Protein 2HYX (pdb70)

Foldseek 3Di:
DDDDDPQFAPFAADDDPQQNQVRQAGALDLDWTFGHFHHWQPDFPWKDLDVVRDDDTVVVLQLAKEKEKEAFLQDPLLLLALLLVLLLCVFCVVLGYAYEYEYEHPAPLSLDPVLVVVSCVVSVHNGMYTDCDVCPRVNSNRHDAPTKMWIAANRRTTTHIHHGHDDSVSVQVVNVVRSCVSPPPGDGDPRSCVPRPRPDDDPPWQPWAFAAQVPHDAAFQDDDNHAAKDAGDRHPDGDASHKYWGGIWGHHRQHIFAADQTIKMKGWIWAFWKKWFKADFFKKWKAFPRDIDIGTHYDRTHIDTPGHGPTTGTGMMMMGTGGGMGTGTMDHD/DDDDDPQFAPFAADDDPQQNQVSQAGALDLDWTFGDFHGWQPPQPFKDLDVVRDDDTVVVLQLAKEKEKEAFLQDPLLLLALLLVLLCCVFPVVLRYAYEYEYEYPAPLSQDPVLVVVSCVVSVNNHMYTYNDVCPRVNSNRHDAPIKMWIAANRRTTTHIHHGHDDSVSVQVVNVVRSCVSPPPGDGDPRSCVPRPRPDDDPPWQPWAFAAQVPHDAAQAPDDRDAAKDAFDRHPDGDASHKYKGGIWGHHRQHIFDADQTIKMKGKIWAFWKWWFKDFFFWKDKCDIDTDDDRTHIDTPGHGPTTGIDMMMMRTGGGMTTGTMDHD/DDDDDPQFDPFAADDDPQQNFVRQAGALDLDWAFGHFHHWQPPFPWKDLDVVRDDDTVVVLQLAKEKEKEAFLQDVLQLLALLLVLLCCVFPVVLRYAYEYEYEHPFPLSQDPVLVVVSCVVSVHNGMYTDNDVCPRVNSNRHDAPTKMWIAANRRTTTHIHHGHDDSVSVQVVNVVRSCVSPPPGDTDPRSCVVRPNPDDDPPWQPWAFAAQVPHDAAFADDHNDAAKDAFDHHPDGDASHKYKGGIWGHHRQHIFHAAQTIKMKHWIWAFWKKWFKADFFKKWKAAPRDIDIDTHYDRGHIDTRGHGPTTGTGMMMMGTHGGMGTGTMDHD/DDDDDPQFDPFAADDDPQQNQVRQAGALDLDWAFGDFHGWQPPQPFKDLDVVRDDDTVVVLQLAKEKEKEAQLQDPLQLLCLVLVVLCCVFCVVLRYAYEYEYEHPAPLSQDPVLVVVSCVVSVNNGMYTDNDVCPRVNRNRHDAPIKMWIAANRRTTTHIHHGHDDSVSVQVVNVVRSCVSPPPGDGDPRSCVVDDRPDDDPPWQPWAFAAQVPHDAAFQDDDRDAAKDAFDRHPDGDASHKYKGGIWGHHRQHIFAAAQTIKMKGWIWAFWKWWFKADFDWKAKVHDIDGHYDRTHIDTRGHGDGGGTDMIMMGTGGGMGTGTMDHD

Organism: Mycobacterium tuberculosis (strain ATCC 25618 / H37Rv) (NCBI:txid83332)

Sequence (1323 aa):
GAMEIREQLNLGGIVNAQNAQLSNCSDGAAQLESCGTAPDLKGITGWLNTPGNKPIDLKSLRGKVVLIDFWAYSCINCQRAIPHVVGWYQAYKDSGLAVIGVHTPEYAFEKVPGNVAKGAANLGISYPIALDNNYATWTNYRNRYWPAEYLIDATGTVRHIKFGEGDYNVTETLVRQLLNDAKPGVKLPQPSSTTTPDLTPRAALTPETYFGVGKVVNYGGGGAYDEGSAVFDYPPSLAANSFALRGRWALDYQGATSDGNDAAIKLNYHAKDVYIVVGGTGTLTVVRDGKPATLPISGPPTTHQVVAGYRLASETLEVRPSKGLQVFSFTYGGAMEIREQLNLGGIVNAQNAQLSNCSDGAAQLESCGTAPDLKGITGWLNTPGNKPIDLKSLRGKVVLIDFWAYSCINCQRAIPHVVGWYQAYKDSGLAVIGVHTPEYAFEKVPGNVAKGAANLGISYPIALDNNYATWTNYRNRYWPAEYLIDATGTVRHIKFGEGDYNVTETLVRQLLNDAKPGVKLPQPSSTTTPDLTPRAALTPETYFGVGKVVNYGGGGAYDEGSAVFDYPPSLAANSFALRGRWALDYQGATSDGNDAAIKLNYHAKDVYIVVGGTGTLTVVATLPISGPPTTHQVVAGYRLASETLEVRPSKGLQVFSFTYGGAMEIREQLNLGGIVNAQNAQLSNCSDGAAQLESCGTAPDLKGITGWLNTPGNKPIDLKSLRGKVVLIDFWAYSCINCQRAIPHVVGWYQAYKDSGLAVIGVHTPEYAFEKVPGNVAKGAANLGISYPIALDNNYATWTNYRNRYWPAEYLIDATGTVRHIKFGEGDYNVTETLVRQLLNDAKPGVKLPQPSSTTTPDLTPRAALTPETYFGVGKVVNYGGGGAYDEGSAVFDYPPSLAANSFALRGRWALDYQGATSDGNDAAIKLNYHAKDVYIVVGGTGTLTVVRDGKPATLPISGPPTTHQVVAGYRLASETLEVRPSKGLQVFSFTYGGAMEIREQLNLGGIVNAQNAQLSNCSDGAAQLESCGTAPDLKGITGWLNTPGNKPIDLKSLRGKVVLIDFWAYSCINCQRAIPHVVGWYQAYKDSGLAVIGVHTPEYAFEKVPGNVAKGAANLGISYPIALDNNYATWTNYRNRYWPAEYLIDATGTVRHIKFGEGDYNVTETLVRQLLNDAKPGVKLPQPSSTTTPDLTPRAALTPETYFGVGKVVNYGGGGAYDEGSAVFDYPPSLAANSFALRGRWALDYQGATSDGNDAAIKLNYHAKDVYIVVGGTGTLTVVPATLPISGPPTTHQVVAGYRLASETLEVRPSKGLQVFSFTYG

Secondary structure (DSSP, 8-state):
-EE-BTT-----S---TTTTTGGGS-BS-SS-----BPPP--S--EEESSGGG----GGGGTTSEEEEEEE-TT-HHHHHHHHHHHHHHHHHGGGTEEEEEEE--SSGGGG-HHHHHHHHHHHT--S-EEE-TTSHHHHHTT--EESEEEEE-TTSBEEEEEESB--HHHHHHHHHHHHHHHSTT---PSPGGGTS---PPPS-SPPPEE-STTT---B-S-S---SEEEEE---SSPPTTEEEEEEEEEE-SS-EEE-SSS-EEEEEEEEEEEEEEEESSEEEEEEETTEEEEEEE-SS-EEEEEEEEEEEEEEEEEEEEPTT-EEEEEEE-/-EE-BTT-----S---TTTTTGGGS-BS-SS-----BPPP--S--EEESSGGG----GGGGTTSEEEEEEE-TT-HHHHHHHHHHHHHHHHHGGGTEEEEEEE--SSGGGG-HHHHHHHHHHHT--S-EEE-TTSHHHHHTT--EESEEEEE-TTSBEEEEEESB--HHHHHHHHHHHHHHHSTT---PSPGGGTS---PPPS-SPPPEE-STTT---B-SSS---SEEEEE---SSPPTTEEEEEEEEEE-SS-EEE-STT-EEEEEEEEEEEEEEEESSEEEEE--EEEE-SS-EEEEEEEEEEEEEEEEEEEEPTT-EEEEEEE-/-EE-BTT-----S---TTTTTGGGS-BS-SS-----BPPP--S--EEESSGGG----GGGGTTSEEEEEEE-TT-HHHHHHHHHHHHHHHHHGGGTEEEEEEE--SSGGGG-HHHHHHHHHHHT--S-EEE-TTSHHHHHTT--EESEEEEE-TTSBEEEEEESB--HHHHHHHHHHHHHHHSTT---PSPGGGTS---PPPS-SPPPEE-STTT---B-SSS---SEEEEE---SS--TTEEEEEEEEEE-SS-EEE-SSS-EEEEEEEEEEEEEEEESSEEEEEEETTEEEEEEE-SS-EEEEEEEEEEEEEEEEEEEEPTT-EEEEEEE-/-EE-BTT-----S---TTTTTGGGS-BT-SS-----BPPP--S--EEESSGGG----GGGGTTSEEEEEEE-TT-HHHHHHHHHHHHHHHHHGGGTEEEEEEE--SSGGGG-HHHHHHHHHHTT--S-EEE-TTSHHHHHTT--EESEEEEE-TTSBEEEEEESB--HHHHHHHHHHHHHHHSTT----S-GGGTS---PPPS-SPPPEE-STTT---B-S-S---SEEEEE---SSPPTTEEEEEEEEEE-SS-EEE-SSS-EEEEEEEEEEEEEEEESSEEEEE--EEEEE-SS-EEEEEEEEEEEEEEEEEEEEPTT-EEEEEEE-

B-factor: mean 24.69, std 7.7, range [9.38, 50.51]

CATH classification: 3.40.30.10 (+1 more: 2.60.120.260)

Solvent-accessible surface area: 49275 Å² total; per-residue (Å²): 76,36,24,15,5,39,128,37,14,31,19,8,46,111,18,54,94,69,2,6,69,2,8,14,1,14,26,11,20,54,130,45,39,73,1,15,80,10,1,53,28,84,45,32,73,21,16,7,65,14,120,50,26,141,100,35,83,12,123,85,23,92,47,92,0,4,0,0,3,0,0,0,8,2,2,8,6,0,42,39,6,1,58,9,0,18,11,3,34,117,30,0,81,132,13,15,3,14,1,1,0,0,0,1,2,26,12,56,22,0,76,64,45,8,18,0,26,106,9,5,75,135,33,41,12,66,0,20,1,0,5,0,21,100,92,30,0,24,68,6,0,9,5,92,13,15,7,0,10,0,0,4,12,21,97,3,28,0,53,0,0,6,1,3,2,4,66,12,91,42,0,4,66,0,0,51,78,1,0,64,86,32,99,113,64,33,192,46,63,141,39,12,41,99,118,25,84,91,124,42,19,77,6,5,11,5,26,18,0,23,0,1,21,60,88,32,39,3,36,24,13,51,74,75,21,101,104,38,54,43,107,26,99,31,22,151,93,27,26,38,3,1,0,0,0,107,4,90,0,31,6,46,137,68,0,0,30,2,36,12,131,88,3,2,0,53,0,23,4,25,3,74,20,0,31,0,2,1,4,34,101,10,42,0,26,4,43,67,100,67,84,98,43,90,46,109,4,76,49,40,23,36,22,41,80,14,5,78,15,114,76,63,37,80,47,62,4,39,0,106,4,20,81,44,0,42,0,9,0,0,2,7,11,60,36,23,14,6,38,130,34,9,32,20,6,46,105,18,60,95,68,2,5,77,2,9,20,1,11,28,13,20,69,93,46,36,72,2,11,78,11,1,72,27,83,42,34,72,21,16,29,67,14,122,75,83,96,104,37,93,21,76,83,28,114,50,88,0,4,0,0,3,0,1,0,8,2,3,8,5,0,37,38,6,2,60,7,1,39,16,4,43,127,27,0,73,131,24,18,2,13,2,1,0,0,0,2,3,41,18,55,20,0,80,71,70,46,18,1,42,70,11,5,78,128,30,39,11,79,1,21,0,0,8,0,19,100,94,29,0,22,67,7,0,10,4,92,14,13,7,1,10,0,0,5,14,21,97,5,30,0,52,0,0,6,1,2,1,5,62,13,89,44,0,4,67,0,0,54,78,1,0,61,92,36,62,110,66,30,188,46,66,115,48,13,37,79,110,28,85,90,124,41,19,64,10,9,10,5,34,20,0,41,0,3,39,68,72,35,30,2,37,26,8,56,64,86,24,65,128,37,75,53,126,26,105,45,25,151,95,29,25,35,3,1,0,0,1,70,2,20,0,33,3,44,93,62,0,0,33,2,72,20,108,71,3,0,0,76,0,23,14,26,3,80,18,0,31,0,2,1,3,36,110,22,62,0,47,23,116,98,86,54,110,3,78,47,51,22,38,20,41,82,17,29,84,30,126,176,56,27,68,104,64,14,34,0,94,4,39,58,47,0,42,0,8,1,0,3,8,10,75,34,25,14,5,38,124,30,14,31,17,7,48,107,16,54,93,72,2,6,67,2,8,10,1,12,27,12,19,58,128,44,19,73,1,16,80,11,0,58,26,92,44,33,72,20,18,27,65,12,121,66,88,135,97,34,82,22,131,84,22,113,48,80,0,5,0,0,3,0,1,0,8,2,2,8,6,0,39,36,7,1,58,10,0,26,14,3,33,86,28,0,85,130,15,20,2,12,1,1,0,0,0,1,2,36,17,55,23,0,76,70,72,31,20,0,42,116,8,5,75,130,34,42,12,62,0,20,0,0,5,0,21,103,92,28,0,25,70,4,0,10,5,96,12,13,6,0,12,0,0,5,13,21,85,6,28,0,54,0,0,6,1,3,1,4,61,13,92,45,0,4,66,0,0,52,71,1,0,64,46,28,71,10,60,22,191,46,64,140,38,12,37,93,119,25,88,90,123,43,19,63,11,8,16,5,33,20,0,37,0,4,20,60,45,32,42,3,38,26,14,50,83,68,26,98,113,35,59,44,100,27,106,27,22,150,92,26,29,33,2,2,0,0,0,98,3,96,0,31,4,45,148,67,0,0,31,1,43,14,114,81,3,0,0,59,0,24,9,24,3,85,23,0,32,0,2,0,4,36,110,24,57,0,24,8,23,88,110,63,138,90,61,91,58,115,4,77,49,44,24,37,22,40,81,14,4,73,23,119,101,68,40,70,83,59,4,29,0,93,3,42,139,42,0,44,0,9,0,0,2,7,8,73,38,20,14,9,38,125,42,10,27,18,8,45,105,16,59,96,68,2,6,71,2,10,17,1,14,29,11,22,64,138,44,41,75,2,14,84,12,0,62,26,87,43,32,72,22,16,30,66,14,122,74,85,147,101,37,91,20,138,84,26,110,49,91,0,4,0,0,3,0,0,0,8,2,2,10,7,0,40,40,8,1,60,10,1,30,17,4,36,77,34,0,86,130,17,17,2,12,1,1,0,0,0,0,0,24,4,53,21,0,80,72,72,33,20,0,43,114,8,5,77,129,36,46,11,72,0,21,0,0,4,0,22,106,79,28,0,21,67,5,0,10,4,94,12,11,6,0,10,0,0,5,14,21,96,5,30,0,54,1,0,6,1,2,1,4,58,15,90,41,0,3,66,0,0,50,79,1,0,66,88,36,96,109,64,26,191,46,66,142,38,16,37,106,88,29,85,90,125,41,19,111,9,0,7,4,28,19,0,27,0,0,25,54,73,30,41,2,36,25,14,50,77,68,22,94,109,37,56,40,102,26,105,47,23,154,95,24,26,30,2,2,0,0,0,83,4,94,0,31,4,45,129,62,0,0,32,1,46,10,146,64,3,0,1,63,0,25,14,18,3,71,15,0,32,0,2,0,3,35,109,21,62,0,37,18,84,150,57,86,56,107,4,78,51,41,23,37,22,42,78,17,32,82,32,103,90,51,37,70,58,81,8,30,0,95,4,37,116,41,0,44,0,8,0,1,2,7,8

Structure (mmCIF, N/CA/C/O backbone):
data_2HYX
#
_entry.id   2HYX
#
_cell.length_a   110.070
_cell.length_b   117.915
_cell.length_c   123.030
_cell.angle_alpha   90.00
_cell.angle_beta   90.00
_cell.angle_gamma   90.00
#
_symmetry.space_group_name_H-M   'P 21 21 21'
#
loop_
_entity.id
_entity.type
_entity.pdbx_description
1 polymer 'Protein dipZ'
2 water water
#
loop_
_atom_site.group_PDB
_atom_site.id
_atom_site.type_symbol
_atom_site.label_atom_id
_atom_site.label_alt_id
_atom_site.label_comp_id
_atom_site.label_asym_id
_atom_site.label_entity_id
_atom_site.label_seq_id
_atom_site.pdbx_PDB_ins_code
_atom_site.Cartn_x
_atom_site.Cartn_y
_atom_site.Cartn_z
_atom_site.occupancy
_atom_site.B_iso_or_equiv
_atom_site.auth_seq_id
_atom_site.auth_comp_id
_atom_site.auth_asym_id
_atom_site.auth_atom_id
_atom_site.pdbx_PDB_model_num
ATOM 1 N N . GLY A 1 20 ? 20.030 62.634 33.386 1.00 31.61 -3 GLY A N 1
ATOM 2 C CA . GLY A 1 20 ? 18.800 63.488 33.429 1.00 29.50 -3 GLY A CA 1
ATOM 3 C C . GLY A 1 20 ? 18.369 64.014 32.073 1.00 28.57 -3 GLY A C 1
ATOM 4 O O . GLY A 1 20 ? 19.201 64.321 31.221 1.00 29.73 -3 GLY A O 1
ATOM 5 N N . ALA A 1 21 ? 17.060 64.124 31.872 1.00 26.74 -2 ALA A N 1
ATOM 6 C CA . ALA A 1 21 ? 16.513 64.622 30.615 1.00 25.61 -2 ALA A CA 1
ATOM 7 C C . ALA A 1 21 ? 15.134 65.222 30.844 1.00 25.34 -2 ALA A C 1
ATOM 8 O O . ALA A 1 21 ? 14.493 64.937 31.857 1.00 23.07 -2 ALA A O 1
ATOM 10 N N . MET A 1 22 ? 14.684 66.053 29.907 1.00 25.27 -1 MET A N 1
ATOM 11 C CA . MET A 1 22 ? 13.362 66.664 30.006 1.00 26.46 -1 MET A CA 1
ATOM 12 C C . MET A 1 22 ? 12.354 65.621 29.559 1.00 25.62 -1 MET A C 1
ATOM 13 O O . MET A 1 22 ? 12.668 64.752 28.740 1.00 24.74 -1 MET A O 1
ATOM 18 N N . GLU A 1 23 ? 11.133 65.720 30.066 1.00 24.38 366 GLU A N 1
ATOM 19 C CA . GLU A 1 23 ? 10.112 64.762 29.682 1.00 23.51 366 GLU A CA 1
ATOM 20 C C . GLU A 1 23 ? 8.696 65.276 29.887 1.00 20.97 366 GLU A C 1
ATOM 21 O O . GLU A 1 23 ? 8.409 65.945 30.873 1.00 20.23 366 GLU A O 1
ATOM 27 N N . ILE A 1 24 ? 7.829 64.966 28.928 1.00 20.43 367 ILE A N 1
ATOM 28 C CA . ILE A 1 24 ? 6.418 65.302 29.008 1.00 18.84 367 ILE A CA 1
ATOM 29 C C . ILE A 1 24 ? 5.818 63.934 29.315 1.00 19.40 367 ILE A C 1
ATOM 30 O O . ILE A 1 24 ? 6.156 62.949 28.652 1.00 19.62 367 ILE A O 1
ATOM 35 N N . ARG A 1 25 ? 4.954 63.847 30.316 1.00 17.07 368 ARG A N 1
ATOM 36 C CA . ARG A 1 25 ? 4.385 62.550 30.655 1.00 18.00 368 ARG A CA 1
ATOM 37 C C . ARG A 1 25 ? 3.704 61.914 29.441 1.00 18.29 368 ARG A C 1
ATOM 38 O O . ARG A 1 25 ? 2.992 62.590 28.695 1.00 18.62 368 ARG A O 1
ATOM 46 N N . GLU A 1 26 ? 3.964 60.621 29.250 1.00 19.66 369 GLU A N 1
ATOM 47 C CA . GLU A 1 26 ? 3.431 59.817 28.140 1.00 21.94 369 GLU A CA 1
ATOM 48 C C . GLU A 1 26 ? 4.296 59.940 26.888 1.00 21.61 369 GLU A C 1
ATOM 49 O O . GLU A 1 26 ? 3.955 59.446 25.816 1.00 21.58 369 GLU A O 1
ATOM 55 N N . GLN A 1 27 ? 5.434 60.596 27.053 1.00 21.64 370 GLN A N 1
ATOM 56 C CA . GLN A 1 27 ? 6.397 60.798 25.983 1.00 22.70 370 GLN A CA 1
ATOM 57 C C . GLN A 1 27 ? 7.229 59.524 25.843 1.00 22.83 370 GLN A C 1
ATOM 58 O O . GLN A 1 27 ? 7.590 58.908 26.842 1.00 22.65 370 GLN A O 1
ATOM 64 N N . LEU A 1 28 ? 7.517 59.113 24.612 1.00 21.16 371 LEU A N 1
ATOM 65 C CA . LEU A 1 28 ? 8.339 57.924 24.407 1.00 22.03 371 LEU A CA 1
ATOM 66 C C . LEU A 1 28 ? 9.774 58.294 24.749 1.00 22.57 371 LEU A C 1
ATOM 67 O O . LEU A 1 28 ? 10.308 59.266 24.220 1.00 23.70 371 LEU A O 1
ATOM 72 N N . ASN A 1 29 ? 10.400 57.535 25.636 1.00 22.53 372 ASN A N 1
ATOM 73 C CA . ASN A 1 29 ? 11.782 57.814 25.986 1.00 25.70 372 ASN A CA 1
ATOM 74 C C . ASN A 1 29 ? 12.656 56.892 25.145 1.00 25.32 372 ASN A C 1
ATOM 75 O O . ASN A 1 29 ? 13.194 55.897 25.628 1.00 23.25 372 ASN A O 1
ATOM 80 N N . LEU A 1 30 ? 12.766 57.244 23.866 1.00 26.60 373 LEU A N 1
ATOM 81 C CA . LEU A 1 30 ? 13.539 56.480 22.893 1.00 27.91 373 LEU A CA 1
ATOM 82 C C . LEU A 1 30 ? 15.024 56.442 23.224 1.00 29.02 373 LEU A C 1
ATOM 83 O O . LEU A 1 30 ? 15.534 57.312 23.925 1.00 30.58 373 LEU A O 1
ATOM 88 N N . GLY A 1 31 ? 15.708 55.426 22.709 1.00 29.30 374 GLY A N 1
ATOM 89 C CA . GLY A 1 31 ? 17.135 55.288 22.944 1.00 30.88 374 GLY A CA 1
ATOM 90 C C . GLY A 1 31 ? 17.901 55.352 21.636 1.00 29.89 374 GLY A C 1
ATOM 91 O O . GLY A 1 31 ? 17.308 55.496 20.573 1.00 30.50 374 GLY A O 1
ATOM 92 N N . GLY A 1 32 ? 19.223 55.251 21.709 1.00 33.65 375 GLY A N 1
ATOM 93 C CA . GLY A 1 32 ? 20.030 55.297 20.502 1.00 32.34 375 GLY A CA 1
ATOM 94 C C . GLY A 1 32 ? 19.916 56.613 19.755 1.00 32.63 375 GLY A C 1
ATOM 95 O O . GLY A 1 32 ? 19.272 57.554 20.221 1.00 34.23 375 GLY A O 1
ATOM 96 N N . ILE A 1 33 ? 20.538 56.682 18.585 1.00 31.99 376 ILE A N 1
ATOM 97 C CA . ILE A 1 33 ? 20.501 57.904 17.793 1.00 32.78 376 ILE A CA 1
ATOM 98 C C . ILE A 1 33 ? 19.469 57.880 16.677 1.00 31.78 376 ILE A C 1
ATOM 99 O O . ILE A 1 33 ? 18.922 56.834 16.328 1.00 31.29 376 ILE A O 1
ATOM 104 N N . VAL A 1 34 ? 19.212 59.058 16.123 1.00 31.01 377 VAL A N 1
ATOM 105 C CA . VAL A 1 34 ? 18.259 59.214 15.043 1.00 31.29 377 VAL A CA 1
ATOM 106 C C . VAL A 1 34 ? 18.954 58.989 13.709 1.00 32.25 377 VAL A C 1
ATOM 107 O O . VAL A 1 34 ? 20.032 59.533 13.466 1.00 35.00 377 VAL A O 1
ATOM 111 N N . ASN A 1 35 ? 18.352 58.165 12.859 1.00 31.79 378 ASN A N 1
ATOM 112 C CA . ASN A 1 35 ? 18.894 57.921 11.529 1.00 31.46 378 ASN A CA 1
ATOM 113 C C . ASN A 1 35 ? 17.732 58.081 10.557 1.00 31.29 378 ASN A C 1
ATOM 114 O O . ASN A 1 35 ? 16.587 58.254 10.980 1.00 31.11 378 ASN A O 1
ATOM 119 N N . ALA A 1 36 ? 18.020 58.021 9.262 1.00 30.79 379 ALA A N 1
ATOM 120 C CA . ALA A 1 36 ? 16.993 58.191 8.242 1.00 30.34 379 ALA A CA 1
ATOM 121 C C . ALA A 1 36 ? 15.817 57.218 8.334 1.00 29.07 379 ALA A C 1
ATOM 122 O O . ALA A 1 36 ? 14.713 57.541 7.901 1.00 29.35 379 ALA A O 1
ATOM 124 N N . GLN A 1 37 ? 16.040 56.033 8.888 1.00 28.72 380 GLN A N 1
ATOM 125 C CA . GLN A 1 37 ? 14.960 55.053 8.988 1.00 28.53 380 GLN A CA 1
ATOM 126 C C . GLN A 1 37 ? 14.050 55.205 10.202 1.00 27.46 380 GLN A C 1
ATOM 127 O O . GLN A 1 37 ? 12.905 54.756 10.173 1.00 27.08 380 GLN A O 1
ATOM 133 N N . ASN A 1 38 ? 14.541 55.830 11.266 1.00 26.06 381 ASN A N 1
ATOM 134 C CA . ASN A 1 38 ? 13.733 55.959 12.479 1.00 25.93 381 ASN A CA 1
ATOM 135 C C . ASN A 1 38 ? 13.473 57.382 12.953 1.00 26.62 381 ASN A C 1
ATOM 136 O O . ASN A 1 38 ? 13.022 57.584 14.079 1.00 23.65 381 ASN A O 1
ATOM 141 N N . ALA A 1 39 ? 13.740 58.362 12.097 1.00 24.48 382 ALA A N 1
ATOM 142 C CA . ALA A 1 39 ? 13.576 59.759 12.470 1.00 25.41 382 ALA A CA 1
ATOM 143 C C . ALA A 1 39 ? 12.195 60.174 12.966 1.00 23.85 382 ALA A C 1
ATOM 144 O O . ALA A 1 39 ? 12.092 61.050 13.824 1.00 25.74 382 ALA A O 1
ATOM 146 N N . GLN A 1 40 ? 11.138 59.556 12.450 1.00 23.03 383 GLN A N 1
ATOM 147 C CA . GLN A 1 40 ? 9.789 59.938 12.860 1.00 23.65 383 GLN A CA 1
ATOM 148 C C . GLN A 1 40 ? 9.153 59.149 14.005 1.00 22.86 383 GLN A C 1
ATOM 149 O O . GLN A 1 40 ? 8.013 59.419 14.378 1.00 22.72 383 GLN A O 1
ATOM 155 N N . LEU A 1 41 ? 9.878 58.190 14.571 1.00 20.82 384 LEU A N 1
ATOM 156 C CA . LEU A 1 41 ? 9.326 57.394 15.666 1.00 20.42 384 LEU A CA 1
ATOM 157 C C . LEU A 1 41 ? 8.856 58.255 16.834 1.00 19.65 384 LEU A C 1
ATOM 158 O O . LEU A 1 41 ? 7.879 57.920 17.500 1.00 19.60 384 LEU A O 1
ATOM 163 N N . SER A 1 42 ? 9.561 59.354 17.086 1.00 19.00 385 SER A N 1
ATOM 164 C CA . SER A 1 42 ? 9.211 60.250 18.186 1.00 19.87 385 SER A CA 1
ATOM 165 C C . SER A 1 42 ? 7.899 61.000 17.941 1.00 20.53 385 SER A C 1
ATOM 166 O O . SER A 1 42 ? 7.430 61.737 18.811 1.00 20.34 385 SER A O 1
ATOM 169 N N . ASN A 1 43 ? 7.318 60.822 16.758 1.00 19.65 386 ASN A N 1
ATOM 170 C CA . ASN A 1 43 ? 6.047 61.465 16.440 1.00 20.32 386 ASN A CA 1
ATOM 171 C C . ASN A 1 43 ? 4.903 60.687 17.099 1.00 22.83 386 ASN A C 1
ATOM 172 O O . ASN A 1 43 ? 3.766 61.153 17.139 1.00 23.24 386 ASN A O 1
ATOM 177 N N . CYS A 1 44 ? 5.210 59.497 17.610 1.00 23.07 387 CYS A N 1
ATOM 178 C CA . CYS A 1 44 ? 4.212 58.691 18.310 1.00 23.07 387 CYS A CA 1
ATOM 179 C C . CYS A 1 44 ? 4.450 58.904 19.802 1.00 22.97 387 CYS A C 1
ATOM 180 O O . CYS A 1 44 ? 5.570 59.203 20.218 1.00 21.88 387 CYS A O 1
ATOM 183 N N . SER A 1 45 ? 3.400 58.780 20.606 1.00 22.18 388 SER A N 1
ATOM 184 C CA . SER A 1 45 ? 3.561 58.918 22.045 1.00 22.08 388 SER A CA 1
ATOM 185 C C . SER A 1 45 ? 3.639 57.500 22.612 1.00 20.59 388 SER A C 1
ATOM 186 O O . SER A 1 45 ? 3.565 56.524 21.863 1.00 20.47 388 SER A O 1
ATOM 189 N N . ASP A 1 46 ? 3.789 57.380 23.925 1.00 18.98 389 ASP A N 1
ATOM 190 C CA . ASP A 1 46 ? 3.915 56.069 24.551 1.00 18.29 389 ASP A CA 1
ATOM 191 C C . ASP A 1 46 ? 2.590 55.378 24.887 1.00 19.05 389 ASP A C 1
ATOM 192 O O . ASP A 1 46 ? 1.965 55.676 25.905 1.00 17.84 389 ASP A O 1
ATOM 197 N N . GLY A 1 47 ? 2.180 54.446 24.028 1.00 16.42 390 GLY A N 1
ATOM 198 C CA . GLY A 1 47 ? 0.948 53.702 24.242 1.00 15.70 390 GLY A CA 1
ATOM 199 C C . GLY A 1 47 ? -0.345 54.489 24.091 1.00 16.58 390 GLY A C 1
ATOM 200 O O . GLY A 1 47 ? -1.273 54.303 24.871 1.00 15.27 390 GLY A O 1
ATOM 201 N N . ALA A 1 48 ? -0.411 55.356 23.085 1.00 16.39 391 ALA A N 1
ATOM 202 C CA . ALA A 1 48 ? -1.601 56.173 22.835 1.00 17.84 391 ALA A CA 1
ATOM 203 C C . ALA A 1 48 ? -2.835 55.318 22.545 1.00 17.12 391 ALA A C 1
ATOM 204 O O . ALA A 1 48 ? -2.734 54.268 21.916 1.00 16.32 391 ALA A O 1
ATOM 206 N N . ALA A 1 49 ? -4.002 55.777 22.995 1.00 17.08 392 ALA A N 1
ATOM 207 C CA . ALA A 1 49 ? -5.248 55.040 22.790 1.00 16.66 392 ALA A CA 1
ATOM 208 C C . ALA A 1 49 ? -5.815 55.214 21.386 1.00 17.19 392 ALA A C 1
ATOM 209 O O . ALA A 1 49 ? -6.683 54.452 20.960 1.00 17.14 392 ALA A O 1
ATOM 211 N N . GLN A 1 50 ? -5.342 56.230 20.674 1.00 19.23 393 GLN A N 1
ATOM 212 C CA . GLN A 1 50 ? -5.795 56.471 19.303 1.00 21.48 393 GLN A CA 1
ATOM 213 C C . GLN A 1 50 ? -4.623 56.244 18.359 1.00 19.77 393 GLN A C 1
ATOM 214 O O . GLN A 1 50 ? -3.470 56.359 18.758 1.00 17.91 393 GLN A O 1
ATOM 220 N N . LEU A 1 51 ? -4.921 55.911 17.110 1.00 20.96 394 LEU A N 1
ATOM 221 C CA . LEU A 1 51 ? -3.867 55.692 16.133 1.00 20.52 394 LEU A CA 1
ATOM 222 C C . LEU A 1 51 ? -3.068 56.971 15.919 1.00 21.04 394 LEU A C 1
ATOM 223 O O . LEU A 1 51 ? -3.619 58.074 15.926 1.00 20.08 394 LEU A O 1
ATOM 228 N N . GLU A 1 52 ? -1.764 56.810 15.741 1.00 19.02 395 GLU A N 1
ATOM 229 C CA . GLU A 1 52 ? -0.874 57.928 15.483 1.00 21.82 395 GLU A CA 1
ATOM 230 C C . GLU A 1 52 ? -0.124 57.543 14.214 1.00 21.27 395 GLU A C 1
ATOM 231 O O . GLU A 1 52 ? -0.353 56.476 13.656 1.00 20.24 395 GLU A O 1
ATOM 237 N N . SER A 1 53 ? 0.761 58.408 13.745 1.00 23.95 396 SER A N 1
ATOM 238 C CA . SER A 1 53 ? 1.503 58.097 12.540 1.00 26.40 396 SER A CA 1
ATOM 239 C C . SER A 1 53 ? 2.933 58.545 12.731 1.00 26.81 396 SER A C 1
ATOM 240 O O . SER A 1 53 ? 3.206 59.741 12.859 1.00 27.23 396 SER A O 1
ATOM 243 N N . CYS A 1 54 ? 3.853 57.589 12.772 1.00 25.02 397 CYS A N 1
ATOM 244 C CA . CYS A 1 54 ? 5.241 57.958 12.963 1.00 26.70 397 CYS A CA 1
ATOM 245 C C . CYS A 1 54 ? 6.258 57.265 12.074 1.00 25.86 397 CYS A C 1
ATOM 246 O O . CYS A 1 54 ? 7.166 56.579 12.551 1.00 26.65 397 CYS A O 1
ATOM 249 N N . GLY A 1 55 ? 6.087 57.456 10.771 1.00 24.44 398 GLY A N 1
ATOM 250 C CA . GLY A 1 55 ? 7.016 56.917 9.797 1.00 23.78 398 GLY A CA 1
ATOM 251 C C . GLY A 1 55 ? 6.971 55.451 9.448 1.00 23.54 398 GLY A C 1
ATOM 252 O O . GLY A 1 55 ? 6.378 54.623 10.145 1.00 21.29 398 GLY A O 1
ATOM 253 N N . THR A 1 56 ? 7.614 55.139 8.331 1.00 22.82 399 THR A N 1
ATOM 254 C CA . THR A 1 56 ? 7.707 53.775 7.844 1.00 21.29 399 THR A CA 1
ATOM 255 C C . THR A 1 56 ? 8.490 52.985 8.887 1.00 21.19 399 THR A C 1
ATOM 256 O O . THR A 1 56 ? 9.430 53.501 9.489 1.00 19.56 399 THR A O 1
ATOM 260 N N . ALA A 1 57 ? 8.095 51.739 9.112 1.00 20.52 400 ALA A N 1
ATOM 261 C CA . ALA A 1 57 ? 8.774 50.909 10.094 1.00 20.27 400 ALA A CA 1
ATOM 262 C C . ALA A 1 57 ? 10.250 50.731 9.748 1.00 20.53 400 ALA A C 1
ATOM 263 O O . ALA A 1 57 ? 10.601 50.468 8.597 1.00 17.71 400 ALA A O 1
ATOM 265 N N . PRO A 1 58 ? 11.138 50.896 10.740 1.00 20.93 401 PRO A N 1
ATOM 266 C CA . PRO A 1 58 ? 12.561 50.721 10.442 1.00 21.37 401 PRO A CA 1
ATOM 267 C C . PRO A 1 58 ? 12.828 49.266 10.062 1.00 22.54 401 PRO A C 1
ATOM 268 O O . PRO A 1 58 ? 12.060 48.369 10.414 1.00 20.99 401 PRO A O 1
ATOM 272 N N . ASP A 1 59 ? 13.917 49.041 9.336 1.00 22.42 402 ASP A N 1
ATOM 273 C CA . ASP A 1 59 ? 14.303 47.702 8.913 1.00 23.74 402 ASP A CA 1
ATOM 274 C C . ASP A 1 59 ? 14.666 46.841 10.111 1.00 22.31 402 ASP A C 1
ATOM 275 O O . ASP A 1 59 ? 15.135 47.347 11.126 1.00 23.11 402 ASP A O 1
ATOM 280 N N . LEU A 1 60 ? 14.454 45.539 9.981 1.00 22.55 403 LEU A N 1
ATOM 281 C CA . LEU A 1 60 ? 14.844 44.599 11.022 1.00 24.45 403 LEU A CA 1
ATOM 282 C C . LEU A 1 60 ? 16.304 44.317 10.653 1.00 26.23 403 LEU A C 1
ATOM 283 O O . LEU A 1 60 ? 16.579 43.496 9.784 1.00 28.39 403 LEU A O 1
ATOM 288 N N . LYS A 1 61 ? 17.233 45.009 11.303 1.00 27.99 404 LYS A N 1
ATOM 289 C CA . LYS A 1 61 ? 18.653 44.856 10.994 1.00 28.34 404 LYS A CA 1
ATOM 290 C C . LYS A 1 61 ? 19.452 43.875 11.834 1.00 27.40 404 LYS A C 1
ATOM 291 O O . LYS A 1 61 ? 19.119 43.587 12.984 1.00 26.30 404 LYS A O 1
ATOM 297 N N . GLY A 1 62 ? 20.523 43.376 11.227 1.00 26.09 405 GLY A N 1
ATOM 298 C CA . GLY A 1 62 ? 21.430 42.464 11.895 1.00 25.30 405 GLY A CA 1
ATOM 299 C C . GLY A 1 62 ? 20.875 41.305 12.692 1.00 24.69 405 GLY A C 1
ATOM 300 O O . GLY A 1 62 ? 21.467 40.917 13.703 1.00 23.73 405 GLY A O 1
ATOM 301 N N . ILE A 1 63 ? 19.754 40.740 12.254 1.00 24.67 406 ILE A N 1
ATOM 302 C CA . ILE A 1 63 ? 19.183 39.598 12.949 1.00 23.48 406 ILE A CA 1
ATOM 303 C C . ILE A 1 63 ? 20.112 38.420 12.682 1.00 24.37 406 ILE A C 1
ATOM 304 O O . ILE A 1 63 ? 20.396 38.092 11.524 1.00 24.49 406 ILE A O 1
ATOM 309 N N . THR A 1 64 ? 20.581 37.786 13.753 1.00 23.48 407 THR A N 1
ATOM 310 C CA . THR A 1 64 ? 21.513 36.667 13.642 1.00 24.98 407 THR A CA 1
ATOM 311 C C . THR A 1 64 ? 20.873 35.309 13.373 1.00 26.05 407 THR A C 1
ATOM 312 O O . THR A 1 64 ? 21.549 34.359 12.968 1.00 24.78 407 THR A O 1
ATOM 316 N N . GLY A 1 65 ? 19.570 35.211 13.601 1.00 24.02 408 GLY A N 1
ATOM 317 C CA . GLY A 1 65 ? 18.889 33.955 13.371 1.00 22.49 408 GLY A CA 1
ATOM 318 C C . GLY A 1 65 ? 17.390 34.120 13.466 1.00 22.66 408 GLY A C 1
ATOM 319 O O . GLY A 1 65 ? 16.903 35.071 14.076 1.00 22.52 408 GLY A O 1
ATOM 320 N N . TRP A 1 66 ? 16.655 33.197 12.857 1.00 20.67 409 TRP A N 1
ATOM 321 C CA . TRP A 1 66 ? 15.204 33.247 12.892 1.00 20.43 409 TRP A CA 1
ATOM 322 C C . TRP A 1 66 ? 14.637 31.915 13.342 1.00 21.26 409 TRP A C 1
ATOM 323 O O . TRP A 1 66 ? 15.215 30.862 13.081 1.00 23.50 409 TRP A O 1
ATOM 334 N N . LEU A 1 67 ? 13.505 31.969 14.031 1.00 19.32 410 LEU A N 1
ATOM 335 C CA . LEU A 1 67 ? 12.824 30.767 14.483 1.00 19.99 410 LEU A CA 1
ATOM 336 C C . LEU A 1 67 ? 11.373 30.899 14.037 1.00 20.19 410 LEU A C 1
ATOM 337 O O . LEU A 1 67 ? 10.880 32.009 13.823 1.00 18.72 410 LEU A O 1
ATOM 342 N N . ASN A 1 68 ? 10.700 29.765 13.888 1.00 19.64 411 ASN A N 1
ATOM 343 C CA . ASN A 1 68 ? 9.298 29.741 13.485 1.00 20.69 411 ASN A CA 1
ATOM 344 C C . ASN A 1 68 ? 8.967 30.349 12.124 1.00 19.66 411 ASN A C 1
ATOM 345 O O . ASN A 1 68 ? 7.919 30.970 11.955 1.00 19.93 411 ASN A O 1
ATOM 350 N N . THR A 1 69 ? 9.872 30.184 11.164 1.00 19.53 412 THR A N 1
ATOM 351 C CA . THR A 1 69 ? 9.651 30.654 9.796 1.00 19.93 412 THR A CA 1
ATOM 352 C C . THR A 1 69 ? 10.066 29.465 8.936 1.00 22.05 412 THR A C 1
ATOM 353 O O . THR A 1 69 ? 10.862 28.636 9.372 1.00 20.92 412 THR A O 1
ATOM 357 N N . PRO A 1 70 ? 9.525 29.354 7.715 1.00 24.19 413 PRO A N 1
ATOM 358 C CA . PRO A 1 70 ? 9.897 28.225 6.853 1.00 25.63 413 PRO A CA 1
ATOM 359 C C . PRO A 1 70 ? 11.403 28.185 6.623 1.00 25.33 413 PRO A C 1
ATOM 360 O O . PRO A 1 70 ? 11.996 29.176 6.198 1.00 26.48 413 PRO A O 1
ATOM 364 N N . GLY A 1 71 ? 12.015 27.040 6.917 1.00 26.92 414 GLY A N 1
ATOM 365 C CA . GLY A 1 71 ? 13.448 26.887 6.742 1.00 24.58 414 GLY A CA 1
ATOM 366 C C . GLY A 1 71 ? 14.260 27.852 7.584 1.00 25.82 414 GLY A C 1
ATOM 367 O O . GLY A 1 71 ? 15.444 28.066 7.326 1.00 23.65 414 GLY A O 1
ATOM 368 N N . ASN A 1 72 ? 13.634 28.427 8.606 1.00 24.66 415 ASN A N 1
ATOM 369 C CA . ASN A 1 72 ? 14.308 29.393 9.465 1.00 24.97 415 ASN A CA 1
ATOM 370 C C . ASN A 1 72 ? 14.873 30.556 8.637 1.00 24.39 415 ASN A C 1
ATOM 371 O O . ASN A 1 72 ? 15.881 31.157 9.005 1.00 23.10 415 ASN A O 1
ATOM 376 N N . LYS A 1 73 ? 14.222 30.865 7.517 1.00 24.20 416 LYS A N 1
ATOM 377 C CA . LYS A 1 73 ? 14.654 31.967 6.652 1.00 25.19 416 LYS A CA 1
ATOM 378 C C . LYS A 1 73 ? 14.147 33.295 7.221 1.00 24.44 416 LYS A C 1
ATOM 379 O O . LYS A 1 73 ? 13.151 33.328 7.939 1.00 23.42 416 LYS A O 1
ATOM 385 N N . PRO A 1 74 ? 14.826 34.406 6.904 1.00 24.06 417 PRO A N 1
ATOM 386 C CA . PRO A 1 74 ? 14.415 35.721 7.406 1.00 24.58 417 PRO A CA 1
ATOM 387 C C . PRO A 1 74 ? 13.116 36.230 6.787 1.00 24.37 417 PRO A C 1
ATOM 388 O O . PRO A 1 74 ? 12.668 35.735 5.755 1.00 22.93 417 PRO A O 1
ATOM 392 N N . ILE A 1 75 ? 12.524 37.222 7.443 1.00 23.30 418 ILE A N 1
ATOM 393 C CA . ILE A 1 75 ? 11.311 37.863 6.963 1.00 24.31 418 ILE A CA 1
ATOM 394 C C . ILE A 1 75 ? 11.664 39.330 6.769 1.00 23.74 418 ILE A C 1
ATOM 395 O O . ILE A 1 75 ? 12.270 39.945 7.647 1.00 24.87 418 ILE A O 1
ATOM 400 N N . ASP A 1 76 ? 11.312 39.878 5.612 1.00 24.88 419 ASP A N 1
ATOM 401 C CA . ASP A 1 76 ? 11.561 41.287 5.320 1.00 25.88 419 ASP A CA 1
ATOM 402 C C . ASP A 1 76 ? 10.212 41.965 5.523 1.00 22.98 419 ASP A C 1
ATOM 403 O O . ASP A 1 76 ? 9.215 41.527 4.958 1.00 23.26 419 ASP A O 1
ATOM 408 N N . LEU A 1 77 ? 10.178 43.017 6.336 1.00 21.66 420 LEU A N 1
ATOM 409 C CA . LEU A 1 77 ? 8.930 43.718 6.611 1.00 20.40 420 LEU A CA 1
ATOM 410 C C . LEU A 1 77 ? 8.202 44.124 5.341 1.00 22.63 420 LEU A C 1
ATOM 411 O O . LEU A 1 77 ? 6.973 44.149 5.308 1.00 22.21 420 LEU A O 1
ATOM 416 N N . LYS A 1 78 ? 8.955 44.428 4.285 1.00 23.22 421 LYS A N 1
ATOM 417 C CA . LYS A 1 78 ? 8.335 44.824 3.025 1.00 25.23 421 LYS A CA 1
ATOM 418 C C . LYS A 1 78 ? 7.458 43.707 2.459 1.00 24.74 421 LYS A C 1
ATOM 419 O O . LYS A 1 78 ? 6.452 43.969 1.790 1.00 24.44 421 LYS A O 1
ATOM 425 N N . SER A 1 79 ? 7.825 42.458 2.733 1.00 23.67 422 SER A N 1
ATOM 426 C CA . SER A 1 79 ? 7.036 41.335 2.243 1.00 23.33 422 SER A CA 1
ATOM 427 C C . SER A 1 79 ? 5.709 41.235 3.000 1.00 23.91 422 SER A C 1
ATOM 428 O O . SER A 1 79 ? 4.808 40.506 2.588 1.00 24.89 422 SER A O 1
ATOM 431 N N . LEU A 1 80 ? 5.588 41.977 4.099 1.00 23.39 423 LEU A N 1
ATOM 432 C CA . LEU A 1 80 ? 4.370 41.951 4.905 1.00 22.59 423 LEU A CA 1
ATOM 433 C C . LEU A 1 80 ? 3.396 43.088 4.619 1.00 22.88 423 LEU A C 1
ATOM 434 O O . LEU A 1 80 ? 2.396 43.245 5.322 1.00 23.49 423 LEU A O 1
ATOM 439 N N . ARG A 1 81 ? 3.680 43.889 3.597 1.00 21.96 424 ARG A N 1
ATOM 440 C CA . ARG A 1 81 ? 2.765 44.969 3.256 1.00 23.18 424 ARG A CA 1
ATOM 441 C C . ARG A 1 81 ? 1.412 44.320 2.972 1.00 21.33 424 ARG A C 1
ATOM 442 O O . ARG A 1 81 ? 1.348 43.213 2.431 1.00 23.17 424 ARG A O 1
ATOM 450 N N . GLY A 1 82 ? 0.333 44.994 3.354 1.00 21.60 425 GLY A N 1
ATOM 451 C CA . GLY A 1 82 ? -0.993 44.437 3.152 1.00 19.84 425 GLY A CA 1
ATOM 452 C C . GLY A 1 82 ? -1.496 43.810 4.443 1.00 21.09 425 GLY A C 1
ATOM 453 O O . GLY A 1 82 ? -2.700 43.603 4.626 1.00 19.57 425 GLY A O 1
ATOM 454 N N . LYS A 1 83 ? -0.561 43.500 5.338 1.00 18.71 426 LYS A N 1
ATOM 455 C CA . LYS A 1 83 ? -0.898 42.915 6.633 1.00 19.36 426 LYS A CA 1
ATOM 456 C C . LYS A 1 83 ? -0.545 43.881 7.753 1.00 18.20 426 LYS A C 1
ATOM 457 O O . LYS A 1 83 ? 0.299 44.763 7.586 1.00 17.66 426 LYS A O 1
ATOM 463 N N . VAL A 1 84 ? -1.212 43.717 8.888 1.00 17.30 427 VAL A N 1
ATOM 464 C CA . VAL A 1 84 ? -0.922 44.530 10.059 1.00 15.90 427 VAL A CA 1
ATOM 465 C C . VAL A 1 84 ? 0.214 43.752 10.710 1.00 15.75 427 VAL A C 1
ATOM 466 O O . VAL A 1 84 ? 0.156 42.525 10.788 1.00 16.08 427 VAL A O 1
ATOM 470 N N . VAL A 1 85 ? 1.241 44.456 11.168 1.00 14.49 428 VAL A N 1
ATOM 471 C CA . VAL A 1 85 ? 2.385 43.800 11.771 1.00 13.73 428 VAL A CA 1
ATOM 472 C C . VAL A 1 85 ? 2.692 44.306 13.174 1.00 14.06 428 VAL A C 1
ATOM 473 O O . VAL A 1 85 ? 2.807 45.506 13.398 1.00 15.90 428 VAL A O 1
ATOM 477 N N . LEU A 1 86 ? 2.817 43.380 14.118 1.00 13.52 429 LEU A N 1
ATOM 478 C CA . LEU A 1 86 ? 3.140 43.743 15.487 1.00 15.31 429 LEU A CA 1
ATOM 479 C C . LEU A 1 86 ? 4.560 43.286 15.791 1.00 14.66 429 LEU A C 1
ATOM 480 O O . LEU A 1 86 ? 4.860 42.101 15.710 1.00 16.06 429 LEU A O 1
ATOM 485 N N . ILE A 1 87 ? 5.433 44.237 16.106 1.00 15.08 430 ILE A N 1
ATOM 486 C CA . ILE A 1 87 ? 6.808 43.927 16.465 1.00 16.77 430 ILE A CA 1
ATOM 487 C C . ILE A 1 87 ? 6.802 43.882 17.989 1.00 15.96 430 ILE A C 1
ATOM 488 O O . ILE A 1 87 ? 6.447 44.863 18.641 1.00 16.95 430 ILE A O 1
ATOM 493 N N . ASP A 1 88 ? 7.190 42.741 18.546 1.00 17.03 431 ASP A N 1
ATOM 494 C CA . ASP A 1 88 ? 7.204 42.563 19.991 1.00 16.79 431 ASP A CA 1
ATOM 495 C C . ASP A 1 88 ? 8.624 42.274 20.476 1.00 15.31 431 ASP A C 1
ATOM 496 O O . ASP A 1 88 ? 9.199 41.236 20.143 1.00 16.24 431 ASP A O 1
ATOM 501 N N . PHE A 1 89 ? 9.196 43.194 21.248 1.00 15.01 432 PHE A N 1
ATOM 502 C CA . PHE A 1 89 ? 10.543 42.993 21.773 1.00 14.85 432 PHE A CA 1
ATOM 503 C C . PHE A 1 89 ? 10.464 42.224 23.087 1.00 14.14 432 PHE A C 1
ATOM 504 O O . PHE A 1 89 ? 9.718 42.600 23.996 1.00 13.82 432 PHE A O 1
ATOM 512 N N . TRP A 1 90 ? 11.238 41.151 23.191 1.00 14.61 433 TRP A N 1
ATOM 513 C CA . TRP A 1 90 ? 11.225 40.341 24.404 1.00 14.97 433 TRP A CA 1
ATOM 514 C C . TRP A 1 90 ? 12.570 39.660 24.675 1.00 15.09 433 TRP A C 1
ATOM 515 O O . TRP A 1 90 ? 13.502 39.744 23.873 1.00 15.05 433 TRP A O 1
ATOM 526 N N . ALA A 1 91 ? 12.651 39.012 25.834 1.00 15.91 434 ALA A N 1
ATOM 527 C CA . ALA A 1 91 ? 13.823 38.246 26.279 1.00 15.88 434 ALA A CA 1
ATOM 528 C C . ALA A 1 91 ? 13.151 37.106 27.028 1.00 16.51 434 ALA A C 1
ATOM 529 O O . ALA A 1 91 ? 12.289 37.362 27.869 1.00 16.68 434 ALA A O 1
ATOM 531 N N . TYR A 1 92 ? 13.523 35.857 26.748 1.00 17.15 435 TYR A N 1
ATOM 532 C CA . TYR A 1 92 ? 12.825 34.747 27.394 1.00 17.42 435 TYR A CA 1
ATOM 533 C C . TYR A 1 92 ? 12.871 34.636 28.914 1.00 17.45 435 TYR A C 1
ATOM 534 O O . TYR A 1 92 ? 11.938 34.105 29.505 1.00 17.01 435 TYR A O 1
ATOM 543 N N . SER A 1 93 ? 13.921 35.139 29.559 1.00 18.75 436 SER A N 1
ATOM 544 C CA . SER A 1 93 ? 13.983 35.048 31.023 1.00 20.36 436 SER A CA 1
ATOM 545 C C . SER A 1 93 ? 13.345 36.265 31.704 1.00 20.01 436 SER A C 1
ATOM 546 O O . SER A 1 93 ? 13.252 36.321 32.933 1.00 20.38 436 SER A O 1
ATOM 549 N N . CYS A 1 94 ? 12.904 37.234 30.905 1.00 19.90 437 CYS A N 1
ATOM 550 C CA . CYS A 1 94 ? 12.272 38.448 31.432 1.00 20.06 437 CYS A CA 1
ATOM 551 C C . CYS A 1 94 ? 10.872 38.133 31.961 1.00 19.49 437 CYS A C 1
ATOM 552 O O . CYS A 1 94 ? 9.988 37.729 31.197 1.00 17.78 437 CYS A O 1
ATOM 555 N N . ILE A 1 95 ? 10.664 38.326 33.262 1.00 17.77 438 ILE A N 1
ATOM 556 C CA . ILE A 1 95 ? 9.369 38.020 33.864 1.00 17.83 438 ILE A CA 1
ATOM 557 C C . ILE A 1 95 ? 8.253 38.914 33.316 1.00 16.69 438 ILE A C 1
ATOM 558 O O . ILE A 1 95 ? 7.137 38.448 33.105 1.00 16.55 438 ILE A O 1
ATOM 563 N N . ASN A 1 96 ? 8.552 40.187 33.073 1.00 16.35 439 ASN A N 1
ATOM 564 C CA . ASN A 1 96 ? 7.546 41.099 32.525 1.00 17.08 439 ASN A CA 1
ATOM 565 C C . ASN A 1 96 ? 7.101 40.561 31.159 1.00 16.41 439 ASN A C 1
ATOM 566 O O . ASN A 1 96 ? 5.911 40.538 30.844 1.00 18.54 439 ASN A O 1
ATOM 571 N N . CYS A 1 97 ? 8.069 40.133 30.352 1.00 16.88 440 CYS A N 1
ATOM 572 C CA . CYS A 1 97 ? 7.780 39.589 29.028 1.00 16.19 440 CYS A CA 1
ATOM 573 C C . CYS A 1 97 ? 6.978 38.300 29.145 1.00 15.96 440 CYS A C 1
ATOM 574 O O . CYS A 1 97 ? 6.061 38.057 28.361 1.00 14.64 440 CYS A O 1
ATOM 577 N N . GLN A 1 98 ? 7.328 37.464 30.119 1.00 15.36 441 GLN A N 1
ATOM 578 C CA . GLN A 1 98 ? 6.607 36.214 30.313 1.00 15.78 441 GLN A CA 1
ATOM 579 C C . GLN A 1 98 ? 5.127 36.464 30.605 1.00 15.70 441 GLN A C 1
ATOM 580 O O . GLN A 1 98 ? 4.259 35.701 30.172 1.00 15.07 441 GLN A O 1
ATOM 586 N N . ARG A 1 99 ? 4.837 37.533 31.339 1.00 13.81 442 ARG A N 1
ATOM 587 C CA . ARG A 1 99 ? 3.454 37.861 31.659 1.00 14.73 442 ARG A CA 1
ATOM 588 C C . ARG A 1 99 ? 2.737 38.502 30.464 1.00 14.26 442 ARG A C 1
ATOM 589 O O . ARG A 1 99 ? 1.534 38.320 30.282 1.00 14.87 442 ARG A O 1
ATOM 597 N N . ALA A 1 100 ? 3.487 39.235 29.648 1.00 13.28 443 ALA A N 1
ATOM 598 C CA . ALA A 1 100 ? 2.918 39.919 28.493 1.00 14.79 443 ALA A CA 1
ATOM 599 C C . ALA A 1 100 ? 2.678 39.017 27.278 1.00 16.32 443 ALA A C 1
ATOM 600 O O . ALA A 1 100 ? 1.676 39.155 26.571 1.00 16.09 443 ALA A O 1
ATOM 602 N N . ILE A 1 101 ? 3.593 38.090 27.037 1.00 15.71 444 ILE A N 1
ATOM 603 C CA . ILE A 1 101 ? 3.484 37.223 25.870 1.00 16.90 444 ILE A CA 1
ATOM 604 C C . ILE A 1 101 ? 2.174 36.436 25.690 1.00 16.28 444 ILE A C 1
ATOM 605 O O . ILE A 1 101 ? 1.702 36.285 24.567 1.00 16.87 444 ILE A O 1
ATOM 610 N N . PRO A 1 102 ? 1.564 35.938 26.779 1.00 16.55 445 PRO A N 1
ATOM 611 C CA . PRO A 1 102 ? 0.307 35.201 26.590 1.00 16.95 445 PRO A CA 1
ATOM 612 C C . PRO A 1 102 ? -0.734 36.084 25.880 1.00 15.67 445 PRO A C 1
ATOM 613 O O . PRO A 1 102 ? -1.593 35.594 25.156 1.00 13.89 445 PRO A O 1
ATOM 617 N N . HIS A 1 103 ? -0.649 37.394 26.096 1.00 16.20 446 HIS A N 1
ATOM 618 C CA . HIS A 1 103 ? -1.576 38.320 25.449 1.00 15.63 446 HIS A CA 1
ATOM 619 C C . HIS A 1 103 ? -1.256 38.392 23.956 1.00 15.48 446 HIS A C 1
ATOM 620 O O . HIS A 1 103 ? -2.160 38.429 23.123 1.00 14.49 446 HIS A O 1
ATOM 627 N N . VAL A 1 104 ? 0.034 38.407 23.626 1.00 14.58 447 VAL A N 1
ATOM 628 C CA . VAL A 1 104 ? 0.468 38.469 22.228 1.00 15.43 447 VAL A CA 1
ATOM 629 C C . VAL A 1 104 ? 0.108 37.167 21.503 1.00 14.73 447 VAL A C 1
ATOM 630 O O . VAL A 1 104 ? -0.346 37.182 20.356 1.00 14.58 447 VAL A O 1
ATOM 634 N N . VAL A 1 105 ? 0.313 36.044 22.185 1.00 13.45 448 VAL A N 1
ATOM 635 C CA . VAL A 1 105 ? -0.015 34.731 21.634 1.00 16.23 448 VAL A CA 1
ATOM 636 C C . VAL A 1 105 ? -1.517 34.679 21.356 1.00 17.55 448 VAL A C 1
ATOM 637 O O . VAL A 1 105 ? -1.960 34.120 20.352 1.00 17.68 448 VAL A O 1
ATOM 641 N N . GLY A 1 106 ? -2.290 35.265 22.263 1.00 17.67 449 GLY A N 1
ATOM 642 C CA . GLY A 1 106 ? -3.733 35.295 22.107 1.00 17.23 449 GLY A CA 1
ATOM 643 C C . GLY A 1 106 ? -4.122 36.096 20.878 1.00 16.65 449 GLY A C 1
ATOM 644 O O . GLY A 1 106 ? -5.028 35.710 20.128 1.00 18.00 449 GLY A O 1
ATOM 645 N N . TRP A 1 107 ? -3.438 37.214 20.660 1.00 13.65 450 TRP A N 1
ATOM 646 C CA . TRP A 1 107 ? -3.728 38.046 19.493 1.00 14.28 450 TRP A CA 1
ATOM 647 C C . TRP A 1 107 ? -3.360 37.321 18.205 1.00 15.28 450 TRP A C 1
ATOM 648 O O . TRP A 1 107 ? -4.108 37.347 17.218 1.00 13.58 450 TRP A O 1
ATOM 659 N N . TYR A 1 108 ? -2.201 36.672 18.219 1.00 15.48 451 TYR A N 1
ATOM 660 C CA . TYR A 1 108 ? -1.744 35.936 17.046 1.00 15.68 451 TYR A CA 1
ATOM 661 C C . TYR A 1 108 ? -2.749 34.846 16.678 1.00 17.94 451 TYR A C 1
ATOM 662 O O . TYR A 1 108 ? -3.156 34.726 15.520 1.00 17.14 451 TYR A O 1
ATOM 671 N N . GLN A 1 109 ? -3.154 34.054 17.666 1.00 18.19 452 GLN A N 1
ATOM 672 C CA . GLN A 1 109 ? -4.108 32.980 17.417 1.00 20.37 452 GLN A CA 1
ATOM 673 C C . GLN A 1 109 ? -5.458 33.525 16.945 1.00 18.61 452 GLN A C 1
ATOM 674 O O . GLN A 1 109 ? -6.095 32.951 16.067 1.00 17.91 452 GLN A O 1
ATOM 680 N N . ALA A 1 110 ? -5.889 34.640 17.519 1.00 16.64 453 ALA A N 1
ATOM 681 C CA . ALA A 1 110 ? -7.175 35.221 17.146 1.00 17.24 453 ALA A CA 1
ATOM 682 C C . ALA A 1 110 ? -7.210 35.956 15.809 1.00 17.22 453 ALA A C 1
ATOM 683 O O . ALA A 1 110 ? -8.232 35.934 15.116 1.00 17.01 453 ALA A O 1
ATOM 685 N N . TYR A 1 111 ? -6.097 36.584 15.436 1.00 13.82 454 TYR A N 1
ATOM 686 C CA . TYR A 1 111 ? -6.058 37.399 14.224 1.00 14.79 454 TYR A CA 1
ATOM 687 C C . TYR A 1 111 ? -5.174 36.986 13.049 1.00 15.08 454 TYR A C 1
ATOM 688 O O . TYR A 1 111 ? -5.250 37.602 11.989 1.00 16.75 454 TYR A O 1
ATOM 697 N N . LYS A 1 112 ? -4.338 35.970 13.217 1.00 17.28 455 LYS A N 1
ATOM 698 C CA . LYS A 1 112 ? -3.461 35.564 12.126 1.00 19.29 455 LYS A CA 1
ATOM 699 C C . LYS A 1 112 ? -4.222 35.407 10.805 1.00 21.42 455 LYS A C 1
ATOM 700 O O . LYS A 1 112 ? -3.773 35.873 9.757 1.00 20.28 455 LYS A O 1
ATOM 706 N N . ASP A 1 113 ? -5.386 34.774 10.857 1.00 21.45 456 ASP A N 1
ATOM 707 C CA . ASP A 1 113 ? -6.161 34.559 9.642 1.00 23.31 456 ASP A CA 1
ATOM 708 C C . ASP A 1 113 ? -6.991 35.756 9.193 1.00 22.58 456 ASP A C 1
ATOM 709 O O . ASP A 1 113 ? -7.719 35.677 8.205 1.00 22.58 456 ASP A O 1
ATOM 714 N N . SER A 1 114 ? -6.872 36.866 9.913 1.00 19.83 457 SER A N 1
ATOM 715 C CA . SER A 1 114 ? -7.608 38.077 9.570 1.00 20.18 457 SER A CA 1
ATOM 716 C C . SER A 1 114 ? -6.662 39.152 9.039 1.00 19.12 457 SER A C 1
ATOM 717 O O . SER A 1 114 ? -7.097 40.246 8.684 1.00 19.02 457 SER A O 1
ATOM 720 N N . GLY A 1 115 ? -5.367 38.843 9.000 1.00 18.66 458 GLY A N 1
ATOM 721 C CA . GLY A 1 115 ? -4.402 39.805 8.493 1.00 17.74 458 GLY A CA 1
ATOM 722 C C . GLY A 1 115 ? -3.300 40.249 9.443 1.00 17.42 458 GLY A C 1
ATOM 723 O O . GLY A 1 115 ? -2.529 41.150 9.120 1.00 17.43 458 GLY A O 1
ATOM 724 N N . LEU A 1 116 ? -3.207 39.627 10.611 1.00 17.07 459 LEU A N 1
ATOM 725 C CA . LEU A 1 116 ? -2.169 40.014 11.561 1.00 16.31 459 LEU A CA 1
ATOM 726 C C . LEU A 1 116 ? -0.921 39.147 11.481 1.00 15.72 459 LEU A C 1
ATOM 727 O O . LEU A 1 116 ? -0.999 37.923 11.489 1.00 15.67 459 LEU A O 1
ATOM 732 N N . ALA A 1 117 ? 0.233 39.797 11.396 1.00 15.77 460 ALA A N 1
ATOM 733 C CA . ALA A 1 117 ? 1.508 39.094 11.399 1.00 15.69 460 ALA A CA 1
ATOM 734 C C . ALA A 1 117 ? 2.185 39.585 12.680 1.00 15.18 460 ALA A C 1
ATOM 735 O O . ALA A 1 117 ? 2.053 40.755 13.041 1.00 14.69 460 ALA A O 1
ATOM 737 N N . VAL A 1 118 ? 2.874 38.691 13.378 1.00 14.79 461 VAL A N 1
ATOM 738 C CA . VAL A 1 118 ? 3.566 39.061 14.603 1.00 16.09 461 VAL A CA 1
ATOM 739 C C . VAL A 1 118 ? 5.016 38.606 14.514 1.00 16.63 461 VAL A C 1
ATOM 740 O O . VAL A 1 118 ? 5.294 37.509 14.040 1.00 17.55 461 VAL A O 1
ATOM 744 N N . ILE A 1 119 ? 5.940 39.458 14.950 1.00 16.09 462 ILE A N 1
ATOM 745 C CA . ILE A 1 119 ? 7.349 39.097 14.950 1.00 14.95 462 ILE A CA 1
ATOM 746 C C . ILE A 1 119 ? 7.886 39.419 16.329 1.00 14.45 462 ILE A C 1
ATOM 747 O O . ILE A 1 119 ? 7.858 40.569 16.761 1.00 14.75 462 ILE A O 1
ATOM 752 N N . GLY A 1 120 ? 8.350 38.389 17.024 1.00 14.97 463 GLY A N 1
ATOM 753 C CA . GLY A 1 120 ? 8.898 38.583 18.349 1.00 16.77 463 GLY A CA 1
ATOM 754 C C . GLY A 1 120 ? 10.393 38.779 18.222 1.00 16.69 463 GLY A C 1
ATOM 755 O O . GLY A 1 120 ? 11.125 37.818 17.988 1.00 17.45 463 GLY A O 1
ATOM 756 N N . VAL A 1 121 ? 10.844 40.024 18.339 1.00 15.76 464 VAL A N 1
ATOM 757 C CA . VAL A 1 121 ? 12.265 40.322 18.249 1.00 15.80 464 VAL A CA 1
ATOM 758 C C . VAL A 1 121 ? 12.853 40.034 19.618 1.00 15.55 464 VAL A C 1
ATOM 759 O O . VAL A 1 121 ? 12.586 40.744 20.586 1.00 15.38 464 VAL A O 1
ATOM 763 N N . HIS A 1 122 ? 13.635 38.966 19.690 1.00 16.13 465 HIS A N 1
ATOM 764 C CA . HIS A 1 122 ? 14.251 38.549 20.938 1.00 16.51 465 HIS A CA 1
ATOM 765 C C . HIS A 1 122 ? 15.613 39.209 21.096 1.00 17.34 465 HIS A C 1
ATOM 766 O O . HIS A 1 122 ? 16.601 38.779 20.496 1.00 17.02 465 HIS A O 1
ATOM 773 N N . THR A 1 123 ? 15.650 40.283 21.879 1.00 17.36 466 THR A N 1
ATOM 774 C CA . THR A 1 123 ? 16.899 40.987 22.140 1.00 18.44 466 THR A CA 1
ATOM 775 C C . THR A 1 123 ? 17.329 40.505 23.523 1.00 18.71 466 THR A C 1
ATOM 776 O O . THR A 1 123 ? 16.691 40.822 24.528 1.00 19.02 466 THR A O 1
ATOM 780 N N . PRO A 1 124 ? 18.425 39.731 23.589 1.00 20.18 467 PRO A N 1
ATOM 781 C CA . PRO A 1 124 ? 18.942 39.180 24.844 1.00 20.00 467 PRO A CA 1
ATOM 782 C C . PRO A 1 124 ? 19.476 40.180 25.858 1.00 20.29 467 PRO A C 1
ATOM 783 O O . PRO A 1 124 ? 20.143 41.154 25.503 1.00 20.97 467 PRO A O 1
ATOM 787 N N . GLU A 1 125 ? 19.161 39.924 27.124 1.00 19.84 468 GLU A N 1
ATOM 788 C CA . GLU A 1 125 ? 19.620 40.760 28.226 1.00 21.34 468 GLU A CA 1
ATOM 789 C C . GLU A 1 125 ? 20.905 40.128 28.754 1.00 22.04 468 GLU A C 1
ATOM 790 O O . GLU A 1 125 ? 21.798 40.822 29.240 1.00 21.56 468 GLU A O 1
ATOM 796 N N . TYR A 1 126 ? 20.983 38.801 28.652 1.00 21.89 469 TYR A N 1
ATOM 797 C CA . TYR A 1 126 ? 22.146 38.048 29.120 1.00 22.34 469 TYR A CA 1
ATOM 798 C C . TYR A 1 126 ? 22.772 37.207 28.014 1.00 23.32 469 TYR A C 1
ATOM 799 O O . TYR A 1 126 ? 22.121 36.887 27.020 1.00 24.02 469 TYR A O 1
ATOM 808 N N . ALA A 1 127 ? 24.034 36.837 28.205 1.00 22.67 470 ALA A N 1
ATOM 809 C CA . ALA A 1 127 ? 24.753 36.038 27.218 1.00 22.79 470 ALA A CA 1
ATOM 810 C C . ALA A 1 127 ? 24.070 34.703 26.932 1.00 21.55 470 ALA A C 1
ATOM 811 O O . ALA A 1 127 ? 24.009 34.267 25.783 1.00 23.16 470 ALA A O 1
ATOM 813 N N . PHE A 1 128 ? 23.546 34.058 27.969 1.00 21.28 471 PHE A N 1
ATOM 814 C CA . PHE A 1 128 ? 22.890 32.769 27.790 1.00 21.52 471 PHE A CA 1
ATOM 815 C C . PHE A 1 128 ? 21.631 32.871 26.936 1.00 21.60 471 PHE A C 1
ATOM 816 O O . PHE A 1 128 ? 21.148 31.862 26.411 1.00 19.99 471 PHE A O 1
ATOM 824 N N . GLU A 1 129 ? 21.106 34.086 26.798 1.00 19.84 472 GLU A N 1
ATOM 825 C CA . GLU A 1 129 ? 19.909 34.312 25.994 1.00 19.46 472 GLU A CA 1
ATOM 826 C C . GLU A 1 129 ? 20.224 34.411 24.501 1.00 19.48 472 GLU A C 1
ATOM 827 O O . GLU A 1 129 ? 19.315 34.500 23.673 1.00 17.47 472 GLU A O 1
ATOM 833 N N . LYS A 1 130 ? 21.512 34.391 24.158 1.00 20.30 473 LYS A N 1
ATOM 834 C CA . LYS A 1 130 ? 21.919 34.444 22.754 1.00 20.92 473 LYS A CA 1
ATOM 835 C C . LYS A 1 130 ? 21.930 33.041 22.141 1.00 20.06 473 LYS A C 1
ATOM 836 O O . LYS A 1 130 ? 22.024 32.888 20.927 1.00 20.81 473 LYS A O 1
ATOM 842 N N . VAL A 1 131 ? 21.824 32.023 22.985 1.00 19.49 474 VAL A N 1
ATOM 843 C CA . VAL A 1 131 ? 21.838 30.630 22.523 1.00 21.32 474 VAL A CA 1
ATOM 844 C C . VAL A 1 131 ? 20.494 30.236 21.905 1.00 19.43 474 VAL A C 1
ATOM 845 O O . VAL A 1 131 ? 19.486 30.164 22.599 1.00 20.38 474 VAL A O 1
ATOM 849 N N . PRO A 1 132 ? 20.474 29.961 20.588 1.00 20.88 475 PRO A N 1
ATOM 850 C CA . PRO A 1 132 ? 19.252 29.577 19.869 1.00 20.33 475 PRO A CA 1
ATOM 851 C C . PRO A 1 132 ? 18.368 28.561 20.586 1.00 21.43 475 PRO A C 1
ATOM 852 O O . PRO A 1 132 ? 17.157 28.758 20.707 1.00 20.19 475 PRO A O 1
ATOM 856 N N . GLY A 1 133 ? 18.978 27.479 21.058 1.00 19.86 476 GLY A N 1
ATOM 857 C CA . GLY A 1 133 ? 18.234 26.446 21.754 1.00 20.86 476 GLY A CA 1
ATOM 858 C C . GLY A 1 133 ? 17.555 26.897 23.038 1.00 20.94 476 GLY A C 1
ATOM 859 O O . GLY A 1 133 ? 16.466 26.415 23.365 1.00 20.09 476 GLY A O 1
ATOM 860 N N . ASN A 1 134 ? 18.190 27.794 23.787 1.00 21.53 477 ASN A N 1
ATOM 861 C CA . ASN A 1 134 ? 17.580 28.270 25.026 1.00 20.69 477 ASN A CA 1
ATOM 862 C C . ASN A 1 134 ? 16.353 29.108 24.688 1.00 19.40 477 ASN A C 1
ATOM 863 O O . ASN A 1 134 ? 15.311 28.987 25.326 1.00 19.32 477 ASN A O 1
ATOM 868 N N . VAL A 1 135 ? 16.487 29.959 23.679 1.00 18.37 478 VAL A N 1
ATOM 869 C CA . VAL A 1 135 ? 15.382 30.811 23.260 1.00 18.54 478 VAL A CA 1
ATOM 870 C C . VAL A 1 135 ? 14.220 29.938 22.789 1.00 18.26 478 VAL A C 1
ATOM 871 O O . VAL A 1 135 ? 13.068 30.171 23.147 1.00 17.58 478 VAL A O 1
ATOM 875 N N . ALA A 1 136 ? 14.531 28.924 21.989 1.00 18.93 479 ALA A N 1
ATOM 876 C CA . ALA A 1 136 ? 13.502 28.034 21.464 1.00 18.26 479 ALA A CA 1
ATOM 877 C C . ALA A 1 136 ? 12.707 27.360 22.580 1.00 18.80 479 ALA A C 1
ATOM 878 O O . ALA A 1 136 ? 11.480 27.244 22.502 1.00 16.94 479 ALA A O 1
ATOM 880 N N . LYS A 1 137 ? 13.409 26.914 23.614 1.00 20.25 480 LYS A N 1
ATOM 881 C CA . LYS A 1 137 ? 12.764 26.258 24.739 1.00 21.67 480 LYS A CA 1
ATOM 882 C C . LYS A 1 137 ? 11.931 27.265 25.526 1.00 20.59 480 LYS A C 1
ATOM 883 O O . LYS A 1 137 ? 10.867 26.931 26.041 1.00 19.61 480 LYS A O 1
ATOM 889 N N . GLY A 1 138 ? 12.414 28.502 25.603 1.00 19.79 481 GLY A N 1
ATOM 890 C CA . GLY A 1 138 ? 11.679 29.525 26.322 1.00 19.56 481 GLY A CA 1
ATOM 891 C C . GLY A 1 138 ? 10.403 29.838 25.565 1.00 20.80 481 GLY A C 1
ATOM 892 O O . GLY A 1 138 ? 9.329 30.014 26.156 1.00 21.62 481 GLY A O 1
ATOM 893 N N . ALA A 1 139 ? 10.523 29.905 24.243 1.00 19.88 482 ALA A N 1
ATOM 894 C CA . ALA A 1 139 ? 9.381 30.192 23.386 1.00 18.06 482 ALA A CA 1
ATOM 895 C C . ALA A 1 139 ? 8.358 29.060 23.478 1.00 21.03 482 ALA A C 1
ATOM 896 O O . ALA A 1 139 ? 7.150 29.304 23.551 1.00 20.32 482 ALA A O 1
ATOM 898 N N . ALA A 1 140 ? 8.838 27.821 23.479 1.00 21.00 483 ALA A N 1
ATOM 899 C CA . ALA A 1 140 ? 7.937 26.678 23.571 1.00 22.33 483 ALA A CA 1
ATOM 900 C C . ALA A 1 140 ? 7.124 26.767 24.868 1.00 22.65 483 ALA A C 1
ATOM 901 O O . ALA A 1 140 ? 5.907 26.570 24.866 1.00 23.01 483 ALA A O 1
ATOM 903 N N . ASN A 1 141 ? 7.797 27.076 25.971 1.00 24.21 484 ASN A N 1
ATOM 904 C CA . ASN A 1 141 ? 7.122 27.196 27.262 1.00 25.10 484 ASN A CA 1
ATOM 905 C C . ASN A 1 141 ? 6.046 28.278 27.264 1.00 23.97 484 ASN A C 1
ATOM 906 O O . ASN A 1 141 ? 5.036 28.158 27.961 1.00 22.73 484 ASN A O 1
ATOM 911 N N . LEU A 1 142 ? 6.266 29.329 26.479 1.00 19.54 485 LEU A N 1
ATOM 912 C CA . LEU A 1 142 ? 5.333 30.443 26.401 1.00 18.77 485 LEU A CA 1
ATOM 913 C C . LEU A 1 142 ? 4.263 30.276 25.323 1.00 19.44 485 LEU A C 1
ATOM 914 O O . LEU A 1 142 ? 3.383 31.124 25.180 1.00 20.09 485 LEU A O 1
ATOM 919 N N . GLY A 1 143 ? 4.339 29.185 24.568 1.00 18.56 486 GLY A N 1
ATOM 920 C CA . GLY A 1 143 ? 3.352 28.934 23.527 1.00 17.86 486 GLY A CA 1
ATOM 921 C C . GLY A 1 143 ? 3.468 29.826 22.303 1.00 17.51 486 GLY A C 1
ATOM 922 O O . GLY A 1 143 ? 2.487 30.052 21.595 1.00 18.23 486 GLY A O 1
ATOM 923 N N . ILE A 1 144 ? 4.671 30.330 22.046 1.00 17.37 487 ILE A N 1
ATOM 924 C CA . ILE A 1 144 ? 4.919 31.196 20.892 1.00 15.27 487 ILE A CA 1
ATOM 925 C C . ILE A 1 144 ? 5.086 30.390 19.605 1.00 16.30 487 ILE A C 1
ATOM 926 O O . ILE A 1 144 ? 5.973 29.548 19.505 1.00 17.08 487 ILE A O 1
ATOM 931 N N . SER A 1 145 ? 4.242 30.649 18.614 1.00 16.41 488 SER A N 1
ATOM 932 C CA . SER A 1 145 ? 4.353 29.937 17.352 1.00 16.97 488 SER A CA 1
ATOM 933 C C . SER A 1 145 ? 4.575 30.926 16.214 1.00 16.91 488 SER A C 1
ATOM 934 O O . SER A 1 145 ? 4.681 30.535 15.052 1.00 16.19 488 SER A O 1
ATOM 937 N N . TYR A 1 146 ? 4.640 32.211 16.547 1.00 16.19 489 TYR A N 1
ATOM 938 C CA . TYR A 1 146 ? 4.862 33.227 15.525 1.00 16.32 489 TYR A CA 1
ATOM 939 C C . TYR A 1 146 ? 6.362 33.416 15.306 1.00 14.78 489 TYR A C 1
ATOM 940 O O . TYR A 1 146 ? 7.167 32.998 16.136 1.00 14.77 489 TYR A O 1
ATOM 949 N N . PRO A 1 147 ? 6.754 34.022 14.172 1.00 14.86 490 PRO A N 1
ATOM 950 C CA . PRO A 1 147 ? 8.173 34.243 13.868 1.00 14.64 490 PRO A CA 1
ATOM 951 C C . PRO A 1 147 ? 8.952 34.920 14.992 1.00 15.61 490 PRO A C 1
ATOM 952 O O . PRO A 1 147 ? 8.456 35.838 15.644 1.00 14.92 490 PRO A O 1
ATOM 956 N N . ILE A 1 148 ? 10.172 34.447 15.217 1.00 15.06 491 ILE A N 1
ATOM 957 C CA . ILE A 1 148 ? 11.041 35.007 16.246 1.00 14.35 491 ILE A CA 1
ATOM 958 C C . ILE A 1 148 ? 12.344 35.428 15.582 1.00 16.00 491 ILE A C 1
ATOM 959 O O . ILE A 1 148 ? 12.950 34.647 14.847 1.00 15.44 491 ILE A O 1
ATOM 964 N N . ALA A 1 149 ? 12.762 36.665 15.826 1.00 17.17 492 ALA A N 1
ATOM 965 C CA . ALA A 1 149 ? 14.008 37.166 15.253 1.00 18.27 492 ALA A CA 1
ATOM 966 C C . ALA A 1 149 ? 15.018 37.369 16.371 1.00 18.97 492 ALA A C 1
ATOM 967 O O . ALA A 1 149 ? 14.791 38.160 17.286 1.00 19.11 492 ALA A O 1
ATOM 969 N N . LEU A 1 150 ? 16.128 36.639 16.300 1.00 18.54 493 LEU A N 1
ATOM 970 C CA . LEU A 1 150 ? 17.179 36.736 17.307 1.00 19.52 493 LEU A CA 1
ATOM 971 C C . LEU A 1 150 ? 18.037 37.966 17.011 1.00 19.50 493 LEU A C 1
ATOM 972 O O . LEU A 1 150 ? 18.770 38.009 16.023 1.00 19.89 493 LEU A O 1
ATOM 977 N N . ASP A 1 151 ? 17.928 38.960 17.885 1.00 16.92 494 ASP A N 1
ATOM 978 C CA . ASP A 1 151 ? 18.635 40.232 17.767 1.00 18.73 494 ASP A CA 1
ATOM 979 C C . ASP A 1 151 ? 19.894 40.213 18.654 1.00 19.93 494 ASP A C 1
ATOM 980 O O . ASP A 1 151 ? 20.100 41.112 19.469 1.00 16.58 494 ASP A O 1
ATOM 985 N N . ASN A 1 152 ? 20.739 39.199 18.481 1.00 21.72 495 ASN A N 1
ATOM 986 C CA . ASN A 1 152 ? 21.943 39.064 19.303 1.00 23.44 495 ASN A CA 1
ATOM 987 C C . ASN A 1 152 ? 22.945 40.223 19.309 1.00 24.91 495 ASN A C 1
ATOM 988 O O . ASN A 1 152 ? 23.751 40.338 20.234 1.00 24.37 495 ASN A O 1
ATOM 993 N N . ASN A 1 153 ? 22.909 41.081 18.296 1.00 24.50 496 ASN A N 1
ATOM 994 C CA . ASN A 1 153 ? 23.824 42.216 18.277 1.00 25.22 496 ASN A CA 1
ATOM 995 C C . ASN A 1 153 ? 23.094 43.536 18.528 1.00 25.81 496 ASN A C 1
ATOM 996 O O . ASN A 1 153 ? 23.654 44.614 18.321 1.00 24.52 496 ASN A O 1
ATOM 1001 N N . TYR A 1 154 ? 21.842 43.437 18.981 1.00 23.74 497 TYR A N 1
ATOM 1002 C CA . TYR A 1 154 ? 21.021 44.607 19.304 1.00 23.84 497 TYR A CA 1
ATOM 1003 C C . TYR A 1 154 ? 20.848 45.566 18.129 1.00 22.02 497 TYR A C 1
ATOM 1004 O O . TYR A 1 154 ? 20.501 46.728 18.321 1.00 23.50 497 TYR A O 1
ATOM 1013 N N . ALA A 1 155 ? 21.085 45.080 16.918 1.00 21.21 498 ALA A N 1
ATOM 1014 C CA . ALA A 1 155 ? 20.963 45.914 15.728 1.00 21.63 498 ALA A CA 1
ATOM 1015 C C . ALA A 1 155 ? 19.541 46.415 15.511 1.00 20.62 498 ALA A C 1
ATOM 1016 O O . ALA A 1 155 ? 19.333 47.590 15.201 1.00 19.36 498 ALA A O 1
ATOM 1018 N N . THR A 1 156 ? 18.563 45.525 15.665 1.00 20.39 499 THR A N 1
ATOM 1019 C CA . THR A 1 156 ? 17.164 45.900 15.474 1.00 19.87 499 THR A CA 1
ATOM 1020 C C . THR A 1 156 ? 16.669 46.759 16.632 1.00 19.60 499 THR A C 1
ATOM 1021 O O . THR A 1 156 ? 16.006 47.774 16.428 1.00 17.75 499 THR A O 1
ATOM 1025 N N . TRP A 1 157 ? 17.000 46.344 17.849 1.00 19.70 500 TRP A N 1
ATOM 1026 C CA . TRP A 1 157 ? 16.623 47.092 19.040 1.00 20.17 500 TRP A CA 1
ATOM 1027 C C . TRP A 1 157 ? 17.102 48.532 18.858 1.00 21.27 500 TRP A C 1
ATOM 1028 O O . TRP A 1 157 ? 16.356 49.479 19.103 1.00 19.19 500 TRP A O 1
ATOM 1039 N N . THR A 1 158 ? 18.343 48.693 18.402 1.00 20.14 501 THR A N 1
ATOM 1040 C CA . THR A 1 158 ? 18.905 50.023 18.191 1.00 21.15 501 THR A CA 1
ATOM 1041 C C . THR A 1 158 ? 18.243 50.768 17.034 1.00 19.60 501 THR A C 1
ATOM 1042 O O . THR A 1 158 ? 17.949 51.961 17.144 1.00 21.13 501 THR A O 1
ATOM 1046 N N . ASN A 1 159 ? 17.999 50.077 15.925 1.00 19.20 502 ASN A N 1
ATOM 1047 C CA . ASN A 1 159 ? 17.364 50.728 14.783 1.00 20.03 502 ASN A CA 1
ATOM 1048 C C . ASN A 1 159 ? 15.958 51.204 15.166 1.00 20.62 502 ASN A C 1
ATOM 1049 O O . ASN A 1 159 ? 15.453 52.189 14.619 1.00 19.39 502 ASN A O 1
ATOM 1054 N N . TYR A 1 160 ? 15.333 50.504 16.111 1.00 18.93 503 TYR A N 1
ATOM 1055 C CA . TYR A 1 160 ? 13.994 50.867 16.573 1.00 18.53 503 TYR A CA 1
ATOM 1056 C C . TYR A 1 160 ? 14.009 51.838 17.744 1.00 18.88 503 TYR A C 1
ATOM 1057 O O . TYR A 1 160 ? 12.950 52.217 18.263 1.00 19.27 503 TYR A O 1
ATOM 1066 N N . ARG A 1 161 ? 15.210 52.236 18.151 1.00 18.59 504 ARG A N 1
ATOM 1067 C CA . ARG A 1 161 ? 15.400 53.163 19.264 1.00 20.26 504 ARG A CA 1
ATOM 1068 C C . ARG A 1 161 ? 14.653 52.729 20.526 1.00 19.10 504 ARG A C 1
ATOM 1069 O O . ARG A 1 161 ? 14.161 53.566 21.286 1.00 19.88 504 ARG A O 1
ATOM 1077 N N . ASN A 1 162 ? 14.575 51.421 20.748 1.00 20.49 505 ASN A N 1
ATOM 1078 C CA . ASN A 1 162 ? 13.890 50.900 21.923 1.00 21.08 505 ASN A CA 1
ATOM 1079 C C . ASN A 1 162 ? 14.754 51.055 23.171 1.00 21.67 505 ASN A C 1
ATOM 1080 O O . ASN A 1 162 ? 15.964 51.259 23.078 1.00 21.27 505 ASN A O 1
ATOM 1085 N N . ARG A 1 163 ? 14.124 50.945 24.337 1.00 22.14 506 ARG A N 1
ATOM 1086 C CA . ARG A 1 163 ? 14.828 51.089 25.606 1.00 21.76 506 ARG A CA 1
ATOM 1087 C C . ARG A 1 163 ? 14.335 50.116 26.687 1.00 22.44 506 ARG A C 1
ATOM 1088 O O . ARG A 1 163 ? 14.970 49.975 27.736 1.00 21.79 506 ARG A O 1
ATOM 1096 N N . TYR A 1 164 ? 13.218 49.436 26.440 1.00 19.51 507 TYR A N 1
ATOM 1097 C CA . TYR A 1 164 ? 12.682 48.522 27.444 1.00 18.79 507 TYR A CA 1
ATOM 1098 C C . TYR A 1 164 ? 12.165 47.176 26.961 1.00 18.92 507 TYR A C 1
ATOM 1099 O O . TYR A 1 164 ? 11.875 46.979 25.781 1.00 19.94 507 TYR A O 1
ATOM 1108 N N . TRP A 1 165 ? 12.040 46.271 27.927 1.00 16.88 508 TRP A N 1
ATOM 1109 C CA . TRP A 1 165 ? 11.471 44.943 27.749 1.00 17.21 508 TRP A CA 1
ATOM 1110 C C . TRP A 1 165 ? 10.269 45.005 28.698 1.00 15.93 508 TRP A C 1
ATOM 1111 O O . TRP A 1 165 ? 10.427 45.325 29.879 1.00 17.39 508 TRP A O 1
ATOM 1122 N N . PRO A 1 166 ? 9.056 44.767 28.193 1.00 14.63 509 PRO A N 1
ATOM 1123 C CA . PRO A 1 166 ? 8.747 44.490 26.790 1.00 13.96 509 PRO A CA 1
ATOM 1124 C C . PRO A 1 166 ? 8.510 45.821 26.078 1.00 13.16 509 PRO A C 1
ATOM 1125 O O . PRO A 1 166 ? 8.414 46.865 26.721 1.00 13.33 509 PRO A O 1
ATOM 1129 N N . ALA A 1 167 ? 8.423 45.777 24.755 1.00 12.96 510 ALA A N 1
ATOM 1130 C CA . ALA A 1 167 ? 8.140 46.971 23.954 1.00 13.27 510 ALA A CA 1
ATOM 1131 C C . ALA A 1 167 ? 7.429 46.493 22.700 1.00 14.61 510 ALA A C 1
ATOM 1132 O O . ALA A 1 167 ? 7.727 45.414 22.192 1.00 14.06 510 ALA A O 1
ATOM 1134 N N . GLU A 1 168 ? 6.476 47.282 22.210 1.00 14.41 511 GLU A N 1
ATOM 1135 C CA . GLU A 1 168 ? 5.736 46.899 21.017 1.00 14.37 511 GLU A CA 1
ATOM 1136 C C . GLU A 1 168 ? 5.584 48.051 20.033 1.00 13.64 511 GLU A C 1
ATOM 1137 O O . GLU A 1 168 ? 5.396 49.201 20.432 1.00 12.60 511 GLU A O 1
ATOM 1143 N N . TYR A 1 169 ? 5.677 47.722 18.750 1.00 13.13 512 TYR A N 1
ATOM 1144 C CA . TYR A 1 169 ? 5.530 48.691 17.673 1.00 14.20 512 TYR A CA 1
ATOM 1145 C C . TYR A 1 169 ? 4.491 48.091 16.724 1.00 13.83 512 TYR A C 1
ATOM 1146 O O . TYR A 1 169 ? 4.693 46.998 16.195 1.00 16.29 512 TYR A O 1
ATOM 1155 N N . LEU A 1 170 ? 3.384 48.801 16.523 1.00 13.79 513 LEU A N 1
ATOM 1156 C CA . LEU A 1 170 ? 2.299 48.332 15.665 1.00 13.90 513 LEU A CA 1
ATOM 1157 C C . LEU A 1 170 ? 2.364 49.021 14.302 1.00 14.46 513 LEU A C 1
ATOM 1158 O O . LEU A 1 170 ? 2.317 50.245 14.212 1.00 15.27 513 LEU A O 1
ATOM 1163 N N . ILE A 1 171 ? 2.462 48.209 13.253 1.00 16.47 514 ILE A N 1
ATOM 1164 C CA . ILE A 1 171 ? 2.588 48.678 11.875 1.00 17.26 514 ILE A CA 1
ATOM 1165 C C . ILE A 1 171 ? 1.340 48.375 11.044 1.00 15.94 514 ILE A C 1
ATOM 1166 O O . ILE A 1 171 ? 0.836 47.255 11.066 1.00 17.46 514 ILE A O 1
ATOM 1171 N N . ASP A 1 172 ? 0.853 49.366 10.304 1.00 15.95 515 ASP A N 1
ATOM 1172 C CA . ASP A 1 172 ? -0.331 49.151 9.488 1.00 16.29 515 ASP A CA 1
ATOM 1173 C C . ASP A 1 172 ? 0.013 48.499 8.150 1.00 15.41 515 ASP A C 1
ATOM 1174 O O . ASP A 1 172 ? 1.182 48.275 7.846 1.00 17.74 515 ASP A O 1
ATOM 1179 N N . ALA A 1 173 ? -1.012 48.186 7.364 1.00 17.34 516 ALA A N 1
ATOM 1180 C CA . ALA A 1 173 ? -0.832 47.524 6.075 1.00 18.68 516 ALA A CA 1
ATOM 1181 C C . ALA A 1 173 ? 0.047 48.267 5.072 1.00 19.94 516 ALA A C 1
ATOM 1182 O O . ALA A 1 173 ? 0.510 47.667 4.104 1.00 21.56 516 ALA A O 1
ATOM 1184 N N . THR A 1 174 ? 0.278 49.557 5.295 1.00 20.33 517 THR A N 1
ATOM 1185 C CA . THR A 1 174 ? 1.109 50.341 4.383 1.00 22.31 517 THR A CA 1
ATOM 1186 C C . THR A 1 174 ? 2.556 50.357 4.862 1.00 23.58 517 THR A C 1
ATOM 1187 O O . THR A 1 174 ? 3.434 50.928 4.209 1.00 23.16 517 THR A O 1
ATOM 1191 N N . GLY A 1 175 ? 2.799 49.732 6.011 1.00 21.97 518 GLY A N 1
ATOM 1192 C CA . GLY A 1 175 ? 4.144 49.686 6.552 1.00 19.08 518 GLY A CA 1
ATOM 1193 C C . GLY A 1 175 ? 4.481 50.876 7.430 1.00 18.85 518 GLY A C 1
ATOM 1194 O O . GLY A 1 175 ? 5.653 51.136 7.709 1.00 19.61 518 GLY A O 1
ATOM 1195 N N . THR A 1 176 ? 3.460 51.597 7.878 1.00 17.86 519 THR A N 1
ATOM 1196 C CA . THR A 1 176 ? 3.668 52.765 8.730 1.00 18.79 519 THR A CA 1
ATOM 1197 C C . THR A 1 176 ? 3.390 52.447 10.201 1.00 18.95 519 THR A C 1
ATOM 1198 O O . THR A 1 176 ? 2.398 51.793 10.524 1.00 17.03 519 THR A O 1
ATOM 1202 N N . VAL A 1 177 ? 4.267 52.910 11.087 1.00 18.24 520 VAL A N 1
ATOM 1203 C CA . VAL A 1 177 ? 4.094 52.688 12.524 1.00 17.71 520 VAL A CA 1
ATOM 1204 C C . VAL A 1 177 ? 2.953 53.596 12.989 1.00 16.11 520 VAL A C 1
ATOM 1205 O O . VAL A 1 177 ? 2.947 54.786 12.682 1.00 17.87 520 VAL A O 1
ATOM 1209 N N . ARG A 1 178 ? 1.989 53.039 13.721 1.00 15.91 521 ARG A N 1
ATOM 1210 C CA . ARG A 1 178 ? 0.837 53.816 14.189 1.00 16.11 521 ARG A CA 1
ATOM 1211 C C . ARG A 1 178 ? 0.674 53.776 15.706 1.00 16.63 521 ARG A C 1
ATOM 1212 O O . ARG A 1 178 ? -0.152 54.499 16.273 1.00 17.29 521 ARG A O 1
ATOM 1220 N N . HIS A 1 179 ? 1.462 52.933 16.364 1.00 16.84 522 HIS A N 1
ATOM 1221 C CA . HIS A 1 179 ? 1.359 52.779 17.811 1.00 17.31 522 HIS A CA 1
ATOM 1222 C C . HIS A 1 179 ? 2.657 52.202 18.353 1.00 15.31 522 HIS A C 1
ATOM 1223 O O . HIS A 1 179 ? 3.203 51.250 17.794 1.00 16.97 522 HIS A O 1
ATOM 1230 N N . ILE A 1 180 ? 3.156 52.799 19.427 1.00 16.29 523 ILE A N 1
ATOM 1231 C CA . ILE A 1 180 ? 4.375 52.330 20.080 1.00 14.92 523 ILE A CA 1
ATOM 1232 C C . ILE A 1 180 ? 4.097 52.298 21.579 1.00 16.13 523 ILE A C 1
ATOM 1233 O O . ILE A 1 180 ? 3.649 53.291 22.151 1.00 17.92 523 ILE A O 1
ATOM 1238 N N . LYS A 1 181 ? 4.343 51.156 22.214 1.00 15.74 524 LYS A N 1
ATOM 1239 C CA . LYS A 1 181 ? 4.092 51.025 23.641 1.00 15.41 524 LYS A CA 1
ATOM 1240 C C . LYS A 1 181 ? 5.271 50.398 24.368 1.00 15.99 524 LYS A C 1
ATOM 1241 O O . LYS A 1 181 ? 5.660 49.271 24.069 1.00 14.94 524 LYS A O 1
ATOM 1247 N N . PHE A 1 182 ? 5.836 51.144 25.317 1.00 15.24 525 PHE A N 1
ATOM 1248 C CA . PHE A 1 182 ? 6.973 50.670 26.112 1.00 17.13 525 PHE A CA 1
ATOM 1249 C C . PHE A 1 182 ? 6.509 50.140 27.470 1.00 15.24 525 PHE A C 1
ATOM 1250 O O . PHE A 1 182 ? 5.714 50.781 28.157 1.00 15.63 525 PHE A O 1
ATOM 1258 N N . GLY A 1 183 ? 7.016 48.977 27.859 1.00 16.55 526 GLY A N 1
ATOM 1259 C CA . GLY A 1 183 ? 6.648 48.427 29.149 1.00 16.49 526 GLY A CA 1
ATOM 1260 C C . GLY A 1 183 ? 5.432 47.524 29.173 1.00 16.69 526 GLY A C 1
ATOM 1261 O O . GLY A 1 183 ? 4.649 47.455 28.221 1.00 15.55 526 GLY A O 1
ATOM 1262 N N . GLU A 1 184 ? 5.275 46.842 30.303 1.00 16.36 527 GLU A N 1
ATOM 1263 C CA . GLU A 1 184 ? 4.189 45.892 30.517 1.00 15.31 527 GLU A CA 1
ATOM 1264 C C . GLU A 1 184 ? 2.860 46.518 30.920 1.00 15.91 527 GLU A C 1
ATOM 1265 O O . GLU A 1 184 ? 2.814 47.374 31.808 1.00 15.59 527 GLU A O 1
ATOM 1271 N N . GLY A 1 185 ? 1.781 46.075 30.275 1.00 14.85 528 GLY A N 1
ATOM 1272 C CA . GLY A 1 185 ? 0.455 46.577 30.609 1.00 16.55 528 GLY A CA 1
ATOM 1273 C C . GLY A 1 185 ? -0.347 47.225 29.492 1.00 17.08 528 GLY A C 1
ATOM 1274 O O . GLY A 1 185 ? 0.141 47.386 28.378 1.00 16.55 528 GLY A O 1
ATOM 1275 N N . ASP A 1 186 ? -1.587 47.594 29.814 1.00 17.17 529 ASP A N 1
ATOM 1276 C CA . ASP A 1 186 ? -2.507 48.250 28.887 1.00 18.44 529 ASP A CA 1
ATOM 1277 C C . ASP A 1 186 ? -2.753 47.476 27.596 1.00 16.73 529 ASP A C 1
ATOM 1278 O O . ASP A 1 186 ? -2.712 48.036 26.500 1.00 16.74 529 ASP A O 1
ATOM 1283 N N . TYR A 1 187 ? -3.041 46.189 27.743 1.00 15.80 530 TYR A N 1
ATOM 1284 C CA . TYR A 1 187 ? -3.287 45.319 26.605 1.00 16.56 530 TYR A CA 1
ATOM 1285 C C . TYR A 1 187 ? -4.493 45.709 25.759 1.00 16.10 530 TYR A C 1
ATOM 1286 O O . TYR A 1 187 ? -4.433 45.654 24.531 1.00 14.47 530 TYR A O 1
ATOM 1295 N N . ASN A 1 188 ? -5.578 46.117 26.411 1.00 14.77 531 ASN A N 1
ATOM 1296 C CA . ASN A 1 188 ? -6.788 46.481 25.686 1.00 16.51 531 ASN A CA 1
ATOM 1297 C C . ASN A 1 188 ? -6.621 47.688 24.767 1.00 17.04 531 ASN A C 1
ATOM 1298 O O . ASN A 1 188 ? -7.251 47.764 23.710 1.00 16.27 531 ASN A O 1
ATOM 1303 N N . VAL A 1 189 ? -5.771 48.628 25.164 1.00 17.29 532 VAL A N 1
ATOM 1304 C CA . VAL A 1 189 ? -5.532 49.811 24.350 1.00 17.37 532 VAL A CA 1
ATOM 1305 C C . VAL A 1 189 ? -4.922 49.374 23.024 1.00 17.11 532 VAL A C 1
ATOM 1306 O O . VAL A 1 189 ? -5.346 49.807 21.947 1.00 15.45 532 VAL A O 1
ATOM 1310 N N . THR A 1 190 ? -3.921 48.508 23.116 1.00 14.78 533 THR A N 1
ATOM 1311 C CA . THR A 1 190 ? -3.231 48.010 21.936 1.00 14.81 533 THR A CA 1
ATOM 1312 C C . THR A 1 190 ? -4.114 47.086 21.096 1.00 13.52 533 THR A C 1
ATOM 1313 O O . THR A 1 190 ? -4.159 47.221 19.873 1.00 13.34 533 THR A O 1
ATOM 1317 N N . GLU A 1 191 ? -4.823 46.157 21.739 1.00 12.39 534 GLU A N 1
ATOM 1318 C CA . GLU A 1 191 ? -5.681 45.245 20.982 1.00 13.05 534 GLU A CA 1
ATOM 1319 C C . GLU A 1 191 ? -6.734 46.031 20.204 1.00 15.08 534 GLU A C 1
ATOM 1320 O O . GLU A 1 191 ? -7.068 45.688 19.068 1.00 14.06 534 GLU A O 1
ATOM 1326 N N . THR A 1 192 ? -7.256 47.093 20.812 1.00 14.73 535 THR A N 1
ATOM 1327 C CA . THR A 1 192 ? -8.262 47.909 20.140 1.00 15.45 535 THR A CA 1
ATOM 1328 C C . THR A 1 192 ? -7.695 48.498 18.841 1.00 16.25 535 THR A C 1
ATOM 1329 O O . THR A 1 192 ? -8.380 48.535 17.816 1.00 14.69 535 THR A O 1
ATOM 1333 N N . LEU A 1 193 ? -6.441 48.935 18.871 1.00 13.85 536 LEU A N 1
ATOM 1334 C CA . LEU A 1 193 ? -5.835 49.499 17.671 1.00 13.98 536 LEU A CA 1
ATOM 1335 C C . LEU A 1 193 ? -5.527 48.410 16.645 1.00 13.14 536 LEU A C 1
ATOM 1336 O O . LEU A 1 193 ? -5.641 48.635 15.441 1.00 12.78 536 LEU A O 1
ATOM 1341 N N . VAL A 1 194 ? -5.148 47.224 17.120 1.00 11.85 537 VAL A N 1
ATOM 1342 C CA . VAL A 1 194 ? -4.874 46.113 16.211 1.00 11.30 537 VAL A CA 1
ATOM 1343 C C . VAL A 1 194 ? -6.145 45.809 15.413 1.00 12.50 537 VAL A C 1
ATOM 1344 O O . VAL A 1 194 ? -6.107 45.618 14.190 1.00 12.32 537 VAL A O 1
ATOM 1348 N N . ARG A 1 195 ? -7.274 45.765 16.112 1.00 13.54 538 ARG A N 1
ATOM 1349 C CA . ARG A 1 195 ? -8.556 45.488 15.462 1.00 12.45 538 ARG A CA 1
ATOM 1350 C C . ARG A 1 195 ? -8.891 46.585 14.447 1.00 14.25 538 ARG A C 1
ATOM 1351 O O . ARG A 1 195 ? -9.375 46.303 13.350 1.00 14.25 538 ARG A O 1
ATOM 1359 N N . GLN A 1 196 ? -8.625 47.836 14.814 1.00 15.29 539 GLN A N 1
ATOM 1360 C CA . GLN A 1 196 ? -8.879 48.960 13.917 1.00 16.37 539 GLN A CA 1
ATOM 1361 C C . GLN A 1 196 ? -8.030 48.860 12.649 1.00 17.82 539 GLN A C 1
ATOM 1362 O O . GLN A 1 196 ? -8.517 49.112 11.549 1.00 15.91 539 GLN A O 1
ATOM 1368 N N . LEU A 1 197 ? -6.759 48.501 12.806 1.00 16.29 540 LEU A N 1
ATOM 1369 C CA . LEU A 1 197 ? -5.877 48.399 11.656 1.00 16.06 540 LEU A CA 1
ATOM 1370 C C . LEU A 1 197 ? -6.207 47.211 10.773 1.00 15.53 540 LEU A C 1
ATOM 1371 O O . LEU A 1 197 ? -6.002 47.264 9.564 1.00 15.22 540 LEU A O 1
ATOM 1376 N N . LEU A 1 198 ? -6.721 46.141 11.371 1.00 13.15 541 LEU A N 1
ATOM 1377 C CA . LEU A 1 198 ? -7.085 44.976 10.582 1.00 14.26 541 LEU A CA 1
ATOM 1378 C C . LEU A 1 198 ? -8.253 45.383 9.691 1.00 13.75 541 LEU A C 1
ATOM 1379 O O . LEU A 1 198 ? -8.361 44.943 8.548 1.00 15.38 541 LEU A O 1
ATOM 1384 N N . ASN A 1 199 ? -9.126 46.232 10.219 1.00 15.45 542 ASN A N 1
ATOM 1385 C CA . ASN A 1 199 ? -10.272 46.692 9.450 1.00 16.58 542 ASN A CA 1
ATOM 1386 C C . ASN A 1 199 ? -9.821 47.698 8.397 1.00 17.33 542 ASN A C 1
ATOM 1387 O O . ASN A 1 199 ? -10.362 47.726 7.292 1.00 18.60 542 ASN A O 1
ATOM 1392 N N . ASP A 1 200 ? -8.829 48.521 8.728 1.00 16.84 543 ASP A N 1
ATOM 1393 C CA . ASP A 1 200 ? -8.325 49.499 7.763 1.00 18.20 543 ASP A CA 1
ATOM 1394 C C . ASP A 1 200 ? -7.688 48.779 6.580 1.00 18.67 543 ASP A C 1
ATOM 1395 O O . ASP A 1 200 ? -7.778 49.238 5.439 1.00 18.36 543 ASP A O 1
ATOM 1400 N N . ALA A 1 201 ? -7.051 47.648 6.862 1.00 16.41 544 ALA A N 1
ATOM 1401 C CA . ALA A 1 201 ? -6.385 46.856 5.831 1.00 16.73 544 ALA A CA 1
ATOM 1402 C C . ALA A 1 201 ? -7.380 46.097 4.961 1.00 17.18 544 ALA A C 1
ATOM 1403 O O . ALA A 1 201 ? -7.178 45.973 3.754 1.00 18.79 544 ALA A O 1
ATOM 1405 N N . LYS A 1 202 ? -8.434 45.577 5.588 1.00 16.14 545 LYS A N 1
ATOM 1406 C CA . LYS A 1 202 ? -9.492 44.830 4.905 1.00 18.86 545 LYS A CA 1
ATOM 1407 C C . LYS A 1 202 ? -10.842 45.299 5.437 1.00 18.51 545 LYS A C 1
ATOM 1408 O O . LYS A 1 202 ? -11.437 44.665 6.304 1.00 17.02 545 LYS A O 1
ATOM 1414 N N . PRO A 1 203 ? -11.346 46.422 4.910 1.00 19.04 546 PRO A N 1
ATOM 1415 C CA . PRO A 1 203 ? -12.633 46.964 5.354 1.00 18.74 546 PRO A CA 1
ATOM 1416 C C . PRO A 1 203 ? -13.742 45.914 5.376 1.00 19.81 546 PRO A C 1
ATOM 1417 O O . PRO A 1 203 ? -13.939 45.193 4.403 1.00 21.43 546 PRO A O 1
ATOM 1421 N N . GLY A 1 204 ? -14.451 45.828 6.499 1.00 20.77 547 GLY A N 1
ATOM 1422 C CA . GLY A 1 204 ? -15.536 44.868 6.626 1.00 20.88 547 GLY A CA 1
ATOM 1423 C C . GLY A 1 204 ? -15.102 43.522 7.184 1.00 19.05 547 GLY A C 1
ATOM 1424 O O . GLY A 1 204 ? -15.920 42.627 7.405 1.00 16.71 547 GLY A O 1
ATOM 1425 N N . VAL A 1 205 ? -13.807 43.369 7.423 1.00 18.57 548 VAL A N 1
ATOM 1426 C CA . VAL A 1 205 ? -13.299 42.108 7.948 1.00 17.27 548 VAL A CA 1
ATOM 1427 C C . VAL A 1 205 ? -14.060 41.713 9.216 1.00 17.77 548 VAL A C 1
ATOM 1428 O O . VAL A 1 205 ? -14.383 42.567 10.039 1.00 15.99 548 VAL A O 1
ATOM 1432 N N . LYS A 1 206 ? -14.363 40.424 9.355 1.00 16.24 549 LYS A N 1
ATOM 1433 C CA . LYS A 1 206 ? -15.070 39.942 10.531 1.00 16.70 549 LYS A CA 1
ATOM 1434 C C . LYS A 1 206 ? -14.056 39.379 11.513 1.00 15.99 549 LYS A C 1
ATOM 1435 O O . LYS A 1 206 ? -13.219 38.549 11.154 1.00 15.23 549 LYS A O 1
ATOM 1441 N N . LEU A 1 207 ? -14.144 39.835 12.757 1.00 15.74 550 LEU A N 1
ATOM 1442 C CA . LEU A 1 207 ? -13.202 39.423 13.792 1.00 14.74 550 LEU A CA 1
ATOM 1443 C C . LEU A 1 207 ? -13.851 38.720 14.972 1.00 15.74 550 LEU A C 1
ATOM 1444 O O . LEU A 1 207 ? -15.013 38.967 15.295 1.00 14.91 550 LEU A O 1
ATOM 1449 N N . PRO A 1 208 ? -13.104 37.824 15.633 1.00 15.41 551 PRO A N 1
ATOM 1450 C CA . PRO A 1 208 ? -13.655 37.122 16.792 1.00 15.04 551 PRO A CA 1
ATOM 1451 C C . PRO A 1 208 ? -13.685 38.169 17.906 1.00 14.15 551 PRO A C 1
ATOM 1452 O O . PRO A 1 208 ? -13.112 39.244 17.746 1.00 13.69 551 PRO A O 1
ATOM 1456 N N . GLN A 1 209 ? -14.351 37.883 19.018 1.00 16.35 552 GLN A N 1
ATOM 1457 C CA . GLN A 1 209 ? -14.371 38.860 20.104 1.00 18.46 552 GLN A CA 1
ATOM 1458 C C . GLN A 1 209 ? -12.934 39.034 20.609 1.00 17.09 552 GLN A C 1
ATOM 1459 O O . GLN A 1 209 ? -12.086 38.172 20.393 1.00 15.83 552 GLN A O 1
ATOM 1465 N N . PRO A 1 210 ? -12.643 40.162 21.271 1.00 17.39 553 PRO A N 1
ATOM 1466 C CA . PRO A 1 210 ? -11.307 40.457 21.801 1.00 18.42 553 PRO A CA 1
ATOM 1467 C C . PRO A 1 210 ? -10.721 39.350 22.672 1.00 19.23 553 PRO A C 1
ATOM 1468 O O . PRO A 1 210 ? -11.404 38.796 23.530 1.00 17.96 553 PRO A O 1
ATOM 1472 N N . SER A 1 211 ? -9.446 39.044 22.441 1.00 18.38 554 SER A N 1
ATOM 1473 C CA . SER A 1 211 ? -8.735 38.012 23.187 1.00 20.18 554 SER A CA 1
ATOM 1474 C C . SER A 1 211 ? -8.737 38.330 24.682 1.00 21.49 554 SER A C 1
ATOM 1475 O O . SER A 1 211 ? -8.685 37.431 25.524 1.00 21.56 554 SER A O 1
ATOM 1478 N N . SER A 1 212 ? -8.795 39.617 25.005 1.00 22.60 555 SER A N 1
ATOM 1479 C CA . SER A 1 212 ? -8.822 40.053 26.393 1.00 24.34 555 SER A CA 1
ATOM 1480 C C . SER A 1 212 ? -10.018 39.427 27.108 1.00 25.99 555 SER A C 1
ATOM 1481 O O . SER A 1 212 ? -10.057 39.370 28.338 1.00 25.25 555 SER A O 1
ATOM 1484 N N . THR A 1 213 ? -10.992 38.952 26.336 1.00 26.22 556 THR A N 1
ATOM 1485 C CA . THR A 1 213 ? -12.182 38.331 26.909 1.00 28.06 556 THR A CA 1
ATOM 1486 C C . THR A 1 213 ? -11.848 37.032 27.644 1.00 28.14 556 THR A C 1
ATOM 1487 O O . THR A 1 213 ? -12.542 36.653 28.590 1.00 28.75 556 THR A O 1
ATOM 1491 N N . THR A 1 214 ? -10.784 36.359 27.212 1.00 26.36 557 THR A N 1
ATOM 1492 C CA . THR A 1 214 ? -10.384 35.094 27.818 1.00 26.20 557 THR A CA 1
ATOM 1493 C C . THR A 1 214 ? -8.950 35.067 28.350 1.00 26.94 557 THR A C 1
ATOM 1494 O O . THR A 1 214 ? -8.492 34.042 28.861 1.00 28.39 557 THR A O 1
ATOM 1498 N N . THR A 1 215 ? -8.248 36.191 28.235 1.00 25.27 558 THR A N 1
ATOM 1499 C CA . THR A 1 215 ? -6.866 36.297 28.700 1.00 24.76 558 THR A CA 1
ATOM 1500 C C . THR A 1 215 ? -6.807 37.345 29.811 1.00 24.92 558 THR A C 1
ATOM 1501 O O . THR A 1 215 ? -6.964 38.536 29.557 1.00 25.38 558 THR A O 1
ATOM 1505 N N . PRO A 1 216 ? -6.572 36.910 31.060 1.00 25.18 559 PRO A N 1
ATOM 1506 C CA . PRO A 1 216 ? -6.507 37.828 32.201 1.00 24.01 559 PRO A CA 1
ATOM 1507 C C . PRO A 1 216 ? -5.302 38.760 32.235 1.00 22.94 559 PRO A C 1
ATOM 1508 O O . PRO A 1 216 ? -4.190 38.385 31.846 1.00 21.79 559 PRO A O 1
ATOM 1512 N N . ASP A 1 217 ? -5.541 39.980 32.706 1.00 20.97 560 ASP A N 1
ATOM 1513 C CA . ASP A 1 217 ? -4.490 40.978 32.833 1.00 21.09 560 ASP A CA 1
ATOM 1514 C C . ASP A 1 217 ? -3.887 40.769 34.215 1.00 21.75 560 ASP A C 1
ATOM 1515 O O . ASP A 1 217 ? -4.474 41.166 35.221 1.00 21.20 560 ASP A O 1
ATOM 1520 N N . LEU A 1 218 ? -2.722 40.136 34.258 1.00 20.96 561 LEU A N 1
ATOM 1521 C CA . LEU A 1 218 ? -2.053 39.855 35.520 1.00 20.22 561 LEU A CA 1
ATOM 1522 C C . LEU A 1 218 ? -0.914 40.832 35.798 1.00 18.99 561 LEU A C 1
ATOM 1523 O O . LEU A 1 218 ? 0.029 40.512 36.524 1.00 18.17 561 LEU A O 1
ATOM 1528 N N . THR A 1 219 ? -1.006 42.032 35.234 1.00 18.74 562 THR A N 1
ATOM 1529 C CA . THR A 1 219 ? 0.033 43.034 35.442 1.00 17.41 562 THR A CA 1
ATOM 1530 C C . THR A 1 219 ? 0.061 43.464 36.907 1.00 19.03 562 THR A C 1
ATOM 1531 O O . THR A 1 219 ? -0.969 43.813 37.484 1.00 17.49 562 THR A O 1
ATOM 1535 N N . PRO A 1 220 ? 1.245 43.438 37.528 1.00 18.19 563 PRO A N 1
ATOM 1536 C CA . PRO A 1 220 ? 1.389 43.835 38.933 1.00 20.69 563 PRO A CA 1
ATOM 1537 C C . PRO A 1 220 ? 1.265 45.351 39.087 1.00 21.33 563 PRO A C 1
ATOM 1538 O O . PRO A 1 220 ? 1.373 46.094 38.111 1.00 19.62 563 PRO A O 1
ATOM 1542 N N . ARG A 1 221 ? 1.035 45.807 40.314 1.00 20.54 564 ARG A N 1
ATOM 1543 C CA . ARG A 1 221 ? 0.996 47.234 40.576 1.00 21.36 564 ARG A CA 1
ATOM 1544 C C . ARG A 1 221 ? 2.425 47.664 40.249 1.00 20.79 564 ARG A C 1
ATOM 1545 O O . ARG A 1 221 ? 3.364 46.926 40.522 1.00 21.37 564 ARG A O 1
ATOM 1548 N N . ALA A 1 222 ? 2.587 48.848 39.674 1.00 19.92 565 ALA A N 1
ATOM 1549 C CA . ALA A 1 222 ? 3.907 49.319 39.271 1.00 20.92 565 ALA A CA 1
ATOM 1550 C C . ALA A 1 222 ? 4.762 49.913 40.394 1.00 22.35 565 ALA A C 1
ATOM 1551 O O . ALA A 1 222 ? 5.318 51.009 40.245 1.00 21.68 565 ALA A O 1
ATOM 1553 N N . ALA A 1 223 ? 4.874 49.196 41.510 1.00 21.17 566 ALA A N 1
ATOM 1554 C CA . ALA A 1 223 ? 5.677 49.661 42.640 1.00 21.05 566 ALA A CA 1
ATOM 1555 C C . ALA A 1 223 ? 6.481 48.516 43.251 1.00 20.80 566 ALA A C 1
ATOM 1556 O O . ALA A 1 223 ? 6.653 48.452 44.466 1.00 20.61 566 ALA A O 1
ATOM 1558 N N . LEU A 1 224 ? 6.976 47.617 42.405 1.00 19.13 567 LEU A N 1
ATOM 1559 C CA . LEU A 1 224 ? 7.760 46.480 42.881 1.00 20.14 567 LEU A CA 1
ATOM 1560 C C . LEU A 1 224 ? 9.218 46.866 43.027 1.00 19.07 567 LEU A C 1
ATOM 1561 O O . LEU A 1 224 ? 9.667 47.879 42.480 1.00 19.12 567 LEU A O 1
ATOM 1566 N N . THR A 1 225 ? 9.958 46.050 43.770 1.00 19.64 568 THR A N 1
ATOM 1567 C CA . THR A 1 225 ? 11.379 46.276 43.944 1.00 18.84 568 THR A CA 1
ATOM 1568 C C . THR A 1 225 ? 11.950 46.311 42.529 1.00 20.88 568 THR A C 1
ATOM 1569 O O . THR A 1 225 ? 11.549 45.527 41.674 1.00 19.39 568 THR A O 1
ATOM 1573 N N . PRO A 1 226 ? 12.871 47.237 42.255 1.00 21.86 569 PRO A N 1
ATOM 1574 C CA . PRO A 1 226 ? 13.452 47.309 40.910 1.00 22.95 569 PRO A CA 1
ATOM 1575 C C . PRO A 1 226 ? 14.245 46.045 40.568 1.00 23.00 569 PRO A C 1
ATOM 1576 O O . PRO A 1 226 ? 14.693 45.328 41.466 1.00 21.61 569 PRO A O 1
ATOM 1580 N N . GLU A 1 227 ? 14.413 45.778 39.275 1.00 21.83 570 GLU A N 1
ATOM 1581 C CA . GLU A 1 227 ? 15.168 44.607 38.838 1.00 22.64 570 GLU A CA 1
ATOM 1582 C C . GLU A 1 227 ? 16.490 44.621 39.599 1.00 20.24 570 GLU A C 1
ATOM 1583 O O . GLU A 1 227 ? 17.238 45.595 39.550 1.00 22.64 570 GLU A O 1
ATOM 1589 N N . THR A 1 228 ? 16.762 43.532 40.306 1.00 20.32 571 THR A N 1
ATOM 1590 C CA . THR A 1 228 ? 17.960 43.415 41.131 1.00 19.64 571 THR A CA 1
ATOM 1591 C C . THR A 1 228 ? 19.094 42.647 40.451 1.00 21.53 571 THR A C 1
ATOM 1592 O O . THR A 1 228 ? 19.168 41.425 40.543 1.00 21.99 571 THR A O 1
ATOM 1596 N N . TYR A 1 229 ? 19.982 43.382 39.786 1.00 21.48 572 TYR A N 1
ATOM 1597 C CA . TYR A 1 229 ? 21.107 42.786 39.076 1.00 23.30 572 TYR A CA 1
ATOM 1598 C C . TYR A 1 229 ? 22.268 42.419 39.996 1.00 24.25 572 TYR A C 1
ATOM 1599 O O . TYR A 1 229 ? 22.512 43.088 41.000 1.00 23.59 572 TYR A O 1
ATOM 1608 N N . PHE A 1 230 ? 22.991 41.361 39.639 1.00 23.50 573 PHE A N 1
ATOM 1609 C CA . PHE A 1 230 ? 24.153 40.951 40.420 1.00 24.51 573 PHE A CA 1
ATOM 1610 C C . PHE A 1 230 ? 25.433 41.208 39.629 1.00 24.50 573 PHE A C 1
ATOM 1611 O O . PHE A 1 230 ? 26.536 41.025 40.136 1.00 26.10 573 PHE A O 1
ATOM 1619 N N . GLY A 1 231 ? 25.280 41.642 38.382 1.00 27.14 574 GLY A N 1
ATOM 1620 C CA . GLY A 1 231 ? 26.437 41.940 37.552 1.00 29.04 574 GLY A CA 1
ATOM 1621 C C . GLY A 1 231 ? 27.191 43.136 38.106 1.00 30.13 574 GLY A C 1
ATOM 1622 O O . GLY A 1 231 ? 26.582 44.119 38.525 1.00 30.03 574 GLY A O 1
ATOM 1623 N N . VAL A 1 232 ? 28.518 43.059 38.105 1.00 30.98 575 VAL A N 1
ATOM 1624 C CA . VAL A 1 232 ? 29.345 44.132 38.641 1.00 32.76 575 VAL A CA 1
ATOM 1625 C C . VAL A 1 232 ? 29.067 45.515 38.054 1.00 33.54 575 VAL A C 1
ATOM 1626 O O . VAL A 1 232 ? 29.104 46.516 38.771 1.00 34.98 575 VAL A O 1
ATOM 1630 N N . GLY A 1 233 ? 28.779 45.580 36.760 1.00 34.17 576 GLY A N 1
ATOM 1631 C CA . GLY A 1 233 ? 28.528 46.873 36.149 1.00 34.81 576 GLY A CA 1
ATOM 1632 C C . GLY A 1 233 ? 27.090 47.366 36.156 1.00 34.06 576 GLY A C 1
ATOM 1633 O O . GLY A 1 233 ? 26.835 48.500 35.752 1.00 33.95 576 GLY A O 1
ATOM 1634 N N . LYS A 1 234 ? 26.159 46.535 36.617 1.00 32.58 577 LYS A N 1
ATOM 1635 C CA . LYS A 1 234 ? 24.741 46.895 36.644 1.00 31.07 577 LYS A CA 1
ATOM 1636 C C . LYS A 1 234 ? 24.134 47.046 38.038 1.00 29.17 577 LYS A C 1
ATOM 1637 O O . LYS A 1 234 ? 23.085 47.672 38.198 1.00 28.37 577 LYS A O 1
ATOM 1643 N N . VAL A 1 235 ? 24.780 46.460 39.038 1.00 28.81 578 VAL A N 1
ATOM 1644 C CA . VAL A 1 235 ? 24.283 46.513 40.409 1.00 26.45 578 VAL A CA 1
ATOM 1645 C C . VAL A 1 235 ? 23.902 47.924 40.869 1.00 26.47 578 VAL A C 1
ATOM 1646 O O . VAL A 1 235 ? 24.679 48.873 40.726 1.00 27.38 578 VAL A O 1
ATOM 1650 N N . VAL A 1 236 ? 22.699 48.056 41.422 1.00 25.40 579 VAL A N 1
ATOM 1651 C CA . VAL A 1 236 ? 22.218 49.343 41.910 1.00 25.42 579 VAL A CA 1
ATOM 1652 C C . VAL A 1 236 ? 21.671 49.255 43.329 1.00 25.33 579 VAL A C 1
ATOM 1653 O O . VAL A 1 236 ? 21.450 50.283 43.970 1.00 27.63 579 VAL A O 1
ATOM 1657 N N . ASN A 1 237 ? 21.434 48.043 43.824 1.00 23.98 580 ASN A N 1
ATOM 1658 C CA . ASN A 1 237 ? 20.908 47.909 45.176 1.00 24.32 580 ASN A CA 1
ATOM 1659 C C . ASN A 1 237 ? 21.638 46.910 46.068 1.00 24.95 580 ASN A C 1
ATOM 1660 O O . ASN A 1 237 ? 21.018 46.170 46.831 1.00 24.81 580 ASN A O 1
ATOM 1665 N N . TYR A 1 238 ? 22.961 46.884 45.964 1.00 26.41 581 TYR A N 1
ATOM 1666 C CA . TYR A 1 238 ? 23.749 46.017 46.829 1.00 26.35 581 TYR A CA 1
ATOM 1667 C C . TYR A 1 238 ? 23.863 46.799 48.135 1.00 25.49 581 TYR A C 1
ATOM 1668 O O . TYR A 1 238 ? 24.451 47.878 48.163 1.00 26.51 581 TYR A O 1
ATOM 1677 N N . GLY A 1 239 ? 23.281 46.270 49.205 1.00 25.93 582 GLY A N 1
ATOM 1678 C CA . GLY A 1 239 ? 23.326 46.963 50.478 1.00 28.80 582 GLY A CA 1
ATOM 1679 C C . GLY A 1 239 ? 24.270 46.353 51.497 1.00 31.03 582 GLY A C 1
ATOM 1680 O O . GLY A 1 239 ? 24.207 46.692 52.678 1.00 30.28 582 GLY A O 1
ATOM 1681 N N . GLY A 1 240 ? 25.144 45.458 51.048 1.00 31.54 583 GLY A N 1
ATOM 1682 C CA . GLY A 1 240 ? 26.078 44.819 51.959 1.00 33.57 583 GLY A CA 1
ATOM 1683 C C . GLY A 1 240 ? 27.178 45.751 52.427 1.00 35.81 583 GLY A C 1
ATOM 1684 O O . GLY A 1 240 ? 27.817 45.509 53.454 1.00 37.08 583 GLY A O 1
ATOM 1685 N N . GLY A 1 241 ? 27.398 46.827 51.681 1.00 36.29 584 GLY A N 1
ATOM 1686 C CA . GLY A 1 241 ? 28.437 47.766 52.048 1.00 39.12 584 GLY A CA 1
ATOM 1687 C C . GLY A 1 241 ? 29.790 47.222 51.640 1.00 39.73 584 GLY A C 1
ATOM 1688 O O . GLY A 1 241 ? 29.995 46.005 51.610 1.00 40.54 584 GLY A O 1
ATOM 1689 N N . GLY A 1 242 ? 30.716 48.115 51.318 1.00 41.23 585 GLY A N 1
ATOM 1690 C CA . GLY A 1 242 ? 32.034 47.670 50.911 1.00 39.87 585 GLY A CA 1
ATOM 1691 C C . GLY A 1 242 ? 32.137 47.576 49.405 1.00 38.98 585 GLY A C 1
ATOM 1692 O O . GLY A 1 242 ? 31.259 48.053 48.682 1.00 39.50 585 GLY A O 1
ATOM 1693 N N . ALA A 1 243 ? 33.205 46.946 48.929 1.00 38.28 586 ALA A N 1
ATOM 1694 C CA . ALA A 1 243 ? 33.440 46.810 47.500 1.00 36.77 586 ALA A CA 1
ATOM 1695 C C . ALA A 1 243 ? 32.639 45.690 46.847 1.00 35.96 586 ALA A C 1
ATOM 1696 O O . ALA A 1 243 ? 32.369 44.657 47.461 1.00 35.10 586 ALA A O 1
ATOM 1698 N N . TYR A 1 244 ? 32.267 45.913 45.590 1.00 35.87 587 TYR A N 1
ATOM 1699 C CA . TYR A 1 244 ? 31.520 44.936 44.808 1.00 34.55 587 TYR A CA 1
ATOM 1700 C C . TYR A 1 244 ? 32.147 44.943 43.419 1.00 35.42 587 TYR A C 1
ATOM 1701 O O . TYR A 1 244 ? 31.532 45.377 42.443 1.00 36.13 587 TYR A O 1
ATOM 1710 N N . ASP A 1 245 ? 33.393 44.482 43.345 1.00 36.68 588 ASP A N 1
ATOM 1711 C CA . ASP A 1 245 ? 34.121 44.431 42.083 1.00 37.81 588 ASP A CA 1
ATOM 1712 C C . ASP A 1 245 ? 34.215 42.990 41.611 1.00 36.78 588 ASP A C 1
ATOM 1713 O O . ASP A 1 245 ? 33.936 42.061 42.373 1.00 34.67 588 ASP A O 1
ATOM 1718 N N . GLU A 1 246 ? 34.611 42.796 40.359 1.00 37.12 589 GLU A N 1
ATOM 1719 C CA . GLU A 1 246 ? 34.705 41.440 39.850 1.00 37.90 589 GLU A CA 1
ATOM 1720 C C . GLU A 1 246 ? 35.900 40.699 40.429 1.00 37.63 589 GLU A C 1
ATOM 1721 O O . GLU A 1 246 ? 36.956 41.281 40.691 1.00 37.53 589 GLU A O 1
ATOM 1727 N N . GLY A 1 247 ? 35.705 39.402 40.635 1.00 37.84 590 GLY A N 1
ATOM 1728 C CA . GLY A 1 247 ? 36.730 38.556 41.209 1.00 37.40 590 GLY A CA 1
ATOM 1729 C C . GLY A 1 247 ? 36.069 37.781 42.330 1.00 36.45 590 GLY A C 1
ATOM 1730 O O . GLY A 1 247 ? 34.896 38.005 42.633 1.00 36.69 590 GLY A O 1
ATOM 1731 N N . SER A 1 248 ? 36.811 36.872 42.947 1.00 37.26 591 SER A N 1
ATOM 1732 C CA . SER A 1 248 ? 36.280 36.070 44.037 1.00 36.62 591 SER A CA 1
ATOM 1733 C C . SER A 1 248 ? 36.634 36.734 45.363 1.00 36.60 591 SER A C 1
ATOM 1734 O O . SER A 1 248 ? 37.720 37.300 45.512 1.00 37.34 591 SER A O 1
ATOM 1737 N N . ALA A 1 249 ? 35.709 36.682 46.316 1.00 35.40 592 ALA A N 1
ATOM 1738 C CA . ALA A 1 249 ? 35.933 37.272 47.630 1.00 34.51 592 ALA A CA 1
ATOM 1739 C C . ALA A 1 249 ? 34.959 36.685 48.640 1.00 33.26 592 ALA A C 1
ATOM 1740 O O . ALA A 1 249 ? 34.024 35.979 48.273 1.00 33.17 592 ALA A O 1
ATOM 1742 N N . VAL A 1 250 ? 35.192 36.966 49.919 1.00 34.21 593 VAL A N 1
ATOM 1743 C CA . VAL A 1 250 ? 34.322 36.472 50.981 1.00 32.23 593 VAL A CA 1
ATOM 1744 C C . VAL A 1 250 ? 33.488 37.644 51.481 1.00 32.50 593 VAL A C 1
ATOM 1745 O O . VAL A 1 250 ? 34.005 38.746 51.665 1.00 32.99 593 VAL A O 1
ATOM 1749 N N . PHE A 1 251 ? 32.198 37.404 51.693 1.00 32.69 594 PHE A N 1
ATOM 1750 C CA . PHE A 1 251 ? 31.287 38.453 52.145 1.00 32.21 594 PHE A CA 1
ATOM 1751 C C . PHE A 1 251 ? 30.557 38.101 53.431 1.00 31.66 594 PHE A C 1
ATOM 1752 O O . PHE A 1 251 ? 30.582 36.961 53.893 1.00 29.94 594 PHE A O 1
ATOM 1760 N N . ASP A 1 252 ? 29.889 39.101 53.996 1.00 33.54 595 ASP A N 1
ATOM 1761 C CA . ASP A 1 252 ? 29.096 38.909 55.197 1.00 34.01 595 ASP A CA 1
ATOM 1762 C C . ASP A 1 252 ? 27.944 39.909 55.158 1.00 31.94 595 ASP A C 1
ATOM 1763 O O . ASP A 1 252 ? 28.030 40.940 54.489 1.00 30.44 595 ASP A O 1
ATOM 1768 N N . TYR A 1 253 ? 26.864 39.589 55.862 1.00 31.48 596 TYR A N 1
ATOM 1769 C CA . TYR A 1 253 ? 25.701 40.463 55.919 1.00 31.03 596 TYR A CA 1
ATOM 1770 C C . TYR A 1 253 ? 26.013 41.688 56.769 1.00 32.44 596 TYR A C 1
ATOM 1771 O O . TYR A 1 253 ? 26.728 41.597 57.771 1.00 32.96 596 TYR A O 1
ATOM 1780 N N . PRO A 1 254 ? 25.483 42.856 56.380 1.00 32.06 597 PRO A N 1
ATOM 1781 C CA . PRO A 1 254 ? 25.736 44.079 57.147 1.00 31.26 597 PRO A CA 1
ATOM 1782 C C . PRO A 1 254 ? 24.906 44.087 58.425 1.00 31.45 597 PRO A C 1
ATOM 1783 O O . PRO A 1 254 ? 23.985 43.284 58.580 1.00 32.24 597 PRO A O 1
ATOM 1787 N N . PRO A 1 255 ? 25.229 44.989 59.368 1.00 32.21 598 PRO A N 1
ATOM 1788 C CA . PRO A 1 255 ? 24.486 45.075 60.627 1.00 32.20 598 PRO A CA 1
ATOM 1789 C C . PRO A 1 255 ? 22.996 45.266 60.351 1.00 31.88 598 PRO A C 1
ATOM 1790 O O . PRO A 1 255 ? 22.140 44.707 61.041 1.00 32.03 598 PRO A O 1
ATOM 1794 N N . SER A 1 256 ? 22.702 46.060 59.327 1.00 31.99 599 SER A N 1
ATOM 1795 C CA . SER A 1 256 ? 21.326 46.329 58.929 1.00 31.70 599 SER A CA 1
ATOM 1796 C C . SER A 1 256 ? 21.263 46.462 57.411 1.00 29.47 599 SER A C 1
ATOM 1797 O O . SER A 1 256 ? 22.063 47.178 56.810 1.00 31.81 599 SER A O 1
ATOM 1800 N N . LEU A 1 257 ? 20.321 45.759 56.793 1.00 27.81 600 LEU A N 1
ATOM 1801 C CA . LEU A 1 257 ? 20.165 45.817 55.345 1.00 25.88 600 LEU A CA 1
ATOM 1802 C C . LEU A 1 257 ? 18.981 46.705 54.981 1.00 23.76 600 LEU A C 1
ATOM 1803 O O . LEU A 1 257 ? 17.886 46.541 55.513 1.00 23.86 600 LEU A O 1
ATOM 1808 N N . ALA A 1 258 ? 19.215 47.646 54.072 1.00 24.89 601 ALA A N 1
ATOM 1809 C CA . ALA A 1 258 ? 18.177 48.572 53.627 1.00 23.76 601 ALA A CA 1
ATOM 1810 C C . ALA A 1 258 ? 17.078 47.856 52.852 1.00 23.57 601 ALA A C 1
ATOM 1811 O O . ALA A 1 258 ? 17.273 46.748 52.355 1.00 20.83 601 ALA A O 1
ATOM 1813 N N . ALA A 1 259 ? 15.924 48.507 52.746 1.00 22.62 602 ALA A N 1
ATOM 1814 C CA . ALA A 1 259 ? 14.796 47.941 52.021 1.00 22.64 602 ALA A CA 1
ATOM 1815 C C . ALA A 1 259 ? 15.169 47.792 50.551 1.00 20.57 602 ALA A C 1
ATOM 1816 O O . ALA A 1 259 ? 16.090 48.450 50.066 1.00 21.00 602 ALA A O 1
ATOM 1818 N N . ASN A 1 260 ? 14.462 46.911 49.852 1.00 20.85 603 ASN A N 1
ATOM 1819 C CA . ASN A 1 260 ? 14.692 46.697 48.429 1.00 20.18 603 ASN A CA 1
ATOM 1820 C C . ASN A 1 260 ? 16.169 46.617 48.065 1.00 19.72 603 ASN A C 1
ATOM 1821 O O . ASN A 1 260 ? 16.621 47.229 47.098 1.00 19.93 603 ASN A O 1
ATOM 1826 N N . SER A 1 261 ? 16.915 45.838 48.842 1.00 20.52 604 SER A N 1
ATOM 1827 C CA . SER A 1 261 ? 18.345 45.678 48.627 1.00 21.18 604 SER A CA 1
ATOM 1828 C C . SER A 1 261 ? 18.760 44.250 48.988 1.00 19.20 604 SER A C 1
ATOM 1829 O O . SER A 1 261 ? 17.992 43.512 49.598 1.00 19.53 604 SER A O 1
ATOM 1832 N N . PHE A 1 262 ? 19.968 43.862 48.598 1.00 21.34 605 PHE A N 1
ATOM 1833 C CA . PHE A 1 262 ? 20.460 42.527 48.911 1.00 23.23 605 PHE A CA 1
ATOM 1834 C C . PHE A 1 262 ? 21.874 42.603 49.486 1.00 23.84 605 PHE A C 1
ATOM 1835 O O . PHE A 1 262 ? 22.571 43.603 49.325 1.00 25.21 605 PHE A O 1
ATOM 1843 N N . ALA A 1 263 ? 22.277 41.539 50.168 1.00 24.09 606 ALA A N 1
ATOM 1844 C CA . ALA A 1 263 ? 23.607 41.445 50.755 1.00 24.86 606 ALA A CA 1
ATOM 1845 C C . ALA A 1 263 ? 24.086 40.022 50.506 1.00 25.02 606 ALA A C 1
ATOM 1846 O O . ALA A 1 263 ? 23.278 39.132 50.235 1.00 24.43 606 ALA A O 1
ATOM 1848 N N . LEU A 1 264 ? 25.396 39.814 50.595 1.00 26.82 607 LEU A N 1
ATOM 1849 C CA . LEU A 1 264 ? 25.976 38.495 50.375 1.00 25.76 607 LEU A CA 1
ATOM 1850 C C . LEU A 1 264 ? 26.724 37.986 51.601 1.00 27.52 607 LEU A C 1
ATOM 1851 O O . LEU A 1 264 ? 27.273 38.764 52.384 1.00 28.13 607 LEU A O 1
ATOM 1856 N N . ARG A 1 265 ? 26.737 36.666 51.747 1.00 29.10 608 ARG A N 1
ATOM 1857 C CA . ARG A 1 265 ? 27.426 35.990 52.842 1.00 29.18 608 ARG A CA 1
ATOM 1858 C C . ARG A 1 265 ? 28.160 34.787 52.247 1.00 29.31 608 ARG A C 1
ATOM 1859 O O . ARG A 1 265 ? 27.623 34.093 51.380 1.00 26.71 608 ARG A O 1
ATOM 1867 N N . GLY A 1 266 ? 29.386 34.546 52.700 1.00 28.30 609 GLY A N 1
ATOM 1868 C CA . GLY A 1 266 ? 30.140 33.420 52.178 1.00 28.39 609 GLY A CA 1
ATOM 1869 C C . GLY A 1 266 ? 31.018 33.820 51.009 1.00 27.75 609 GLY A C 1
ATOM 1870 O O . GLY A 1 266 ? 31.185 35.007 50.729 1.00 27.77 609 GLY A O 1
ATOM 1871 N N . ARG A 1 267 ? 31.582 32.839 50.314 1.00 29.85 610 ARG A N 1
ATOM 1872 C CA . ARG A 1 267 ? 32.450 33.153 49.190 1.00 31.12 610 ARG A CA 1
ATOM 1873 C C . ARG A 1 267 ? 31.682 33.275 47.880 1.00 30.33 610 ARG A C 1
ATOM 1874 O O . ARG A 1 267 ? 30.839 32.430 47.558 1.00 31.02 610 ARG A O 1
ATOM 1882 N N . TRP A 1 268 ? 31.983 34.337 47.137 1.00 29.78 611 TRP A N 1
ATOM 1883 C CA . TRP A 1 268 ? 31.346 34.601 45.853 1.00 28.99 611 TRP A CA 1
ATOM 1884 C C . TRP A 1 268 ? 32.353 35.058 44.814 1.00 30.22 611 TRP A C 1
ATOM 1885 O O . TRP A 1 268 ? 33.361 35.691 45.135 1.00 31.12 611 TRP A O 1
ATOM 1896 N N . ALA A 1 269 ? 32.064 34.733 43.560 1.00 31.41 612 ALA A N 1
ATOM 1897 C CA . ALA A 1 269 ? 32.900 35.137 42.444 1.00 30.89 612 ALA A CA 1
ATOM 1898 C C . ALA A 1 269 ? 32.015 36.046 41.600 1.00 31.71 612 ALA A C 1
ATOM 1899 O O . ALA A 1 269 ? 31.019 35.597 41.032 1.00 30.42 612 ALA A O 1
ATOM 1901 N N . LEU A 1 270 ? 32.373 37.322 41.522 1.00 31.98 613 LEU A N 1
ATOM 1902 C CA . LEU A 1 270 ? 31.577 38.280 40.765 1.00 31.47 613 LEU A CA 1
ATOM 1903 C C . LEU A 1 270 ? 32.179 38.670 39.424 1.00 32.53 613 LEU A C 1
ATOM 1904 O O . LEU A 1 270 ? 33.393 38.780 39.282 1.00 34.49 613 LEU A O 1
ATOM 1909 N N . ASP A 1 271 ? 31.311 38.882 38.440 1.00 34.42 614 ASP A N 1
ATOM 1910 C CA . ASP A 1 271 ? 31.726 39.313 37.109 1.00 35.63 614 ASP A CA 1
ATOM 1911 C C . ASP A 1 271 ? 30.616 40.198 36.560 1.00 34.92 614 ASP A C 1
ATOM 1912 O O . ASP A 1 271 ? 29.662 40.505 37.275 1.00 34.30 614 ASP A O 1
ATOM 1917 N N . TYR A 1 272 ? 30.732 40.607 35.301 1.00 34.37 615 TYR A N 1
ATOM 1918 C CA . TYR A 1 272 ? 29.733 41.486 34.711 1.00 33.77 615 TYR A CA 1
ATOM 1919 C C . TYR A 1 272 ? 28.404 40.845 34.320 1.00 33.75 615 TYR A C 1
ATOM 1920 O O . TYR A 1 272 ? 27.469 41.541 33.914 1.00 33.94 615 TYR A O 1
ATOM 1929 N N . GLN A 1 273 ? 28.309 39.526 34.450 1.00 33.92 616 GLN A N 1
ATOM 1930 C CA . GLN A 1 273 ? 27.069 38.829 34.129 1.00 33.12 616 GLN A CA 1
ATOM 1931 C C . GLN A 1 273 ? 26.268 38.580 35.401 1.00 32.12 616 GLN A C 1
ATOM 1932 O O . GLN A 1 273 ? 25.046 38.732 35.409 1.00 31.13 616 GLN A O 1
ATOM 1938 N N . GLY A 1 274 ? 26.958 38.203 36.475 1.00 30.93 617 GLY A N 1
ATOM 1939 C CA . GLY A 1 274 ? 26.271 37.936 37.724 1.00 30.33 617 GLY A CA 1
ATOM 1940 C C . GLY A 1 274 ? 27.193 37.481 38.841 1.00 29.55 617 GLY A C 1
ATOM 1941 O O . GLY A 1 274 ? 28.409 37.653 38.764 1.00 29.66 617 GLY A O 1
ATOM 1942 N N . ALA A 1 275 ? 26.607 36.897 39.881 1.00 29.38 618 ALA A N 1
ATOM 1943 C CA . ALA A 1 275 ? 27.362 36.419 41.036 1.00 29.39 618 ALA A CA 1
ATOM 1944 C C . ALA A 1 275 ? 27.306 34.898 41.129 1.00 28.24 618 ALA A C 1
ATOM 1945 O O . ALA A 1 275 ? 26.230 34.318 41.265 1.00 27.25 618 ALA A O 1
ATOM 1947 N N . THR A 1 276 ? 28.468 34.254 41.060 1.00 28.75 619 THR A N 1
ATOM 1948 C CA . THR A 1 276 ? 28.521 32.801 41.134 1.00 27.90 619 THR A CA 1
ATOM 1949 C C . THR A 1 276 ? 28.913 32.324 42.525 1.00 27.80 619 THR A C 1
ATOM 1950 O O . THR A 1 276 ? 29.883 32.815 43.112 1.00 27.78 619 THR A O 1
ATOM 1954 N N . SER A 1 277 ? 28.137 31.381 43.052 1.00 27.73 620 SER A N 1
ATOM 1955 C CA . SER A 1 277 ? 28.395 30.800 44.362 1.00 30.31 620 SER A CA 1
ATOM 1956 C C . SER A 1 277 ? 29.772 30.141 44.286 1.00 31.75 620 SER A C 1
ATOM 1957 O O . SER A 1 277 ? 30.020 29.312 43.407 1.00 30.44 620 SER A O 1
ATOM 1960 N N . ASP A 1 278 ? 30.664 30.510 45.199 1.00 33.15 621 ASP A N 1
ATOM 1961 C CA . ASP A 1 278 ? 32.016 29.970 45.181 1.00 34.59 621 ASP A CA 1
ATOM 1962 C C . ASP A 1 278 ? 32.383 29.274 46.487 1.00 34.59 621 ASP A C 1
ATOM 1963 O O . ASP A 1 278 ? 33.558 29.203 46.860 1.00 35.62 621 ASP A O 1
ATOM 1968 N N . GLY A 1 279 ? 31.374 28.748 47.170 1.00 34.95 622 GLY A N 1
ATOM 1969 C CA . GLY A 1 279 ? 31.609 28.056 48.423 1.00 35.00 622 GLY A CA 1
ATOM 1970 C C . GLY A 1 279 ? 30.372 27.305 48.865 1.00 35.70 622 GLY A C 1
ATOM 1971 O O . GLY A 1 279 ? 29.322 27.391 48.223 1.00 35.59 622 GLY A O 1
ATOM 1972 N N . ASN A 1 280 ? 30.488 26.561 49.957 1.00 35.64 623 ASN A N 1
ATOM 1973 C CA . ASN A 1 280 ? 29.363 25.797 50.474 1.00 35.97 623 ASN A CA 1
ATOM 1974 C C . ASN A 1 280 ? 28.599 26.636 51.495 1.00 36.42 623 ASN A C 1
ATOM 1975 O O . ASN A 1 280 ? 27.581 26.204 52.030 1.00 37.07 623 ASN A O 1
ATOM 1978 N N . ASP A 1 281 ? 29.095 27.841 51.758 1.00 37.05 624 ASP A N 1
ATOM 1979 C CA . ASP A 1 281 ? 28.463 28.743 52.717 1.00 37.69 624 ASP A CA 1
ATOM 1980 C C . ASP A 1 281 ? 27.855 29.986 52.056 1.00 36.24 624 ASP A C 1
ATOM 1981 O O . ASP A 1 281 ? 27.372 30.887 52.743 1.00 35.53 624 ASP A O 1
ATOM 1986 N N . ALA A 1 282 ? 27.871 30.025 50.727 1.00 34.25 625 ALA A N 1
ATOM 1987 C CA . ALA A 1 282 ? 27.338 31.165 49.985 1.00 31.76 625 ALA A CA 1
ATOM 1988 C C . ALA A 1 282 ? 25.849 31.385 50.227 1.00 29.94 625 ALA A C 1
ATOM 1989 O O . ALA A 1 282 ? 25.054 30.448 50.154 1.00 29.23 625 ALA A O 1
ATOM 1991 N N . ALA A 1 283 ? 25.470 32.627 50.517 1.00 27.58 626 ALA A N 1
ATOM 1992 C CA . ALA A 1 283 ? 24.066 32.946 50.752 1.00 26.48 626 ALA A CA 1
ATOM 1993 C C . ALA A 1 283 ? 23.748 34.387 50.366 1.00 24.81 626 ALA A C 1
ATOM 1994 O O . ALA A 1 283 ? 24.623 35.251 50.374 1.00 25.19 626 ALA A O 1
ATOM 1996 N N . ILE A 1 284 ? 22.489 34.628 50.016 1.00 24.23 627 ILE A N 1
ATOM 1997 C CA . ILE A 1 284 ? 22.031 35.962 49.641 1.00 22.64 627 ILE A CA 1
ATOM 1998 C C . ILE A 1 284 ? 20.835 36.344 50.505 1.00 22.33 627 ILE A C 1
ATOM 1999 O O . ILE A 1 284 ? 19.916 35.546 50.697 1.00 23.68 627 ILE A O 1
ATOM 2004 N N . LYS A 1 285 ? 20.862 37.555 51.047 1.00 23.17 628 LYS A N 1
ATOM 2005 C CA . LYS A 1 285 ? 19.744 38.038 51.841 1.00 24.04 628 LYS A CA 1
ATOM 2006 C C . LYS A 1 285 ? 19.091 39.128 51.011 1.00 21.22 628 LYS A C 1
ATOM 2007 O O . LYS A 1 285 ? 19.772 40.003 50.487 1.00 22.69 628 LYS A O 1
ATOM 2013 N N . LEU A 1 286 ? 17.773 39.076 50.892 1.00 22.11 629 LEU A N 1
ATOM 2014 C CA . LEU A 1 286 ? 17.061 40.067 50.095 1.00 21.15 629 LEU A CA 1
ATOM 2015 C C . LEU A 1 286 ? 15.878 40.699 50.809 1.00 20.87 629 LEU A C 1
ATOM 2016 O O . LEU A 1 286 ? 15.021 40.001 51.362 1.00 23.30 629 LEU A O 1
ATOM 2021 N N . ASN A 1 287 ? 15.845 42.026 50.801 1.00 20.45 630 ASN A N 1
ATOM 2022 C CA . ASN A 1 287 ? 14.720 42.757 51.363 1.00 21.83 630 ASN A CA 1
ATOM 2023 C C . ASN A 1 287 ? 14.021 43.225 50.093 1.00 19.45 630 ASN A C 1
ATOM 2024 O O . ASN A 1 287 ? 14.618 43.934 49.286 1.00 19.53 630 ASN A O 1
ATOM 2029 N N . TYR A 1 288 ? 12.777 42.809 49.907 1.00 19.78 631 TYR A N 1
ATOM 2030 C CA . TYR A 1 288 ? 12.044 43.167 48.704 1.00 20.95 631 TYR A CA 1
ATOM 2031 C C . TYR A 1 288 ? 10.642 43.677 49.008 1.00 21.20 631 TYR A C 1
ATOM 2032 O O . TYR A 1 288 ? 10.174 43.622 50.146 1.00 22.06 631 TYR A O 1
ATOM 2041 N N . HIS A 1 289 ? 9.985 44.182 47.969 1.00 20.77 632 HIS A N 1
ATOM 2042 C CA . HIS A 1 289 ? 8.633 44.706 48.070 1.00 20.28 632 HIS A CA 1
ATOM 2043 C C . HIS A 1 289 ? 7.893 44.183 46.842 1.00 20.14 632 HIS A C 1
ATOM 2044 O O . HIS A 1 289 ? 7.967 44.767 45.763 1.00 21.52 632 HIS A O 1
ATOM 2051 N N . ALA A 1 290 ? 7.196 43.067 47.017 1.00 20.51 633 ALA A N 1
ATOM 2052 C CA . ALA A 1 290 ? 6.472 42.440 45.920 1.00 20.23 633 ALA A CA 1
ATOM 2053 C C . ALA A 1 290 ? 5.607 41.315 46.462 1.00 20.56 633 ALA A C 1
ATOM 2054 O O . ALA A 1 290 ? 5.562 41.083 47.672 1.00 21.54 633 ALA A O 1
ATOM 2056 N N . LYS A 1 291 ? 4.902 40.628 45.567 1.00 19.73 634 LYS A N 1
ATOM 2057 C CA . LYS A 1 291 ? 4.084 39.495 45.968 1.00 20.10 634 LYS A CA 1
ATOM 2058 C C . LYS A 1 291 ? 4.834 38.229 45.581 1.00 19.85 634 LYS A C 1
ATOM 2059 O O . LYS A 1 291 ? 4.918 37.273 46.355 1.00 21.52 634 LYS A O 1
ATOM 2065 N N . ASP A 1 292 ? 5.385 38.234 44.374 1.00 19.12 635 ASP A N 1
ATOM 2066 C CA . ASP A 1 292 ? 6.130 37.090 43.877 1.00 19.33 635 ASP A CA 1
ATOM 2067 C C . ASP A 1 292 ? 7.573 37.474 43.629 1.00 17.26 635 ASP A C 1
ATOM 2068 O O . ASP A 1 292 ? 7.867 38.610 43.273 1.00 18.22 635 ASP A O 1
ATOM 2073 N N . VAL A 1 293 ? 8.475 36.519 43.826 1.00 16.29 636 VAL A N 1
ATOM 2074 C CA . VAL A 1 293 ? 9.889 36.758 43.603 1.00 16.69 636 VAL A CA 1
ATOM 2075 C C . VAL A 1 293 ? 10.448 35.624 42.763 1.00 17.60 636 VAL A C 1
ATOM 2076 O O . VAL A 1 293 ? 10.155 34.454 43.010 1.00 18.55 636 VAL A O 1
ATOM 2080 N N . TYR A 1 294 ? 11.263 35.986 41.780 1.00 17.76 637 TYR A N 1
ATOM 2081 C CA . TYR A 1 294 ? 11.875 35.026 40.872 1.00 19.64 637 TYR A CA 1
ATOM 2082 C C . TYR A 1 294 ? 13.365 35.271 40.855 1.00 19.76 637 TYR A C 1
ATOM 2083 O O . TYR A 1 294 ? 13.814 36.406 40.999 1.00 20.57 637 TYR A O 1
ATOM 2092 N N . ILE A 1 295 ? 14.137 34.212 40.671 1.00 20.08 638 ILE A N 1
ATOM 2093 C CA . ILE A 1 295 ? 15.575 34.367 40.599 1.00 18.95 638 ILE A CA 1
ATOM 2094 C C . ILE A 1 295 ? 16.017 33.858 39.238 1.00 18.93 638 ILE A C 1
ATOM 2095 O O . ILE A 1 295 ? 15.587 32.792 38.804 1.00 20.61 638 ILE A O 1
ATOM 2100 N N . VAL A 1 296 ? 16.823 34.644 38.536 1.00 19.11 639 VAL A N 1
ATOM 2101 C CA . VAL A 1 296 ? 17.340 34.212 37.246 1.00 20.62 639 VAL A CA 1
ATOM 2102 C C . VAL A 1 296 ? 18.665 33.575 37.614 1.00 20.84 639 VAL A C 1
ATOM 2103 O O . VAL A 1 296 ? 19.557 34.245 38.135 1.00 20.08 639 VAL A O 1
ATOM 2107 N N . VAL A 1 297 ? 18.792 32.281 37.347 1.00 21.49 640 VAL A N 1
ATOM 2108 C CA . VAL A 1 297 ? 20.005 31.563 37.707 1.00 22.92 640 VAL A CA 1
ATOM 2109 C C . VAL A 1 297 ? 20.361 30.490 36.688 1.00 22.49 640 VAL A C 1
ATOM 2110 O O . VAL A 1 297 ? 19.484 29.873 36.082 1.00 23.87 640 VAL A O 1
ATOM 2114 N N . GLY A 1 298 ? 21.659 30.290 36.495 1.00 24.85 641 GLY A N 1
ATOM 2115 C CA . GLY A 1 298 ? 22.128 29.290 35.556 1.00 24.56 641 GLY A CA 1
ATOM 2116 C C . GLY A 1 298 ? 23.028 28.279 36.239 1.00 26.94 641 GLY A C 1
ATOM 2117 O O . GLY A 1 298 ? 23.484 28.502 37.361 1.00 25.83 641 GLY A O 1
ATOM 2118 N N . GLY A 1 299 ? 23.288 27.166 35.559 1.00 27.60 642 GLY A N 1
ATOM 2119 C CA . GLY A 1 299 ? 24.141 26.138 36.121 1.00 26.93 642 GLY A CA 1
ATOM 2120 C C . GLY A 1 299 ? 23.350 24.951 36.624 1.00 27.42 642 GLY A C 1
ATOM 2121 O O . GLY A 1 299 ? 22.123 24.905 36.500 1.00 28.37 642 GLY A O 1
ATOM 2122 N N . THR A 1 300 ? 24.057 23.980 37.192 1.00 28.19 643 THR A N 1
ATOM 2123 C CA . THR A 1 300 ? 23.424 22.783 37.720 1.00 27.69 643 THR A CA 1
ATOM 2124 C C . THR A 1 300 ? 23.702 22.676 39.209 1.00 28.49 643 THR A C 1
ATOM 2125 O O . THR A 1 300 ? 24.852 22.754 39.647 1.00 28.71 643 THR A O 1
ATOM 2129 N N . GLY A 1 301 ? 22.641 22.500 39.984 1.00 28.17 644 GLY A N 1
ATOM 2130 C CA . GLY A 1 301 ? 22.802 22.388 41.417 1.00 29.48 644 GLY A CA 1
ATOM 2131 C C . GLY A 1 301 ? 21.470 22.429 42.128 1.00 28.81 644 GLY A C 1
ATOM 2132 O O . GLY A 1 301 ? 20.440 22.049 41.574 1.00 27.86 644 GLY A O 1
ATOM 2133 N N . THR A 1 302 ? 21.494 22.901 43.367 1.00 30.00 645 THR A N 1
ATOM 2134 C CA . THR A 1 302 ? 20.293 22.994 44.175 1.00 30.03 645 THR A CA 1
ATOM 2135 C C . THR A 1 302 ? 20.218 24.381 44.786 1.00 29.81 645 THR A C 1
ATOM 2136 O O . THR A 1 302 ? 21.240 25.000 45.081 1.00 29.48 645 THR A O 1
ATOM 2140 N N . LEU A 1 303 ? 18.998 24.865 44.966 1.00 30.61 646 LEU A N 1
ATOM 2141 C CA . LEU A 1 303 ? 18.778 26.183 45.532 1.00 31.38 646 LEU A CA 1
ATOM 2142 C C . LEU A 1 303 ? 17.935 26.006 46.787 1.00 29.90 646 LEU A C 1
ATOM 2143 O O . LEU A 1 303 ? 16.916 25.324 46.756 1.00 29.52 646 LEU A O 1
ATOM 2148 N N . THR A 1 304 ? 18.369 26.598 47.894 1.00 30.21 647 THR A N 1
ATOM 2149 C CA . THR A 1 304 ? 17.607 26.505 49.135 1.00 28.76 647 THR A CA 1
ATOM 2150 C C . THR A 1 304 ? 17.124 27.902 49.515 1.00 27.94 647 THR A C 1
ATOM 2151 O O . THR A 1 304 ? 17.930 28.822 49.667 1.00 29.09 647 THR A O 1
ATOM 2155 N N . VAL A 1 305 ? 15.812 28.062 49.659 1.00 27.33 648 VAL A N 1
ATOM 2156 C CA . VAL A 1 305 ? 15.250 29.358 50.013 1.00 27.45 648 VAL A CA 1
ATOM 2157 C C . VAL A 1 305 ? 14.478 29.320 51.322 1.00 28.30 648 VAL A C 1
ATOM 2158 O O . VAL A 1 305 ? 13.717 28.390 51.591 1.00 27.06 648 VAL A O 1
ATOM 2162 N N . VAL A 1 306 ? 14.685 30.350 52.134 1.00 28.12 649 VAL A N 1
ATOM 2163 C CA . VAL A 1 306 ? 14.017 30.459 53.419 1.00 29.00 649 VAL A CA 1
ATOM 2164 C C . VAL A 1 306 ? 13.225 31.757 53.479 1.00 28.95 649 VAL A C 1
ATOM 2165 O O . VAL A 1 306 ? 13.777 32.842 53.304 1.00 29.03 649 VAL A O 1
ATOM 2169 N N . ARG A 1 307 ? 11.925 31.630 53.713 1.00 31.35 650 ARG A N 1
ATOM 2170 C CA . ARG A 1 307 ? 11.044 32.782 53.820 1.00 33.46 650 ARG A CA 1
ATOM 2171 C C . ARG A 1 307 ? 10.184 32.588 55.059 1.00 34.50 650 ARG A C 1
ATOM 2172 O O . ARG A 1 307 ? 9.546 31.545 55.219 1.00 34.78 650 ARG A O 1
ATOM 2180 N N . ASP A 1 308 ? 10.168 33.593 55.931 1.00 36.45 651 ASP A N 1
ATOM 2181 C CA . ASP A 1 308 ? 9.396 33.529 57.169 1.00 36.71 651 ASP A CA 1
ATOM 2182 C C . ASP A 1 308 ? 9.586 32.195 57.883 1.00 35.41 651 ASP A C 1
ATOM 2183 O O . ASP A 1 308 ? 8.620 31.564 58.321 1.00 35.23 651 ASP A O 1
ATOM 2188 N N . GLY A 1 309 ? 10.839 31.765 57.975 1.00 34.81 652 GLY A N 1
ATOM 2189 C CA . GLY A 1 309 ? 11.152 30.524 58.657 1.00 34.68 652 GLY A CA 1
ATOM 2190 C C . GLY A 1 309 ? 10.772 29.241 57.948 1.00 35.13 652 GLY A C 1
ATOM 2191 O O . GLY A 1 309 ? 10.830 28.171 58.546 1.00 34.56 652 GLY A O 1
ATOM 2192 N N . LYS A 1 310 ? 10.390 29.336 56.680 1.00 33.60 653 LYS A N 1
ATOM 2193 C CA . LYS A 1 310 ? 10.013 28.152 55.919 1.00 34.35 653 LYS A CA 1
ATOM 2194 C C . LYS A 1 310 ? 10.976 27.906 54.773 1.00 34.04 653 LYS A C 1
ATOM 2195 O O . LYS A 1 310 ? 11.120 28.734 53.883 1.00 33.95 653 LYS A O 1
ATOM 2198 N N . PRO A 1 311 ? 11.648 26.751 54.777 1.00 34.17 654 PRO A N 1
ATOM 2199 C CA . PRO A 1 311 ? 12.596 26.450 53.707 1.00 33.14 654 PRO A CA 1
ATOM 2200 C C . PRO A 1 311 ? 12.016 25.679 52.535 1.00 33.16 654 PRO A C 1
ATOM 2201 O O . PRO A 1 311 ? 11.023 24.963 52.661 1.00 32.51 654 PRO A O 1
ATOM 2205 N N . ALA A 1 312 ? 12.659 25.836 51.388 1.00 32.00 655 ALA A N 1
ATOM 2206 C CA . ALA A 1 312 ? 12.250 25.158 50.175 1.00 32.05 655 ALA A CA 1
ATOM 2207 C C . ALA A 1 312 ? 13.530 24.803 49.443 1.00 30.97 655 ALA A C 1
ATOM 2208 O O . ALA A 1 312 ? 14.507 25.554 49.484 1.00 31.22 655 ALA A O 1
ATOM 2210 N N . THR A 1 313 ? 13.530 23.649 48.791 1.00 32.34 656 THR A N 1
ATOM 2211 C CA . THR A 1 313 ? 14.698 23.209 48.051 1.00 32.47 656 THR A CA 1
ATOM 2212 C C . THR A 1 313 ? 14.339 23.128 46.573 1.00 31.84 656 THR A C 1
ATOM 2213 O O . THR A 1 313 ? 13.355 22.495 46.194 1.00 30.81 656 THR A O 1
ATOM 2217 N N . LEU A 1 314 ? 15.142 23.779 45.739 1.00 31.06 657 LEU A N 1
ATOM 2218 C CA . LEU A 1 314 ? 14.870 23.798 44.314 1.00 30.74 657 LEU A CA 1
ATOM 2219 C C . LEU A 1 314 ? 15.998 23.251 43.452 1.00 29.59 657 LEU A C 1
ATOM 2220 O O . LEU A 1 314 ? 17.133 23.727 43.520 1.00 29.41 657 LEU A O 1
ATOM 2225 N N . PRO A 1 315 ? 15.699 22.234 42.629 1.00 29.26 658 PRO A N 1
ATOM 2226 C CA . PRO A 1 315 ? 16.709 21.640 41.747 1.00 29.22 658 PRO A CA 1
ATOM 2227 C C . PRO A 1 315 ? 16.920 22.605 40.582 1.00 28.50 658 PRO A C 1
ATOM 2228 O O . PRO A 1 315 ? 15.946 23.087 39.995 1.00 28.96 658 PRO A O 1
ATOM 2232 N N . ILE A 1 316 ? 18.174 22.890 40.246 1.00 28.60 659 ILE A N 1
ATOM 2233 C CA . ILE A 1 316 ? 18.467 23.809 39.152 1.00 28.42 659 ILE A CA 1
ATOM 2234 C C . ILE A 1 316 ? 19.304 23.136 38.063 1.00 28.56 659 ILE A C 1
ATOM 2235 O O . ILE A 1 316 ? 20.390 22.625 38.333 1.00 26.69 659 ILE A O 1
ATOM 2240 N N . SER A 1 317 ? 18.794 23.146 36.835 1.00 27.34 660 SER A N 1
ATOM 2241 C CA . SER A 1 317 ? 19.499 22.552 35.703 1.00 29.14 660 SER A CA 1
ATOM 2242 C C . SER A 1 317 ? 18.877 23.024 34.391 1.00 30.12 660 SER A C 1
ATOM 2243 O O . SER A 1 317 ? 17.775 23.576 34.381 1.00 29.12 660 SER A O 1
ATOM 2246 N N . GLY A 1 318 ? 19.589 22.805 33.288 1.00 29.58 661 GLY A N 1
ATOM 2247 C CA . GLY A 1 318 ? 19.083 23.210 31.989 1.00 29.83 661 GLY A CA 1
ATOM 2248 C C . GLY A 1 318 ? 19.399 24.652 31.633 1.00 28.30 661 GLY A C 1
ATOM 2249 O O . GLY A 1 318 ? 20.261 25.269 32.258 1.00 29.61 661 GLY A O 1
ATOM 2250 N N . PRO A 1 319 ? 18.717 25.218 30.623 1.00 28.31 662 PRO A N 1
ATOM 2251 C CA . PRO A 1 319 ? 18.953 26.603 30.207 1.00 27.10 662 PRO A CA 1
ATOM 2252 C C . PRO A 1 319 ? 18.698 27.563 31.362 1.00 26.32 662 PRO A C 1
ATOM 2253 O O . PRO A 1 319 ? 17.698 27.436 32.072 1.00 26.59 662 PRO A O 1
ATOM 2257 N N . PRO A 1 320 ? 19.603 28.529 31.574 1.00 25.05 663 PRO A N 1
ATOM 2258 C CA . PRO A 1 320 ? 19.390 29.475 32.671 1.00 25.11 663 PRO A CA 1
ATOM 2259 C C . PRO A 1 320 ? 18.063 30.182 32.421 1.00 25.99 663 PRO A C 1
ATOM 2260 O O . PRO A 1 320 ? 17.734 30.507 31.279 1.00 26.15 663 PRO A O 1
ATOM 2264 N N . THR A 1 321 ? 17.297 30.408 33.479 1.00 26.10 664 THR A N 1
ATOM 2265 C CA . THR A 1 321 ? 16.012 31.075 33.338 1.00 24.83 664 THR A CA 1
ATOM 2266 C C . THR A 1 321 ? 15.476 31.481 34.701 1.00 24.45 664 THR A C 1
ATOM 2267 O O . THR A 1 321 ? 16.174 31.391 35.713 1.00 22.90 664 THR A O 1
ATOM 2271 N N . THR A 1 322 ? 14.229 31.932 34.718 1.00 23.56 665 THR A N 1
ATOM 2272 C CA . THR A 1 322 ? 13.583 32.344 35.949 1.00 24.54 665 THR A CA 1
ATOM 2273 C C . THR A 1 322 ? 13.051 31.137 36.710 1.00 24.55 665 THR A C 1
ATOM 2274 O O . THR A 1 322 ? 12.463 30.224 36.125 1.00 21.59 665 THR A O 1
ATOM 2278 N N . HIS A 1 323 ? 13.269 31.150 38.018 1.00 23.16 666 HIS A N 1
ATOM 2279 C CA . HIS A 1 323 ? 12.789 30.105 38.915 1.00 23.57 666 HIS A CA 1
ATOM 2280 C C . HIS A 1 323 ? 12.070 30.856 40.025 1.00 22.82 666 HIS A C 1
ATOM 2281 O O . HIS A 1 323 ? 12.663 31.711 40.681 1.00 24.05 666 HIS A O 1
ATOM 2288 N N . GLN A 1 324 ? 10.795 30.566 40.233 1.00 22.90 667 GLN A N 1
ATOM 2289 C CA . GLN A 1 324 ? 10.064 31.266 41.281 1.00 24.56 667 GLN A CA 1
ATOM 2290 C C . GLN A 1 324 ? 10.496 30.774 42.660 1.00 24.31 667 GLN A C 1
ATOM 2291 O O . GLN A 1 324 ? 10.481 29.572 42.934 1.00 23.25 667 GLN A O 1
ATOM 2297 N N . VAL A 1 325 ? 10.895 31.707 43.522 1.00 24.60 668 VAL A N 1
ATOM 2298 C CA . VAL A 1 325 ? 11.331 31.362 44.872 1.00 26.02 668 VAL A CA 1
ATOM 2299 C C . VAL A 1 325 ? 10.310 31.803 45.915 1.00 27.16 668 VAL A C 1
ATOM 2300 O O . VAL A 1 325 ? 10.372 31.384 47.071 1.00 26.97 668 VAL A O 1
ATOM 2304 N N . VAL A 1 326 ? 9.374 32.655 45.508 1.00 25.15 669 VAL A N 1
ATOM 2305 C CA . VAL A 1 326 ? 8.332 33.126 46.413 1.00 24.49 669 VAL A CA 1
ATOM 2306 C C . VAL A 1 326 ? 7.010 33.325 45.689 1.00 24.42 669 VAL A C 1
ATOM 2307 O O . VAL A 1 326 ? 6.948 33.976 44.642 1.00 24.13 669 VAL A O 1
ATOM 2311 N N . ALA A 1 327 ? 5.954 32.746 46.248 1.00 25.20 670 ALA A N 1
ATOM 2312 C CA . ALA A 1 327 ? 4.615 32.881 45.695 1.00 26.05 670 ALA A CA 1
ATOM 2313 C C . ALA A 1 327 ? 3.764 33.429 46.835 1.00 27.73 670 ALA A C 1
ATOM 2314 O O . ALA A 1 327 ? 3.084 32.677 47.538 1.00 28.68 670 ALA A O 1
ATOM 2316 N N . GLY A 1 328 ? 3.822 34.745 47.018 1.00 28.57 671 GLY A N 1
ATOM 2317 C CA . GLY A 1 328 ? 3.087 35.397 48.087 1.00 29.21 671 GLY A CA 1
ATOM 2318 C C . GLY A 1 328 ? 1.594 35.521 47.879 1.00 31.13 671 GLY A C 1
ATOM 2319 O O . GLY A 1 328 ? 1.067 35.203 46.810 1.00 31.13 671 GLY A O 1
ATOM 2320 N N . TYR A 1 329 ? 0.912 35.991 48.919 1.00 32.28 672 TYR A N 1
ATOM 2321 C CA . TYR A 1 329 ? -0.532 36.159 48.872 1.00 33.01 672 TYR A CA 1
ATOM 2322 C C . TYR A 1 329 ? -0.906 37.610 48.626 1.00 32.07 672 TYR A C 1
ATOM 2323 O O . TYR A 1 329 ? -2.047 37.919 48.325 1.00 34.48 672 TYR A O 1
ATOM 2326 N N . ARG A 1 330 ? 0.067 38.499 48.753 1.00 31.66 673 ARG A N 1
ATOM 2327 C CA . ARG A 1 330 ? -0.170 39.916 48.536 1.00 31.34 673 ARG A CA 1
ATOM 2328 C C . ARG A 1 330 ? 1.136 40.676 48.400 1.00 30.51 673 ARG A C 1
ATOM 2329 O O . ARG A 1 330 ? 2.183 40.184 48.785 1.00 30.54 673 ARG A O 1
ATOM 2332 N N . LEU A 1 331 ? 1.062 41.881 47.851 1.00 30.49 674 LEU A N 1
ATOM 2333 C CA . LEU A 1 331 ? 2.236 42.725 47.692 1.00 29.81 674 LEU A CA 1
ATOM 2334 C C . LEU A 1 331 ? 2.630 43.258 49.067 1.00 30.82 674 LEU A C 1
ATOM 2335 O O . LEU A 1 331 ? 1.801 43.835 49.773 1.00 31.69 674 LEU A O 1
ATOM 2340 N N . ALA A 1 332 ? 3.887 43.063 49.455 1.00 29.12 675 ALA A N 1
ATOM 2341 C CA . ALA A 1 332 ? 4.335 43.532 50.761 1.00 28.95 675 ALA A CA 1
ATOM 2342 C C . ALA A 1 332 ? 5.851 43.533 50.909 1.00 28.07 675 ALA A C 1
ATOM 2343 O O . ALA A 1 332 ? 6.571 42.925 50.110 1.00 25.08 675 ALA A O 1
ATOM 2345 N N . SER A 1 333 ? 6.331 44.233 51.933 1.00 26.32 676 SER A N 1
ATOM 2346 C CA . SER A 1 333 ? 7.759 44.296 52.199 1.00 27.60 676 SER A CA 1
ATOM 2347 C C . SER A 1 333 ? 8.124 43.038 52.970 1.00 27.22 676 SER A C 1
ATOM 2348 O O . SER A 1 333 ? 7.544 42.750 54.017 1.00 28.76 676 SER A O 1
ATOM 2351 N N . GLU A 1 334 ? 9.081 42.285 52.440 1.00 28.93 677 GLU A N 1
ATOM 2352 C CA . GLU A 1 334 ? 9.501 41.037 53.060 1.00 29.61 677 GLU A CA 1
ATOM 2353 C C . GLU A 1 334 ? 10.990 40.781 52.907 1.00 28.63 677 GLU A C 1
ATOM 2354 O O . GLU A 1 334 ? 11.700 41.523 52.224 1.00 27.15 677 GLU A O 1
ATOM 2360 N N . THR A 1 335 ? 11.454 39.720 53.556 1.00 28.18 678 THR A N 1
ATOM 2361 C CA . THR A 1 335 ? 12.852 39.338 53.488 1.00 27.29 678 THR A CA 1
ATOM 2362 C C . THR A 1 335 ? 12.930 37.846 53.209 1.00 26.23 678 THR A C 1
ATOM 2363 O O . THR A 1 335 ? 12.036 37.083 53.571 1.00 27.15 678 THR A O 1
ATOM 2367 N N . LEU A 1 336 ? 14.008 37.431 52.562 1.00 27.47 679 LEU A N 1
ATOM 2368 C CA . LEU A 1 336 ? 14.184 36.028 52.248 1.00 27.19 679 LEU A CA 1
ATOM 2369 C C . LEU A 1 336 ? 15.662 35.771 52.057 1.00 26.54 679 LEU A C 1
ATOM 2370 O O . LEU A 1 336 ? 16.437 36.702 51.848 1.00 26.85 679 LEU A O 1
ATOM 2375 N N . GLU A 1 337 ? 16.063 34.512 52.161 1.00 26.33 680 GLU A N 1
ATOM 2376 C CA . GLU A 1 337 ? 17.456 34.168 51.968 1.00 25.93 680 GLU A CA 1
ATOM 2377 C C . GLU A 1 337 ? 17.509 33.035 50.966 1.00 25.24 680 GLU A C 1
ATOM 2378 O O . GLU A 1 337 ? 16.630 32.177 50.941 1.00 25.63 680 GLU A O 1
ATOM 2384 N N . VAL A 1 338 ? 18.529 33.055 50.123 1.00 25.18 681 VAL A N 1
ATOM 2385 C CA . VAL A 1 338 ? 18.702 32.011 49.133 1.00 26.70 681 VAL A CA 1
ATOM 2386 C C . VAL A 1 338 ? 20.116 31.490 49.277 1.00 26.25 681 VAL A C 1
ATOM 2387 O O . VAL A 1 338 ? 21.064 32.267 49.381 1.00 27.16 681 VAL A O 1
ATOM 2391 N N . ARG A 1 339 ? 20.248 30.171 49.303 1.00 27.94 682 ARG A N 1
ATOM 2392 C CA . ARG A 1 339 ? 21.552 29.542 49.418 1.00 28.55 682 ARG A CA 1
ATOM 2393 C C . ARG A 1 339 ? 21.758 28.640 48.205 1.00 28.15 682 ARG A C 1
ATOM 2394 O O . ARG A 1 339 ? 21.182 27.558 48.118 1.00 27.60 682 ARG A O 1
ATOM 2402 N N . PRO A 1 340 ? 22.563 29.096 47.236 1.00 28.55 683 PRO A N 1
ATOM 2403 C CA . PRO A 1 340 ? 22.838 28.326 46.021 1.00 29.60 683 PRO A CA 1
ATOM 2404 C C . PRO A 1 340 ? 24.078 27.446 46.161 1.00 30.07 683 PRO A C 1
ATOM 2405 O O . PRO A 1 340 ? 25.124 27.910 46.623 1.00 28.48 683 PRO A O 1
ATOM 2409 N N . SER A 1 341 ? 23.956 26.183 45.762 1.00 30.53 684 SER A N 1
ATOM 2410 C CA . SER A 1 341 ? 25.084 25.260 45.824 1.00 31.33 684 SER A CA 1
ATOM 2411 C C . SER A 1 341 ? 26.212 25.865 44.996 1.00 31.41 684 SER A C 1
ATOM 2412 O O . SER A 1 341 ? 25.954 26.626 44.061 1.00 30.95 684 SER A O 1
ATOM 2415 N N . LYS A 1 342 ? 27.457 25.535 45.333 1.00 30.08 685 LYS A N 1
ATOM 2416 C CA . LYS A 1 342 ? 28.600 26.089 44.613 1.00 30.10 685 LYS A CA 1
ATOM 2417 C C . LYS A 1 342 ? 28.501 25.849 43.114 1.00 29.51 685 LYS A C 1
ATOM 2418 O O . LYS A 1 342 ? 28.123 24.763 42.673 1.00 30.78 685 LYS A O 1
ATOM 2424 N N . GLY A 1 343 ? 28.839 26.871 42.334 1.00 29.30 686 GLY A N 1
ATOM 2425 C CA . GLY A 1 343 ? 28.790 26.739 40.889 1.00 29.21 686 GLY A CA 1
ATOM 2426 C C . GLY A 1 343 ? 27.595 27.411 40.237 1.00 28.33 686 GLY A C 1
ATOM 2427 O O . GLY A 1 343 ? 27.627 27.714 39.045 1.00 28.82 686 GLY A O 1
ATOM 2428 N N . LEU A 1 344 ? 26.532 27.634 40.999 1.00 29.10 687 LEU A N 1
ATOM 2429 C CA . LEU A 1 344 ? 25.356 28.283 40.438 1.00 27.92 687 LEU A CA 1
ATOM 2430 C C . LEU A 1 344 ? 25.633 29.768 40.259 1.00 29.12 687 LEU A C 1
ATOM 2431 O O . LEU A 1 344 ? 26.233 30.411 41.127 1.00 28.73 687 LEU A O 1
ATOM 2436 N N . GLN A 1 345 ? 25.209 30.304 39.119 1.00 28.07 688 GLN A N 1
ATOM 2437 C CA . GLN A 1 345 ? 25.407 31.712 38.816 1.00 26.74 688 GLN A CA 1
ATOM 2438 C C . GLN A 1 345 ? 24.083 32.467 38.917 1.00 25.51 688 GLN A C 1
ATOM 2439 O O . GLN A 1 345 ? 23.115 32.149 38.221 1.00 24.82 688 GLN A O 1
ATOM 2445 N N . VAL A 1 346 ? 24.043 33.456 39.806 1.00 24.73 689 VAL A N 1
ATOM 2446 C CA . VAL A 1 346 ? 22.846 34.263 40.002 1.00 23.41 689 VAL A CA 1
ATOM 2447 C C . VAL A 1 346 ? 22.961 35.549 39.184 1.00 22.29 689 VAL A C 1
ATOM 2448 O O . VAL A 1 346 ? 23.891 36.336 39.364 1.00 23.24 689 VAL A O 1
ATOM 2452 N N . PHE A 1 347 ? 22.004 35.755 38.288 1.00 19.98 690 PHE A N 1
ATOM 2453 C CA . PHE A 1 347 ? 22.003 36.931 37.427 1.00 20.03 690 PHE A CA 1
ATOM 2454 C C . PHE A 1 347 ? 21.169 38.064 38.006 1.00 19.99 690 PHE A C 1
ATOM 2455 O O . PHE A 1 347 ? 21.527 39.238 37.874 1.00 19.77 690 PHE A O 1
ATOM 2463 N N . SER A 1 348 ? 20.060 37.714 38.645 1.00 18.92 691 SER A N 1
ATOM 2464 C CA . SER A 1 348 ? 19.194 38.735 39.218 1.00 20.22 691 SER A CA 1
ATOM 2465 C C . SER A 1 348 ? 17.999 38.161 39.950 1.00 19.85 691 SER A C 1
ATOM 2466 O O . SER A 1 348 ? 17.767 36.953 39.964 1.00 21.54 691 SER A O 1
ATOM 2469 N N . PHE A 1 349 ? 17.247 39.073 40.557 1.00 20.47 692 PHE A N 1
ATOM 2470 C CA . PHE A 1 349 ? 15.998 38.770 41.231 1.00 20.11 692 PHE A CA 1
ATOM 2471 C C . PHE A 1 349 ? 15.034 39.674 40.482 1.00 20.19 692 PHE A C 1
ATOM 2472 O O . PHE A 1 349 ? 15.363 40.836 40.221 1.00 19.59 692 PHE A O 1
ATOM 2480 N N . THR A 1 350 ? 13.871 39.145 40.116 1.00 20.56 693 THR A N 1
ATOM 2481 C CA . THR A 1 350 ? 12.855 39.929 39.425 1.00 19.81 693 THR A CA 1
ATOM 2482 C C . THR A 1 350 ? 11.569 39.693 40.197 1.00 20.16 693 THR A C 1
ATOM 2483 O O . THR A 1 350 ? 11.507 38.778 41.026 1.00 20.53 693 THR A O 1
ATOM 2487 N N . TYR A 1 351 ? 10.536 40.485 39.931 1.00 18.51 694 TYR A N 1
ATOM 2488 C CA . TYR A 1 351 ? 9.333 40.388 40.747 1.00 18.56 694 TYR A CA 1
ATOM 2489 C C . TYR A 1 351 ? 7.968 40.360 40.074 1.00 18.85 694 TYR A C 1
ATOM 2490 O O . TYR A 1 351 ? 7.834 40.623 38.882 1.00 20.09 694 TYR A O 1
ATOM 2499 N N . GLY A 1 352 ? 6.960 40.052 40.884 1.00 19.27 695 GLY A N 1
ATOM 2500 C CA . GLY A 1 352 ? 5.585 39.997 40.427 1.00 20.42 695 GLY A CA 1
ATOM 2501 C C . GLY A 1 352 ? 4.656 40.401 41.563 1.00 22.38 695 GLY A C 1
ATOM 2502 O O . GLY A 1 352 ? 5.150 40.615 42.695 1.00 21.50 695 GLY A O 1
ATOM 2504 N N . GLY B 1 20 ? 19.050 49.345 28.218 1.00 30.22 -3 GLY B N 1
ATOM 2505 C CA . GLY B 1 20 ? 17.761 48.585 28.259 1.00 27.55 -3 GLY B CA 1
ATOM 2506 C C . GLY B 1 20 ? 17.408 48.086 29.648 1.00 27.48 -3 GLY B C 1
ATOM 2507 O O . GLY B 1 20 ? 18.284 47.691 30.423 1.00 27.48 -3 GLY B O 1
ATOM 2508 N N . ALA B 1 21 ? 16.119 48.096 29.967 1.00 24.42 -2 ALA B N 1
ATOM 2509 C CA . ALA B 1 21 ? 15.658 47.642 31.270 1.00 23.64 -2 ALA B CA 1
ATOM 2510 C C . ALA B 1 21 ? 14.229 47.145 31.171 1.00 22.97 -2 ALA B C 1
ATOM 2511 O O . ALA B 1 21 ? 13.510 47.505 30.239 1.00 21.56 -2 ALA B O 1
ATOM 2513 N N . MET B 1 22 ? 13.820 46.316 32.128 1.00 22.55 -1 MET B N 1
ATOM 2514 C CA . MET B 1 22 ? 12.451 45.813 32.150 1.00 23.42 -1 MET B CA 1
ATOM 2515 C C . MET B 1 22 ? 11.616 46.936 32.726 1.00 22.76 -1 MET B C 1
ATOM 2516 O O . MET B 1 22 ? 12.113 47.750 33.503 1.00 24.35 -1 MET B O 1
ATOM 2521 N N . GLU B 1 23 ? 10.342 46.984 32.372 1.00 20.96 366 GLU B N 1
ATOM 2522 C CA . GLU B 1 23 ? 9.497 48.032 32.911 1.00 20.55 366 GLU B CA 1
ATOM 2523 C C . GLU B 1 23 ? 8.030 47.669 32.903 1.00 18.23 366 GLU B C 1
ATOM 2524 O O . GLU B 1 23 ? 7.540 47.052 31.960 1.00 15.97 366 GLU B O 1
ATOM 2530 N N . ILE B 1 24 ? 7.347 48.043 33.978 1.00 17.34 367 ILE B N 1
ATOM 2531 C CA . ILE B 1 24 ? 5.909 47.852 34.093 1.00 18.24 367 ILE B CA 1
ATOM 2532 C C . ILE B 1 24 ? 5.395 49.270 33.854 1.00 17.47 367 ILE B C 1
ATOM 2533 O O . ILE B 1 24 ? 5.914 50.220 34.435 1.00 17.98 367 ILE B O 1
ATOM 2538 N N . ARG B 1 25 ? 4.400 49.435 32.996 1.00 15.89 368 ARG B N 1
ATOM 2539 C CA . ARG B 1 25 ? 3.916 50.783 32.743 1.00 16.84 368 ARG B CA 1
ATOM 2540 C C . ARG B 1 25 ? 3.478 51.477 34.036 1.00 16.56 368 ARG B C 1
ATOM 2541 O O . ARG B 1 25 ? 2.818 50.878 34.881 1.00 16.47 368 ARG B O 1
ATOM 2549 N N . GLU B 1 26 ? 3.893 52.733 34.177 1.00 18.09 369 GLU B N 1
ATOM 2550 C CA . GLU B 1 26 ? 3.598 53.578 35.341 1.00 20.61 369 GLU B CA 1
ATOM 2551 C C . GLU B 1 26 ? 4.629 53.377 36.453 1.00 19.90 369 GLU B C 1
ATOM 2552 O O . GLU B 1 26 ? 4.513 53.949 37.539 1.00 19.23 369 GLU B O 1
ATOM 2558 N N . GLN B 1 27 ? 5.639 52.560 36.177 1.00 18.00 370 GLN B N 1
ATOM 2559 C CA . GLN B 1 27 ? 6.694 52.304 37.153 1.00 20.08 370 GLN B CA 1
ATOM 2560 C C . GLN B 1 27 ? 7.608 53.527 37.182 1.00 20.46 370 GLN B C 1
ATOM 2561 O O . GLN B 1 27 ? 7.808 54.169 36.153 1.00 20.35 370 GLN B O 1
ATOM 2567 N N . LEU B 1 28 ? 8.148 53.865 38.350 1.00 19.62 371 LEU B N 1
ATOM 2568 C CA . LEU B 1 28 ? 9.068 54.991 38.438 1.00 20.11 371 LEU B CA 1
ATOM 2569 C C . LEU B 1 28 ? 10.413 54.525 37.893 1.00 20.69 371 LEU B C 1
ATOM 2570 O O . LEU B 1 28 ? 10.943 53.505 38.332 1.00 21.56 371 LEU B O 1
ATOM 2575 N N . ASN B 1 29 ? 10.961 55.257 36.932 1.00 22.02 372 ASN B N 1
ATOM 25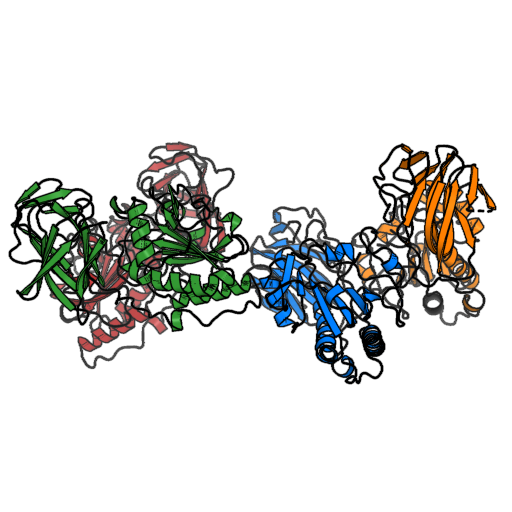76 C CA . ASN B 1 29 ? 12.254 54.890 36.374 1.00 24.76 372 ASN B CA 1
ATOM 2577 C C . ASN B 1 29 ? 13.331 55.677 37.110 1.00 24.25 372 ASN B C 1
ATOM 2578 O O . ASN B 1 29 ? 13.880 56.645 36.591 1.00 23.45 372 ASN B O 1
ATOM 2583 N N . LEU B 1 30 ? 13.613 55.244 38.333 1.00 25.81 373 LEU B N 1
ATOM 2584 C CA . LEU B 1 30 ? 14.597 55.888 39.196 1.00 26.05 373 LEU B CA 1
ATOM 2585 C C . LEU B 1 30 ? 16.029 55.797 38.683 1.00 28.49 373 LEU B C 1
ATOM 2586 O O . LEU B 1 30 ? 16.422 54.813 38.054 1.00 28.41 373 LEU B O 1
ATOM 2591 N N . GLY B 1 31 ? 16.807 56.833 38.975 1.00 28.05 374 GLY B N 1
ATOM 2592 C CA . GLY B 1 31 ? 18.197 56.861 38.561 1.00 29.90 374 GLY B CA 1
ATOM 2593 C C . GLY B 1 31 ? 19.105 56.729 39.768 1.00 28.94 374 GLY B C 1
ATOM 2594 O O . GLY B 1 31 ? 18.632 56.658 40.898 1.00 28.79 374 GLY B O 1
ATOM 2595 N N . GLY B 1 32 ? 20.411 56.698 39.532 1.00 31.13 375 GLY B N 1
ATOM 2596 C CA . GLY B 1 32 ? 21.346 56.570 40.633 1.00 31.06 375 GLY B CA 1
ATOM 2597 C C . GLY B 1 32 ? 21.162 55.240 41.327 1.00 29.65 375 GLY B C 1
ATOM 2598 O O . GLY B 1 32 ? 20.508 54.343 40.798 1.00 30.89 375 GLY B O 1
ATOM 2599 N N . ILE B 1 33 ? 21.729 55.105 42.519 1.00 30.32 376 ILE B N 1
ATOM 2600 C CA . ILE B 1 33 ? 21.614 53.857 43.251 1.00 30.43 376 ILE B CA 1
ATOM 2601 C C . ILE B 1 33 ? 20.822 53.966 44.541 1.00 30.71 376 ILE B C 1
ATOM 2602 O O . ILE B 1 33 ? 20.367 55.045 44.932 1.00 32.04 376 ILE B O 1
ATOM 2607 N N . VAL B 1 34 ? 20.667 52.824 45.197 1.00 28.91 377 VAL B N 1
ATOM 2608 C CA . VAL B 1 34 ? 19.934 52.736 46.444 1.00 29.78 377 VAL B CA 1
ATOM 2609 C C . VAL B 1 34 ? 20.853 52.924 47.649 1.00 31.01 377 VAL B C 1
ATOM 2610 O O . VAL B 1 34 ? 21.946 52.358 47.706 1.00 30.13 377 VAL B O 1
ATOM 2614 N N . ASN B 1 35 ? 20.425 53.752 48.594 1.00 30.32 378 ASN B N 1
ATOM 2615 C CA . ASN B 1 35 ? 21.185 53.944 49.820 1.00 31.12 378 ASN B CA 1
ATOM 2616 C C . ASN B 1 35 ? 20.171 53.840 50.950 1.00 30.70 378 ASN B C 1
ATOM 2617 O O . ASN B 1 35 ? 18.980 53.657 50.697 1.00 30.92 378 ASN B O 1
ATOM 2622 N N . ALA B 1 36 ? 20.631 53.940 52.189 1.00 29.83 379 ALA B N 1
ATOM 2623 C CA . ALA B 1 36 ? 19.737 53.820 53.334 1.00 28.81 379 ALA B CA 1
ATOM 2624 C C . ALA B 1 36 ? 18.614 54.858 53.367 1.00 27.92 379 ALA B C 1
ATOM 2625 O O . ALA B 1 36 ? 17.536 54.593 53.897 1.00 28.79 379 ALA B O 1
ATOM 2627 N N . GLN B 1 37 ? 18.858 56.029 52.796 1.00 26.32 380 GLN B N 1
ATOM 2628 C CA . GLN B 1 37 ? 17.861 57.096 52.805 1.00 27.74 380 GLN B CA 1
ATOM 2629 C C . GLN B 1 37 ? 16.753 57.022 51.757 1.00 27.05 380 GLN B C 1
ATOM 2630 O O . GLN B 1 37 ? 15.619 57.426 52.024 1.00 26.67 380 GLN B O 1
ATOM 2636 N N . ASN B 1 38 ? 17.072 56.500 50.578 1.00 25.58 381 ASN B N 1
ATOM 2637 C CA . ASN B 1 38 ? 16.107 56.444 49.483 1.00 23.88 381 ASN B CA 1
ATOM 2638 C C . ASN B 1 38 ? 15.589 55.060 49.086 1.00 24.93 381 ASN B C 1
ATOM 2639 O O . ASN B 1 38 ? 14.829 54.938 48.124 1.00 22.00 381 ASN B O 1
ATOM 2644 N N . ALA B 1 39 ? 15.985 54.029 49.823 1.00 24.60 382 ALA B N 1
ATOM 2645 C CA . ALA B 1 39 ? 15.584 52.654 49.519 1.00 24.80 382 ALA B CA 1
ATOM 2646 C C . ALA B 1 39 ? 14.098 52.373 49.274 1.00 23.68 382 ALA B C 1
ATOM 2647 O O . ALA B 1 39 ? 13.763 51.464 48.517 1.00 24.32 382 ALA B O 1
ATOM 2649 N N . GLN B 1 40 ? 13.204 53.132 49.898 1.00 23.17 383 GLN B N 1
ATOM 2650 C CA . GLN B 1 40 ? 11.778 52.867 49.718 1.00 23.66 383 GLN B CA 1
ATOM 2651 C C . GLN B 1 40 ? 11.076 53.682 48.634 1.00 20.69 383 GLN B C 1
ATOM 2652 O O . GLN B 1 40 ? 9.889 53.488 48.395 1.00 23.08 383 GLN B O 1
ATOM 2658 N N . LEU B 1 41 ? 11.793 54.585 47.978 1.00 19.30 384 LEU B N 1
ATOM 2659 C CA . LEU B 1 41 ? 11.173 55.408 46.938 1.00 18.10 384 LEU B CA 1
ATOM 2660 C C . LEU B 1 41 ? 10.491 54.582 45.843 1.00 18.87 384 LEU B C 1
ATOM 2661 O O . LEU B 1 41 ? 9.464 54.993 45.293 1.00 16.84 384 LEU B O 1
ATOM 2666 N N . SER B 1 42 ? 11.055 53.419 45.531 1.00 17.05 385 SER B N 1
ATOM 2667 C CA . SER B 1 42 ? 10.488 52.568 44.488 1.00 18.81 385 SER B CA 1
ATOM 2668 C C . SER B 1 42 ? 9.148 51.955 44.888 1.00 17.77 385 SER B C 1
ATOM 2669 O O . SER B 1 42 ? 8.491 51.308 44.072 1.00 18.31 385 SER B O 1
ATOM 2672 N N . ASN B 1 43 ? 8.745 52.166 46.139 1.00 18.83 386 ASN B N 1
ATOM 2673 C CA . ASN B 1 43 ? 7.468 51.661 46.643 1.00 19.40 386 ASN B CA 1
ATOM 2674 C C . ASN B 1 43 ? 6.323 52.568 46.170 1.00 20.15 386 ASN B C 1
ATOM 2675 O O . ASN B 1 43 ? 5.152 52.289 46.416 1.00 20.00 386 ASN B O 1
ATOM 2680 N N . CYS B 1 44 ? 6.677 53.669 45.516 1.00 20.95 387 CYS B N 1
ATOM 2681 C CA . CYS B 1 44 ? 5.690 54.594 44.969 1.00 21.74 387 CYS B CA 1
ATOM 2682 C C . CYS B 1 44 ? 5.715 54.397 43.453 1.00 21.74 387 CYS B C 1
ATOM 2683 O O . CYS B 1 44 ? 6.747 54.012 42.899 1.00 19.29 387 CYS B O 1
ATOM 2686 N N . SER B 1 45 ? 4.582 54.617 42.788 1.00 20.82 388 SER B N 1
ATOM 2687 C CA . SER B 1 45 ? 4.544 54.504 41.335 1.00 17.90 388 SER B CA 1
ATOM 2688 C C . SER B 1 45 ? 4.712 55.917 40.771 1.00 18.23 388 SER B C 1
ATOM 2689 O O . SER B 1 45 ? 4.870 56.880 41.529 1.00 16.50 388 SER B O 1
ATOM 2692 N N . ASP B 1 46 ? 4.683 56.043 39.450 1.00 17.65 389 ASP B N 1
ATOM 2693 C CA . ASP B 1 46 ? 4.889 57.337 38.808 1.00 17.75 389 ASP B CA 1
ATOM 2694 C C . ASP B 1 46 ? 3.610 58.150 38.638 1.00 18.77 389 ASP B C 1
ATOM 2695 O O . ASP B 1 46 ? 2.837 57.918 37.713 1.00 18.05 389 ASP B O 1
ATOM 2700 N N . GLY B 1 47 ? 3.398 59.099 39.546 1.00 16.93 390 GLY B N 1
ATOM 2701 C CA . GLY B 1 47 ? 2.220 59.951 39.490 1.00 16.94 390 GLY B CA 1
ATOM 2702 C C . GLY B 1 47 ? 0.891 59.275 39.788 1.00 16.93 390 GLY B C 1
ATOM 2703 O O . GLY B 1 47 ? -0.095 59.515 39.086 1.00 14.90 390 GLY B O 1
ATOM 2704 N N . ALA B 1 48 ? 0.844 58.446 40.830 1.00 16.21 391 ALA B N 1
ATOM 2705 C CA . ALA B 1 48 ? -0.392 57.747 41.193 1.00 17.07 391 ALA B CA 1
ATOM 2706 C C . ALA B 1 48 ? -1.487 58.708 41.658 1.00 17.94 391 ALA B C 1
ATOM 2707 O O . ALA B 1 48 ? -1.208 59.729 42.291 1.00 17.63 391 ALA B O 1
ATOM 2709 N N . ALA B 1 49 ? -2.736 58.367 41.349 1.00 17.71 392 ALA B N 1
ATOM 2710 C CA . ALA B 1 49 ? -3.878 59.201 41.718 1.00 18.83 392 ALA B CA 1
ATOM 2711 C C . ALA B 1 49 ? -4.259 59.096 43.190 1.00 19.77 392 ALA B C 1
ATOM 2712 O O . ALA B 1 49 ? -4.974 59.952 43.709 1.00 20.53 392 ALA B O 1
ATOM 2714 N N . GLN B 1 50 ? -3.806 58.037 43.855 1.00 18.90 393 GLN B N 1
ATOM 2715 C CA . GLN B 1 50 ? -4.098 57.850 45.272 1.00 20.00 393 GLN B CA 1
ATOM 2716 C C . GLN B 1 50 ? -2.797 57.946 46.064 1.00 19.00 393 GLN B C 1
ATOM 2717 O O . GLN B 1 50 ? -1.723 57.703 45.522 1.00 18.10 393 GLN B O 1
ATOM 2720 N N . LEU B 1 51 ? -2.891 58.323 47.334 1.00 18.76 394 LEU B N 1
ATOM 2721 C CA . LEU B 1 51 ? -1.697 58.429 48.165 1.00 19.86 394 LEU B CA 1
ATOM 2722 C C . LEU B 1 51 ? -1.017 57.074 48.256 1.00 18.66 394 LEU B C 1
ATOM 2723 O O . LEU B 1 51 ? -1.676 56.036 48.298 1.00 19.09 394 LEU B O 1
ATOM 2728 N N . GLU B 1 52 ? 0.307 57.092 48.271 1.00 18.70 395 GLU B N 1
ATOM 2729 C CA . GLU B 1 52 ? 1.093 55.876 48.403 1.00 18.44 395 GLU B CA 1
ATOM 2730 C C . GLU B 1 52 ? 2.017 56.140 49.580 1.00 19.38 395 GLU B C 1
ATOM 2731 O O . GLU B 1 52 ? 1.943 57.203 50.194 1.00 20.22 395 GLU B O 1
ATOM 2737 N N . SER B 1 53 ? 2.871 55.185 49.919 1.00 20.21 396 SER B N 1
ATOM 2738 C CA . SER B 1 53 ? 3.783 55.394 51.032 1.00 23.63 396 SER B CA 1
ATOM 2739 C C . SER B 1 53 ? 5.140 54.834 50.660 1.00 24.32 396 SER B C 1
ATOM 2740 O O . SER B 1 53 ? 5.278 53.630 50.452 1.00 26.34 396 SER B O 1
ATOM 2743 N N . CYS B 1 54 ? 6.141 55.699 50.555 1.00 23.37 397 CYS B N 1
ATOM 2744 C CA . CYS B 1 54 ? 7.464 55.222 50.197 1.00 25.40 397 CYS B CA 1
ATOM 2745 C C . CYS B 1 54 ? 8.622 55.820 50.980 1.00 25.72 397 CYS B C 1
ATOM 2746 O O . CYS B 1 54 ? 9.549 56.405 50.409 1.00 24.87 397 CYS B O 1
ATOM 2749 N N . GLY B 1 55 ? 8.542 55.662 52.298 1.00 24.80 398 GLY B N 1
ATOM 2750 C CA . GLY B 1 55 ? 9.593 56.111 53.193 1.00 24.37 398 GLY B CA 1
ATOM 2751 C C . GLY B 1 55 ? 9.791 57.578 53.499 1.00 24.07 398 GLY B C 1
ATOM 2752 O O . GLY B 1 55 ? 9.238 58.468 52.856 1.00 23.05 398 GLY B O 1
ATOM 2753 N N . THR B 1 56 ? 10.615 57.813 54.513 1.00 23.09 399 THR B N 1
ATOM 2754 C CA . THR B 1 56 ? 10.951 59.157 54.943 1.00 23.34 399 THR B CA 1
ATOM 2755 C C . THR B 1 56 ? 11.683 59.844 53.801 1.00 22.16 399 THR B C 1
ATOM 2756 O O . THR B 1 56 ? 12.521 59.235 53.134 1.00 22.49 399 THR B O 1
ATOM 2760 N N . ALA B 1 57 ? 11.361 61.111 53.573 1.00 22.61 400 ALA B N 1
ATOM 2761 C CA . ALA B 1 57 ? 11.997 61.878 52.515 1.00 22.46 400 ALA B CA 1
ATOM 2762 C C . ALA B 1 57 ? 13.509 61.942 52.712 1.00 23.60 400 ALA B C 1
ATOM 2763 O O . ALA B 1 57 ? 13.990 62.229 53.810 1.00 24.24 400 ALA B O 1
ATOM 2765 N N . PRO B 1 58 ? 14.280 61.673 51.648 1.00 22.56 401 PRO B N 1
ATOM 2766 C CA . PRO B 1 58 ? 15.740 61.726 51.767 1.00 23.08 401 PRO B CA 1
ATOM 2767 C C . PRO B 1 58 ? 16.177 63.155 52.093 1.00 23.75 401 PRO B C 1
ATOM 2768 O O . PRO B 1 58 ? 15.466 64.113 51.789 1.00 21.40 401 PRO B O 1
ATOM 2772 N N . ASP B 1 59 ? 17.342 63.291 52.716 1.00 24.95 402 ASP B N 1
ATOM 2773 C CA . ASP B 1 59 ? 17.876 64.603 53.072 1.00 26.23 402 ASP B CA 1
ATOM 2774 C C . ASP B 1 59 ? 18.170 65.438 51.839 1.00 26.85 402 ASP B C 1
ATOM 2775 O O . ASP B 1 59 ? 18.459 64.906 50.765 1.00 27.39 402 ASP B O 1
ATOM 2780 N N . LEU B 1 60 ? 18.100 66.753 52.003 1.00 26.26 403 LEU B N 1
ATOM 2781 C CA . LEU B 1 60 ? 18.437 67.673 50.929 1.00 27.99 403 LEU B CA 1
ATOM 2782 C C . LEU B 1 60 ? 19.929 67.864 51.167 1.00 29.60 403 LEU B C 1
ATOM 2783 O O . LEU B 1 60 ? 20.320 68.546 52.114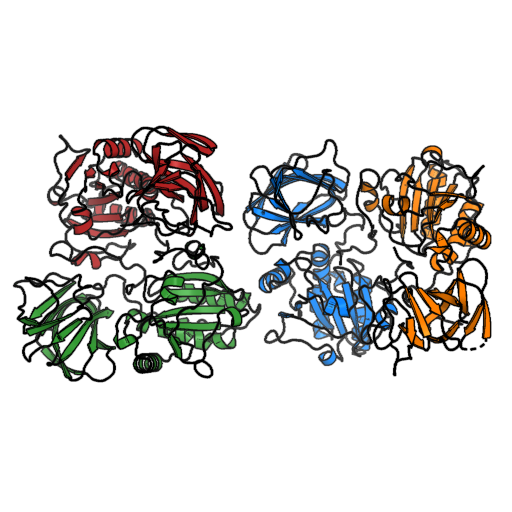 1.00 31.70 403 LEU B O 1
ATOM 2788 N N . LYS B 1 61 ? 20.765 67.260 50.333 1.00 30.86 404 LYS B N 1
ATOM 2789 C CA . LYS B 1 61 ? 22.200 67.383 50.549 1.00 31.39 404 LYS B CA 1
ATOM 2790 C C . LYS B 1 61 ? 23.025 67.972 49.418 1.00 29.93 404 LYS B C 1
ATOM 2791 O O . LYS B 1 61 ? 22.586 68.041 48.268 1.00 28.67 404 LYS B O 1
ATOM 2797 N N . GLY B 1 62 ? 24.228 68.411 49.776 1.00 29.84 405 GLY B N 1
ATOM 2798 C CA . GLY B 1 62 ? 25.139 68.991 48.809 1.00 28.64 405 GLY B CA 1
ATOM 2799 C C . GLY B 1 62 ? 24.636 70.258 48.156 1.00 28.17 405 GLY B C 1
ATOM 2800 O O . GLY B 1 62 ? 25.158 70.666 47.117 1.00 28.03 405 GLY B O 1
ATOM 2801 N N . ILE B 1 63 ? 23.621 70.886 48.745 1.00 29.32 406 ILE B N 1
ATOM 2802 C CA . ILE B 1 63 ? 23.086 72.118 48.177 1.00 28.65 406 ILE B CA 1
ATOM 2803 C C . ILE B 1 63 ? 24.155 73.201 48.288 1.00 29.77 406 ILE B C 1
ATOM 2804 O O . ILE B 1 63 ? 24.580 73.550 49.389 1.00 30.46 406 ILE B O 1
ATOM 2809 N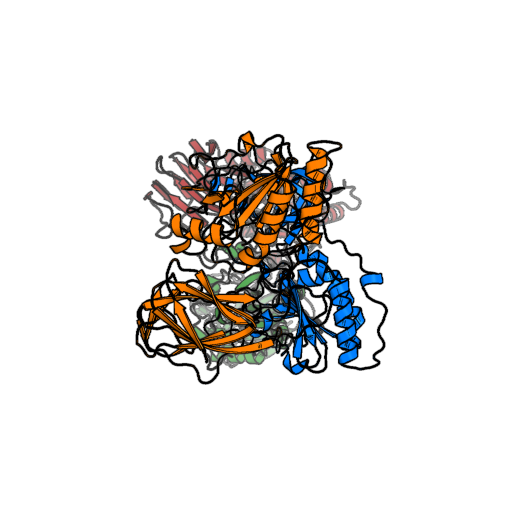 N . THR B 1 64 ? 24.580 73.729 47.145 1.00 31.51 407 THR B N 1
ATOM 2810 C CA . THR B 1 64 ? 25.625 74.745 47.106 1.00 33.19 407 THR B CA 1
ATOM 2811 C C . THR B 1 64 ? 25.176 76.135 47.546 1.00 34.13 407 THR B C 1
ATOM 2812 O O . THR B 1 64 ? 26.010 76.997 47.830 1.00 33.34 407 THR B O 1
ATOM 2816 N N . GLY B 1 65 ? 23.866 76.357 47.599 1.00 33.10 408 GLY B N 1
ATOM 2817 C CA . GLY B 1 65 ? 23.364 77.656 48.012 1.00 31.14 408 GLY B CA 1
ATOM 2818 C C . GLY B 1 65 ? 21.853 77.734 47.954 1.00 31.93 408 GLY B C 1
ATOM 2819 O O . GLY B 1 65 ? 21.210 76.934 47.273 1.00 30.20 408 GLY B O 1
ATOM 2820 N N . TRP B 1 66 ? 21.280 78.698 48.666 1.00 30.81 409 TRP B N 1
ATOM 2821 C CA . TRP B 1 66 ? 19.836 78.865 48.679 1.00 30.32 409 TRP B CA 1
ATOM 2822 C C . TRP B 1 66 ? 19.387 80.244 48.229 1.00 31.31 409 TRP B C 1
ATOM 2823 O O . TRP B 1 66 ? 20.156 81.208 48.254 1.00 30.53 409 TRP B O 1
ATOM 2834 N N . LEU B 1 67 ? 18.128 80.320 47.815 1.00 29.82 410 LEU B N 1
ATOM 2835 C CA . LEU B 1 67 ? 17.514 81.565 47.384 1.00 30.03 410 LEU B CA 1
ATOM 2836 C C . LEU B 1 67 ? 16.106 81.615 47.970 1.00 30.72 410 LEU B C 1
ATOM 2837 O O . LEU B 1 67 ? 15.508 80.577 48.259 1.00 30.04 410 LEU B O 1
ATOM 2842 N N . ASN B 1 68 ? 15.593 82.826 48.157 1.00 30.51 411 ASN B N 1
ATOM 2843 C CA . ASN B 1 68 ? 14.260 83.043 48.704 1.00 31.44 411 ASN B CA 1
ATOM 2844 C C . ASN B 1 68 ? 14.044 82.559 50.135 1.00 31.06 411 ASN B C 1
ATOM 2845 O O . ASN B 1 68 ? 12.943 82.134 50.490 1.00 30.30 411 ASN B O 1
ATOM 2850 N N . THR B 1 69 ? 15.090 82.616 50.954 1.00 30.23 412 THR B N 1
ATOM 2851 C CA . THR B 1 69 ? 14.977 82.226 52.357 1.00 30.70 412 THR B CA 1
ATOM 2852 C C . THR B 1 69 ? 15.650 83.334 53.158 1.00 32.48 412 THR B C 1
ATOM 2853 O O . THR B 1 69 ? 16.503 84.052 52.635 1.00 32.51 412 THR B O 1
ATOM 2857 N N . PRO B 1 70 ? 15.264 83.504 54.428 1.00 33.21 413 PRO B N 1
ATOM 2858 C CA . PRO B 1 70 ? 15.886 84.558 55.236 1.00 34.23 413 PRO B CA 1
ATOM 2859 C C . PRO B 1 70 ? 17.406 84.423 55.267 1.00 34.71 413 PRO B C 1
ATOM 2860 O O . PRO B 1 70 ? 17.936 83.385 55.675 1.00 34.86 413 PRO B O 1
ATOM 2864 N N . GLY B 1 71 ? 18.097 85.475 54.826 1.00 34.86 414 GLY B N 1
ATOM 2865 C CA . GLY B 1 71 ? 19.550 85.462 54.800 1.00 34.51 414 GLY B CA 1
ATOM 2866 C C . GLY B 1 71 ? 20.076 84.313 53.963 1.00 34.85 414 GLY B C 1
ATOM 2867 O O . GLY B 1 71 ? 21.205 83.852 54.156 1.00 35.40 414 GLY B O 1
ATOM 2868 N N . ASN B 1 72 ? 19.252 83.856 53.022 1.00 33.68 415 ASN B N 1
ATOM 2869 C CA . ASN B 1 72 ? 19.603 82.739 52.156 1.00 33.54 415 ASN B CA 1
ATOM 2870 C C . ASN B 1 72 ? 20.177 81.575 52.955 1.00 32.88 415 ASN B C 1
ATOM 2871 O O . ASN B 1 72 ? 21.126 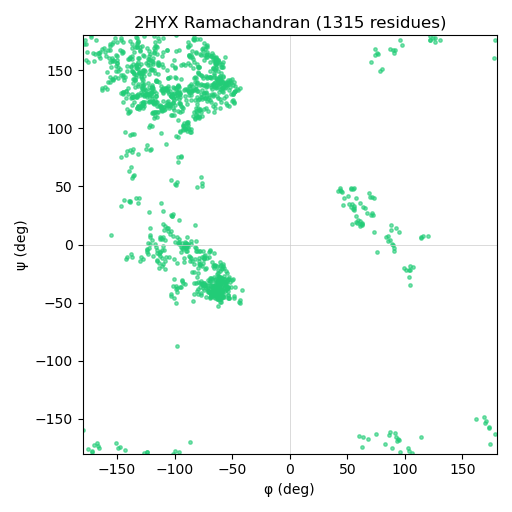80.922 52.528 1.00 33.32 415 ASN B O 1
ATOM 2876 N N . LYS B 1 73 ? 19.588 81.321 54.120 1.00 32.14 416 LYS B N 1
ATOM 2877 C CA . LYS B 1 73 ? 20.023 80.227 54.978 1.00 32.09 416 LYS B CA 1
ATOM 2878 C C . LYS B 1 73 ? 19.350 78.935 54.523 1.00 32.31 416 LYS B C 1
ATOM 2879 O O . LYS B 1 73 ? 18.258 78.963 53.959 1.00 31.37 416 LYS B O 1
ATOM 2883 N N . PRO B 1 74 ? 19.998 77.786 54.762 1.00 32.47 417 PRO B N 1
ATOM 2884 C CA . PRO B 1 74 ? 19.451 76.484 54.366 1.00 31.74 417 PRO B CA 1
ATOM 2885 C C . PRO B 1 74 ? 18.221 76.052 55.158 1.00 31.34 417 PRO B C 1
ATOM 2886 O O . PRO B 1 74 ? 17.990 76.507 56.283 1.00 29.81 417 PRO B O 1
ATOM 2890 N N . ILE B 1 75 ? 17.434 75.166 54.556 1.00 29.88 418 ILE B N 1
ATOM 2891 C CA . ILE B 1 75 ? 16.246 74.633 55.205 1.00 28.92 418 ILE B CA 1
ATOM 2892 C C . ILE B 1 75 ? 16.419 73.124 55.313 1.00 28.86 418 ILE B C 1
ATOM 2893 O O . ILE B 1 75 ? 16.690 72.452 54.316 1.00 29.54 418 ILE B O 1
ATOM 2898 N N . ASP B 1 76 ? 16.284 72.596 56.523 1.00 29.89 419 ASP B N 1
ATOM 2899 C CA . ASP B 1 76 ? 16.396 71.159 56.732 1.00 30.71 419 ASP B CA 1
ATOM 2900 C C . ASP B 1 76 ? 14.958 70.650 56.722 1.00 29.35 419 ASP B C 1
ATOM 2901 O O . ASP B 1 76 ? 14.108 71.207 57.415 1.00 28.53 419 ASP B O 1
ATOM 2906 N N . LEU B 1 77 ? 14.681 69.605 55.942 1.00 28.29 420 LEU B N 1
ATOM 2907 C CA . LEU B 1 77 ? 13.318 69.077 55.859 1.00 27.23 420 LEU B CA 1
ATOM 2908 C C . LEU B 1 77 ? 12.717 68.724 57.211 1.00 26.70 420 LEU B C 1
ATOM 2909 O O . LEU B 1 77 ? 11.504 68.817 57.399 1.00 24.62 420 LEU B O 1
ATOM 2914 N N . LYS B 1 78 ? 13.556 68.317 58.156 1.00 26.34 421 LYS B N 1
ATOM 2915 C CA . LYS B 1 78 ? 13.048 67.957 59.469 1.00 27.18 421 LYS B CA 1
ATOM 2916 C C . LYS B 1 78 ? 12.396 69.159 60.141 1.00 27.45 421 LYS B C 1
ATOM 2917 O O . LYS B 1 78 ? 11.491 69.005 60.961 1.00 28.18 421 LYS B O 1
ATOM 2920 N N . SER B 1 79 ? 12.846 70.356 59.779 1.00 28.30 422 SER B N 1
ATOM 2921 C CA . SER B 1 79 ? 12.291 71.577 60.353 1.00 27.88 422 SER B CA 1
ATOM 2922 C C . SER B 1 79 ? 10.910 71.870 59.766 1.00 28.22 422 SER B C 1
ATOM 2923 O O . SER B 1 79 ? 10.196 72.750 60.252 1.00 26.85 422 SER B O 1
ATOM 2926 N N . LEU B 1 80 ? 10.537 71.132 58.721 1.00 26.10 423 LEU B N 1
ATOM 2927 C CA . LEU B 1 80 ? 9.239 71.326 58.082 1.00 25.86 423 LEU B CA 1
ATOM 2928 C C . LEU B 1 80 ? 8.207 70.283 58.501 1.00 26.16 423 LEU B C 1
ATOM 2929 O O . LEU B 1 80 ? 7.103 70.231 57.948 1.00 24.76 423 LEU B O 1
ATOM 2934 N N . ARG B 1 81 ? 8.562 69.451 59.475 1.00 26.15 424 ARG B N 1
ATOM 2935 C CA . ARG B 1 81 ? 7.630 68.442 59.957 1.00 26.45 424 ARG B CA 1
ATOM 2936 C C . ARG B 1 81 ? 6.425 69.205 60.493 1.00 26.82 424 ARG B C 1
ATOM 2937 O O . ARG B 1 81 ? 6.577 70.242 61.138 1.00 27.55 424 ARG B O 1
ATOM 2945 N N . GLY B 1 82 ? 5.230 68.700 60.215 1.00 26.24 425 GLY B N 1
ATOM 2946 C CA . GLY B 1 82 ? 4.025 69.376 60.655 1.00 24.68 425 GLY B CA 1
ATOM 2947 C C . GLY B 1 82 ? 3.363 70.020 59.449 1.00 23.06 425 GLY B C 1
ATOM 2948 O O . GLY B 1 82 ? 2.180 70.350 59.471 1.00 22.75 425 GLY B O 1
ATOM 2949 N N . LYS B 1 83 ? 4.144 70.205 58.391 1.00 22.19 426 LYS B N 1
ATOM 2950 C CA . LYS B 1 83 ? 3.636 70.789 57.156 1.00 22.24 426 LYS B CA 1
ATOM 2951 C C . LYS B 1 83 ? 3.777 69.790 56.018 1.00 21.00 426 LYS B C 1
ATOM 2952 O O . LYS B 1 83 ? 4.560 68.845 56.104 1.00 19.14 426 LYS B O 1
ATOM 2958 N N . VAL B 1 84 ? 3.006 70.007 54.958 1.00 18.81 427 VAL B N 1
ATOM 2959 C CA . VAL B 1 84 ? 3.077 69.171 53.771 1.00 17.58 427 VAL B CA 1
ATOM 2960 C C . VAL B 1 84 ? 4.175 69.844 52.964 1.00 18.22 427 VAL B C 1
ATOM 2961 O O . VAL B 1 84 ? 4.211 71.073 52.877 1.00 18.48 427 VAL B O 1
ATOM 2965 N N . VAL B 1 85 ? 5.070 69.051 52.388 1.00 17.13 428 VAL B N 1
ATOM 2966 C CA . VAL B 1 85 ? 6.177 69.601 51.623 1.00 17.80 428 VAL B CA 1
ATOM 2967 C C . VAL B 1 85 ? 6.254 69.058 50.202 1.00 17.19 428 VAL B C 1
ATOM 2968 O O . VAL B 1 85 ? 6.206 67.850 49.980 1.00 16.77 428 VAL B O 1
ATOM 2972 N N . LEU B 1 86 ? 6.362 69.970 49.241 1.00 18.36 429 LEU B N 1
ATOM 2973 C CA . LEU B 1 86 ? 6.458 69.598 47.842 1.00 17.82 429 LEU B CA 1
ATOM 2974 C C . LEU B 1 86 ? 7.857 69.914 47.323 1.00 19.14 429 LEU B C 1
ATOM 2975 O O . LEU B 1 86 ? 8.260 71.076 47.281 1.00 19.50 429 LEU B O 1
ATOM 2980 N N . ILE B 1 87 ? 8.589 68.876 46.934 1.00 18.20 430 ILE B N 1
ATOM 2981 C CA . ILE B 1 87 ? 9.931 69.039 46.389 1.00 20.48 430 ILE B CA 1
ATOM 2982 C C . ILE B 1 87 ? 9.775 69.098 44.870 1.00 19.98 430 ILE B C 1
ATOM 2983 O O . ILE B 1 87 ? 9.294 68.146 44.254 1.00 18.34 430 ILE B O 1
ATOM 2988 N N . ASP B 1 88 ? 10.170 70.219 44.273 1.00 19.97 431 ASP B N 1
ATOM 2989 C CA . ASP B 1 88 ? 10.036 70.407 42.833 1.00 20.25 431 ASP B CA 1
ATOM 2990 C C . ASP B 1 88 ? 11.404 70.579 42.172 1.00 21.48 431 ASP B C 1
ATOM 2991 O O . ASP B 1 88 ? 12.108 71.551 42.437 1.00 21.51 431 ASP B O 1
ATOM 2996 N N . PHE B 1 89 ? 11.789 69.621 41.332 1.00 19.77 432 PHE B N 1
ATOM 2997 C CA . PHE B 1 89 ? 13.072 69.702 40.640 1.00 19.07 432 PHE B CA 1
ATOM 2998 C C . PHE B 1 89 ? 12.877 70.471 39.344 1.00 18.70 432 PHE B C 1
ATOM 2999 O O . PHE B 1 89 ? 11.940 70.206 38.593 1.00 18.71 432 PHE B O 1
ATOM 3007 N N . TRP B 1 90 ? 13.757 71.432 39.089 1.00 19.16 433 TRP B N 1
ATOM 3008 C CA . TRP B 1 90 ? 13.658 72.248 37.888 1.00 19.10 433 TRP B CA 1
ATOM 3009 C C . TRP B 1 90 ? 15.015 72.793 37.443 1.00 17.80 433 TRP B C 1
ATOM 3010 O O . TRP B 1 90 ? 16.025 72.615 38.120 1.00 19.27 433 TRP B O 1
ATOM 3021 N N . ALA B 1 91 ? 15.004 73.444 36.284 1.00 20.58 434 ALA B N 1
ATOM 3022 C CA . ALA B 1 91 ? 16.166 74.099 35.682 1.00 21.18 434 ALA B CA 1
ATOM 3023 C C . ALA B 1 91 ? 15.518 75.295 34.977 1.00 22.00 434 ALA B C 1
ATOM 3024 O O . ALA B 1 91 ? 14.540 75.131 34.251 1.00 23.45 434 ALA B O 1
ATOM 3026 N N . TYR B 1 92 ? 16.045 76.500 35.184 1.00 23.54 435 TYR B N 1
ATOM 3027 C CA . TYR B 1 92 ? 15.400 77.676 34.610 1.00 23.41 435 TYR B CA 1
ATOM 3028 C C . TYR B 1 92 ? 15.271 77.792 33.098 1.00 24.74 435 TYR B C 1
ATOM 3029 O O . TYR B 1 92 ? 14.313 78.402 32.614 1.00 24.00 435 TYR B O 1
ATOM 3038 N N . SER B 1 93 ? 16.197 77.212 32.339 1.00 24.85 436 SER B N 1
ATOM 3039 C CA . SER B 1 93 ? 16.087 77.302 30.888 1.00 26.39 436 SER B CA 1
ATOM 3040 C C . SER B 1 93 ? 15.204 76.188 30.314 1.00 27.33 436 SER B C 1
ATOM 3041 O O . SER B 1 93 ? 14.818 76.239 29.146 1.00 27.28 436 SER B O 1
ATOM 3044 N N . CYS B 1 94 ? 14.867 75.201 31.146 1.00 27.52 437 CYS B N 1
ATOM 3045 C CA . CYS B 1 94 ? 14.024 74.076 30.729 1.00 26.93 437 CYS B CA 1
ATOM 3046 C C . CYS B 1 94 ? 12.596 74.511 30.389 1.00 26.77 437 CYS B C 1
ATOM 3047 O O . CYS B 1 94 ? 11.843 74.936 31.270 1.00 27.01 437 CYS B O 1
ATOM 3050 N N . ILE B 1 95 ? 12.218 74.393 29.119 1.00 24.26 438 ILE B N 1
ATOM 3051 C CA . ILE B 1 95 ? 10.887 74.807 28.684 1.00 25.24 438 ILE B CA 1
ATOM 3052 C C . ILE B 1 95 ? 9.770 74.012 29.367 1.00 26.16 438 ILE B C 1
ATOM 3053 O O . ILE B 1 95 ? 8.702 74.559 29.670 1.00 24.86 438 ILE B O 1
ATOM 3058 N N . ASN B 1 96 ? 10.011 72.727 29.613 1.00 24.22 439 ASN B N 1
ATOM 3059 C CA . ASN B 1 96 ? 9.013 71.891 30.278 1.00 23.48 439 ASN B CA 1
ATOM 3060 C C . ASN B 1 96 ? 8.761 72.451 31.672 1.00 23.92 439 ASN B C 1
ATOM 3061 O O . ASN B 1 96 ? 7.610 72.603 32.089 1.00 25.11 439 ASN B O 1
ATOM 3066 N N . CYS B 1 97 ? 9.847 72.759 32.382 1.00 21.67 440 CYS B N 1
ATOM 3067 C CA . CYS B 1 97 ? 9.770 73.320 33.730 1.00 23.53 440 CYS B CA 1
ATOM 3068 C C . CYS B 1 97 ? 9.101 74.690 33.708 1.00 23.36 440 CYS B C 1
ATOM 3069 O O . CYS B 1 97 ? 8.351 75.038 34.620 1.00 20.53 440 CYS B O 1
ATOM 3072 N N . GLN B 1 98 ? 9.386 75.472 32.669 1.00 22.83 441 GLN B N 1
ATOM 3073 C CA . GLN B 1 98 ? 8.799 76.798 32.555 1.00 24.32 441 GLN B CA 1
ATOM 3074 C C . GLN B 1 98 ? 7.285 76.716 32.458 1.00 23.51 441 GLN B C 1
ATOM 3075 O O . GLN B 1 98 ? 6.581 77.592 32.957 1.00 24.91 441 GLN B O 1
ATOM 3081 N N . ARG B 1 99 ? 6.785 75.657 31.831 1.00 21.55 442 ARG B N 1
ATOM 3082 C CA . ARG B 1 99 ? 5.347 75.477 31.694 1.00 21.23 442 ARG B CA 1
ATOM 3083 C C . ARG B 1 99 ? 4.712 74.900 32.960 1.00 20.54 442 ARG B C 1
ATOM 3084 O O . ARG B 1 99 ? 3.540 75.147 33.238 1.00 20.53 442 ARG B O 1
ATOM 3092 N N . ALA B 1 100 ? 5.484 74.138 33.728 1.00 20.52 443 ALA B N 1
ATOM 3093 C CA . ALA B 1 100 ? 4.953 73.527 34.944 1.00 21.15 443 ALA B CA 1
ATOM 3094 C C . ALA B 1 100 ? 4.961 74.456 36.156 1.00 22.02 443 ALA B C 1
ATOM 3095 O O . ALA B 1 100 ? 4.001 74.494 36.928 1.00 21.43 443 ALA B O 1
ATOM 3097 N N . ILE B 1 101 ? 6.051 75.197 36.322 1.00 22.63 444 ILE B N 1
ATOM 3098 C CA . ILE B 1 101 ? 6.206 76.095 37.459 1.00 22.61 444 ILE B CA 1
ATOM 3099 C C . ILE B 1 101 ? 5.016 77.014 37.776 1.00 22.68 444 ILE B C 1
ATOM 3100 O O . ILE B 1 101 ? 4.734 77.270 38.944 1.00 23.15 444 ILE B O 1
ATOM 3105 N N . PRO B 1 102 ? 4.310 77.527 36.753 1.00 23.38 445 PRO B N 1
ATOM 3106 C CA . PRO B 1 102 ? 3.167 78.393 37.066 1.00 24.22 445 PRO B CA 1
ATOM 3107 C C . PRO B 1 102 ? 2.133 77.660 37.925 1.00 23.15 445 PRO B C 1
ATOM 3108 O O . PRO B 1 102 ? 1.442 78.270 38.743 1.00 22.08 445 PRO B O 1
ATOM 3112 N N . HIS B 1 103 ? 2.029 76.348 37.733 1.00 21.37 446 HIS B N 1
ATOM 3113 C CA . HIS B 1 103 ? 1.089 75.543 38.507 1.00 20.29 446 HIS B CA 1
ATOM 3114 C C . HIS B 1 103 ? 1.580 75.461 39.949 1.00 20.77 446 HIS B C 1
ATOM 3115 O O . HIS B 1 103 ? 0.793 75.557 40.894 1.00 19.28 446 HIS B O 1
ATOM 3122 N N . VAL B 1 104 ? 2.891 75.296 40.102 1.00 20.78 447 VAL B N 1
ATOM 3123 C CA . VAL B 1 104 ? 3.527 75.206 41.410 1.00 20.70 447 VAL B CA 1
ATOM 3124 C C . VAL B 1 104 ? 3.411 76.548 42.138 1.00 20.58 447 VAL B C 1
ATOM 3125 O O . VAL B 1 104 ? 3.173 76.593 43.341 1.00 20.13 447 VAL B O 1
ATOM 3129 N N . VAL B 1 105 ? 3.584 77.638 41.397 1.00 20.17 448 VAL B N 1
ATOM 3130 C CA . VAL B 1 105 ? 3.473 78.972 41.973 1.00 20.76 448 VAL B CA 1
ATOM 3131 C C . VAL B 1 105 ? 2.044 79.166 42.471 1.00 19.78 448 VAL B C 1
ATOM 3132 O O . VAL B 1 105 ? 1.819 79.717 43.547 1.00 21.25 448 VAL B O 1
ATOM 3136 N N . GLY B 1 106 ? 1.085 78.704 41.676 1.00 19.21 449 GLY B N 1
ATOM 3137 C CA . GLY B 1 106 ? -0.314 78.816 42.047 1.00 18.92 449 GLY B CA 1
ATOM 3138 C C . GLY B 1 106 ? -0.633 78.052 43.321 1.00 18.75 449 GLY B C 1
ATOM 3139 O O . GLY B 1 106 ? -1.398 78.535 44.159 1.00 19.52 449 GLY B O 1
ATOM 3140 N N . TRP B 1 107 ? -0.055 76.861 43.472 1.00 18.39 450 TRP B N 1
ATOM 3141 C CA . TRP B 1 107 ? -0.278 76.047 44.666 1.00 18.22 450 TRP B CA 1
ATOM 3142 C C . TRP B 1 107 ? 0.334 76.714 45.890 1.00 19.34 450 TRP B C 1
ATOM 3143 O O . TRP B 1 107 ? -0.275 76.746 46.963 1.00 17.07 450 TRP B O 1
ATOM 3154 N N . TYR B 1 108 ? 1.544 77.238 45.729 1.00 19.03 451 TYR B N 1
ATOM 3155 C CA . TYR B 1 108 ? 2.223 77.904 46.831 1.00 19.84 451 TYR B CA 1
ATOM 3156 C C . TYR B 1 108 ? 1.367 79.082 47.299 1.00 19.23 451 TYR B C 1
ATOM 3157 O O . TYR B 1 108 ? 1.131 79.258 48.488 1.00 20.00 451 TYR B O 1
ATOM 3166 N N . GLN B 1 109 ? 0.896 79.873 46.343 1.00 20.64 452 GLN B N 1
ATOM 3167 C CA . GLN B 1 109 ? 0.050 81.031 46.629 1.00 23.18 452 GLN B CA 1
ATOM 3168 C C . GLN B 1 109 ? -1.240 80.622 47.342 1.00 21.79 452 GLN B C 1
ATOM 3169 O O . GLN B 1 109 ? -1.657 81.244 48.318 1.00 21.80 452 GLN B O 1
ATOM 3175 N N . ALA B 1 110 ? -1.870 79.569 46.846 1.00 20.70 453 ALA B N 1
ATOM 3176 C CA . ALA B 1 110 ? -3.121 79.101 47.422 1.00 20.35 453 ALA B CA 1
ATOM 3177 C C . ALA B 1 110 ? -2.998 78.378 48.763 1.00 20.41 453 ALA B C 1
ATOM 3178 O O . ALA B 1 110 ? -3.863 78.528 49.632 1.00 18.52 453 ALA B O 1
ATOM 3180 N N . TYR B 1 111 ? -1.918 77.625 48.949 1.00 19.66 454 TYR B N 1
ATOM 3181 C CA . TYR B 1 111 ? -1.782 76.824 50.161 1.00 18.95 454 TYR B CA 1
ATOM 3182 C C . TYR B 1 111 ? -0.716 77.127 51.213 1.00 19.95 454 TYR B C 1
ATOM 3183 O O . TYR B 1 111 ? -0.722 76.497 52.271 1.00 18.78 454 TYR B O 1
ATOM 3192 N N . LYS B 1 112 ? 0.186 78.067 50.952 1.00 20.29 455 LYS B N 1
ATOM 3193 C CA . LYS B 1 112 ? 1.229 78.364 51.932 1.00 23.75 455 LYS B CA 1
ATOM 3194 C C . LYS B 1 112 ? 0.688 78.694 53.320 1.00 24.58 455 LYS B C 1
ATOM 3195 O O . LYS B 1 112 ? 1.287 78.318 54.320 1.00 25.88 455 LYS B O 1
ATOM 3201 N N . ASP B 1 113 ? -0.448 79.379 53.389 1.00 24.28 456 ASP B N 1
ATOM 3202 C CA . ASP B 1 113 ? -1.023 79.723 54.684 1.00 26.67 456 ASP B CA 1
ATOM 3203 C C . ASP B 1 113 ? -1.907 78.611 55.240 1.00 25.54 456 ASP B C 1
ATOM 3204 O O . ASP B 1 113 ? -2.505 78.758 56.307 1.00 26.69 456 ASP B O 1
ATOM 3209 N N . SER B 1 114 ? -1.980 77.493 54.524 1.00 23.48 457 SER B N 1
ATOM 3210 C CA . SER B 1 114 ? -2.797 76.366 54.959 1.00 23.26 457 SER B CA 1
ATOM 3211 C C . SER B 1 114 ? -1.951 75.154 55.332 1.00 23.08 457 SER B C 1
ATOM 3212 O O . SER B 1 114 ? -2.482 74.078 55.598 1.00 23.31 457 SER B O 1
ATOM 3215 N N . GLY B 1 115 ? -0.633 75.330 55.339 1.00 22.12 458 GLY B N 1
ATOM 3216 C CA . GLY B 1 115 ? 0.251 74.236 55.701 1.00 20.88 458 GLY B CA 1
ATOM 3217 C C . GLY B 1 115 ? 1.165 73.693 54.615 1.00 20.26 458 GLY B C 1
ATOM 3218 O O . GLY B 1 115 ? 1.853 72.699 54.838 1.00 21.51 458 GLY B O 1
ATOM 3219 N N . LEU B 1 116 ? 1.193 74.323 53.446 1.00 19.80 459 LEU B N 1
ATOM 3220 C CA . LEU B 1 116 ? 2.060 73.832 52.377 1.00 20.42 459 LEU B CA 1
ATOM 3221 C C . LEU B 1 116 ? 3.393 74.568 52.274 1.00 19.46 459 LEU B C 1
ATOM 3222 O O . LEU B 1 116 ? 3.443 75.796 52.259 1.00 20.13 459 LEU B O 1
ATOM 3227 N N . ALA B 1 117 ? 4.474 73.800 52.204 1.00 18.41 460 ALA B N 1
ATOM 3228 C CA . ALA B 1 117 ? 5.806 74.363 52.047 1.00 18.25 460 ALA B CA 1
ATOM 3229 C C . ALA B 1 117 ? 6.274 73.847 50.692 1.00 19.05 460 ALA B C 1
ATOM 3230 O O . ALA B 1 117 ? 5.997 72.699 50.336 1.00 18.41 460 ALA B O 1
ATOM 3232 N N . VAL B 1 118 ? 6.953 74.693 49.927 1.00 17.55 461 VAL B N 1
ATOM 3233 C CA . VAL B 1 118 ? 7.455 74.294 48.622 1.00 18.75 461 VAL B CA 1
ATOM 3234 C C . VAL B 1 118 ? 8.942 74.617 48.517 1.00 20.75 461 VAL B C 1
ATOM 3235 O O . VAL B 1 118 ? 9.380 75.699 48.910 1.00 20.28 461 VAL B O 1
ATOM 3239 N N . ILE B 1 119 ? 9.714 73.667 48.001 1.00 22.05 462 ILE B N 1
ATOM 3240 C CA . ILE B 1 119 ? 11.144 73.863 47.814 1.00 22.25 462 ILE B CA 1
ATOM 3241 C C . ILE B 1 119 ? 11.477 73.525 46.370 1.00 23.19 462 ILE B C 1
ATOM 3242 O O . ILE B 1 119 ? 11.284 72.390 45.932 1.00 22.30 462 ILE B O 1
ATOM 3247 N N . GLY B 1 120 ? 11.956 74.517 45.629 1.00 21.75 463 GLY B N 1
ATOM 3248 C CA . GLY B 1 120 ? 12.313 74.289 44.243 1.00 23.29 463 GLY B CA 1
ATOM 3249 C C . GLY B 1 120 ? 13.782 73.924 44.133 1.00 23.42 463 GLY B C 1
ATOM 3250 O O . GLY B 1 120 ? 14.650 74.793 44.216 1.00 24.33 463 GLY B O 1
ATOM 3251 N N . VAL B 1 121 ? 14.069 72.637 43.962 1.00 21.57 464 VAL B N 1
ATOM 3252 C CA . VAL B 1 121 ? 15.448 72.187 43.837 1.00 22.10 464 VAL B CA 1
ATOM 3253 C C . VAL B 1 121 ? 15.900 72.409 42.403 1.00 23.03 464 VAL B C 1
ATOM 3254 O O . VAL B 1 121 ? 15.417 71.761 41.471 1.00 21.40 464 VAL B O 1
ATOM 3258 N N . HIS B 1 122 ? 16.822 73.350 42.235 1.00 22.22 465 HIS B N 1
ATOM 3259 C CA . HIS B 1 122 ? 17.333 73.690 40.919 1.00 23.05 465 HIS B CA 1
ATOM 3260 C C . HIS B 1 122 ? 18.596 72.900 40.589 1.00 24.38 465 HIS B C 1
ATOM 3261 O O . HIS B 1 122 ? 19.689 73.245 41.038 1.00 24.74 465 HIS B O 1
ATOM 3268 N N . THR B 1 123 ? 18.426 71.826 39.823 1.00 24.95 466 THR B N 1
ATOM 3269 C CA . THR B 1 123 ? 19.541 70.980 39.392 1.00 24.63 466 THR B CA 1
ATOM 3270 C C . THR B 1 123 ? 19.812 71.421 37.955 1.00 25.01 466 THR B C 1
ATOM 3271 O O . THR B 1 123 ? 18.965 71.265 37.073 1.00 24.47 466 THR B O 1
ATOM 3275 N N . PRO B 1 124 ? 21.000 71.993 37.703 1.00 25.34 467 PRO B N 1
ATOM 3276 C CA . PRO B 1 124 ? 21.404 72.484 36.383 1.00 25.22 467 PRO B CA 1
ATOM 3277 C C . PRO B 1 124 ? 21.652 71.464 35.276 1.00 25.30 467 PRO B C 1
ATOM 3278 O O . PRO B 1 124 ? 22.272 70.429 35.498 1.00 25.68 467 PRO B O 1
ATOM 3282 N N . GLU B 1 125 ? 21.169 71.784 34.079 1.00 26.68 468 GLU B N 1
ATOM 3283 C CA . GLU B 1 125 ? 21.362 70.933 32.908 1.00 28.25 468 GLU B CA 1
ATOM 3284 C C . GLU B 1 125 ? 22.620 71.436 32.197 1.00 29.50 468 GLU B C 1
ATOM 3285 O O . GLU B 1 125 ? 23.361 70.657 31.601 1.00 28.82 468 GLU B O 1
ATOM 3291 N N . TYR B 1 126 ? 22.846 72.747 32.270 1.00 28.96 469 TYR B N 1
ATOM 3292 C CA . TYR B 1 126 ? 24.007 73.367 31.637 1.00 30.00 469 TYR B CA 1
ATOM 3293 C C . TYR B 1 126 ? 24.886 74.099 32.645 1.00 29.90 469 TYR B C 1
ATOM 3294 O O . TYR B 1 126 ? 24.461 74.388 33.763 1.00 30.00 469 TYR B O 1
ATOM 3303 N N . ALA B 1 127 ? 26.115 74.403 32.236 1.00 30.33 470 ALA B N 1
ATOM 3304 C CA . ALA B 1 127 ? 27.063 75.094 33.100 1.00 29.82 470 ALA B CA 1
ATOM 3305 C C . ALA B 1 127 ? 26.563 76.473 33.515 1.00 28.31 470 ALA B C 1
ATOM 3306 O O . ALA B 1 127 ? 26.757 76.888 34.655 1.00 28.87 470 ALA B O 1
ATOM 3308 N N . PHE B 1 128 ? 25.922 77.178 32.589 1.00 28.37 471 PHE B N 1
ATOM 3309 C CA . PHE B 1 128 ? 25.421 78.515 32.870 1.00 30.05 471 PHE B CA 1
ATOM 3310 C C . PHE B 1 128 ? 24.281 78.527 33.882 1.00 32.01 471 PHE B C 1
ATOM 3311 O O . PHE B 1 128 ? 23.944 79.575 34.436 1.00 31.32 471 PHE B O 1
ATOM 3319 N N . GLU B 1 129 ? 23.697 77.358 34.126 1.00 32.17 472 GLU B N 1
ATOM 3320 C CA . GLU B 1 129 ? 22.604 77.237 35.080 1.00 31.46 472 GLU B CA 1
ATOM 3321 C C . GLU B 1 129 ? 23.134 77.050 36.499 1.00 30.74 472 GLU B C 1
ATOM 3322 O O . GLU B 1 129 ? 22.361 76.927 37.451 1.00 32.37 472 GLU B O 1
ATOM 3328 N N . LYS B 1 130 ? 24.458 77.034 36.639 1.00 30.50 473 LYS B N 1
ATOM 3329 C CA . LYS B 1 130 ? 25.078 76.886 37.954 1.00 30.94 473 LYS B CA 1
ATOM 3330 C C . LYS B 1 130 ? 25.343 78.260 38.571 1.00 29.71 473 LYS B C 1
ATOM 3331 O O . LYS B 1 130 ? 25.652 78.370 39.754 1.00 28.67 473 LYS B O 1
ATOM 3337 N N . VAL B 1 131 ? 25.214 79.301 37.756 1.00 31.42 474 VAL B N 1
ATOM 3338 C CA . VAL B 1 131 ? 25.438 80.670 38.212 1.00 31.57 474 VAL B CA 1
ATOM 3339 C C . VAL B 1 131 ? 24.222 81.171 38.984 1.00 31.35 474 VAL B C 1
ATOM 3340 O O . VAL B 1 131 ? 23.158 81.395 38.405 1.00 32.20 474 VAL B O 1
ATOM 3344 N N . PRO B 1 132 ? 24.370 81.359 40.306 1.00 32.30 475 PRO B N 1
ATOM 3345 C CA . PRO B 1 132 ? 23.283 81.833 41.167 1.00 32.28 475 PRO B CA 1
ATOM 3346 C C . PRO B 1 132 ? 22.492 82.981 40.549 1.00 32.89 475 PRO B C 1
ATOM 3347 O O . PRO B 1 132 ? 21.260 82.961 40.538 1.00 33.02 475 PRO B O 1
ATOM 3351 N N . GLY B 1 133 ? 23.208 83.973 40.029 1.00 31.83 476 GLY B N 1
ATOM 3352 C CA . GLY B 1 133 ? 22.562 85.122 39.422 1.00 31.08 476 GLY B CA 1
ATOM 3353 C C . GLY B 1 133 ? 21.646 84.787 38.262 1.00 32.02 476 GLY B C 1
ATOM 3354 O O . GLY B 1 133 ? 20.575 85.388 38.116 1.00 30.39 476 GLY B O 1
ATOM 3355 N N . ASN B 1 134 ? 22.059 83.841 37.422 1.00 29.99 477 ASN B N 1
ATOM 3356 C CA . ASN B 1 134 ? 21.236 83.455 36.285 1.00 30.90 477 ASN B CA 1
ATOM 3357 C C . ASN B 1 134 ? 19.977 82.779 36.805 1.00 27.91 477 ASN B C 1
ATOM 3358 O O . ASN B 1 134 ? 18.883 83.014 36.300 1.00 27.70 477 ASN B O 1
ATOM 3363 N N . VAL B 1 135 ? 20.147 81.942 37.823 1.00 28.47 478 VAL B N 1
ATOM 3364 C CA . VAL B 1 135 ? 19.032 81.222 38.425 1.00 28.13 478 VAL B CA 1
ATOM 3365 C C . VAL B 1 135 ? 18.052 82.215 39.025 1.00 27.87 478 VAL B C 1
ATOM 3366 O O . VAL B 1 135 ? 16.862 82.186 38.720 1.00 27.66 478 VAL B O 1
ATOM 3370 N N . ALA B 1 136 ? 18.562 83.103 39.872 1.00 28.60 479 ALA B N 1
ATOM 3371 C CA . ALA B 1 136 ? 17.721 84.110 40.509 1.00 26.86 479 ALA B CA 1
ATOM 3372 C C . ALA B 1 136 ? 16.940 84.893 39.462 1.00 25.59 479 ALA B C 1
ATOM 3373 O O . ALA B 1 136 ? 15.766 85.208 39.653 1.00 26.16 479 ALA B O 1
ATOM 3375 N N . LYS B 1 137 ? 17.591 85.207 38.350 1.00 25.03 480 LYS B N 1
ATOM 3376 C CA . LYS B 1 137 ? 16.930 85.954 37.291 1.00 25.81 480 LYS B CA 1
ATOM 3377 C C . LYS B 1 137 ? 15.826 85.114 36.666 1.00 26.58 480 LYS B C 1
ATOM 3378 O O . LYS B 1 137 ? 14.749 85.610 36.362 1.00 24.96 480 LYS B O 1
ATOM 3381 N N . GLY B 1 138 ? 16.113 83.834 36.466 1.00 27.61 481 GLY B N 1
ATOM 3382 C CA . GLY B 1 138 ? 15.130 82.940 35.884 1.00 27.85 481 GLY B CA 1
ATOM 3383 C C . GLY B 1 138 ? 13.919 82.784 36.793 1.00 27.27 481 GLY B C 1
ATOM 3384 O O . GLY B 1 138 ? 12.777 82.766 36.327 1.00 29.40 481 GLY B O 1
ATOM 3385 N N . ALA B 1 139 ? 14.167 82.680 38.095 1.00 27.70 482 ALA B N 1
ATOM 3386 C CA . ALA B 1 139 ? 13.096 82.527 39.074 1.00 27.94 482 ALA B CA 1
ATOM 3387 C C . ALA B 1 139 ? 12.174 83.746 39.072 1.00 29.54 482 ALA B C 1
ATOM 3388 O O . ALA B 1 139 ? 10.949 83.609 39.110 1.00 28.78 482 ALA B O 1
ATOM 3390 N N . ALA B 1 140 ? 12.765 84.938 39.026 1.00 28.12 483 ALA B N 1
ATOM 3391 C CA . ALA B 1 140 ? 11.982 86.166 39.014 1.00 27.68 483 ALA B CA 1
ATOM 3392 C C . ALA B 1 140 ? 11.065 86.198 37.799 1.00 28.22 483 ALA B C 1
ATOM 3393 O O . ALA B 1 140 ? 9.904 86.593 37.898 1.00 29.25 483 ALA B O 1
ATOM 3395 N N . ASN B 1 141 ? 11.587 85.783 36.650 1.00 27.42 484 ASN B N 1
ATOM 3396 C CA . ASN B 1 141 ? 10.802 85.773 35.422 1.00 28.13 484 ASN B CA 1
ATOM 3397 C C . ASN B 1 141 ? 9.612 84.821 35.554 1.00 27.08 484 ASN B C 1
ATOM 3398 O O . ASN B 1 141 ? 8.550 85.052 34.974 1.00 27.56 484 ASN B O 1
ATOM 3403 N N . LEU B 1 142 ? 9.792 83.759 36.331 1.00 25.49 485 LEU B N 1
ATOM 3404 C CA . LEU B 1 142 ? 8.741 82.768 36.532 1.00 25.03 485 LEU B CA 1
ATOM 3405 C C . LEU B 1 142 ? 7.863 83.074 37.741 1.00 25.33 485 LEU B C 1
ATOM 3406 O O . LEU B 1 142 ? 6.915 82.341 38.027 1.00 24.67 485 LEU B O 1
ATOM 3411 N N . GLY B 1 143 ? 8.182 84.152 38.452 1.00 25.44 486 GLY B N 1
ATOM 3412 C CA . GLY B 1 143 ? 7.400 84.521 39.620 1.00 24.72 486 GLY B CA 1
ATOM 3413 C C . GLY B 1 143 ? 7.564 83.599 40.819 1.00 24.93 486 GLY B C 1
ATOM 3414 O O . GLY B 1 143 ? 6.661 83.497 41.654 1.00 23.45 486 GLY B O 1
ATOM 3415 N N . ILE B 1 144 ? 8.704 82.922 40.914 1.00 23.87 487 ILE B N 1
ATOM 3416 C CA . ILE B 1 144 ? 8.954 82.021 42.036 1.00 23.06 487 ILE B CA 1
ATOM 3417 C C . ILE B 1 144 ? 9.295 82.822 43.287 1.00 24.71 487 ILE B C 1
ATOM 3418 O O . ILE B 1 144 ? 10.222 83.640 43.282 1.00 24.21 487 ILE B O 1
ATOM 3423 N N . SER B 1 145 ? 8.547 82.583 44.358 1.00 24.03 488 SER B N 1
ATOM 3424 C CA . SER B 1 145 ? 8.769 83.276 45.616 1.00 25.45 488 SER B CA 1
ATOM 3425 C C . SER B 1 145 ? 9.123 82.280 46.708 1.00 24.77 488 SER B C 1
ATOM 3426 O O . SER B 1 145 ? 9.519 82.669 47.805 1.00 26.37 488 SER B O 1
ATOM 3429 N N . TYR B 1 146 ? 8.977 80.993 46.412 1.00 21.78 489 TYR B N 1
ATOM 3430 C CA . TYR B 1 146 ? 9.291 79.970 47.401 1.00 21.81 489 TYR B CA 1
ATOM 3431 C C . TYR B 1 146 ? 10.780 79.635 47.426 1.00 20.55 489 TYR B C 1
ATOM 3432 O O . TYR B 1 146 ? 11.506 79.919 46.473 1.00 21.21 489 TYR B O 1
ATOM 3441 N N . PRO B 1 147 ? 11.253 79.041 48.532 1.00 20.05 490 PRO B N 1
ATOM 3442 C CA . PRO B 1 147 ? 12.660 78.670 48.682 1.00 21.88 490 PRO B CA 1
ATOM 3443 C C . PRO B 1 147 ? 13.197 77.888 47.491 1.00 24.34 490 PRO B C 1
ATOM 3444 O O . PRO B 1 147 ? 12.490 77.057 46.906 1.00 25.10 490 PRO B O 1
ATOM 3448 N N . ILE B 1 148 ? 14.449 78.167 47.143 1.00 23.95 491 ILE B N 1
ATOM 3449 C CA . ILE B 1 148 ? 15.128 77.507 46.035 1.00 24.68 491 ILE B CA 1
ATOM 3450 C C . ILE B 1 148 ? 16.463 76.980 46.538 1.00 26.37 491 ILE B C 1
ATOM 3451 O O . ILE B 1 148 ? 17.233 77.713 47.165 1.00 25.73 491 ILE B O 1
ATOM 3456 N N . ALA B 1 149 ? 16.730 75.708 46.275 1.00 26.08 492 ALA B N 1
ATOM 3457 C CA . ALA B 1 149 ? 17.985 75.099 46.685 1.00 26.38 492 ALA B CA 1
ATOM 3458 C C . ALA B 1 149 ? 18.808 74.827 45.430 1.00 27.60 492 ALA B C 1
ATOM 3459 O O . ALA B 1 149 ? 18.341 74.158 44.506 1.00 26.68 492 ALA B O 1
ATOM 3461 N N . LEU B 1 150 ? 20.025 75.363 45.387 1.00 27.06 493 LEU B N 1
ATOM 3462 C CA . LEU B 1 150 ? 20.901 75.173 44.232 1.00 28.65 493 LEU B CA 1
ATOM 3463 C C . LEU B 1 150 ? 21.626 73.835 44.371 1.00 28.21 493 LEU B C 1
ATOM 3464 O O . LEU B 1 150 ? 22.429 73.639 45.281 1.00 29.16 493 LEU B O 1
ATOM 3469 N N . ASP B 1 151 ? 21.317 72.919 43.458 1.00 29.38 494 ASP B N 1
ATOM 3470 C CA . ASP B 1 151 ? 21.871 71.568 43.455 1.00 28.17 494 ASP B CA 1
ATOM 3471 C C . ASP B 1 151 ? 22.963 71.443 42.388 1.00 29.36 494 ASP B C 1
ATOM 3472 O O . ASP B 1 151 ? 22.898 70.564 41.527 1.00 28.03 494 ASP B O 1
ATOM 3477 N N . ASN B 1 152 ? 23.967 72.312 42.448 1.00 30.20 495 ASN B N 1
ATOM 3478 C CA . ASN B 1 152 ? 25.042 72.303 41.458 1.00 31.26 495 ASN B CA 1
ATOM 3479 C C . ASN B 1 152 ? 25.889 71.034 41.350 1.00 31.06 495 ASN B C 1
ATOM 3480 O O . ASN B 1 152 ? 26.505 70.794 40.310 1.00 31.46 495 ASN B O 1
ATOM 3485 N N . ASN B 1 153 ? 25.935 70.225 42.404 1.00 30.65 496 ASN B N 1
ATOM 3486 C CA . ASN B 1 153 ? 26.714 68.991 42.358 1.00 31.92 496 ASN B CA 1
ATOM 3487 C C . ASN B 1 153 ? 25.829 67.755 42.186 1.00 32.02 496 ASN B C 1
ATOM 3488 O O . ASN B 1 153 ? 26.300 66.619 42.295 1.00 30.42 496 ASN B O 1
ATOM 3493 N N . TYR B 1 154 ? 24.548 67.989 41.912 1.00 29.78 497 TYR B N 1
ATOM 3494 C CA . TYR B 1 154 ? 23.574 66.916 41.702 1.00 30.41 497 TYR B CA 1
ATOM 3495 C C . TYR B 1 154 ? 23.442 65.991 42.908 1.00 28.36 497 TYR B C 1
ATOM 3496 O O . TYR B 1 154 ? 22.974 64.861 42.773 1.00 29.12 497 TYR B O 1
ATOM 3505 N N . ALA B 1 155 ? 23.836 66.460 44.086 1.00 27.05 498 ALA B N 1
ATOM 3506 C CA . ALA B 1 155 ? 23.766 65.624 45.284 1.00 26.22 498 ALA B CA 1
ATOM 3507 C C . ALA B 1 155 ? 22.346 65.312 45.757 1.00 25.46 498 ALA B C 1
ATOM 3508 O O . ALA B 1 155 ? 22.081 64.220 46.256 1.00 24.34 498 ALA B O 1
ATOM 3510 N N . THR B 1 156 ? 21.440 66.272 45.617 1.00 24.52 499 THR B N 1
ATOM 3511 C CA . THR B 1 156 ? 20.056 66.070 46.038 1.00 23.06 499 THR B CA 1
ATOM 3512 C C . THR B 1 156 ? 19.302 65.284 44.970 1.00 22.46 499 THR B C 1
ATOM 3513 O O . THR B 1 156 ? 18.489 64.411 45.278 1.00 22.64 499 THR B O 1
ATOM 3517 N N . TRP B 1 157 ? 19.584 65.606 43.715 1.00 22.10 500 TRP B N 1
ATOM 3518 C CA . TRP B 1 157 ? 18.973 64.928 42.579 1.00 24.15 500 TRP B CA 1
ATOM 3519 C C . TRP B 1 157 ? 19.285 63.437 42.680 1.00 24.70 500 TRP B C 1
ATOM 3520 O O . TRP B 1 157 ? 18.410 62.586 42.501 1.00 21.90 500 TRP B O 1
ATOM 3531 N N . THR B 1 158 ? 20.543 63.135 42.982 1.00 22.09 501 THR B N 1
ATOM 3532 C CA . THR B 1 158 ? 21.004 61.761 43.108 1.00 22.62 501 THR B CA 1
ATOM 3533 C C . THR B 1 158 ? 20.429 61.072 44.342 1.00 22.15 501 THR B C 1
ATOM 3534 O O . THR B 1 158 ? 20.025 59.915 44.286 1.00 22.66 501 THR B O 1
ATOM 3538 N N . ASN B 1 159 ? 20.391 61.789 45.458 1.00 22.49 502 ASN B N 1
ATOM 3539 C CA . ASN B 1 159 ? 19.862 61.230 46.698 1.00 22.45 502 ASN B CA 1
ATOM 3540 C C . ASN B 1 159 ? 18.379 60.895 46.521 1.00 20.08 502 ASN B C 1
ATOM 3541 O O . ASN B 1 159 ? 17.865 59.958 47.130 1.00 20.00 502 ASN B O 1
ATOM 3546 N N . TYR B 1 160 ? 17.701 61.667 45.680 1.00 18.42 503 TYR B N 1
ATOM 3547 C CA . TYR B 1 160 ? 16.283 61.444 45.412 1.00 19.38 503 TYR B CA 1
ATOM 3548 C C . TYR B 1 160 ? 16.059 60.471 44.257 1.00 19.81 503 TYR B C 1
ATOM 3549 O O . TYR B 1 160 ? 14.916 60.175 43.892 1.00 17.70 503 TYR B O 1
ATOM 3558 N N . ARG B 1 161 ? 17.159 59.977 43.689 1.00 18.96 504 ARG B N 1
ATOM 3559 C CA . ARG B 1 161 ? 17.115 59.028 42.575 1.00 20.13 504 ARG B CA 1
ATOM 3560 C C . ARG B 1 161 ? 16.283 59.530 41.396 1.00 21.72 504 ARG B C 1
ATOM 3561 O O . ARG B 1 161 ? 15.626 58.748 40.705 1.00 20.93 504 ARG B O 1
ATOM 3569 N N . ASN B 1 162 ? 16.323 60.835 41.157 1.00 22.08 505 ASN B N 1
ATOM 3570 C CA . ASN B 1 162 ? 15.565 61.429 40.067 1.00 23.21 505 ASN B CA 1
ATOM 3571 C C . ASN B 1 162 ? 16.304 61.275 38.744 1.00 25.49 505 ASN B C 1
ATOM 3572 O O . ASN B 1 162 ? 17.486 60.925 38.716 1.00 25.11 505 ASN B O 1
ATOM 3577 N N . ARG B 1 163 ? 15.602 61.509 37.643 1.00 25.50 506 ARG B N 1
ATOM 3578 C CA . ARG B 1 163 ? 16.242 61.441 36.344 1.00 26.88 506 ARG B CA 1
ATOM 3579 C C . ARG B 1 163 ? 15.521 62.284 35.295 1.00 25.10 506 ARG B C 1
ATOM 3580 O O . ARG B 1 163 ? 15.869 62.239 34.118 1.00 23.57 506 ARG B O 1
ATOM 3588 N N . TYR B 1 164 ? 14.541 63.078 35.729 1.00 22.07 507 TYR B N 1
ATOM 3589 C CA . TYR B 1 164 ? 13.788 63.925 34.805 1.00 22.30 507 TYR B CA 1
ATOM 3590 C C . TYR B 1 164 ? 13.491 65.335 35.296 1.00 22.31 507 TYR B C 1
ATOM 3591 O O . TYR B 1 164 ? 13.392 65.588 36.498 1.00 20.24 507 TYR B O 1
ATOM 3600 N N . TRP B 1 165 ? 13.338 66.238 34.330 1.00 22.27 508 TRP B N 1
ATOM 3601 C CA . TRP B 1 165 ? 12.961 67.629 34.570 1.00 21.49 508 TRP B CA 1
ATOM 3602 C C . TRP B 1 165 ? 11.640 67.732 33.815 1.00 19.96 508 TRP B C 1
ATOM 3603 O O . TRP B 1 165 ? 11.587 67.442 32.620 1.00 20.93 508 TRP B O 1
ATOM 3614 N N . PRO B 1 166 ? 10.552 68.113 34.495 1.00 19.63 509 PRO B N 1
ATOM 3615 C CA . PRO B 1 166 ? 10.457 68.423 35.923 1.00 19.21 509 PRO B CA 1
ATOM 3616 C C . PRO B 1 166 ? 10.203 67.121 36.675 1.00 19.23 509 PRO B C 1
ATOM 3617 O O . PRO B 1 166 ? 9.961 66.089 36.057 1.00 20.59 509 PRO B O 1
ATOM 3621 N N . ALA B 1 167 ? 10.257 67.176 38.000 1.00 19.44 510 ALA B N 1
ATOM 3622 C CA . ALA B 1 167 ? 9.992 66.013 38.842 1.00 18.29 510 ALA B CA 1
ATOM 3623 C C . ALA B 1 167 ? 9.493 66.530 40.187 1.00 18.98 510 ALA B C 1
ATOM 3624 O O . ALA B 1 167 ? 9.966 67.555 40.671 1.00 19.58 510 ALA B O 1
ATOM 3626 N N . GLU B 1 168 ? 8.535 65.831 40.786 1.00 17.77 511 GLU B N 1
ATOM 3627 C CA . GLU B 1 168 ? 8.002 66.259 42.071 1.00 17.23 511 GLU B CA 1
ATOM 3628 C C . GLU B 1 168 ? 7.867 65.111 43.059 1.00 16.44 511 GLU B C 1
ATOM 3629 O O . GLU B 1 168 ? 7.509 63.992 42.688 1.00 16.24 511 GLU B O 1
ATOM 3635 N N . TYR B 1 169 ? 8.170 65.404 44.319 1.00 14.44 512 TYR B N 1
ATOM 3636 C CA . TYR B 1 169 ? 8.059 64.435 45.400 1.00 13.33 512 TYR B CA 1
ATOM 3637 C C . TYR B 1 169 ? 7.207 65.131 46.447 1.00 14.65 512 TYR B C 1
ATOM 3638 O O . TYR B 1 169 ? 7.564 66.213 46.909 1.00 17.55 512 TYR B O 1
ATOM 3647 N N . LEU B 1 170 ? 6.085 64.518 46.813 1.00 14.25 513 LEU B N 1
ATOM 3648 C CA . LEU B 1 170 ? 5.178 65.099 47.799 1.00 14.86 513 LEU B CA 1
ATOM 3649 C C . LEU B 1 170 ? 5.327 64.403 49.147 1.00 16.00 513 LEU B C 1
ATOM 3650 O O . LEU B 1 170 ? 5.111 63.195 49.266 1.00 18.31 513 LEU B O 1
ATOM 3655 N N . ILE B 1 171 ? 5.684 65.191 50.159 1.00 15.63 514 ILE B N 1
ATOM 3656 C CA . ILE B 1 171 ? 5.917 64.697 51.513 1.00 16.42 514 ILE B CA 1
ATOM 3657 C C . ILE B 1 171 ? 4.799 65.119 52.461 1.00 17.30 514 ILE B C 1
ATOM 3658 O O . ILE B 1 171 ? 4.396 66.282 52.451 1.00 18.87 514 ILE B O 1
ATOM 3663 N N . ASP B 1 172 ? 4.306 64.191 53.283 1.00 16.97 515 ASP B N 1
ATOM 3664 C CA . ASP B 1 172 ? 3.245 64.536 54.219 1.00 18.40 515 ASP B CA 1
ATOM 3665 C C . ASP B 1 172 ? 3.827 65.168 55.480 1.00 18.11 515 ASP B C 1
ATOM 3666 O O . ASP B 1 172 ? 5.044 65.319 55.602 1.00 17.23 515 ASP B O 1
ATOM 3671 N N . ALA B 1 173 ? 2.954 65.548 56.407 1.00 19.42 516 ALA B N 1
ATOM 3672 C CA . ALA B 1 173 ? 3.373 66.215 57.640 1.00 20.44 516 ALA B CA 1
ATOM 3673 C C . ALA B 1 173 ? 4.273 65.394 58.563 1.00 21.41 516 ALA B C 1
ATOM 3674 O O . ALA B 1 173 ? 4.935 65.953 59.442 1.00 21.80 516 ALA B O 1
ATOM 3676 N N . THR B 1 174 ? 4.292 64.079 58.378 1.00 22.47 517 THR B N 1
ATOM 3677 C CA . THR B 1 174 ? 5.137 63.217 59.202 1.00 23.31 517 THR B CA 1
ATOM 3678 C C . THR B 1 174 ? 6.494 63.037 58.535 1.00 22.54 517 THR B C 1
ATOM 3679 O O . THR B 1 174 ? 7.365 62.343 59.057 1.00 23.48 517 THR B O 1
ATOM 3683 N N . GLY B 1 175 ? 6.668 63.668 57.377 1.00 21.09 518 GLY B N 1
ATOM 3684 C CA . GLY B 1 175 ? 7.927 63.571 56.661 1.00 20.04 518 GLY B CA 1
ATOM 3685 C C . GLY B 1 175 ? 8.022 62.383 55.715 1.00 21.04 518 GLY B C 1
ATOM 3686 O O . GLY B 1 175 ? 9.107 62.068 55.231 1.00 21.87 518 GLY B O 1
ATOM 3687 N N . THR B 1 176 ? 6.891 61.734 55.444 1.00 20.62 519 THR B N 1
ATOM 3688 C CA . THR B 1 176 ? 6.860 60.575 54.555 1.00 19.73 519 THR B CA 1
ATOM 3689 C C . THR B 1 176 ? 6.460 60.939 53.121 1.00 19.65 519 THR B C 1
ATOM 3690 O O . THR B 1 176 ? 5.536 61.721 52.909 1.00 19.40 519 THR B O 1
ATOM 3694 N N . VAL B 1 177 ? 7.172 60.382 52.141 1.00 19.50 520 VAL B N 1
ATOM 3695 C CA . VAL B 1 177 ? 6.866 60.627 50.732 1.00 17.97 520 VAL B CA 1
ATOM 3696 C C . VAL B 1 177 ? 5.606 59.829 50.405 1.00 16.38 520 VAL B C 1
ATOM 3697 O O . VAL B 1 177 ? 5.538 58.635 50.700 1.00 15.17 520 VAL B O 1
ATOM 3701 N N . ARG B 1 178 ? 4.621 60.485 49.787 1.00 16.57 521 ARG B N 1
ATOM 3702 C CA . ARG B 1 178 ? 3.351 59.839 49.454 1.00 17.07 521 ARG B CA 1
ATOM 3703 C C . ARG B 1 178 ? 2.980 59.920 47.968 1.00 16.73 521 ARG B C 1
ATOM 3704 O O . ARG B 1 178 ? 1.973 59.349 47.545 1.00 17.50 521 ARG B O 1
ATOM 3712 N N . HIS B 1 179 ? 3.791 60.622 47.183 1.00 17.07 522 HIS B N 1
ATOM 3713 C CA . HIS B 1 179 ? 3.510 60.802 45.763 1.00 16.93 522 HIS B CA 1
ATOM 3714 C C . HIS B 1 179 ? 4.791 61.267 45.074 1.00 17.14 522 HIS B C 1
ATOM 3715 O O . HIS B 1 179 ? 5.490 62.155 45.567 1.00 18.57 522 HIS B O 1
ATOM 3722 N N . ILE B 1 180 ? 5.112 60.638 43.951 1.00 16.76 523 ILE B N 1
ATOM 3723 C CA . ILE B 1 180 ? 6.294 61.000 43.179 1.00 15.06 523 ILE B CA 1
ATOM 3724 C C . ILE B 1 180 ? 5.832 61.056 41.737 1.00 14.98 523 ILE B C 1
ATOM 3725 O O . ILE B 1 180 ? 5.232 60.104 41.243 1.00 17.05 523 ILE B O 1
ATOM 3730 N N . LYS B 1 181 ? 6.111 62.164 41.062 1.00 15.12 524 LYS B N 1
ATOM 3731 C CA . LYS B 1 181 ? 5.685 62.328 39.679 1.00 15.36 524 LYS B CA 1
ATOM 3732 C C . LYS B 1 181 ? 6.796 62.845 38.781 1.00 16.32 524 LYS B C 1
ATOM 3733 O O . LYS B 1 181 ? 7.303 63.950 38.972 1.00 16.47 524 LYS B O 1
ATOM 3739 N N . PHE B 1 182 ? 7.169 62.024 37.802 1.00 15.63 525 PHE B N 1
ATOM 3740 C CA . PHE B 1 182 ? 8.211 62.381 36.848 1.00 15.73 525 PHE B CA 1
ATOM 3741 C C . PHE B 1 182 ? 7.599 62.928 35.567 1.00 16.33 525 PHE B C 1
ATOM 3742 O O . PHE B 1 182 ? 6.628 62.373 35.052 1.00 16.73 525 PHE B O 1
ATOM 3750 N N . GLY B 1 183 ? 8.173 64.012 35.053 1.00 17.26 526 GLY B N 1
ATOM 3751 C CA . GLY B 1 183 ? 7.682 64.582 33.813 1.00 17.66 526 GLY B CA 1
ATOM 3752 C C . GLY B 1 183 ? 6.622 65.656 33.937 1.00 16.77 526 GLY B C 1
ATOM 3753 O O . GLY B 1 183 ? 6.022 65.854 34.994 1.00 18.11 526 GLY B O 1
ATOM 3754 N N . GLU B 1 184 ? 6.379 66.334 32.820 1.00 17.83 527 GLU B N 1
ATOM 3755 C CA . GLU B 1 184 ? 5.413 67.423 32.748 1.00 17.58 527 GLU B CA 1
ATOM 3756 C C . GLU B 1 184 ? 3.969 66.971 32.539 1.00 18.13 527 GLU B C 1
ATOM 3757 O O . GLU B 1 184 ? 3.688 66.141 31.671 1.00 16.96 527 GLU B O 1
ATOM 3763 N N . GLY B 1 185 ? 3.056 67.527 33.335 1.00 17.79 528 GLY B N 1
ATOM 3764 C CA . GLY B 1 185 ? 1.648 67.194 33.182 1.00 18.41 528 GLY B CA 1
ATOM 3765 C C . GLY B 1 185 ? 0.935 66.603 34.389 1.00 17.54 528 GLY B C 1
ATOM 3766 O O . GLY B 1 185 ? 1.533 66.403 35.448 1.00 14.44 528 GLY B O 1
ATOM 3767 N N . ASP B 1 186 ? -0.356 66.327 34.206 1.00 16.73 529 ASP B N 1
ATOM 3768 C CA . ASP B 1 186 ? -1.206 65.746 35.247 1.00 19.07 529 ASP B CA 1
ATOM 3769 C C . ASP B 1 186 ? -1.211 66.545 36.547 1.00 18.77 529 ASP B C 1
ATOM 3770 O O . ASP B 1 186 ? -1.071 65.983 37.636 1.00 18.38 529 ASP B O 1
ATOM 3775 N N . TYR B 1 187 ? -1.393 67.857 36.432 1.00 18.65 530 TYR B N 1
ATOM 3776 C CA . TYR B 1 187 ? -1.409 68.726 37.606 1.00 19.38 530 TYR B CA 1
ATOM 3777 C C . TYR B 1 187 ? -2.532 68.443 38.600 1.00 18.72 530 TYR B C 1
ATOM 3778 O O . TYR B 1 187 ? -2.298 68.428 39.806 1.00 18.56 530 TYR B O 1
ATOM 3787 N N . ASN B 1 188 ? -3.743 68.214 38.100 1.00 18.23 531 ASN B N 1
ATOM 3788 C CA . ASN B 1 188 ? -4.880 67.958 38.979 1.00 19.30 531 ASN B CA 1
ATOM 3789 C C . ASN B 1 188 ? -4.703 66.728 39.857 1.00 17.62 531 ASN B C 1
ATOM 3790 O O . ASN B 1 188 ? -5.179 66.702 40.989 1.00 18.29 531 ASN B O 1
ATOM 3795 N N . VAL B 1 189 ? -4.032 65.703 39.340 1.00 16.31 532 VAL B N 1
ATOM 3796 C CA . VAL B 1 189 ? -3.810 64.499 40.131 1.00 17.41 532 VAL B CA 1
ATOM 3797 C C . VAL B 1 189 ? -3.001 64.888 41.366 1.00 16.61 532 VAL B C 1
ATOM 3798 O O . VAL B 1 189 ? -3.361 64.562 42.500 1.00 15.88 532 VAL B O 1
ATOM 3802 N N . THR B 1 190 ? -1.912 65.614 41.138 1.00 15.63 533 THR B N 1
ATOM 3803 C CA . THR B 1 190 ? -1.055 66.037 42.231 1.00 15.31 533 THR B CA 1
ATOM 3804 C C . THR B 1 190 ? -1.737 67.027 43.187 1.00 15.58 533 THR B C 1
ATOM 3805 O O . THR B 1 190 ? -1.642 66.884 44.405 1.00 15.64 533 THR B O 1
ATOM 3809 N N . GLU B 1 191 ? -2.430 68.024 42.647 1.00 15.39 534 GLU B N 1
ATOM 3810 C CA . GLU B 1 191 ? -3.082 68.999 43.512 1.00 15.41 534 GLU B CA 1
ATOM 3811 C C . GLU B 1 191 ? -4.120 68.331 44.410 1.00 15.22 534 GLU B C 1
ATOM 3812 O O . GLU B 1 191 ? -4.292 68.715 45.565 1.00 14.28 534 GLU B O 1
ATOM 3818 N N . THR B 1 192 ? -4.810 67.326 43.884 1.00 14.88 535 THR B N 1
ATOM 3819 C CA . THR B 1 192 ? -5.807 66.616 44.679 1.00 15.97 535 THR B CA 1
ATOM 3820 C C . THR B 1 192 ? -5.150 65.962 45.902 1.00 16.57 535 THR B C 1
ATOM 3821 O O . THR B 1 192 ? -5.711 65.969 47.004 1.00 14.03 535 THR B O 1
ATOM 3825 N N . LEU B 1 193 ? -3.957 65.406 45.712 1.00 14.44 536 LEU B N 1
ATOM 3826 C CA . LEU B 1 193 ? -3.255 64.762 46.823 1.00 15.30 536 LEU B CA 1
ATOM 3827 C C . LEU B 1 193 ? -2.687 65.803 47.791 1.00 15.69 536 LEU B C 1
ATOM 3828 O O . LEU B 1 193 ? -2.655 65.582 49.008 1.00 15.95 536 LEU B O 1
ATOM 3833 N N . VAL B 1 194 ? -2.245 66.940 47.261 1.00 15.21 537 VAL B N 1
ATOM 3834 C CA . VAL B 1 194 ? -1.729 67.996 48.123 1.00 15.46 537 VAL B CA 1
ATOM 3835 C C . VAL B 1 194 ? -2.851 68.436 49.073 1.00 15.42 537 VAL B C 1
ATOM 3836 O O . VAL B 1 194 ? -2.634 68.596 50.273 1.00 15.54 537 VAL B O 1
ATOM 3840 N N . ARG B 1 195 ? -4.051 68.613 48.527 1.00 14.97 538 ARG B N 1
ATOM 3841 C CA . ARG B 1 195 ? -5.211 69.027 49.317 1.00 15.12 538 ARG B CA 1
ATOM 3842 C C . ARG B 1 195 ? -5.560 67.986 50.380 1.00 14.95 538 ARG B C 1
ATOM 3843 O O . ARG B 1 195 ? -5.881 68.337 51.519 1.00 15.26 538 ARG B O 1
ATOM 3851 N N . GLN B 1 196 ? -5.500 66.711 50.004 1.00 16.18 539 GLN B N 1
ATOM 3852 C CA . GLN B 1 196 ? -5.786 65.623 50.938 1.00 17.71 539 GLN B CA 1
ATOM 3853 C C . GLN B 1 196 ? -4.788 65.641 52.088 1.00 16.81 539 GLN B C 1
ATOM 3854 O O . GLN B 1 196 ? -5.164 65.479 53.244 1.00 18.16 539 GLN B O 1
ATOM 3860 N N . LEU B 1 197 ? -3.514 65.836 51.763 1.00 16.30 540 LEU B N 1
ATOM 3861 C CA . LEU B 1 197 ? -2.474 65.853 52.791 1.00 15.76 540 LEU B CA 1
ATOM 3862 C C . LEU B 1 197 ? -2.552 67.081 53.702 1.00 16.71 540 LEU B C 1
ATOM 3863 O O . LEU B 1 197 ? -2.206 67.008 54.884 1.00 16.77 540 LEU B O 1
ATOM 3868 N N . LEU B 1 198 ? -3.005 68.205 53.160 1.00 15.84 541 LEU B N 1
ATOM 3869 C CA . LEU B 1 198 ? -3.141 69.411 53.971 1.00 17.49 541 LEU B CA 1
ATOM 3870 C C . LEU B 1 198 ? -4.219 69.135 55.018 1.00 17.37 541 LEU B C 1
ATOM 3871 O O . LEU B 1 198 ? -4.121 69.577 56.158 1.00 16.87 541 LEU B O 1
ATOM 3876 N N . ASN B 1 199 ? -5.247 68.393 54.616 1.00 17.28 542 ASN B N 1
ATOM 3877 C CA . ASN B 1 199 ? -6.330 68.049 55.528 1.00 20.33 542 ASN B CA 1
ATOM 3878 C C . ASN B 1 199 ? -5.856 67.018 56.552 1.00 21.47 542 ASN B C 1
ATOM 3879 O O . ASN B 1 199 ? -6.229 67.078 57.725 1.00 21.94 542 ASN B O 1
ATOM 3884 N N . ASP B 1 200 ? -5.031 66.072 56.115 1.00 20.37 543 ASP B N 1
ATOM 3885 C CA . ASP B 1 200 ? -4.510 65.073 57.044 1.00 22.38 543 ASP B CA 1
ATOM 3886 C C . ASP B 1 200 ? -3.653 65.772 58.094 1.00 23.26 543 ASP B C 1
ATOM 3887 O O . ASP B 1 200 ? -3.652 65.390 59.263 1.00 24.97 543 ASP B O 1
ATOM 3892 N N . ALA B 1 201 ? -2.932 66.805 57.670 1.00 23.82 544 ALA B N 1
ATOM 3893 C CA . ALA B 1 201 ? -2.064 67.565 58.570 1.00 25.67 544 ALA B CA 1
ATOM 3894 C C . ALA B 1 201 ? -2.837 68.484 59.513 1.00 26.19 544 ALA B C 1
ATOM 3895 O O . ALA B 1 201 ? -2.423 68.724 60.636 1.00 27.22 544 ALA B O 1
ATOM 3897 N N . LYS B 1 202 ? -3.958 69.004 59.036 1.00 25.64 545 LYS B N 1
ATOM 3898 C CA . LYS B 1 202 ? -4.795 69.898 59.820 1.00 26.92 545 LYS B CA 1
ATOM 3899 C C . LYS B 1 202 ? -6.260 69.594 59.558 1.00 25.45 545 LYS B C 1
ATOM 3900 O O . LYS B 1 202 ? -6.918 70.267 58.788 1.00 25.98 545 LYS B O 1
ATOM 3903 N N . PRO B 1 203 ? -6.788 68.556 60.204 1.00 27.12 546 PRO B N 1
ATOM 3904 C CA . PRO B 1 203 ? -8.187 68.163 60.023 1.00 27.28 546 PRO B CA 1
ATOM 3905 C C . PRO B 1 203 ? -9.169 69.319 60.105 1.00 27.53 546 PRO B C 1
ATOM 3906 O O . PRO B 1 203 ? -9.102 70.139 61.017 1.00 28.63 546 PRO B O 1
ATOM 3910 N N . GLY B 1 204 ? -10.071 69.380 59.132 1.00 27.75 547 GLY B N 1
ATOM 3911 C CA . GLY B 1 204 ? -11.059 70.443 59.105 1.00 27.47 547 GLY B CA 1
ATOM 3912 C C . GLY B 1 204 ? -10.548 71.728 58.484 1.00 26.25 547 GLY B C 1
ATOM 3913 O O . GLY B 1 204 ? -11.240 72.744 58.492 1.00 26.18 547 GLY B O 1
ATOM 3914 N N . VAL B 1 205 ? -9.339 71.692 57.935 1.00 24.72 548 VAL B N 1
ATOM 3915 C CA . VAL B 1 205 ? -8.774 72.879 57.307 1.00 21.31 548 VAL B CA 1
ATOM 3916 C C . VAL B 1 205 ? -9.673 73.311 56.152 1.00 20.67 548 VAL B C 1
ATOM 3917 O O . VAL B 1 205 ? -10.219 72.472 55.433 1.00 20.61 548 VAL B O 1
ATOM 3921 N N . LYS B 1 206 ? -9.843 74.616 55.983 1.00 19.43 549 LYS B N 1
ATOM 3922 C CA . LYS B 1 206 ? -10.671 75.128 54.898 1.00 18.92 549 LYS B CA 1
ATOM 3923 C C . LYS B 1 206 ? -9.749 75.632 53.800 1.00 18.86 549 LYS B C 1
ATOM 3924 O O . LYS B 1 206 ? -8.840 76.423 54.056 1.00 15.94 549 LYS B O 1
ATOM 3930 N N . LEU B 1 207 ? -9.988 75.157 52.581 1.00 17.59 550 LEU B N 1
ATOM 3931 C CA . LEU B 1 207 ? -9.164 75.512 51.433 1.00 16.88 550 LEU B CA 1
ATOM 3932 C C . LEU B 1 207 ? -9.938 76.178 50.299 1.00 16.56 550 LEU B C 1
ATOM 3933 O O . LEU B 1 207 ? -11.118 75.919 50.094 1.00 18.49 550 LEU B O 1
ATOM 3938 N N . PRO B 1 208 ? -9.265 77.045 49.539 1.00 17.94 551 PRO B N 1
ATOM 3939 C CA . PRO B 1 208 ? -9.925 77.717 48.420 1.00 17.69 551 PRO B CA 1
ATOM 3940 C C . PRO B 1 208 ? -10.115 76.682 47.314 1.00 19.13 551 PRO B C 1
ATOM 3941 O O . PRO B 1 208 ? -9.589 75.571 47.410 1.00 18.11 551 PRO B O 1
ATOM 3945 N N . GLN B 1 209 ? -10.872 77.037 46.281 1.00 20.51 552 GLN B N 1
ATOM 3946 C CA . GLN B 1 209 ? -11.096 76.134 45.157 1.00 21.64 552 GLN B CA 1
ATOM 3947 C C . GLN B 1 209 ? -9.720 75.809 44.562 1.00 21.24 552 GLN B C 1
ATOM 3948 O O . GLN B 1 209 ? -8.794 76.604 44.677 1.00 19.61 552 GLN B O 1
ATOM 3954 N N . PRO B 1 210 ? -9.575 74.638 43.920 1.00 20.72 553 PRO B N 1
ATOM 3955 C CA . PRO B 1 210 ? -8.301 74.226 43.313 1.00 21.89 553 PRO B CA 1
ATOM 3956 C C . PRO B 1 210 ? -7.708 75.285 42.386 1.00 23.55 553 PRO B C 1
ATOM 3957 O O . PRO B 1 210 ? -8.430 75.924 41.619 1.00 23.16 553 PRO B O 1
ATOM 3961 N N . SER B 1 211 ? -6.390 75.454 42.452 1.00 22.65 554 SER B N 1
ATOM 3962 C CA . SER B 1 211 ? -5.686 76.429 41.623 1.00 24.96 554 SER B CA 1
ATOM 3963 C C . SER B 1 211 ? -5.814 76.124 40.130 1.00 25.80 554 SER B C 1
ATOM 3964 O O . SER B 1 211 ? -5.634 77.012 39.290 1.00 26.10 554 SER B O 1
ATOM 3967 N N . SER B 1 212 ? -6.116 74.873 39.797 1.00 25.20 555 SER B N 1
ATOM 3968 C CA . SER B 1 212 ? -6.274 74.485 38.400 1.00 26.43 555 SER B CA 1
ATOM 3969 C C . SER B 1 212 ? -7.498 75.169 37.806 1.00 27.30 555 SER B C 1
ATOM 3970 O O . SER B 1 212 ? -7.645 75.253 36.586 1.00 27.14 555 SER B O 1
ATOM 3973 N N . THR B 1 213 ? -8.380 75.643 38.681 1.00 27.56 556 THR B N 1
ATOM 3974 C CA . THR B 1 213 ? -9.597 76.327 38.261 1.00 29.23 556 THR B CA 1
ATOM 3975 C C . THR B 1 213 ? -9.264 77.532 37.394 1.00 29.09 556 THR B C 1
ATOM 3976 O O . THR B 1 213 ? -9.973 77.836 36.435 1.00 30.45 556 THR B O 1
ATOM 3980 N N . THR B 1 214 ? -8.179 78.215 37.740 1.00 29.84 557 THR B N 1
ATOM 3981 C CA . THR B 1 214 ? -7.769 79.412 37.019 1.00 30.87 557 THR B CA 1
ATOM 3982 C C . THR B 1 214 ? -6.384 79.331 36.379 1.00 31.79 557 THR B C 1
ATOM 3983 O O . THR B 1 214 ? -5.893 80.311 35.817 1.00 32.76 557 THR B O 1
ATOM 3987 N N . THR B 1 215 ? -5.749 78.169 36.471 1.00 31.72 558 THR B N 1
ATOM 3988 C CA . THR B 1 215 ? -4.434 77.978 35.876 1.00 31.27 558 THR B CA 1
ATOM 3989 C C . THR B 1 215 ? -4.620 76.931 34.784 1.00 31.13 558 THR B C 1
ATOM 3990 O O . THR B 1 215 ? -4.857 75.760 35.070 1.00 30.91 558 THR B O 1
ATOM 3994 N N . PRO B 1 216 ? -4.522 77.347 33.513 1.00 30.22 559 PRO B N 1
ATOM 3995 C CA . PRO B 1 216 ? -4.693 76.437 32.378 1.00 30.49 559 PRO B CA 1
ATOM 3996 C C . PRO B 1 216 ? -3.579 75.407 32.201 1.00 29.00 559 PRO B C 1
ATOM 3997 O O . PRO B 1 216 ? -2.409 75.689 32.454 1.00 27.88 559 PRO B O 1
ATOM 4001 N N . ASP B 1 217 ? -3.967 74.210 31.773 1.00 28.59 560 ASP B N 1
ATOM 4002 C CA . ASP B 1 217 ? -3.020 73.131 31.527 1.00 27.50 560 ASP B CA 1
ATOM 4003 C C . ASP B 1 217 ? -2.561 73.289 30.081 1.00 27.09 560 ASP B C 1
ATOM 4004 O O . ASP B 1 217 ? -3.306 72.980 29.152 1.00 27.51 560 ASP B O 1
ATOM 4009 N N . LEU B 1 218 ? -1.342 73.776 29.892 1.00 26.76 561 LEU B N 1
ATOM 4010 C CA . LEU B 1 218 ? -0.817 73.979 28.549 1.00 26.29 561 LEU B CA 1
ATOM 4011 C C . LEU B 1 218 ? 0.184 72.901 28.147 1.00 25.07 561 LEU B C 1
ATOM 4012 O O . LEU B 1 218 ? 1.043 73.136 27.292 1.00 23.96 561 LEU B O 1
ATOM 4017 N N . THR B 1 219 ? 0.077 71.720 28.751 1.00 23.51 562 THR B N 1
ATOM 4018 C CA . THR B 1 219 ? 1.003 70.644 28.420 1.00 22.40 562 THR B CA 1
ATOM 4019 C C . THR B 1 219 ? 0.788 70.194 26.983 1.00 21.79 562 THR B C 1
ATOM 4020 O O . THR B 1 219 ? -0.333 69.907 26.571 1.00 22.06 562 THR B O 1
ATOM 4024 N N . PRO B 1 220 ? 1.865 70.143 26.191 1.00 21.79 563 PRO B N 1
ATOM 4025 C CA . PRO B 1 220 ? 1.763 69.720 24.792 1.00 22.71 563 PRO B CA 1
ATOM 4026 C C . PRO B 1 220 ? 1.496 68.222 24.658 1.00 24.75 563 PRO B C 1
ATOM 4027 O O . PRO B 1 220 ? 1.705 67.455 25.605 1.00 22.79 563 PRO B O 1
ATOM 4031 N N . ARG B 1 221 ? 1.019 67.805 23.489 1.00 25.13 564 ARG B N 1
ATOM 4032 C CA . ARG B 1 221 ? 0.815 66.382 23.244 1.00 25.86 564 ARG B CA 1
ATOM 4033 C C . ARG B 1 221 ? 2.251 65.853 23.323 1.00 24.84 564 ARG B C 1
ATOM 4034 O O . ARG B 1 221 ? 3.167 66.490 22.795 1.00 25.79 564 ARG B O 1
ATOM 4036 N N . ALA B 1 222 ? 2.459 64.717 23.984 1.00 23.82 565 ALA B N 1
ATOM 4037 C CA . ALA B 1 222 ? 3.807 64.172 24.152 1.00 24.36 565 ALA B CA 1
ATOM 4038 C C . ALA B 1 222 ? 4.404 63.483 22.928 1.00 25.31 565 ALA B C 1
ATOM 4039 O O . ALA B 1 222 ? 4.865 62.341 23.011 1.00 25.55 565 ALA B O 1
ATOM 4041 N N . ALA B 1 223 ? 4.413 64.179 21.797 1.00 24.97 566 ALA B N 1
ATOM 4042 C CA . ALA B 1 223 ? 4.960 63.619 20.569 1.00 24.39 566 ALA B CA 1
ATOM 4043 C C . ALA B 1 223 ? 5.771 64.677 19.836 1.00 24.13 566 ALA B C 1
ATOM 4044 O O . ALA B 1 223 ? 5.767 64.739 18.608 1.00 25.46 566 ALA B O 1
ATOM 4046 N N . LEU B 1 224 ? 6.466 65.511 20.597 1.00 23.65 567 LEU B N 1
ATOM 4047 C CA . LEU B 1 224 ? 7.276 66.568 20.015 1.00 25.12 567 LEU B CA 1
ATOM 4048 C C . LEU B 1 224 ? 8.671 66.058 19.699 1.00 24.50 567 LEU B C 1
ATOM 4049 O O . LEU B 1 224 ? 9.091 65.014 20.197 1.00 23.60 567 LEU B O 1
ATOM 4054 N N . THR B 1 225 ? 9.385 66.802 18.863 1.00 24.40 568 THR B N 1
ATOM 4055 C CA . THR B 1 225 ? 10.748 66.446 18.510 1.00 24.57 568 THR B CA 1
ATOM 4056 C C . THR B 1 225 ? 11.536 66.334 19.818 1.00 25.25 568 THR B C 1
ATOM 4057 O O . THR B 1 225 ? 11.378 67.158 20.722 1.00 24.15 568 THR B O 1
ATOM 4061 N N . PRO B 1 226 ? 12.376 65.298 19.946 1.00 26.17 569 PRO B N 1
ATOM 4062 C CA . PRO B 1 226 ? 13.162 65.128 21.170 1.00 26.06 569 PRO B CA 1
ATOM 4063 C C . PRO B 1 226 ? 14.061 66.331 21.402 1.00 26.34 569 PRO B C 1
ATOM 4064 O O . PRO B 1 226 ? 14.444 67.017 20.453 1.00 25.89 569 PRO B O 1
ATOM 4068 N N . GLU B 1 227 ? 14.386 66.595 22.661 1.00 25.38 570 GLU B N 1
ATOM 4069 C CA . GLU B 1 227 ? 15.261 67.709 22.986 1.00 26.80 570 GLU B CA 1
ATOM 4070 C C . GLU B 1 227 ? 16.476 67.591 22.066 1.00 27.04 570 GLU B C 1
ATOM 4071 O O . GLU B 1 227 ? 17.140 66.556 22.031 1.00 26.97 570 GLU B O 1
ATOM 4077 N N . THR B 1 228 ? 16.753 68.655 21.322 1.00 27.84 571 THR B N 1
ATOM 4078 C CA . THR B 1 228 ? 17.850 68.670 20.359 1.00 28.17 571 THR B CA 1
ATOM 4079 C C . THR B 1 228 ? 19.131 69.305 20.889 1.00 29.75 571 THR B C 1
ATOM 4080 O O . THR B 1 228 ? 19.313 70.519 20.778 1.00 30.78 571 THR B O 1
ATOM 4084 N N . TYR B 1 229 ? 20.023 68.479 21.441 1.00 30.23 572 TYR B N 1
ATOM 4085 C CA . TYR B 1 229 ? 21.291 68.960 21.995 1.00 31.39 572 TYR B CA 1
ATOM 4086 C C . TYR B 1 229 ? 22.348 69.241 20.927 1.00 33.03 572 TYR B C 1
ATOM 4087 O O . TYR B 1 229 ? 22.414 68.557 19.900 1.00 32.23 572 TYR B O 1
ATOM 4096 N N . PHE B 1 230 ? 23.186 70.242 21.190 1.00 33.29 573 PHE B N 1
ATOM 4097 C CA . PHE B 1 230 ? 24.261 70.605 20.277 1.00 33.94 573 PHE B CA 1
ATOM 4098 C C . PHE B 1 230 ? 25.611 70.224 20.869 1.00 35.03 573 PHE B C 1
ATOM 4099 O O . PHE B 1 230 ? 26.649 70.366 20.217 1.00 36.62 573 PHE B O 1
ATOM 4107 N N . GLY B 1 231 ? 25.594 69.744 22.109 1.00 36.95 574 GLY B N 1
ATOM 4108 C CA . GLY B 1 231 ? 26.823 69.335 22.765 1.00 36.47 574 GLY B CA 1
ATOM 4109 C C . GLY B 1 231 ? 27.350 68.043 22.168 1.00 37.54 574 GLY B C 1
ATOM 4110 O O . GLY B 1 231 ? 26.650 67.030 22.139 1.00 38.52 574 GLY B O 1
ATOM 4111 N N . VAL B 1 232 ? 28.591 68.075 21.694 1.00 37.94 575 VAL B N 1
ATOM 4112 C CA . VAL B 1 232 ? 29.217 66.911 21.074 1.00 36.35 575 VAL B CA 1
ATOM 4113 C C . VAL B 1 232 ? 28.940 65.594 21.798 1.00 37.00 575 VAL B C 1
ATOM 4114 O O . VAL B 1 232 ? 28.728 64.560 21.159 1.00 38.27 575 VAL B O 1
ATOM 4118 N N . GLY B 1 233 ? 28.930 65.627 23.125 1.00 37.73 576 GLY B N 1
ATOM 4119 C CA . GLY B 1 233 ? 28.696 64.406 23.874 1.00 36.53 576 GLY B CA 1
ATOM 4120 C C . GLY B 1 233 ? 27.246 63.985 24.054 1.00 36.94 576 GLY B C 1
ATOM 4121 O O . GLY B 1 233 ? 26.984 62.849 24.457 1.00 37.55 576 GLY B O 1
ATOM 4122 N N . LYS B 1 234 ? 26.303 64.874 23.755 1.00 36.22 577 LYS B N 1
ATOM 4123 C CA . LYS B 1 234 ? 24.888 64.553 23.921 1.00 34.83 577 LYS B CA 1
ATOM 4124 C C . LYS B 1 234 ? 24.098 64.486 22.618 1.00 33.95 577 LYS B C 1
ATOM 4125 O O . LYS B 1 234 ? 22.989 63.941 22.589 1.00 35.10 577 LYS B O 1
ATOM 4128 N N . VAL B 1 235 ? 24.664 65.035 21.547 1.00 32.97 578 VAL B N 1
ATOM 4129 C CA . VAL B 1 235 ? 23.997 65.055 20.250 1.00 32.11 578 VAL B CA 1
ATOM 4130 C C . VAL B 1 235 ? 23.395 63.697 19.900 1.00 31.30 578 VAL B C 1
ATOM 4131 O O . VAL B 1 235 ? 24.035 62.660 20.067 1.00 31.59 578 VAL B O 1
ATOM 4135 N N . VAL B 1 236 ? 22.154 63.706 19.425 1.00 31.38 579 VAL B N 1
ATOM 4136 C CA . VAL B 1 236 ? 21.480 62.463 19.076 1.00 31.33 579 VAL B CA 1
ATOM 4137 C C . VAL B 1 236 ? 20.700 62.573 17.766 1.00 30.81 579 VAL B C 1
ATOM 4138 O O . VAL B 1 236 ? 20.214 61.569 17.237 1.00 31.08 579 VAL B O 1
ATOM 4142 N N . ASN B 1 237 ? 20.598 63.785 17.227 1.00 28.26 580 ASN B N 1
ATOM 4143 C CA . ASN B 1 237 ? 19.856 63.977 15.991 1.00 28.20 580 ASN B CA 1
ATOM 4144 C C . ASN B 1 237 ? 20.501 64.944 14.998 1.00 28.59 580 ASN B C 1
ATOM 4145 O O . ASN B 1 237 ? 19.816 65.722 14.332 1.00 29.60 580 ASN B O 1
ATOM 4150 N N . TYR B 1 238 ? 21.824 64.900 14.910 1.00 30.40 581 TYR B N 1
ATOM 4151 C CA . TYR B 1 238 ? 22.537 65.729 13.948 1.00 31.21 581 TYR B CA 1
ATOM 4152 C C . TYR B 1 238 ? 22.412 64.972 12.627 1.00 31.44 581 TYR B C 1
ATOM 4153 O O . TYR B 1 238 ? 23.013 63.910 12.459 1.00 31.87 581 TYR B O 1
ATOM 4162 N N . GLY B 1 239 ? 21.634 65.522 11.700 1.00 31.31 582 GLY B N 1
ATOM 4163 C CA . GLY B 1 239 ? 21.335 64.842 10.454 1.00 33.26 582 GLY B CA 1
ATOM 4164 C C . GLY B 1 239 ? 22.241 65.283 9.321 1.00 35.12 582 GLY B C 1
ATOM 4165 O O . GLY B 1 239 ? 21.978 64.993 8.154 1.00 34.49 582 GLY B O 1
ATOM 4166 N N . GLY B 1 240 ? 23.369 65.830 9.615 1.00 36.94 583 GLY B N 1
ATOM 4167 C CA . GLY B 1 240 ? 24.259 66.326 8.637 1.00 38.67 583 GLY B CA 1
ATOM 4168 C C . GLY B 1 240 ? 25.232 65.304 8.204 1.00 39.91 583 GLY B C 1
ATOM 4169 O O . GLY B 1 240 ? 25.612 64.467 8.857 1.00 39.77 583 GLY B O 1
ATOM 4170 N N . GLY B 1 241 ? 25.719 65.437 7.038 1.00 41.98 584 GLY B N 1
ATOM 4171 C CA . GLY B 1 241 ? 26.573 64.339 6.682 1.00 43.51 584 GLY B CA 1
ATOM 4172 C C . GLY B 1 241 ? 27.732 64.377 7.548 1.00 43.90 584 GLY B C 1
ATOM 4173 O O . GLY B 1 241 ? 28.208 65.377 7.716 1.00 45.01 584 GLY B O 1
ATOM 4174 N N . GLY B 1 242 ? 28.259 63.330 8.101 1.00 45.26 585 GLY B N 1
ATOM 4175 C CA . GLY B 1 242 ? 29.666 63.523 8.444 1.00 43.29 585 GLY B CA 1
ATOM 4176 C C . GLY B 1 242 ? 29.870 63.885 9.844 1.00 43.22 585 GLY B C 1
ATOM 4177 O O . GLY B 1 242 ? 28.929 64.122 10.411 1.00 42.90 585 GLY B O 1
ATOM 4178 N N . ALA B 1 243 ? 31.081 63.933 10.345 1.00 41.99 586 ALA B N 1
ATOM 4179 C CA . ALA B 1 243 ? 31.392 64.102 11.708 1.00 40.89 586 ALA B CA 1
ATOM 4180 C C . ALA B 1 243 ? 31.026 65.313 12.484 1.00 40.38 586 ALA B C 1
ATOM 4181 O O . ALA B 1 243 ? 30.736 66.259 11.920 1.00 40.46 586 ALA B O 1
ATOM 4183 N N . TYR B 1 244 ? 30.974 65.175 13.780 1.00 39.41 587 TYR B N 1
ATOM 4184 C CA . TYR B 1 244 ? 30.458 66.166 14.754 1.00 38.64 587 TYR B CA 1
ATOM 4185 C C . TYR B 1 244 ? 31.331 65.947 15.932 1.00 38.79 587 TYR B C 1
ATOM 4186 O O . TYR B 1 244 ? 30.988 65.274 16.783 1.00 40.12 587 TYR B O 1
ATOM 4195 N N . ASP B 1 245 ? 32.553 66.413 15.873 1.00 39.72 588 ASP B N 1
ATOM 4196 C CA . ASP B 1 245 ? 33.495 66.333 16.978 1.00 39.46 588 ASP B CA 1
ATOM 4197 C C . ASP B 1 245 ? 33.881 67.718 17.467 1.00 39.19 588 ASP B C 1
ATOM 4198 O O . ASP B 1 245 ? 33.503 68.728 16.875 1.00 40.47 588 ASP B O 1
ATOM 4200 N N . GLU B 1 246 ? 34.647 67.756 18.546 1.00 40.28 589 GLU B N 1
ATOM 4201 C CA . GLU B 1 246 ? 35.076 69.011 19.134 1.00 41.12 589 GLU B CA 1
ATOM 4202 C C . GLU B 1 246 ? 35.977 69.829 18.206 1.00 41.46 589 GLU B C 1
ATOM 4203 O O . GLU B 1 246 ? 36.547 69.297 17.255 1.00 41.95 589 GLU B O 1
ATOM 4209 N N . GLY B 1 247 ? 36.093 71.126 18.482 1.00 42.11 590 GLY B N 1
ATOM 4210 C CA . GLY B 1 247 ? 36.925 71.990 17.661 1.00 41.75 590 GLY B CA 1
ATOM 4211 C C . GLY B 1 247 ? 36.105 72.707 16.610 1.00 42.26 590 GLY B C 1
ATOM 4212 O O . GLY B 1 247 ? 34.883 72.545 16.548 1.00 41.00 590 GLY B O 1
ATOM 4213 N N . SER B 1 248 ? 36.769 73.505 15.781 1.00 42.30 591 SER B N 1
ATOM 4214 C CA . SER B 1 248 ? 36.075 74.239 14.733 1.00 41.99 591 SER B CA 1
ATOM 4215 C C . SER B 1 248 ? 36.236 73.547 13.388 1.00 41.45 591 SER B C 1
ATOM 4216 O O . SER B 1 248 ? 37.159 72.749 13.185 1.00 42.31 591 SER B O 1
ATOM 4219 N N . ALA B 1 249 ? 35.322 73.852 12.474 1.00 40.79 592 ALA B N 1
ATOM 4220 C CA . ALA B 1 249 ? 35.334 73.276 11.140 1.00 38.90 592 ALA B CA 1
ATOM 4221 C C . ALA B 1 249 ? 34.222 73.916 10.331 1.00 38.48 592 ALA B C 1
ATOM 4222 O O . ALA B 1 249 ? 33.341 74.577 10.883 1.00 39.67 592 ALA B O 1
ATOM 4224 N N . VAL B 1 250 ? 34.266 73.722 9.019 1.00 37.85 593 VAL B N 1
ATOM 4225 C CA . VAL B 1 250 ? 33.255 74.285 8.136 1.00 37.14 593 VAL B CA 1
ATOM 4226 C C . VAL B 1 250 ? 32.250 73.216 7.740 1.00 37.62 593 VAL B C 1
ATOM 4227 O O . VAL B 1 250 ? 32.611 72.187 7.163 1.00 37.65 593 VAL B O 1
ATOM 4231 N N . PHE B 1 251 ? 30.984 73.463 8.054 1.00 37.14 594 PHE B N 1
ATOM 4232 C CA . PHE B 1 251 ? 29.928 72.516 7.735 1.00 37.03 594 PHE B CA 1
ATOM 4233 C C . PHE B 1 251 ? 29.074 73.016 6.589 1.00 37.06 594 PHE B C 1
ATOM 4234 O O . PHE B 1 251 ? 29.149 74.183 6.197 1.00 36.88 594 PHE B O 1
ATOM 4242 N N . ASP B 1 252 ? 28.255 72.116 6.060 1.00 38.33 595 ASP B N 1
ATOM 4243 C CA . ASP B 1 252 ? 27.339 72.439 4.983 1.00 38.83 595 ASP B CA 1
ATOM 4244 C C . ASP B 1 252 ? 26.151 71.495 5.136 1.00 37.53 595 ASP B C 1
ATOM 4245 O O . ASP B 1 252 ? 26.300 70.380 5.635 1.00 38.05 595 ASP B O 1
ATOM 4250 N N . TYR B 1 253 ? 24.971 71.950 4.731 1.00 37.47 596 TYR B N 1
ATOM 4251 C CA . TYR B 1 253 ? 23.772 71.131 4.831 1.00 36.42 596 TYR B CA 1
ATOM 4252 C C . TYR B 1 253 ? 23.882 69.928 3.898 1.00 37.70 596 TYR B C 1
ATOM 4253 O O . TYR B 1 253 ? 24.447 70.026 2.803 1.00 37.19 596 TYR B O 1
ATOM 4262 N N . PRO B 1 254 ? 23.357 68.768 4.323 1.00 37.47 597 PRO B N 1
ATOM 4263 C CA . PRO B 1 254 ? 23.424 67.582 3.465 1.00 37.32 597 PRO B CA 1
ATOM 4264 C C . PRO B 1 254 ? 22.389 67.727 2.356 1.00 36.77 597 PRO B C 1
ATOM 4265 O O . PRO B 1 254 ? 21.539 68.620 2.408 1.00 36.88 597 PRO B O 1
ATOM 4269 N N . PRO B 1 255 ? 22.446 66.860 1.333 1.00 37.56 598 PRO B N 1
ATOM 4270 C CA . PRO B 1 255 ? 21.482 66.932 0.229 1.00 37.48 598 PRO B CA 1
ATOM 4271 C C . PRO B 1 255 ? 20.052 66.914 0.759 1.00 37.68 598 PRO B C 1
ATOM 4272 O O . PRO B 1 255 ? 19.191 67.672 0.302 1.00 37.85 598 PRO B O 1
ATOM 4276 N N . SER B 1 256 ? 19.811 66.036 1.726 1.00 38.90 599 SER B N 1
ATOM 4277 C CA . SER B 1 256 ? 18.500 65.907 2.350 1.00 38.13 599 SER B CA 1
ATOM 4278 C C . SER B 1 256 ? 18.679 65.632 3.841 1.00 36.86 599 SER B C 1
ATOM 4279 O O . SER B 1 256 ? 19.479 64.779 4.236 1.00 37.36 599 SER B O 1
ATOM 4282 N N . LEU B 1 257 ? 17.937 66.369 4.661 1.00 35.72 600 LEU B N 1
ATOM 4283 C CA . LEU B 1 257 ? 18.004 66.230 6.111 1.00 33.75 600 LEU B CA 1
ATOM 4284 C C . LEU B 1 257 ? 16.831 65.403 6.630 1.00 31.81 600 LEU B C 1
ATOM 4285 O O . LEU B 1 257 ? 15.685 65.607 6.227 1.00 30.91 600 LEU B O 1
ATOM 4290 N N . ALA B 1 258 ? 17.122 64.471 7.530 1.00 32.75 601 ALA B N 1
ATOM 4291 C CA . ALA B 1 258 ? 16.089 63.614 8.103 1.00 31.71 601 ALA B CA 1
ATOM 4292 C C . ALA B 1 258 ? 15.099 64.435 8.919 1.00 30.81 601 ALA B C 1
ATOM 4293 O O . ALA B 1 258 ? 15.396 65.561 9.321 1.00 30.10 601 ALA B O 1
ATOM 4295 N N . ALA B 1 259 ? 13.920 63.869 9.158 1.00 30.07 602 ALA B N 1
ATOM 4296 C CA . ALA B 1 259 ? 12.904 64.553 9.949 1.00 29.45 602 ALA B CA 1
ATOM 4297 C C . ALA B 1 259 ? 13.441 64.657 11.369 1.00 27.63 602 ALA B C 1
ATOM 4298 O O . ALA B 1 259 ? 14.349 63.916 11.746 1.00 26.98 602 ALA B O 1
ATOM 4300 N N . ASN B 1 260 ? 12.895 65.586 12.147 1.00 27.83 603 ASN B N 1
ATOM 4301 C CA . ASN B 1 260 ? 13.320 65.773 13.529 1.00 26.47 603 ASN B CA 1
ATOM 4302 C C . ASN B 1 260 ? 14.834 65.742 13.685 1.00 28.05 603 ASN B C 1
ATOM 4303 O O . ASN B 1 260 ? 15.357 65.093 14.592 1.00 27.63 603 ASN B O 1
ATOM 4308 N N . SER B 1 261 ? 15.536 66.457 12.807 1.00 27.44 604 SER B N 1
ATOM 4309 C CA . SER B 1 261 ? 16.995 66.505 12.842 1.00 27.94 604 SER B CA 1
ATOM 4310 C C . SER B 1 261 ? 17.500 67.890 12.431 1.00 27.50 604 SER B C 1
ATOM 4311 O O . SER B 1 261 ? 16.748 68.694 11.884 1.00 26.22 604 SER B O 1
ATOM 4314 N N . PHE B 1 262 ? 18.775 68.162 12.691 1.00 29.10 605 PHE B N 1
ATOM 4315 C CA . PHE B 1 262 ? 19.354 69.456 12.331 1.00 30.17 605 PHE B CA 1
ATOM 4316 C C . PHE B 1 262 ? 20.682 69.305 11.601 1.00 31.10 605 PHE B C 1
ATOM 4317 O O . PHE B 1 262 ? 21.373 68.293 11.736 1.00 30.90 605 PHE B O 1
ATOM 4325 N N . ALA B 1 263 ? 21.031 70.334 10.837 1.00 32.51 606 ALA B N 1
ATOM 4326 C CA . ALA B 1 263 ? 22.280 70.363 10.087 1.00 34.02 606 ALA B CA 1
ATOM 4327 C C . ALA B 1 263 ? 22.899 71.744 10.285 1.00 35.03 606 ALA B C 1
ATOM 4328 O O . ALA B 1 263 ? 22.225 72.672 10.746 1.00 35.26 606 ALA B O 1
ATOM 4330 N N . LEU B 1 264 ? 24.174 71.882 9.937 1.00 35.35 607 LEU B N 1
ATO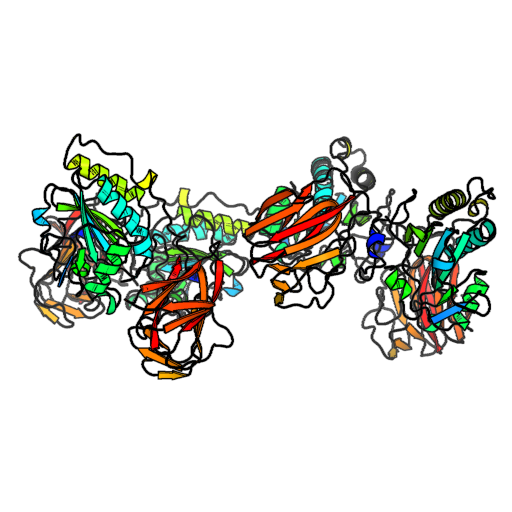M 4331 C CA . LEU B 1 264 ? 24.872 73.152 10.098 1.00 35.84 607 LEU B CA 1
ATOM 4332 C C . LEU B 1 264 ? 25.509 73.625 8.796 1.00 37.23 607 LEU B C 1
ATOM 4333 O O . LEU B 1 264 ? 25.912 72.818 7.959 1.00 37.31 607 LEU B O 1
ATOM 4338 N N . ARG B 1 265 ? 25.595 74.943 8.638 1.00 38.99 608 ARG B N 1
ATOM 4339 C CA . ARG B 1 265 ? 26.200 75.548 7.455 1.00 39.14 608 ARG B CA 1
ATOM 4340 C C . ARG B 1 265 ? 27.086 76.699 7.902 1.00 39.25 608 ARG B C 1
ATOM 4341 O O . ARG B 1 265 ? 26.613 77.642 8.538 1.00 39.06 608 ARG B O 1
ATOM 4349 N N . GLY B 1 266 ? 28.374 76.611 7.577 1.00 40.60 609 GLY B N 1
ATOM 4350 C CA . GLY B 1 266 ? 29.306 77.660 7.951 1.00 37.59 609 GLY B CA 1
ATOM 4351 C C . GLY B 1 266 ? 30.339 77.199 8.959 1.00 38.80 609 GLY B C 1
ATOM 4352 O O . GLY B 1 266 ? 30.511 76.000 9.187 1.00 38.90 609 GLY B O 1
ATOM 4353 N N . ARG B 1 267 ? 31.028 78.155 9.572 1.00 38.54 610 ARG B N 1
ATOM 4354 C CA . ARG B 1 267 ? 32.052 77.843 10.559 1.00 37.99 610 ARG B CA 1
ATOM 4355 C C . ARG B 1 267 ? 31.450 77.786 11.955 1.00 37.35 610 ARG B C 1
ATOM 4356 O O . ARG B 1 267 ? 30.824 78.742 12.413 1.00 38.18 610 ARG B O 1
ATOM 4358 N N . TRP B 1 268 ? 31.643 76.654 12.623 1.00 37.43 611 TRP B N 1
ATOM 4359 C CA . TRP B 1 268 ? 31.125 76.461 13.968 1.00 37.72 611 TRP B CA 1
ATOM 4360 C C . TRP B 1 268 ? 32.191 75.873 14.874 1.00 38.15 611 TRP B C 1
ATOM 4361 O O . TRP B 1 268 ? 33.090 75.162 14.419 1.00 39.67 611 TRP B O 1
ATOM 4372 N N . ALA B 1 269 ? 32.082 76.182 16.161 1.00 38.16 612 ALA B N 1
ATOM 4373 C CA . ALA B 1 269 ? 33.000 75.671 17.169 1.00 38.23 612 ALA B CA 1
ATOM 4374 C C . ALA B 1 269 ? 32.165 74.743 18.051 1.00 39.32 612 ALA B C 1
ATOM 4375 O O . ALA B 1 269 ? 31.182 75.178 18.658 1.00 39.54 612 ALA B O 1
ATOM 4377 N N . LEU B 1 270 ? 32.550 73.471 18.118 1.00 39.74 613 LEU B N 1
ATOM 4378 C CA . LEU B 1 270 ? 31.801 72.496 18.902 1.00 38.68 613 LEU B CA 1
ATOM 4379 C C . LEU B 1 270 ? 32.555 72.001 20.133 1.00 38.84 613 LEU B C 1
ATOM 4380 O O . LEU B 1 270 ? 33.747 71.696 20.067 1.00 38.71 613 LEU B O 1
ATOM 4385 N N . ASP B 1 271 ? 31.843 71.923 21.255 1.00 39.59 614 ASP B N 1
ATOM 4386 C CA . ASP B 1 271 ? 32.403 71.430 22.509 1.00 40.68 614 ASP B CA 1
ATOM 4387 C C . ASP B 1 271 ? 31.299 70.697 23.276 1.00 39.45 614 ASP B C 1
ATOM 4388 O O . ASP B 1 271 ? 30.154 70.646 22.821 1.00 39.33 614 ASP B O 1
ATOM 4393 N N . TYR B 1 272 ? 31.637 70.131 24.430 1.00 39.50 615 TYR B N 1
ATOM 4394 C CA . TYR B 1 272 ? 30.664 69.386 25.222 1.00 38.06 615 TYR B CA 1
ATOM 4395 C C . TYR B 1 272 ? 29.437 70.198 25.643 1.00 38.62 615 TYR B C 1
ATOM 4396 O O . TYR B 1 272 ? 28.393 69.622 25.959 1.00 39.01 615 TYR B O 1
ATOM 4399 N N . GLN B 1 273 ? 29.553 71.524 25.650 1.00 38.30 616 GLN B N 1
ATOM 4400 C CA . GLN B 1 273 ? 28.429 72.372 26.033 1.00 38.30 616 GLN B CA 1
ATOM 4401 C C . GLN B 1 273 ? 27.475 72.639 24.877 1.00 37.66 616 GLN B C 1
ATOM 4402 O O . GLN B 1 273 ? 26.262 72.491 25.025 1.00 38.69 616 GLN B O 1
ATOM 4408 N N . GLY B 1 274 ? 28.019 73.036 23.730 1.00 36.58 617 GLY B N 1
ATOM 4409 C CA . GLY B 1 274 ? 27.177 73.319 22.580 1.00 35.15 617 GLY B CA 1
ATOM 4410 C C . GLY B 1 274 ? 27.944 73.759 21.345 1.00 34.84 617 GLY B C 1
ATOM 4411 O O . GLY B 1 274 ? 29.141 73.505 21.221 1.00 34.59 617 GLY B O 1
ATOM 4412 N N . ALA B 1 275 ? 27.250 74.421 20.425 1.00 35.85 618 ALA B N 1
ATOM 4413 C CA . ALA B 1 275 ? 27.864 74.891 19.186 1.00 36.14 618 ALA B CA 1
ATOM 4414 C C . ALA B 1 275 ? 27.875 76.415 19.097 1.00 36.07 618 ALA B C 1
ATOM 4415 O O . ALA B 1 275 ? 26.823 77.049 19.002 1.00 35.79 618 ALA B O 1
ATOM 4417 N N . THR B 1 276 ? 29.070 76.998 19.123 1.00 37.51 619 THR B N 1
ATOM 4418 C CA . THR B 1 276 ? 29.209 78.449 19.041 1.00 37.61 619 THR B CA 1
ATOM 4419 C C . THR B 1 276 ? 29.353 78.914 17.595 1.00 37.65 619 THR B C 1
ATOM 4420 O O . THR B 1 276 ? 30.205 78.415 16.858 1.00 38.30 619 THR B O 1
ATOM 4424 N N . SER B 1 277 ? 28.518 79.869 17.195 1.00 39.39 620 SER B N 1
ATOM 4425 C CA . SER B 1 277 ? 28.565 80.405 15.840 1.00 39.63 620 SER B CA 1
ATOM 4426 C C . SER B 1 277 ? 29.900 81.116 15.645 1.00 41.17 620 SER B C 1
ATOM 4427 O O . SER B 1 277 ? 30.226 82.052 16.378 1.00 40.26 620 SER B O 1
ATOM 4430 N N . ASP B 1 278 ? 30.677 80.669 14.663 1.00 42.62 621 ASP B N 1
ATOM 4431 C CA . ASP B 1 278 ? 31.975 81.274 14.403 1.00 42.58 621 ASP B CA 1
ATOM 4432 C C . ASP B 1 278 ? 31.901 82.288 13.263 1.00 42.48 621 ASP B C 1
ATOM 4433 O O . ASP B 1 278 ? 31.711 83.486 13.496 1.00 42.97 621 ASP B O 1
ATOM 4438 N N . GLY B 1 279 ? 32.055 81.811 12.032 1.00 42.64 622 GLY B N 1
ATOM 4439 C CA . GLY B 1 279 ? 31.995 82.705 10.890 1.00 42.11 622 GLY B CA 1
ATOM 4440 C C . GLY B 1 279 ? 30.684 83.469 10.858 1.00 41.33 622 GLY B C 1
ATOM 4441 O O . GLY B 1 279 ? 29.719 83.072 11.508 1.00 42.69 622 GLY B O 1
ATOM 4442 N N . ASN B 1 280 ? 30.645 84.565 10.108 1.00 40.99 623 ASN B N 1
ATOM 4443 C CA . ASN B 1 280 ? 29.434 85.375 10.002 1.00 40.49 623 ASN B CA 1
ATOM 4444 C C . ASN B 1 280 ? 28.470 84.781 8.981 1.00 39.94 623 ASN B C 1
ATOM 4445 O O . ASN B 1 280 ? 27.538 85.450 8.525 1.00 41.22 623 ASN B O 1
ATOM 4447 N N . ASP B 1 281 ? 28.696 83.518 8.632 1.00 40.68 624 ASP B N 1
ATOM 4448 C CA . ASP B 1 281 ? 27.872 82.820 7.653 1.00 40.94 624 ASP B CA 1
ATOM 4449 C C . ASP B 1 281 ? 27.121 81.662 8.307 1.00 40.78 624 ASP B C 1
ATOM 4450 O O . ASP B 1 281 ? 26.187 81.103 7.728 1.00 40.37 624 ASP B O 1
ATOM 4455 N N . ALA B 1 282 ? 27.556 81.305 9.512 1.00 40.09 625 ALA B N 1
ATOM 4456 C CA . ALA B 1 282 ? 26.963 80.210 10.275 1.00 39.74 625 ALA B CA 1
ATOM 4457 C C . ALA B 1 282 ? 25.438 80.210 10.237 1.00 38.46 625 ALA B C 1
ATOM 4458 O O . ALA B 1 282 ? 24.799 81.248 10.403 1.00 39.26 625 ALA B O 1
ATOM 4460 N N . ALA B 1 283 ? 24.861 79.033 10.014 1.00 38.72 626 ALA B N 1
ATOM 4461 C CA . ALA B 1 283 ? 23.412 78.885 9.958 1.00 36.69 626 ALA B CA 1
ATOM 4462 C C . ALA B 1 283 ? 23.007 77.492 10.419 1.00 35.86 626 ALA B C 1
ATOM 4463 O O . ALA B 1 283 ? 23.821 76.567 10.404 1.00 35.99 626 ALA B O 1
ATOM 4465 N N . ILE B 1 284 ? 21.753 77.347 10.840 1.00 35.64 627 ILE B N 1
ATOM 4466 C CA . ILE B 1 284 ? 21.247 76.054 11.296 1.00 33.96 627 ILE B CA 1
ATOM 4467 C C . ILE B 1 284 ? 19.917 75.724 10.647 1.00 33.45 627 ILE B C 1
ATOM 4468 O O . ILE B 1 284 ? 18.990 76.538 10.656 1.00 33.52 627 ILE B O 1
ATOM 4473 N N . LYS B 1 285 ? 19.828 74.526 10.082 1.00 33.30 628 LYS B N 1
ATOM 4474 C CA . LYS B 1 285 ? 18.599 74.076 9.451 1.00 32.87 628 LYS B CA 1
ATOM 4475 C C . LYS B 1 285 ? 17.984 73.050 10.391 1.00 32.47 628 LYS B C 1
ATOM 4476 O O . LYS B 1 285 ? 18.686 72.174 10.900 1.00 30.57 628 LYS B O 1
ATOM 4482 N N . LEU B 1 286 ? 16.679 73.160 10.614 1.00 31.84 629 LEU B N 1
ATOM 4483 C CA . LEU B 1 286 ? 15.996 72.249 11.520 1.00 31.02 629 LEU B CA 1
ATOM 4484 C C . LEU B 1 286 ? 14.667 71.727 11.007 1.00 30.56 629 LEU B C 1
ATOM 4485 O O . LEU B 1 286 ? 13.788 72.498 10.609 1.00 31.22 629 LEU B O 1
ATOM 4490 N N . ASN B 1 287 ? 14.532 70.406 11.008 1.00 30.19 630 ASN B N 1
ATOM 4491 C CA . ASN B 1 287 ? 13.286 69.771 10.616 1.00 30.63 630 ASN B CA 1
ATOM 4492 C C . ASN B 1 287 ? 12.737 69.326 11.961 1.00 30.30 630 ASN B C 1
ATOM 4493 O O . ASN B 1 287 ? 13.390 68.571 12.678 1.00 28.56 630 ASN B O 1
ATOM 4498 N N . TYR B 1 288 ? 11.553 69.810 12.312 1.00 30.33 631 TYR B N 1
ATOM 4499 C CA . TYR B 1 288 ? 10.967 69.461 13.595 1.00 29.63 631 TYR B CA 1
ATOM 4500 C C . TYR B 1 288 ? 9.513 69.059 13.473 1.00 29.23 631 TYR B C 1
ATOM 4501 O O . TYR B 1 288 ? 8.935 69.074 12.385 1.00 30.44 631 TYR B O 1
ATOM 4510 N N . HIS B 1 289 ? 8.932 68.694 14.608 1.00 28.31 632 HIS B N 1
ATOM 4511 C CA . HIS B 1 289 ? 7.541 68.288 14.680 1.00 27.85 632 HIS B CA 1
ATOM 4512 C C . HIS B 1 289 ? 7.043 68.852 16.004 1.00 27.78 632 HIS B C 1
ATOM 4513 O O . HIS B 1 289 ? 7.257 68.258 17.065 1.00 27.34 632 HIS B O 1
ATOM 4520 N N . ALA B 1 290 ? 6.407 70.017 15.936 1.00 27.62 633 ALA B N 1
ATOM 4521 C CA . ALA B 1 290 ? 5.900 70.686 17.127 1.00 28.54 633 ALA B CA 1
ATOM 4522 C C . ALA B 1 290 ? 5.053 71.881 16.730 1.00 29.90 633 ALA B C 1
ATOM 4523 O O . ALA B 1 290 ? 4.834 72.135 15.546 1.00 29.58 633 ALA B O 1
ATOM 4525 N N . LYS B 1 291 ? 4.571 72.612 17.728 1.00 31.60 634 LYS B N 1
ATOM 4526 C CA . LYS B 1 291 ? 3.780 73.805 17.464 1.00 32.09 634 LYS B CA 1
ATOM 4527 C C . LYS B 1 291 ? 4.679 75.009 17.715 1.00 32.16 634 LYS B C 1
ATOM 4528 O O . LYS B 1 291 ? 4.680 75.972 16.946 1.00 33.58 634 LYS B O 1
ATOM 4534 N N . ASP B 1 292 ? 5.451 74.941 18.794 1.00 30.94 635 ASP B N 1
ATOM 4535 C CA . ASP B 1 292 ? 6.361 76.014 19.153 1.00 31.51 635 ASP B CA 1
ATOM 4536 C C . ASP B 1 292 ? 7.796 75.500 19.247 1.00 31.91 635 ASP B C 1
ATOM 4537 O O . ASP B 1 292 ? 8.037 74.349 19.629 1.00 30.46 635 ASP B O 1
ATOM 4542 N N . VAL B 1 293 ? 8.746 76.357 18.885 1.00 30.47 636 VAL B N 1
ATOM 4543 C CA . VAL B 1 293 ? 10.161 76.010 18.939 1.00 29.53 636 VAL B CA 1
ATOM 4544 C C . VAL B 1 293 ? 10.932 77.080 19.703 1.00 29.92 636 VAL B C 1
ATOM 4545 O O . VAL B 1 293 ? 10.695 78.279 19.532 1.00 30.99 636 VAL B O 1
ATOM 4549 N N . TYR B 1 294 ? 11.862 76.637 20.539 1.00 29.81 637 TYR B N 1
ATOM 4550 C CA . TYR B 1 294 ? 12.673 77.538 21.345 1.00 31.28 637 TYR B CA 1
ATOM 4551 C C . TYR B 1 294 ? 14.134 77.158 21.201 1.00 32.17 637 TYR B C 1
ATOM 4552 O O . TYR B 1 294 ? 14.461 75.983 21.030 1.00 31.77 637 TYR B O 1
ATOM 4561 N N . ILE B 1 295 ? 15.015 78.147 21.277 1.00 32.34 638 ILE B N 1
ATOM 4562 C CA . ILE B 1 295 ? 16.437 77.873 21.186 1.00 31.88 638 ILE B CA 1
ATOM 4563 C C . ILE B 1 295 ? 17.094 78.327 22.478 1.00 31.67 638 ILE B C 1
ATOM 4564 O O . ILE B 1 295 ? 16.808 79.415 22.981 1.00 33.24 638 ILE B O 1
ATOM 4569 N N . VAL B 1 296 ? 17.949 77.478 23.037 1.00 30.89 639 VAL B N 1
ATOM 4570 C CA . VAL B 1 296 ? 18.653 77.824 24.261 1.00 31.26 639 VAL B CA 1
ATOM 4571 C C . VAL B 1 296 ? 20.014 78.325 23.818 1.00 32.89 639 VAL B C 1
ATOM 4572 O O . VAL B 1 296 ? 20.861 77.540 23.391 1.00 32.84 639 VAL B O 1
ATOM 4576 N N . VAL B 1 297 ? 20.216 79.636 23.919 1.00 33.37 640 VAL B N 1
ATOM 4577 C CA . VAL B 1 297 ? 21.468 80.247 23.489 1.00 34.60 640 VAL B CA 1
ATOM 4578 C C . VAL B 1 297 ? 22.088 81.191 24.520 1.00 36.15 640 VAL B C 1
ATOM 4579 O O . VAL B 1 297 ? 21.381 81.844 25.293 1.00 35.87 640 VAL B O 1
ATOM 4583 N N . GLY B 1 298 ? 23.418 81.250 24.521 1.00 36.02 641 GLY B N 1
ATOM 4584 C CA . GLY B 1 298 ? 24.126 82.127 25.433 1.00 36.35 641 GLY B CA 1
ATOM 4585 C C . GLY B 1 298 ? 24.926 83.156 24.651 1.00 36.37 641 GLY B C 1
ATOM 4586 O O . GLY B 1 298 ? 25.117 83.011 23.444 1.00 36.19 641 GLY B O 1
ATOM 4587 N N . GLY B 1 299 ? 25.384 84.201 25.335 1.00 38.90 642 GLY B N 1
ATOM 4588 C CA . GLY B 1 299 ? 26.174 85.232 24.681 1.00 37.16 642 GLY B CA 1
ATOM 4589 C C . GLY B 1 299 ? 25.406 86.457 24.223 1.00 37.45 642 GLY B C 1
ATOM 4590 O O . GLY B 1 299 ? 24.179 86.525 24.340 1.00 36.66 642 GLY B O 1
ATOM 4591 N N . THR B 1 300 ? 26.143 87.436 23.701 1.00 38.45 643 THR B N 1
ATOM 4592 C CA . THR B 1 300 ? 25.551 88.677 23.207 1.00 37.99 643 THR B CA 1
ATOM 4593 C C . THR B 1 300 ? 25.661 88.739 21.689 1.00 37.16 643 THR B C 1
ATOM 4594 O O . THR B 1 300 ? 26.737 88.530 21.128 1.00 37.72 643 THR B O 1
ATOM 4598 N N . GLY B 1 301 ? 24.549 89.035 21.027 1.00 37.53 644 GLY B N 1
ATOM 4599 C CA . GLY B 1 301 ? 24.564 89.112 19.580 1.00 37.52 644 GLY B CA 1
ATOM 4600 C C . GLY B 1 301 ? 23.179 89.212 18.979 1.00 37.74 644 GLY B C 1
ATOM 4601 O O . GLY B 1 301 ? 22.245 89.689 19.626 1.00 38.65 644 GLY B O 1
ATOM 4602 N N . THR B 1 302 ? 23.046 88.757 17.738 1.00 37.77 645 THR B N 1
ATOM 4603 C CA . THR B 1 302 ? 21.768 88.803 17.043 1.00 39.35 645 THR B CA 1
ATOM 4604 C C . THR B 1 302 ? 21.447 87.434 16.458 1.00 40.21 645 THR B C 1
ATOM 4605 O O . THR B 1 302 ? 22.344 86.700 16.027 1.00 39.67 645 THR B O 1
ATOM 4609 N N . LEU B 1 303 ? 20.164 87.093 16.447 1.00 40.02 646 LEU B N 1
ATOM 4610 C CA . LEU B 1 303 ? 19.731 85.815 15.920 1.00 38.82 646 LEU B CA 1
ATOM 4611 C C . LEU B 1 303 ? 18.638 86.060 14.886 1.00 38.49 646 LEU B C 1
ATOM 4612 O O . LEU B 1 303 ? 17.600 86.652 15.183 1.00 39.38 646 LEU B O 1
ATOM 4617 N N . THR B 1 304 ? 18.885 85.613 13.661 1.00 39.34 647 THR B N 1
ATOM 4618 C CA . THR B 1 304 ? 17.923 85.779 12.582 1.00 39.74 647 THR B CA 1
ATOM 4619 C C . THR B 1 304 ? 17.309 84.424 12.239 1.00 39.99 647 THR B C 1
ATOM 4620 O O . THR B 1 304 ? 18.028 83.429 12.116 1.00 40.17 647 THR B O 1
ATOM 4624 N N . VAL B 1 305 ? 15.984 84.387 12.085 1.00 40.23 648 VAL B N 1
ATOM 4625 C CA . VAL B 1 305 ? 15.291 83.144 11.754 1.00 39.98 648 VAL B CA 1
ATOM 4626 C C . VAL B 1 305 ? 14.546 83.263 10.429 1.00 40.63 648 VAL B C 1
ATOM 4627 O O . VAL B 1 305 ? 13.879 84.267 10.163 1.00 41.05 648 VAL B O 1
ATOM 4631 N N . VAL B 1 306 ? 14.661 82.231 9.597 1.00 41.11 649 VAL B N 1
ATOM 4632 C CA . VAL B 1 306 ? 13.997 82.218 8.300 1.00 40.65 649 VAL B CA 1
ATOM 4633 C C . VAL B 1 306 ? 12.819 81.250 8.314 1.00 41.76 649 VAL B C 1
ATOM 4634 O O . VAL B 1 306 ? 11.689 81.699 8.026 1.00 42.84 649 VAL B O 1
ATOM 4638 N N . ALA B 1 312 ? 12.702 87.574 10.200 1.00 41.18 655 ALA B N 1
ATOM 4639 C CA . ALA B 1 312 ? 12.649 88.104 11.596 1.00 40.26 655 ALA B CA 1
ATOM 4640 C C . ALA B 1 312 ? 14.029 88.083 12.241 1.00 40.14 655 ALA B C 1
ATOM 4641 O O . ALA B 1 312 ? 14.861 87.237 11.913 1.00 40.53 655 ALA B O 1
ATOM 4643 N N . THR B 1 313 ? 14.263 89.014 13.162 1.00 40.54 656 THR B N 1
ATOM 4644 C CA . THR B 1 313 ? 15.541 89.106 13.858 1.00 40.52 656 THR B CA 1
ATOM 4645 C C . THR B 1 313 ? 15.302 89.275 15.362 1.00 41.04 656 THR B C 1
ATOM 4646 O O . THR B 1 313 ? 14.321 89.905 15.776 1.00 40.09 656 THR B O 1
ATOM 4650 N N . LEU B 1 314 ? 16.193 88.712 16.177 1.00 39.92 657 LEU B N 1
ATOM 4651 C CA . LEU B 1 314 ? 16.051 88.788 17.627 1.00 38.48 657 LEU B CA 1
ATOM 4652 C C . LEU B 1 314 ? 17.362 89.098 18.342 1.00 38.13 657 LEU B C 1
ATOM 4653 O O . LEU B 1 314 ? 18.369 88.412 18.150 1.00 38.75 657 LEU B O 1
ATOM 4658 N N . PRO B 1 315 ? 17.365 90.139 19.188 1.00 37.76 658 PRO B N 1
ATOM 4659 C CA . PRO B 1 315 ? 18.576 90.505 19.925 1.00 37.96 658 PRO B CA 1
ATOM 4660 C C . PRO B 1 315 ? 18.804 89.513 21.064 1.00 37.96 658 PRO B C 1
ATOM 4661 O O . PRO B 1 315 ? 17.861 89.128 21.757 1.00 39.23 658 PRO B O 1
ATOM 4665 N N . ILE B 1 316 ? 20.050 89.093 21.255 1.00 38.04 659 ILE B N 1
ATOM 4666 C CA . ILE B 1 316 ? 20.369 88.139 22.309 1.00 37.86 659 ILE B CA 1
ATOM 4667 C C . ILE B 1 316 ? 21.344 88.732 23.314 1.00 38.55 659 ILE B C 1
ATOM 4668 O O . ILE B 1 316 ? 22.448 89.150 22.955 1.00 39.49 659 ILE B O 1
ATOM 4673 N N . SER B 1 317 ? 20.934 88.757 24.578 1.00 39.16 660 SER B N 1
ATOM 4674 C CA . SER B 1 317 ? 21.771 89.305 25.636 1.00 39.69 660 SER B CA 1
ATOM 4675 C C . SER B 1 317 ? 21.358 88.793 27.010 1.00 39.51 660 SER B C 1
ATOM 4676 O O . SER B 1 317 ? 20.247 88.288 27.186 1.00 39.76 660 SER B O 1
ATOM 4679 N N . GLY B 1 318 ? 22.261 88.928 27.978 1.00 40.07 661 GLY B N 1
ATOM 4680 C CA . GLY B 1 318 ? 21.976 88.487 29.331 1.00 38.95 661 GLY B CA 1
ATOM 4681 C C . GLY B 1 318 ? 22.210 87.003 29.551 1.00 38.36 661 GLY B C 1
ATOM 4682 O O . GLY B 1 318 ? 22.760 86.326 28.681 1.00 39.23 661 GLY B O 1
ATOM 4683 N N . PRO B 1 319 ? 21.807 86.467 30.716 1.00 38.12 662 PRO B N 1
ATOM 4684 C CA . PRO B 1 319 ? 21.984 85.045 31.027 1.00 36.75 662 PRO B CA 1
ATOM 4685 C C . PRO B 1 319 ? 21.424 84.161 29.917 1.00 34.98 662 PRO B C 1
ATOM 4686 O O . PRO B 1 319 ? 20.390 84.472 29.324 1.00 34.70 662 PRO B O 1
ATOM 4690 N N . PRO B 1 320 ? 22.109 83.050 29.609 1.00 34.49 663 PRO B N 1
ATOM 4691 C CA . PRO B 1 320 ? 21.609 82.165 28.553 1.00 33.78 663 PRO B CA 1
ATOM 4692 C C . PRO B 1 320 ? 20.237 81.623 28.950 1.00 32.31 663 PRO B C 1
ATOM 4693 O O . PRO B 1 320 ? 20.011 81.297 30.112 1.00 34.62 663 PRO B O 1
ATOM 4697 N N . THR B 1 321 ? 19.324 81.535 27.992 1.00 33.77 664 THR B N 1
ATOM 4698 C CA . THR B 1 321 ? 17.982 81.035 28.274 1.00 33.62 664 THR B CA 1
ATOM 4699 C C . THR B 1 321 ? 17.255 80.708 26.978 1.00 33.73 664 THR B C 1
ATOM 4700 O O . THR B 1 321 ? 17.829 80.795 25.891 1.00 34.01 664 THR B O 1
ATOM 4704 N N . THR B 1 322 ? 15.988 80.331 27.097 1.00 34.06 665 THR B N 1
ATOM 4705 C CA . THR B 1 322 ? 15.182 80.006 25.933 1.00 34.04 665 THR B CA 1
ATOM 4706 C C . THR B 1 322 ? 14.652 81.260 25.253 1.00 34.78 665 THR B C 1
ATOM 4707 O O . THR B 1 322 ? 14.243 82.221 25.908 1.00 33.83 665 THR B O 1
ATOM 4711 N N . HIS B 1 323 ? 14.666 81.235 23.928 1.00 34.75 666 HIS B N 1
ATOM 4712 C CA . HIS B 1 323 ? 14.170 82.331 23.114 1.00 33.29 666 HIS B CA 1
ATOM 4713 C C . HIS B 1 323 ? 13.250 81.674 22.100 1.00 33.44 666 HIS B C 1
ATOM 4714 O O . HIS B 1 323 ? 13.687 80.828 21.317 1.00 34.46 666 HIS B O 1
ATOM 4721 N N . GLN B 1 324 ? 11.973 82.036 22.122 1.00 32.19 667 GLN B N 1
ATOM 4722 C CA . GLN B 1 324 ? 11.034 81.446 21.185 1.00 32.61 667 GLN B CA 1
ATOM 4723 C C . GLN B 1 324 ? 11.314 81.929 19.763 1.00 34.34 667 GLN B C 1
ATOM 4724 O O . GLN B 1 324 ? 11.352 83.134 19.500 1.00 33.44 667 GLN B O 1
ATOM 4730 N N . VAL B 1 325 ? 11.530 80.981 18.854 1.00 33.68 668 VAL B N 1
ATOM 4731 C CA . VAL B 1 325 ? 11.811 81.305 17.460 1.00 34.28 668 VAL B CA 1
ATOM 4732 C C . VAL B 1 325 ? 10.647 80.896 16.574 1.00 34.86 668 VAL B C 1
ATOM 4733 O O . VAL B 1 325 ? 10.588 81.265 15.397 1.00 35.16 668 VAL B O 1
ATOM 4737 N N . VAL B 1 326 ? 9.718 80.130 17.140 1.00 34.70 669 VAL B N 1
ATOM 4738 C CA . VAL B 1 326 ? 8.550 79.687 16.390 1.00 34.49 669 VAL B CA 1
ATOM 4739 C C . VAL B 1 326 ? 7.293 79.612 17.251 1.00 35.06 669 VAL B C 1
ATOM 4740 O O . VAL B 1 326 ? 7.258 78.909 18.263 1.00 35.60 669 VAL B O 1
ATOM 4744 N N . ALA B 1 327 ? 6.260 80.339 16.839 1.00 35.80 670 ALA B N 1
ATOM 4745 C CA . ALA B 1 327 ? 4.987 80.339 17.548 1.00 36.07 670 ALA B CA 1
ATOM 4746 C C . ALA B 1 327 ? 3.931 79.872 16.553 1.00 36.20 670 ALA B C 1
ATOM 4747 O O . ALA B 1 327 ? 3.213 80.682 15.962 1.00 36.64 670 ALA B O 1
ATOM 4749 N N . GLY B 1 328 ? 3.843 78.558 16.371 1.00 35.69 671 GLY B N 1
ATOM 4750 C CA . GLY B 1 328 ? 2.902 77.999 15.419 1.00 36.73 671 GLY B CA 1
ATOM 4751 C C . GLY B 1 328 ? 1.445 77.965 15.818 1.00 36.94 671 GLY B C 1
ATOM 4752 O O . GLY B 1 328 ? 1.085 78.181 16.977 1.00 38.26 671 GLY B O 1
ATOM 4753 N N . TYR B 1 329 ? 0.604 77.683 14.830 1.00 37.15 672 TYR B N 1
ATOM 4754 C CA . TYR B 1 329 ? -0.830 77.612 15.023 1.00 37.55 672 TYR B CA 1
ATOM 4755 C C . TYR B 1 329 ? -1.204 76.237 15.552 1.00 37.72 672 TYR B C 1
ATOM 4756 O O . TYR B 1 329 ? -2.162 76.096 16.319 1.00 38.01 672 TYR B O 1
ATOM 4759 N N . ARG B 1 330 ? -0.450 75.223 15.132 1.00 37.79 673 ARG B N 1
ATOM 4760 C CA . ARG B 1 330 ? -0.699 73.856 15.571 1.00 37.47 673 ARG B CA 1
ATOM 4761 C C . ARG B 1 330 ? 0.545 72.973 15.474 1.00 36.72 673 ARG B C 1
ATOM 4762 O O . ARG B 1 330 ? 1.576 73.377 14.931 1.00 36.16 673 ARG B O 1
ATOM 4770 N N . LEU B 1 331 ? 0.428 71.763 16.010 1.00 35.73 674 LEU B N 1
ATOM 4771 C CA . LEU B 1 331 ? 1.514 70.792 16.010 1.00 35.34 674 LEU B CA 1
ATOM 4772 C C . LEU B 1 331 ? 1.605 70.093 14.663 1.00 35.08 674 LEU B C 1
ATOM 4773 O O . LEU B 1 331 ? 0.703 69.351 14.272 1.00 36.94 674 LEU B O 1
ATOM 4778 N N . ALA B 1 332 ? 2.701 70.332 13.955 1.00 36.01 675 ALA B N 1
ATOM 4779 C CA . ALA B 1 332 ? 2.907 69.723 12.652 1.00 35.89 675 ALA B CA 1
ATOM 4780 C C . ALA B 1 332 ? 4.390 69.698 12.309 1.00 34.99 675 ALA B C 1
ATOM 4781 O O . ALA B 1 332 ? 5.208 70.339 12.978 1.00 34.27 675 ALA B O 1
ATOM 4783 N N . SER B 1 333 ? 4.732 68.939 11.274 1.00 34.59 676 SER B N 1
ATOM 4784 C CA . SER B 1 333 ? 6.113 68.834 10.832 1.00 34.56 676 SER B CA 1
ATOM 4785 C C . SER B 1 333 ? 6.418 70.079 10.013 1.00 34.85 676 SER B C 1
ATOM 4786 O O . SER B 1 333 ? 5.638 70.457 9.139 1.00 35.96 676 SER B O 1
ATOM 4789 N N . GLU B 1 334 ? 7.545 70.715 10.310 1.00 35.66 677 GLU B N 1
ATOM 4790 C CA . GLU B 1 334 ? 7.953 71.925 9.606 1.00 36.21 677 GLU B CA 1
ATOM 4791 C C . GLU B 1 334 ? 9.467 72.056 9.607 1.00 34.93 677 GLU B C 1
ATOM 4792 O O . GLU B 1 334 ? 10.177 71.228 10.181 1.00 34.50 677 GLU B O 1
ATOM 4798 N N . THR B 1 335 ? 9.957 73.103 8.954 1.00 34.97 678 THR B N 1
ATOM 4799 C CA . THR B 1 335 ? 11.389 73.359 8.885 1.00 35.67 678 THR B CA 1
ATOM 4800 C C . THR B 1 335 ? 11.654 74.827 9.183 1.00 35.22 678 THR B C 1
ATOM 4801 O O . THR B 1 335 ? 10.791 75.680 8.969 1.00 37.59 678 THR B O 1
ATOM 4805 N N . LEU B 1 336 ? 12.846 75.119 9.684 1.00 36.19 679 LEU B N 1
ATOM 4806 C CA . LEU B 1 336 ? 13.213 76.490 9.998 1.00 37.09 679 LEU B CA 1
ATOM 4807 C C . LEU B 1 336 ? 14.720 76.643 9.964 1.00 36.96 679 LEU B C 1
ATOM 4808 O O . LEU B 1 336 ? 15.455 75.681 10.197 1.00 37.10 679 LEU B O 1
ATOM 4813 N N . GLU B 1 337 ? 15.179 77.854 9.667 1.00 37.92 680 GLU B N 1
ATOM 4814 C CA . GLU B 1 337 ? 16.605 78.126 9.632 1.00 36.76 680 GLU B CA 1
ATOM 4815 C C . GLU B 1 337 ? 16.906 79.266 10.587 1.00 35.73 680 GLU B C 1
ATOM 4816 O O . GLU B 1 337 ? 16.159 80.242 10.660 1.00 37.84 680 GLU B O 1
ATOM 4822 N N . VAL B 1 338 ? 18.005 79.127 11.317 1.00 35.60 681 VAL B N 1
ATOM 4823 C CA . VAL B 1 338 ? 18.432 80.124 12.284 1.00 37.03 681 VAL B CA 1
ATOM 4824 C C . VAL B 1 338 ? 19.875 80.555 12.029 1.00 37.78 681 VAL B C 1
ATOM 4825 O O . VAL B 1 338 ? 20.771 79.716 11.910 1.00 39.38 681 VAL B O 1
ATOM 4829 N N . ARG B 1 339 ? 20.094 81.865 11.950 1.00 38.73 682 ARG B N 1
ATOM 4830 C CA . ARG B 1 339 ? 21.434 82.403 11.719 1.00 38.09 682 ARG B CA 1
ATOM 4831 C C . ARG B 1 339 ? 21.972 83.140 12.938 1.00 38.50 682 ARG B C 1
ATOM 4832 O O . ARG B 1 339 ? 21.670 84.316 13.147 1.00 39.00 682 ARG B O 1
ATOM 4840 N N . PRO B 1 340 ? 22.769 82.452 13.769 1.00 38.79 683 PRO B N 1
ATOM 4841 C CA . PRO B 1 340 ? 23.346 83.063 14.971 1.00 38.36 683 PRO B CA 1
ATOM 4842 C C . PRO B 1 340 ? 24.555 83.932 14.630 1.00 39.74 683 PRO B C 1
ATOM 4843 O O . PRO B 1 340 ? 25.501 83.459 13.996 1.00 39.41 683 PRO B O 1
ATOM 4847 N N . SER B 1 341 ? 24.530 85.195 15.047 1.00 39.77 684 SER B N 1
ATOM 4848 C CA . SER B 1 341 ? 25.657 86.081 14.778 1.00 40.48 684 SER B CA 1
ATOM 4849 C C . SER B 1 341 ? 26.872 85.473 15.466 1.00 40.12 684 SER B C 1
ATOM 4850 O O . SER B 1 341 ? 26.726 84.690 16.406 1.00 40.28 684 SER B O 1
ATOM 4853 N N . LYS B 1 342 ? 28.065 85.821 14.996 1.00 39.45 685 LYS B N 1
ATOM 4854 C CA . LYS B 1 342 ? 29.283 85.289 15.591 1.00 39.09 685 LYS B CA 1
ATOM 4855 C C . LYS B 1 342 ? 29.292 85.569 17.086 1.00 39.21 685 LYS B C 1
ATOM 4856 O O . LYS B 1 342 ? 28.910 86.660 17.522 1.00 40.33 685 LYS B O 1
ATOM 4858 N N . GLY B 1 343 ? 29.717 84.578 17.867 1.00 38.57 686 GLY B N 1
ATOM 4859 C CA . GLY B 1 343 ? 29.767 84.738 19.310 1.00 38.53 686 GLY B CA 1
ATOM 4860 C C . GLY B 1 343 ? 28.648 84.020 20.048 1.00 36.96 686 GLY B C 1
ATOM 4861 O O . GLY B 1 343 ? 28.851 83.515 21.155 1.00 37.93 686 GLY B O 1
ATOM 4862 N N . LEU B 1 344 ? 27.466 83.972 19.441 1.00 36.92 687 LEU B N 1
ATOM 4863 C CA . LEU B 1 344 ? 26.318 83.308 20.057 1.00 35.44 687 LEU B CA 1
ATOM 4864 C C . LEU B 1 344 ? 26.532 81.800 20.143 1.00 36.00 687 LEU B C 1
ATOM 4865 O O . LEU B 1 344 ? 26.871 81.153 19.152 1.00 36.49 687 LEU B O 1
ATOM 4870 N N . GLN B 1 345 ? 26.327 81.247 21.335 1.00 36.54 688 GLN B N 1
ATOM 4871 C CA . GLN B 1 345 ? 26.493 79.817 21.560 1.00 35.27 688 GLN B CA 1
ATOM 4872 C C . GLN B 1 345 ? 25.138 79.122 21.697 1.00 36.33 688 GLN B C 1
ATOM 4873 O O . GLN B 1 345 ? 24.318 79.488 22.545 1.00 34.19 688 GLN B O 1
ATOM 4879 N N . VAL B 1 346 ? 24.913 78.118 20.854 1.00 35.13 689 VAL B N 1
ATOM 4880 C CA . VAL B 1 346 ? 23.667 77.364 20.873 1.00 35.89 689 VAL B CA 1
ATOM 4881 C C . VAL B 1 346 ? 23.820 76.083 21.687 1.00 34.71 689 VAL B C 1
ATOM 4882 O O . VAL B 1 346 ? 24.748 75.296 21.474 1.00 34.56 689 VAL B O 1
ATOM 4886 N N . PHE B 1 347 ? 22.898 75.880 22.621 1.00 34.00 690 PHE B N 1
ATOM 4887 C CA . PHE B 1 347 ? 22.925 74.704 23.476 1.00 32.26 690 PHE B CA 1
ATOM 4888 C C . PHE B 1 347 ? 21.921 73.659 23.008 1.00 32.56 690 PHE B C 1
ATOM 4889 O O . PHE B 1 347 ? 22.183 72.459 23.100 1.00 32.63 690 PHE B O 1
ATOM 4897 N N . SER B 1 348 ? 20.779 74.114 22.498 1.00 31.96 691 SER B N 1
ATOM 4898 C CA . SER B 1 348 ? 19.757 73.191 22.032 1.00 31.24 691 SER B CA 1
ATOM 4899 C C . SER B 1 348 ? 18.499 73.862 21.514 1.00 31.07 691 SER B C 1
ATOM 4900 O O . SER B 1 348 ? 18.342 75.083 21.555 1.00 32.03 691 SER B O 1
ATOM 4903 N N . PHE B 1 349 ? 17.600 73.022 21.020 1.00 30.46 692 PHE B N 1
ATOM 4904 C CA . PHE B 1 349 ? 16.301 73.448 20.536 1.00 31.06 692 PHE B CA 1
ATOM 4905 C C . PHE B 1 349 ? 15.305 72.652 21.373 1.00 30.27 692 PHE B C 1
ATOM 4906 O O . PHE B 1 349 ? 15.422 71.431 21.480 1.00 30.39 692 PHE B O 1
ATOM 4914 N N . THR B 1 350 ? 14.355 73.340 21.992 1.00 29.32 693 THR B N 1
ATOM 4915 C CA . THR B 1 350 ? 13.336 72.666 22.784 1.00 28.85 693 THR B CA 1
ATOM 4916 C C . THR B 1 350 ? 12.004 72.950 22.110 1.00 28.71 693 THR B C 1
ATOM 4917 O O . THR B 1 350 ? 11.931 73.782 21.199 1.00 28.29 693 THR B O 1
ATOM 4921 N N . TYR B 1 351 ? 10.942 72.281 22.543 1.00 26.45 694 TYR B N 1
ATOM 4922 C CA . TYR B 1 351 ? 9.670 72.451 21.865 1.00 25.29 694 TYR B CA 1
ATOM 4923 C C . TYR B 1 351 ? 8.422 72.593 22.726 1.00 25.19 694 TYR B C 1
ATOM 4924 O O . TYR B 1 351 ? 8.457 72.419 23.947 1.00 24.00 694 TYR B O 1
ATOM 4933 N N . GLY B 1 352 ? 7.322 72.898 22.047 1.00 25.57 695 GLY B N 1
ATOM 4934 C CA . GLY B 1 352 ? 6.030 73.058 22.687 1.00 26.69 695 GLY B CA 1
ATOM 4935 C C . GLY B 1 352 ? 4.956 72.742 21.667 1.00 26.62 695 GLY B C 1
ATOM 4936 O O . GLY B 1 352 ? 5.319 72.419 20.513 1.00 28.82 695 GLY B O 1
ATOM 4938 N N . GLY C 1 20 ? 47.834 -2.875 32.934 1.00 30.10 -3 GLY C N 1
ATOM 4939 C CA . GLY C 1 20 ? 46.590 -2.888 33.758 1.00 26.80 -3 GLY C CA 1
ATOM 4940 C C . GLY C 1 20 ? 46.160 -1.487 34.152 1.00 26.69 -3 GLY C C 1
ATOM 4941 O O . GLY C 1 20 ? 46.988 -0.581 34.257 1.00 24.71 -3 GLY C O 1
ATOM 4942 N N . ALA C 1 21 ? 44.862 -1.307 34.370 1.00 22.34 -2 ALA C N 1
ATOM 4943 C CA . ALA C 1 21 ? 44.325 -0.006 34.753 1.00 22.56 -2 ALA C CA 1
ATOM 4944 C C . ALA C 1 21 ? 43.000 -0.172 35.481 1.00 20.77 -2 ALA C C 1
ATOM 4945 O O . ALA C 1 21 ? 42.332 -1.194 35.328 1.00 17.27 -2 ALA C O 1
ATOM 4947 N N . MET C 1 22 ? 42.633 0.826 36.282 1.00 19.56 -1 MET C N 1
ATOM 4948 C CA . MET C 1 22 ? 41.362 0.784 36.997 1.00 20.11 -1 MET C CA 1
ATOM 4949 C C . MET C 1 22 ? 40.329 1.255 35.997 1.00 20.46 -1 MET C C 1
ATOM 4950 O O . MET C 1 22 ? 40.608 2.138 35.185 1.00 21.02 -1 MET C O 1
ATOM 4955 N N . GLU C 1 23 ? 39.134 0.683 36.055 1.00 18.33 366 GLU C N 1
ATOM 4956 C CA . GLU C 1 23 ? 38.094 1.079 35.120 1.00 18.55 366 GLU C CA 1
ATOM 4957 C C . GLU C 1 23 ? 36.706 1.015 35.728 1.00 16.46 366 GLU C C 1
ATOM 4958 O O . GLU C 1 23 ? 36.423 0.162 36.573 1.00 16.63 366 GLU C O 1
ATOM 4964 N N . ILE C 1 24 ? 35.857 1.941 35.304 1.00 17.15 367 ILE C N 1
ATOM 4965 C CA . ILE C 1 24 ? 34.465 1.957 35.724 1.00 15.46 367 ILE C CA 1
ATOM 4966 C C . ILE C 1 24 ? 33.783 1.598 34.418 1.00 14.94 367 ILE C C 1
ATOM 4967 O O . ILE C 1 24 ? 34.129 2.145 33.373 1.00 15.84 367 ILE C O 1
ATOM 4972 N N . ARG C 1 25 ? 32.838 0.672 34.459 1.00 13.15 368 ARG C N 1
ATOM 4973 C CA . ARG C 1 25 ? 32.166 0.278 33.232 1.00 14.30 368 ARG C CA 1
ATOM 4974 C C . ARG C 1 25 ? 31.507 1.479 32.556 1.00 15.86 368 ARG C C 1
ATOM 4975 O O . ARG C 1 25 ? 30.860 2.304 33.215 1.00 15.09 368 ARG C O 1
ATOM 4983 N N . GLU C 1 26 ? 31.715 1.561 31.243 1.00 16.67 369 GLU C N 1
ATOM 4984 C CA . GLU C 1 26 ? 31.206 2.630 30.380 1.00 19.54 369 GLU C CA 1
ATOM 4985 C C . GLU C 1 26 ? 32.137 3.846 30.363 1.00 17.11 369 GLU C C 1
ATOM 4986 O O . GLU C 1 26 ? 31.851 4.859 29.725 1.00 15.97 369 GLU C O 1
ATOM 4992 N N . GLN C 1 27 ? 33.264 3.734 31.060 1.00 16.75 370 GLN C N 1
ATOM 4993 C CA . GLN C 1 27 ? 34.246 4.812 31.091 1.00 17.54 370 GLN C CA 1
ATOM 4994 C C . GLN C 1 27 ? 35.033 4.802 29.774 1.00 17.80 370 GLN C C 1
ATOM 4995 O O . GLN C 1 27 ? 35.262 3.737 29.198 1.00 17.81 370 GLN C O 1
ATOM 5001 N N . LEU C 1 28 ? 35.429 5.977 29.287 1.00 15.89 371 LEU C N 1
ATOM 5002 C CA . LEU C 1 28 ? 36.216 6.044 28.057 1.00 17.22 371 LEU C CA 1
ATOM 5003 C C . LEU C 1 28 ? 37.656 5.663 28.380 1.00 17.97 371 LEU C C 1
ATOM 5004 O O . LEU C 1 28 ? 38.248 6.189 29.318 1.00 18.67 371 LEU C O 1
ATOM 5009 N N . ASN C 1 29 ? 38.210 4.740 27.607 1.00 18.96 372 ASN C N 1
ATOM 5010 C CA . ASN C 1 29 ? 39.587 4.315 27.811 1.00 21.19 372 ASN C CA 1
ATOM 5011 C C . ASN C 1 29 ? 40.457 5.085 26.829 1.00 19.91 372 ASN C C 1
ATOM 5012 O O . ASN C 1 29 ? 40.958 4.540 25.846 1.00 17.48 372 ASN C O 1
ATOM 5017 N N . LEU C 1 30 ? 40.599 6.376 27.114 1.00 20.70 373 LEU C N 1
ATOM 5018 C CA . LEU C 1 30 ? 41.378 7.301 26.301 1.00 22.12 373 LEU C CA 1
ATOM 5019 C C . LEU C 1 30 ? 42.842 6.898 26.254 1.00 22.39 373 LEU C C 1
ATOM 5020 O O . LEU C 1 30 ? 43.365 6.319 27.202 1.00 24.28 373 LEU C O 1
ATOM 5025 N N . GLY C 1 31 ? 43.497 7.209 25.143 1.00 21.90 374 GLY C N 1
ATOM 5026 C CA . GLY C 1 31 ? 44.902 6.876 24.999 1.00 25.75 374 GLY C CA 1
ATOM 5027 C C . GLY C 1 31 ? 45.736 8.139 24.899 1.00 25.14 374 GLY C C 1
ATOM 5028 O O . GLY C 1 31 ? 45.192 9.230 24.775 1.00 26.82 374 GLY C O 1
ATOM 5029 N N . GLY C 1 32 ? 47.055 7.998 24.966 1.00 27.64 375 GLY C N 1
ATOM 5030 C CA . GLY C 1 32 ? 47.920 9.159 24.869 1.00 27.36 375 GLY C CA 1
ATOM 5031 C C . GLY C 1 32 ? 47.928 10.007 26.126 1.00 27.38 375 GLY C C 1
ATOM 5032 O O . GLY C 1 32 ? 47.501 9.559 27.190 1.00 29.15 375 GLY C O 1
ATOM 5033 N N . ILE C 1 33 ? 48.405 11.241 26.008 1.00 26.62 376 ILE C N 1
ATOM 5034 C CA . ILE C 1 33 ? 48.472 12.123 27.163 1.00 27.74 376 ILE C CA 1
ATOM 5035 C C . ILE C 1 33 ? 47.485 13.274 27.112 1.00 26.48 376 ILE C C 1
ATOM 5036 O O . ILE C 1 33 ? 46.904 13.580 26.069 1.00 25.86 376 ILE C O 1
ATOM 5041 N N . VAL C 1 34 ? 47.309 13.912 28.261 1.00 24.40 377 VAL C N 1
ATOM 5042 C CA . VAL C 1 34 ? 46.415 15.048 28.385 1.00 24.00 377 VAL C CA 1
ATOM 5043 C C . VAL C 1 34 ? 47.166 16.333 28.057 1.00 24.99 377 VAL C C 1
ATOM 5044 O O . VAL C 1 34 ? 48.290 16.530 28.515 1.00 25.47 377 VAL C O 1
ATOM 5048 N N . ASN C 1 35 ? 46.563 17.183 27.233 1.00 23.15 378 ASN C N 1
ATOM 5049 C CA . ASN C 1 35 ? 47.151 18.479 26.912 1.00 23.76 378 ASN C CA 1
ATOM 5050 C C . ASN C 1 35 ? 46.028 19.499 27.077 1.00 24.43 378 ASN C C 1
ATOM 5051 O O . ASN C 1 35 ? 44.880 19.126 27.321 1.00 24.69 378 ASN C O 1
ATOM 5056 N N . ALA C 1 36 ? 46.355 20.781 26.964 1.00 24.98 379 ALA C N 1
ATOM 5057 C CA . ALA C 1 36 ? 45.367 21.838 27.135 1.00 24.61 379 ALA C CA 1
ATOM 5058 C C . ALA C 1 36 ? 44.143 21.703 26.230 1.00 24.30 379 ALA C C 1
ATOM 5059 O O . ALA C 1 36 ? 43.044 22.093 26.609 1.00 24.70 379 ALA C O 1
ATOM 5061 N N . GLN C 1 37 ? 44.328 21.149 25.039 1.00 21.06 380 GLN C N 1
ATOM 5062 C CA . GLN C 1 37 ? 43.218 21.006 24.097 1.00 21.74 380 GLN C CA 1
ATOM 5063 C C . GLN C 1 37 ? 42.255 19.835 24.311 1.00 20.66 380 GLN C C 1
ATOM 5064 O O . GLN C 1 37 ? 41.097 19.899 23.890 1.00 20.81 380 GLN C O 1
ATOM 5070 N N . ASN C 1 38 ? 42.713 18.771 24.961 1.00 17.37 381 ASN C N 1
ATOM 5071 C CA . ASN C 1 38 ? 41.864 17.595 25.136 1.00 15.90 381 ASN C CA 1
ATOM 5072 C C . ASN C 1 38 ? 41.609 17.178 26.576 1.00 15.86 381 ASN C C 1
ATOM 5073 O O . ASN C 1 38 ? 41.021 16.126 26.818 1.00 15.46 381 ASN C O 1
ATOM 5078 N N . ALA C 1 39 ? 42.043 18.008 27.519 1.00 14.68 382 ALA C N 1
ATOM 5079 C CA . ALA C 1 39 ? 41.914 17.715 28.943 1.00 17.02 382 ALA C CA 1
ATOM 5080 C C . ALA C 1 39 ? 40.521 17.356 29.449 1.00 17.36 382 ALA C C 1
ATOM 5081 O O . ALA C 1 39 ? 40.392 16.621 30.432 1.00 19.78 382 ALA C O 1
ATOM 5083 N N . GLN C 1 40 ? 39.483 17.856 28.793 1.00 17.62 383 GLN C N 1
ATOM 5084 C CA . GLN C 1 40 ? 38.126 17.572 29.249 1.00 17.75 383 GLN C CA 1
ATOM 5085 C C . GLN C 1 40 ? 37.393 16.425 28.550 1.00 16.88 383 GLN C C 1
ATOM 5086 O O . GLN C 1 40 ? 36.245 16.136 28.888 1.00 16.92 383 GLN C O 1
ATOM 5092 N N . LEU C 1 41 ? 38.048 15.756 27.603 1.00 15.04 384 LEU C N 1
ATOM 5093 C CA . LEU C 1 41 ? 37.396 14.652 26.896 1.00 14.77 384 LEU C CA 1
ATOM 5094 C C . LEU C 1 41 ? 36.934 13.548 27.848 1.00 15.14 384 LEU C C 1
ATOM 5095 O O . LEU C 1 41 ? 35.931 12.885 27.593 1.00 14.30 384 LEU C O 1
ATOM 5100 N N . SER C 1 42 ? 37.670 13.351 28.940 1.00 14.44 385 SER C N 1
ATOM 5101 C CA . SER C 1 42 ? 37.327 12.317 29.909 1.00 15.35 385 SER C CA 1
ATOM 5102 C C . SER C 1 42 ? 36.066 12.658 30.697 1.00 14.20 385 SER C C 1
ATOM 5103 O O . SER C 1 42 ? 35.576 11.839 31.469 1.00 16.09 385 SER C O 1
ATOM 5106 N N . ASN C 1 43 ? 35.547 13.868 30.508 1.00 16.16 386 ASN C N 1
ATOM 5107 C CA . ASN C 1 43 ? 34.329 14.284 31.194 1.00 16.16 386 ASN C CA 1
ATOM 5108 C C . ASN C 1 43 ? 33.125 13.628 30.512 1.00 16.60 386 ASN C C 1
ATOM 5109 O O . ASN C 1 43 ? 32.010 13.681 31.018 1.00 16.90 386 ASN C O 1
ATOM 5114 N N . CYS C 1 44 ? 33.360 13.017 29.355 1.00 16.45 387 CYS C N 1
ATOM 5115 C CA . CYS C 1 44 ? 32.300 12.314 28.633 1.00 16.56 387 CYS C CA 1
ATOM 5116 C C . CYS C 1 44 ? 32.470 10.823 28.939 1.00 17.28 387 CYS C C 1
ATOM 5117 O O . CYS C 1 44 ? 33.580 10.378 29.251 1.00 14.32 387 CYS C O 1
ATOM 5120 N N . SER C 1 45 ? 31.379 10.059 28.882 1.00 16.11 388 SER C N 1
ATOM 5121 C CA . SER C 1 45 ? 31.461 8.619 29.103 1.00 15.68 388 SER C CA 1
ATOM 5122 C C . SER C 1 45 ? 31.465 7.962 27.714 1.00 16.10 388 SER C C 1
ATOM 5123 O O . SER C 1 45 ? 31.432 8.665 26.698 1.00 15.94 388 SER C O 1
ATOM 5126 N N . ASP C 1 46 ? 31.491 6.634 27.656 1.00 14.60 389 ASP C N 1
ATOM 5127 C CA . ASP C 1 46 ? 31.569 5.948 26.361 1.00 14.97 389 ASP C CA 1
ATOM 5128 C C . ASP C 1 46 ? 30.228 5.598 25.727 1.00 16.14 389 ASP C C 1
ATOM 5129 O O . ASP C 1 46 ? 29.593 4.610 26.086 1.00 15.39 389 ASP C O 1
ATOM 5134 N N . GLY C 1 47 ? 29.807 6.427 24.777 1.00 16.11 390 GLY C N 1
ATOM 5135 C CA . GLY C 1 47 ? 28.555 6.201 24.079 1.00 16.43 390 GLY C CA 1
ATOM 5136 C C . GLY C 1 47 ? 27.318 6.493 24.908 1.00 17.51 390 GLY C C 1
ATOM 5137 O O . GLY C 1 47 ? 26.332 5.760 24.829 1.00 16.26 390 GLY C O 1
ATOM 5138 N N . ALA C 1 48 ? 27.361 7.562 25.697 1.00 16.08 391 ALA C N 1
ATOM 5139 C CA . ALA C 1 48 ? 26.225 7.934 26.541 1.00 17.65 391 ALA C CA 1
ATOM 5140 C C . ALA C 1 48 ? 24.964 8.161 25.700 1.00 17.57 391 ALA C C 1
ATOM 5141 O O . ALA C 1 48 ? 25.043 8.661 24.583 1.00 14.28 391 ALA C O 1
ATOM 5143 N N . ALA C 1 49 ? 23.804 7.793 26.246 1.00 16.82 392 ALA C N 1
ATOM 5144 C CA . ALA C 1 49 ? 22.539 7.953 25.532 1.00 18.91 392 ALA C CA 1
ATOM 5145 C C . ALA C 1 49 ? 22.018 9.390 25.607 1.00 18.96 392 ALA C C 1
ATOM 5146 O O . ALA C 1 49 ? 21.190 9.801 24.792 1.00 19.43 392 ALA C O 1
ATOM 5148 N N . GLN C 1 50 ? 22.492 10.145 26.594 1.00 16.39 393 GLN C N 1
ATOM 5149 C CA . GLN C 1 50 ? 22.098 11.539 26.743 1.00 18.04 393 GLN C CA 1
ATOM 5150 C C . GLN C 1 50 ? 23.302 12.425 26.416 1.00 17.22 393 GLN C C 1
ATOM 5151 O O . GLN C 1 50 ? 24.454 11.996 26.532 1.00 16.20 393 GLN C O 1
ATOM 5157 N N . LEU C 1 51 ? 23.032 13.656 26.003 1.00 16.73 394 LEU C N 1
ATOM 5158 C CA . LEU C 1 51 ? 24.105 14.592 25.688 1.00 17.30 394 LEU C CA 1
ATOM 5159 C C . LEU C 1 51 ? 24.959 14.858 26.918 1.00 17.86 394 LEU C C 1
ATOM 5160 O O . LEU C 1 51 ? 24.444 14.968 28.031 1.00 17.22 394 LEU C O 1
ATOM 5165 N N . GLU C 1 52 ? 26.269 14.938 26.716 1.00 15.39 395 GLU C N 1
ATOM 5166 C CA . GLU C 1 52 ? 27.190 15.235 27.799 1.00 16.50 395 GLU C CA 1
ATOM 5167 C C . GLU C 1 52 ? 27.955 16.462 27.314 1.00 18.11 395 GLU C C 1
ATOM 5168 O O . GLU C 1 52 ? 27.673 16.979 26.236 1.00 18.67 395 GLU C O 1
ATOM 5174 N N . SER C 1 53 ? 28.900 16.945 28.102 1.00 18.92 396 SER C N 1
ATOM 5175 C CA . SER C 1 53 ? 29.665 18.110 27.685 1.00 21.38 396 SER C CA 1
ATOM 5176 C C . SER C 1 53 ? 31.098 17.913 28.113 1.00 21.14 396 SER C C 1
ATOM 5177 O O . SER C 1 53 ? 31.389 17.827 29.303 1.00 23.88 396 SER C O 1
ATOM 5180 N N . CYS C 1 54 ? 32.003 17.828 27.151 1.00 19.76 397 CYS C N 1
ATOM 5181 C CA . CYS C 1 54 ? 33.389 17.628 27.515 1.00 21.97 397 CYS C CA 1
ATOM 5182 C C . CYS C 1 54 ? 34.413 18.424 26.714 1.00 21.31 397 CYS C C 1
ATOM 5183 O O . CYS C 1 54 ? 35.257 17.861 26.014 1.00 20.92 397 CYS C O 1
ATOM 5186 N N . GLY C 1 55 ? 34.309 19.744 26.836 1.00 20.70 398 GLY C N 1
ATOM 5187 C CA . GLY C 1 55 ? 35.238 20.656 26.197 1.00 20.87 398 GLY C CA 1
ATOM 5188 C C . GLY C 1 55 ? 35.166 20.898 24.708 1.00 20.22 398 GLY C C 1
ATOM 5189 O O . G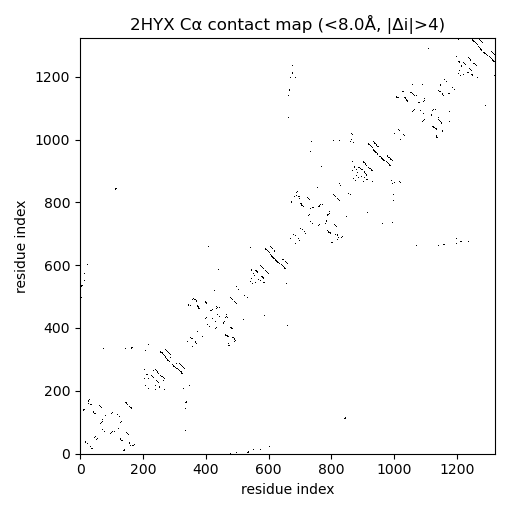LY C 1 55 ? 34.561 20.141 23.948 1.00 18.46 398 GLY C O 1
ATOM 5190 N N . THR C 1 56 ? 35.804 21.988 24.300 1.00 19.81 399 THR C N 1
ATOM 5191 C CA . THR C 1 56 ? 35.875 22.368 22.902 1.00 18.80 399 THR C CA 1
ATOM 5192 C C . THR C 1 56 ? 36.603 21.247 22.189 1.00 16.48 399 THR C C 1
ATOM 5193 O O . THR C 1 56 ? 37.509 20.635 22.748 1.00 15.78 399 THR C O 1
ATOM 5197 N N . ALA C 1 57 ? 36.197 20.959 20.961 1.00 15.41 400 ALA C N 1
ATOM 5198 C CA . ALA C 1 57 ? 36.831 19.883 20.214 1.00 16.33 400 ALA C CA 1
ATOM 5199 C C . ALA C 1 57 ? 38.301 20.191 19.957 1.00 15.70 400 ALA C C 1
ATOM 5200 O O . ALA C 1 57 ? 38.651 21.317 19.602 1.00 16.63 400 ALA C O 1
ATOM 5202 N N . PRO C 1 58 ? 39.182 19.195 20.150 1.00 14.97 401 PRO C N 1
ATOM 5203 C CA . PRO C 1 58 ? 40.617 19.396 19.915 1.00 17.12 401 PRO C CA 1
ATOM 5204 C C . PRO C 1 58 ? 40.843 19.699 18.431 1.00 17.60 401 PRO C C 1
ATOM 5205 O O . PRO C 1 58 ? 40.023 19.329 17.586 1.00 17.97 401 PRO C O 1
ATOM 5209 N N . ASP C 1 59 ? 41.942 20.372 18.109 1.00 17.58 402 ASP C N 1
ATOM 5210 C CA . ASP C 1 59 ? 42.238 20.697 16.714 1.00 18.81 402 ASP C CA 1
ATOM 5211 C C . ASP C 1 59 ? 42.515 19.436 15.912 1.00 19.39 402 ASP C C 1
ATOM 5212 O O . ASP C 1 59 ? 42.983 18.432 16.451 1.00 19.11 402 ASP C O 1
ATOM 5217 N N . LEU C 1 60 ? 42.232 19.504 14.616 1.00 20.27 403 LEU C N 1
ATOM 5218 C CA . LEU C 1 60 ? 42.534 18.402 13.709 1.00 21.47 403 LEU C CA 1
ATOM 5219 C C . LEU C 1 60 ? 43.952 18.751 13.277 1.00 23.56 403 LEU C C 1
ATOM 5220 O O . LEU C 1 60 ? 44.131 19.577 12.387 1.00 27.89 403 LEU C O 1
ATOM 5225 N N . LYS C 1 61 ? 44.965 18.154 13.896 1.00 23.45 404 LYS C N 1
ATOM 5226 C CA . LYS C 1 61 ? 46.327 18.507 13.517 1.00 23.88 404 LYS C CA 1
ATOM 5227 C C . LYS C 1 61 ? 47.144 17.445 12.801 1.00 21.03 404 LYS C C 1
ATOM 5228 O O . LYS C 1 61 ? 46.807 16.259 12.801 1.00 19.19 404 LYS C O 1
ATOM 5234 N N . GLY C 1 62 ? 48.214 17.904 12.158 1.00 20.73 405 GLY C N 1
ATOM 5235 C CA . GLY C 1 62 ? 49.105 17.012 11.444 1.00 19.17 405 GLY C CA 1
ATOM 5236 C C . GLY C 1 62 ? 48.491 16.230 10.302 1.00 18.59 405 GLY C C 1
ATOM 5237 O O . GLY C 1 62 ? 49.040 15.208 9.896 1.00 20.52 405 GLY C O 1
ATOM 5238 N N . ILE C 1 63 ? 47.356 16.687 9.783 1.00 19.08 406 ILE C N 1
ATOM 5239 C CA . ILE C 1 63 ? 46.722 15.989 8.671 1.00 18.03 406 ILE C CA 1
ATOM 5240 C C . ILE C 1 63 ? 47.651 16.138 7.473 1.00 20.94 406 ILE C C 1
ATOM 5241 O O . ILE C 1 63 ? 48.054 17.248 7.120 1.00 19.41 406 ILE C O 1
ATOM 5246 N N . THR C 1 64 ? 47.981 15.020 6.846 1.00 20.56 407 THR C N 1
ATOM 5247 C CA . THR C 1 64 ? 48.893 15.037 5.714 1.00 22.88 407 THR C CA 1
ATOM 5248 C C . THR C 1 64 ? 48.216 15.288 4.377 1.00 22.85 407 THR C C 1
ATOM 5249 O O . THR C 1 64 ? 48.882 15.593 3.389 1.00 22.90 407 THR C O 1
ATOM 5253 N N . GLY C 1 65 ? 46.894 15.166 4.344 1.00 20.40 408 GLY C N 1
ATOM 5254 C CA . GLY C 1 65 ? 46.175 15.397 3.106 1.00 20.71 408 GLY C CA 1
ATOM 5255 C C . GLY C 1 65 ? 44.674 15.323 3.290 1.00 19.91 408 GLY C C 1
ATOM 5256 O O . GLY C 1 65 ? 44.196 14.707 4.237 1.00 19.90 408 GLY C O 1
ATOM 5257 N N . TRP C 1 66 ? 43.932 15.954 2.385 1.00 19.14 409 TRP C N 1
ATOM 5258 C CA . TRP C 1 66 ? 42.476 15.953 2.459 1.00 19.63 409 TRP C CA 1
ATOM 5259 C C . TRP C 1 66 ? 41.812 15.475 1.177 1.00 20.28 409 TRP C C 1
ATOM 5260 O O . TRP C 1 66 ? 42.304 15.730 0.080 1.00 20.11 409 TRP C O 1
ATOM 5271 N N . LEU C 1 67 ? 40.690 14.780 1.330 1.00 17.89 410 LEU C N 1
ATOM 5272 C CA . LEU C 1 67 ? 39.917 14.307 0.192 1.00 18.32 410 LEU C CA 1
ATOM 5273 C C . LEU C 1 67 ? 38.493 14.831 0.368 1.00 18.74 410 LEU C C 1
ATOM 5274 O O . LEU C 1 67 ? 38.065 15.124 1.483 1.00 17.26 410 LEU C O 1
ATOM 5279 N N . ASN C 1 68 ? 37.771 14.947 -0.740 1.00 19.37 411 ASN C N 1
ATOM 5280 C CA . ASN C 1 68 ? 36.390 15.418 -0.730 1.00 19.49 411 ASN C CA 1
ATOM 5281 C C . ASN C 1 68 ? 36.171 16.797 -0.117 1.00 19.91 411 ASN C C 1
ATOM 5282 O O . ASN C 1 68 ? 35.199 17.016 0.605 1.00 20.37 411 ASN C O 1
ATOM 5287 N N . THR C 1 69 ? 37.083 17.721 -0.397 1.00 19.40 412 THR C N 1
ATOM 5288 C CA . THR C 1 69 ? 36.957 19.097 0.075 1.00 20.90 412 THR C CA 1
ATOM 5289 C C . THR C 1 69 ? 37.319 19.983 -1.107 1.00 22.45 412 THR C C 1
ATOM 5290 O O . THR C 1 69 ? 38.039 19.550 -2.008 1.00 21.41 412 THR C O 1
ATOM 5294 N N . PRO C 1 70 ? 36.820 21.227 -1.127 1.00 22.93 413 PRO C N 1
ATOM 5295 C CA . PRO C 1 70 ? 37.130 22.138 -2.233 1.00 22.98 413 PRO C CA 1
ATOM 5296 C C . PRO C 1 70 ? 38.638 22.269 -2.423 1.00 22.54 413 PRO C C 1
ATOM 5297 O O . PRO C 1 70 ? 39.355 22.680 -1.508 1.00 20.60 413 PRO C O 1
ATOM 5301 N N . GLY C 1 71 ? 39.110 21.907 -3.613 1.00 21.85 414 GLY C N 1
ATOM 5302 C CA . GLY C 1 71 ? 40.527 21.981 -3.912 1.00 23.02 414 GLY C CA 1
ATOM 5303 C C . GLY C 1 71 ? 41.373 21.078 -3.034 1.00 22.52 414 GLY C C 1
ATOM 5304 O O . GLY C 1 71 ? 42.587 21.251 -2.944 1.00 20.60 414 GLY C O 1
ATOM 5305 N N . ASN C 1 72 ? 40.736 20.099 -2.398 1.00 23.62 415 ASN C N 1
ATOM 5306 C CA . ASN C 1 72 ? 41.442 19.184 -1.507 1.00 22.50 415 ASN C CA 1
ATOM 5307 C C . ASN C 1 72 ? 42.166 19.980 -0.428 1.00 22.81 415 ASN C C 1
ATOM 5308 O O . ASN C 1 72 ? 43.219 19.576 0.064 1.00 23.01 415 ASN C O 1
ATOM 5313 N N . LYS C 1 73 ? 41.583 21.115 -0.062 1.00 22.16 416 LYS C N 1
ATOM 5314 C CA . LYS C 1 73 ? 42.158 21.974 0.966 1.00 23.59 416 LYS C CA 1
ATOM 5315 C C . LYS C 1 73 ? 41.652 21.538 2.337 1.00 23.77 416 LYS C C 1
ATOM 5316 O O . LYS C 1 73 ? 40.592 20.927 2.452 1.00 21.91 416 LYS C O 1
ATOM 5322 N N . PRO C 1 74 ? 42.405 21.853 3.400 1.00 24.53 417 PRO C N 1
ATOM 5323 C CA . PRO C 1 74 ? 41.991 21.469 4.752 1.00 23.91 417 PRO C CA 1
ATOM 5324 C C . PRO C 1 74 ? 40.759 22.199 5.265 1.00 23.66 417 PRO C C 1
ATOM 5325 O O . PRO C 1 74 ? 40.356 23.233 4.732 1.00 22.95 417 PRO C O 1
ATOM 5329 N N . ILE C 1 75 ? 40.158 21.631 6.302 1.00 22.88 418 ILE C N 1
ATOM 5330 C CA . ILE C 1 75 ? 38.991 22.220 6.940 1.00 22.41 418 ILE C CA 1
ATOM 5331 C C . ILE C 1 75 ? 39.391 22.462 8.385 1.00 22.47 418 ILE C C 1
ATOM 5332 O O . ILE C 1 75 ? 39.948 21.575 9.036 1.00 24.43 418 ILE C O 1
ATOM 5337 N N . ASP C 1 76 ? 39.137 23.669 8.870 1.00 22.13 419 ASP C N 1
ATOM 5338 C CA . ASP C 1 76 ? 39.444 24.041 10.247 1.00 23.50 419 ASP C CA 1
ATOM 5339 C C . ASP C 1 76 ? 38.107 23.913 10.981 1.00 22.34 419 ASP C C 1
ATOM 5340 O O . ASP C 1 76 ? 37.107 24.470 10.536 1.00 19.76 419 ASP C O 1
ATOM 5345 N N . LEU C 1 77 ? 38.080 23.171 12.085 1.00 20.47 420 LEU C N 1
ATOM 5346 C CA . LEU C 1 77 ? 36.832 22.986 12.826 1.00 20.62 420 LEU C CA 1
ATOM 5347 C C . LEU C 1 77 ? 36.166 24.319 13.176 1.00 20.50 420 LEU C C 1
ATOM 5348 O O . LEU C 1 77 ? 34.942 24.414 13.263 1.00 19.09 420 LEU C O 1
ATOM 5353 N N . LYS C 1 78 ? 36.976 25.355 13.357 1.00 21.01 421 LYS C N 1
ATOM 5354 C CA . LYS C 1 78 ? 36.441 26.668 13.683 1.00 24.19 421 LYS C CA 1
ATOM 5355 C C . LYS C 1 78 ? 35.496 27.196 12.602 1.00 23.80 421 LYS C C 1
ATOM 5356 O O . LYS C 1 78 ? 34.550 27.923 12.898 1.00 23.88 421 LYS C O 1
ATOM 5362 N N . SER C 1 79 ? 35.750 26.830 11.351 1.00 23.17 422 SER C N 1
ATOM 5363 C CA . SER C 1 79 ? 34.908 27.294 10.254 1.00 21.98 422 SER C CA 1
ATOM 5364 C C . SER C 1 79 ? 33.564 26.570 10.241 1.00 21.72 422 SER C C 1
ATOM 5365 O O . SER C 1 79 ? 32.640 26.974 9.529 1.00 21.03 422 SER C O 1
ATOM 5368 N N . LEU C 1 80 ? 33.455 25.508 11.037 1.00 19.96 423 LEU C N 1
ATOM 5369 C CA . LEU C 1 80 ? 32.226 24.729 11.102 1.00 19.93 423 LEU C CA 1
ATOM 5370 C C . LEU C 1 80 ? 31.293 25.111 12.246 1.00 20.43 423 LEU C C 1
ATOM 5371 O O . LEU C 1 80 ? 30.270 24.457 12.458 1.00 18.44 423 LEU C O 1
ATOM 5376 N N . ARG C 1 81 ? 31.638 26.161 12.988 1.00 21.43 424 ARG C N 1
ATOM 5377 C CA . ARG C 1 81 ? 30.772 26.615 14.072 1.00 22.34 424 ARG C CA 1
ATOM 5378 C C . ARG C 1 81 ? 29.421 26.937 13.439 1.00 22.53 424 ARG C C 1
ATOM 5379 O O . ARG C 1 81 ? 29.359 27.505 12.348 1.00 22.99 424 ARG C O 1
ATOM 5387 N N . GLY C 1 82 ? 28.341 26.568 14.116 1.00 21.60 425 GLY C N 1
ATOM 5388 C CA . GLY C 1 82 ? 27.016 26.808 13.576 1.00 21.16 425 GLY C CA 1
ATOM 5389 C C . GLY C 1 82 ? 26.435 25.515 13.042 1.00 20.69 425 GLY C C 1
ATOM 5390 O O . GLY C 1 82 ? 25.225 25.389 12.846 1.00 19.48 425 GLY C O 1
ATOM 5391 N N . LYS C 1 83 ? 27.313 24.545 12.799 1.00 19.76 426 LYS C N 1
ATOM 5392 C CA . LYS C 1 83 ? 26.898 23.244 12.294 1.00 20.04 426 LYS C CA 1
ATOM 5393 C C . LYS C 1 83 ? 27.282 22.154 13.288 1.00 17.65 426 LYS C C 1
ATOM 5394 O O . LYS C 1 83 ? 28.175 22.343 14.114 1.00 16.28 426 LYS C O 1
ATOM 5400 N N . VAL C 1 84 ? 26.584 21.025 13.221 1.00 16.29 427 VAL C N 1
ATOM 5401 C CA . VAL C 1 84 ? 26.892 19.892 14.084 1.00 13.56 427 VAL C CA 1
ATOM 5402 C C . VAL C 1 84 ? 27.993 19.172 13.310 1.00 14.63 427 VAL C C 1
ATOM 5403 O O . VAL C 1 84 ? 27.918 19.063 12.086 1.00 15.21 427 VAL C O 1
ATOM 5407 N N . VAL C 1 85 ? 29.020 18.703 14.004 1.00 13.16 428 VAL C N 1
ATOM 5408 C CA . VAL C 1 85 ? 30.118 18.032 13.322 1.00 12.63 428 VAL C CA 1
ATOM 5409 C C . VAL C 1 85 ? 30.395 16.656 13.910 1.00 14.05 428 VAL C C 1
ATOM 5410 O O . VAL C 1 85 ? 30.544 16.510 15.122 1.00 12.33 428 VAL C O 1
ATOM 5414 N N . LEU C 1 86 ? 30.438 15.644 13.047 1.00 14.10 429 LEU C N 1
ATOM 5415 C CA . LEU C 1 86 ? 30.732 14.294 13.497 1.00 15.37 429 LEU C CA 1
ATOM 5416 C C . LEU C 1 86 ? 32.126 13.894 13.015 1.00 15.40 429 LEU C C 1
ATOM 5417 O O . LEU C 1 86 ? 32.386 13.862 11.809 1.00 15.34 429 LEU C O 1
ATOM 5422 N N . ILE C 1 87 ? 33.020 13.619 13.962 1.00 14.82 430 ILE C N 1
ATOM 5423 C CA . ILE C 1 87 ? 34.378 13.181 13.647 1.00 14.42 430 ILE C CA 1
ATOM 5424 C C . ILE C 1 87 ? 34.315 11.662 13.697 1.00 14.66 430 ILE C C 1
ATOM 5425 O O . ILE C 1 87 ? 33.989 11.074 14.732 1.00 14.81 430 ILE C O 1
ATOM 5430 N N . ASP C 1 88 ? 34.620 11.029 12.575 1.00 12.97 431 ASP C N 1
ATOM 5431 C CA . ASP C 1 88 ? 34.565 9.581 12.493 1.00 13.79 431 ASP C CA 1
ATOM 5432 C C . ASP C 1 88 ? 35.956 9.023 12.159 1.00 11.50 431 ASP C C 1
ATOM 5433 O O . ASP C 1 88 ? 36.480 9.271 11.080 1.00 11.84 431 ASP C O 1
ATOM 5438 N N . PHE C 1 89 ? 36.560 8.299 13.101 1.00 11.77 432 PHE C N 1
ATOM 5439 C CA . PHE C 1 89 ? 37.872 7.701 12.866 1.00 12.12 432 PHE C CA 1
ATOM 5440 C C . PHE C 1 89 ? 37.708 6.352 12.185 1.00 12.79 432 PHE C C 1
ATOM 5441 O O . PHE C 1 89 ? 36.906 5.527 12.617 1.00 13.02 432 PHE C O 1
ATOM 5449 N N . TRP C 1 90 ? 38.490 6.118 11.135 1.00 12.77 433 TRP C N 1
ATOM 5450 C CA . TRP C 1 90 ? 38.388 4.873 10.392 1.00 11.74 433 TRP C CA 1
ATOM 5451 C C . TRP C 1 90 ? 39.684 4.540 9.656 1.00 12.69 433 TRP C C 1
ATOM 5452 O O . TRP C 1 90 ? 40.607 5.344 9.605 1.00 12.91 433 TRP C O 1
ATOM 5463 N N . ALA C 1 91 ? 39.728 3.332 9.109 1.00 12.70 434 ALA C N 1
ATOM 5464 C CA . ALA C 1 91 ? 40.853 2.840 8.310 1.00 15.26 434 ALA C CA 1
ATOM 5465 C C . ALA C 1 91 ? 40.118 2.045 7.238 1.00 15.97 434 ALA C C 1
ATOM 5466 O O . ALA C 1 91 ? 39.248 1.237 7.568 1.00 14.52 434 ALA C O 1
ATOM 5468 N N . TYR C 1 92 ? 40.453 2.240 5.963 1.00 17.02 435 TYR C N 1
ATOM 5469 C CA . TYR C 1 92 ? 39.684 1.545 4.936 1.00 17.50 435 TYR C CA 1
ATOM 5470 C C . TYR C 1 92 ? 39.671 0.021 4.936 1.00 16.56 435 TYR C C 1
ATOM 5471 O O . TYR C 1 92 ? 38.691 -0.568 4.498 1.00 16.31 435 TYR C O 1
ATOM 5480 N N . SER C 1 93 ? 40.720 -0.627 5.433 1.00 17.22 436 SER C N 1
ATOM 5481 C CA . SER C 1 93 ? 40.734 -2.091 5.433 1.00 18.25 436 SER C CA 1
ATOM 5482 C C . SER C 1 93 ? 40.121 -2.692 6.695 1.00 18.80 436 SER C C 1
ATOM 5483 O O . SER C 1 93 ? 40.036 -3.912 6.826 1.00 18.46 436 SER C O 1
ATOM 5486 N N . CYS C 1 94 ? 39.698 -1.831 7.616 1.00 17.02 437 CYS C N 1
ATOM 5487 C CA . CYS C 1 94 ? 39.089 -2.255 8.878 1.00 17.66 437 CYS C CA 1
ATOM 5488 C C . CYS C 1 94 ? 37.662 -2.753 8.616 1.00 17.62 437 CYS C C 1
ATOM 5489 O O . CYS C 1 94 ? 36.811 -1.983 8.168 1.00 17.77 437 CYS C O 1
ATOM 5492 N N . ILE C 1 95 ? 37.403 -4.032 8.884 1.00 14.43 438 ILE C N 1
ATOM 5493 C CA . ILE C 1 95 ? 36.074 -4.593 8.646 1.00 15.63 438 ILE C CA 1
ATOM 5494 C C . ILE C 1 95 ? 35.022 -3.983 9.580 1.00 14.68 438 ILE C C 1
ATOM 5495 O O . ILE C 1 95 ? 33.858 -3.822 9.201 1.00 15.24 438 ILE C O 1
ATOM 5500 N N . ASN C 1 96 ? 35.423 -3.642 10.799 1.00 15.36 439 ASN C N 1
ATOM 5501 C CA . ASN C 1 96 ? 34.493 -3.024 11.746 1.00 15.36 439 ASN C CA 1
ATOM 5502 C C . ASN C 1 96 ? 34.064 -1.677 11.160 1.00 17.15 439 ASN C C 1
ATOM 5503 O O . ASN C 1 96 ? 32.884 -1.333 11.174 1.00 17.28 439 ASN C O 1
ATOM 5508 N N . CYS C 1 97 ? 35.036 -0.921 10.648 1.00 17.99 440 CYS C N 1
ATOM 5509 C CA . CYS C 1 97 ? 34.768 0.374 10.031 1.00 16.62 440 CYS C CA 1
ATOM 5510 C C . CYS C 1 97 ? 33.928 0.215 8.765 1.00 17.10 440 CYS C C 1
ATOM 5511 O O . CYS C 1 97 ? 33.052 1.028 8.491 1.00 16.31 440 CYS C O 1
ATOM 5514 N N . GLN C 1 98 ? 34.201 -0.825 7.986 1.00 16.66 441 GLN C N 1
ATOM 5515 C CA . GLN C 1 98 ? 33.433 -1.056 6.769 1.00 16.51 441 GLN C CA 1
ATOM 5516 C C . GLN C 1 98 ? 31.957 -1.299 7.072 1.00 15.01 441 GLN C C 1
ATOM 5517 O O . GLN C 1 98 ? 31.081 -0.939 6.282 1.00 14.73 441 GLN C O 1
ATOM 5523 N N . ARG C 1 99 ? 31.679 -1.914 8.214 1.00 14.99 442 ARG C N 1
ATOM 5524 C CA . ARG C 1 99 ? 30.293 -2.166 8.594 1.00 14.94 442 ARG C CA 1
ATOM 5525 C C . ARG C 1 99 ? 29.654 -0.908 9.181 1.00 15.18 442 ARG C C 1
ATOM 5526 O O . ARG C 1 99 ? 28.454 -0.680 9.019 1.00 15.00 442 ARG C O 1
ATOM 5534 N N . ALA C 1 100 ? 30.455 -0.088 9.855 1.00 15.33 443 ALA C N 1
ATOM 5535 C CA . ALA C 1 100 ? 29.937 1.133 10.470 1.00 14.71 443 ALA C CA 1
ATOM 5536 C C . ALA C 1 100 ? 29.683 2.283 9.494 1.00 15.38 443 ALA C C 1
ATOM 5537 O O . ALA C 1 100 ? 28.664 2.972 9.589 1.00 16.28 443 ALA C O 1
ATOM 5539 N N . ILE C 1 101 ? 30.604 2.486 8.556 1.00 15.21 444 ILE C N 1
ATOM 5540 C CA . ILE C 1 101 ? 30.498 3.593 7.604 1.00 15.17 444 ILE C CA 1
ATOM 5541 C C . ILE C 1 101 ? 29.165 3.718 6.854 1.00 16.69 444 ILE C C 1
ATOM 5542 O O . ILE C 1 101 ? 28.692 4.830 6.607 1.00 17.61 444 ILE C O 1
ATOM 5547 N N . PRO C 1 102 ? 28.531 2.593 6.487 1.00 18.11 445 PRO C N 1
ATOM 5548 C CA . PRO C 1 102 ? 27.248 2.732 5.784 1.00 17.46 445 PRO C CA 1
ATOM 5549 C C . PRO C 1 102 ? 26.253 3.571 6.608 1.00 16.23 445 PRO C C 1
ATOM 5550 O O . PRO C 1 102 ? 25.416 4.288 6.057 1.00 16.16 445 PRO C O 1
ATOM 5554 N N . HIS C 1 103 ? 26.354 3.480 7.931 1.00 16.05 446 HIS C N 1
ATOM 5555 C CA . HIS C 1 103 ? 25.471 4.242 8.813 1.00 15.55 446 HIS C CA 1
ATOM 5556 C C . HIS C 1 103 ? 25.830 5.724 8.756 1.00 14.44 446 HIS C C 1
ATOM 5557 O O . HIS C 1 103 ? 24.950 6.590 8.739 1.00 14.59 446 HIS C O 1
ATOM 5564 N N . VAL C 1 104 ? 27.131 6.000 8.737 1.00 14.92 447 VAL C N 1
ATOM 5565 C CA . VAL C 1 104 ? 27.647 7.360 8.672 1.00 15.23 447 VAL C CA 1
ATOM 5566 C C . VAL C 1 104 ? 27.266 8.008 7.346 1.00 15.80 447 VAL C C 1
ATOM 5567 O O . VAL C 1 104 ? 26.822 9.155 7.313 1.00 15.32 447 VAL C O 1
ATOM 5571 N N . VAL C 1 105 ? 27.451 7.268 6.257 1.00 14.36 448 VAL C N 1
ATOM 5572 C CA . VAL C 1 105 ? 27.088 7.752 4.931 1.00 14.74 448 VAL C CA 1
ATOM 5573 C C . VAL C 1 105 ? 25.593 8.055 4.943 1.00 14.59 448 VAL C C 1
ATOM 5574 O O . VAL C 1 105 ? 25.140 9.044 4.366 1.00 14.24 448 VAL C O 1
ATOM 5578 N N . GLY C 1 106 ? 24.833 7.197 5.616 1.00 15.30 449 GLY C N 1
ATOM 5579 C CA . GLY C 1 106 ? 23.398 7.398 5.708 1.00 14.57 449 GLY C CA 1
ATOM 5580 C C . GLY C 1 106 ? 23.066 8.706 6.406 1.00 13.41 449 GLY C C 1
ATOM 5581 O O . GLY C 1 106 ? 22.187 9.453 5.966 1.00 13.42 449 GLY C O 1
ATOM 5582 N N . TRP C 1 107 ? 23.771 8.988 7.498 1.00 13.02 450 TRP C N 1
ATOM 5583 C CA . TRP C 1 107 ? 23.545 10.225 8.245 1.00 12.61 450 TRP C CA 1
ATOM 5584 C C . TRP C 1 107 ? 23.956 11.444 7.432 1.00 14.24 450 TRP C C 1
ATOM 5585 O O . TRP C 1 107 ? 23.258 12.461 7.423 1.00 13.58 450 TRP C O 1
ATOM 5596 N N . TYR C 1 108 ? 25.088 11.346 6.742 1.00 13.04 451 TYR C N 1
ATOM 5597 C CA . TYR C 1 108 ? 25.552 12.469 5.937 1.00 14.79 451 TYR C CA 1
ATOM 5598 C C . TYR C 1 108 ? 24.531 12.798 4.857 1.00 16.03 451 TYR C C 1
ATOM 5599 O O . TYR C 1 108 ? 24.215 13.964 4.619 1.00 15.61 451 TYR C O 1
ATOM 5608 N N . GLN C 1 109 ? 24.024 11.764 4.199 1.00 17.46 452 GLN C N 1
ATOM 5609 C CA . GLN C 1 109 ? 23.036 11.955 3.147 1.00 19.74 452 GLN C CA 1
ATOM 5610 C C . GLN C 1 109 ? 21.745 12.563 3.675 1.00 17.69 452 GLN C C 1
ATOM 5611 O O . GLN C 1 109 ? 21.169 13.450 3.049 1.00 17.72 452 GLN C O 1
ATOM 5617 N N . ALA C 1 110 ? 21.294 12.093 4.830 1.00 16.24 453 ALA C N 1
ATOM 5618 C CA . ALA C 1 110 ? 20.053 12.591 5.398 1.00 17.91 453 ALA C CA 1
ATOM 5619 C C . ALA C 1 110 ? 20.125 13.972 6.033 1.00 16.27 453 ALA C C 1
ATOM 5620 O O . ALA C 1 110 ? 19.174 14.743 5.936 1.00 16.44 453 ALA C O 1
ATOM 5622 N N . TYR C 1 111 ? 21.253 14.298 6.653 1.00 15.80 454 TYR C N 1
ATOM 5623 C CA . TYR C 1 111 ? 21.369 15.562 7.375 1.00 16.41 454 TYR C CA 1
ATOM 5624 C C . TYR C 1 111 ? 22.301 16.664 6.878 1.00 14.95 454 TYR C C 1
ATOM 5625 O O . TYR C 1 111 ? 22.297 17.756 7.447 1.00 15.26 454 TYR C O 1
ATOM 5634 N N . LYS C 1 112 ? 23.098 16.410 5.846 1.00 16.66 455 LYS C N 1
ATOM 5635 C CA . LYS C 1 112 ? 24.021 17.450 5.384 1.00 18.52 455 LYS C CA 1
ATOM 5636 C C . LYS C 1 112 ? 23.323 18.768 5.055 1.00 20.63 455 LYS C C 1
ATOM 5637 O O . LYS C 1 112 ? 23.854 19.845 5.334 1.00 21.71 455 LYS C O 1
ATOM 5643 N N . ASP C 1 113 ? 22.126 18.691 4.490 1.00 20.45 456 ASP C N 1
ATOM 5644 C CA . ASP C 1 113 ? 21.389 19.901 4.143 1.00 23.18 456 ASP C CA 1
ATOM 5645 C C . ASP C 1 113 ? 20.650 20.479 5.341 1.00 22.71 456 ASP C C 1
ATOM 5646 O O . ASP C 1 113 ? 20.023 21.532 5.244 1.00 24.05 456 ASP C O 1
ATOM 5651 N N . SER C 1 114 ? 20.738 19.792 6.474 1.00 20.58 457 SER C N 1
ATOM 5652 C CA . SER C 1 114 ? 20.080 20.247 7.686 1.00 19.63 457 SER C CA 1
ATOM 5653 C C . SER C 1 114 ? 21.066 20.769 8.730 1.00 18.84 457 SER C C 1
ATOM 5654 O O . SER C 1 114 ? 20.669 21.110 9.840 1.00 18.93 457 SER C O 1
ATOM 5657 N N . GLY C 1 115 ? 22.349 20.821 8.380 1.00 17.66 458 GLY C N 1
ATOM 5658 C CA . GLY C 1 115 ? 23.338 21.338 9.313 1.00 16.78 458 GLY C CA 1
ATOM 5659 C C . GLY C 1 115 ? 24.399 20.373 9.813 1.00 17.30 458 GLY C C 1
ATOM 5660 O O . GLY C 1 115 ? 25.179 20.726 10.695 1.00 17.24 458 GLY C O 1
ATOM 5661 N N . LEU C 1 116 ? 24.452 19.165 9.259 1.00 16.27 459 LEU C N 1
ATOM 5662 C CA . LEU C 1 116 ? 25.451 18.198 9.702 1.00 15.08 459 LEU C CA 1
ATOM 5663 C C . LEU C 1 116 ? 26.676 18.148 8.803 1.00 15.91 459 LEU C C 1
ATOM 5664 O O . LEU C 1 116 ? 26.561 18.043 7.585 1.00 15.17 459 LEU C O 1
ATOM 5669 N N . ALA C 1 117 ? 27.850 18.224 9.420 1.00 14.94 460 ALA C N 1
ATOM 5670 C CA . ALA C 1 117 ? 29.107 18.113 8.695 1.00 14.47 460 ALA C CA 1
ATOM 5671 C C . ALA C 1 117 ? 29.750 16.834 9.235 1.00 15.73 460 ALA C C 1
ATOM 5672 O O . ALA C 1 117 ? 29.657 16.545 10.428 1.00 13.89 460 ALA C O 1
ATOM 5674 N N . VAL C 1 118 ? 30.374 16.061 8.356 1.00 14.57 461 VAL C N 1
ATOM 5675 C CA . VAL C 1 118 ? 31.042 14.833 8.764 1.00 15.81 461 VAL C CA 1
ATOM 5676 C C . VAL C 1 118 ? 32.473 14.882 8.245 1.00 16.25 461 VAL C C 1
ATOM 5677 O O . VAL C 1 118 ? 32.725 15.324 7.122 1.00 16.85 461 VAL C O 1
ATOM 5681 N N . ILE C 1 119 ? 33.411 14.454 9.078 1.00 16.72 462 ILE C N 1
ATOM 5682 C CA . ILE C 1 119 ? 34.809 14.417 8.692 1.00 14.22 462 ILE C CA 1
ATOM 5683 C C . ILE C 1 119 ? 35.319 13.036 9.051 1.00 14.70 462 ILE C C 1
ATOM 5684 O O . ILE C 1 119 ? 35.324 12.643 10.219 1.00 13.53 462 ILE C O 1
ATOM 5689 N N . GLY C 1 120 ? 35.727 12.289 8.035 1.00 14.03 463 GLY C N 1
ATOM 5690 C CA . GLY C 1 120 ? 36.240 10.958 8.273 1.00 14.38 463 GLY C CA 1
ATOM 5691 C C . GLY C 1 120 ? 37.741 11.038 8.441 1.00 15.21 463 GLY C C 1
ATOM 5692 O O . GLY C 1 120 ? 38.478 11.227 7.464 1.00 14.48 463 GLY C O 1
ATOM 5693 N N . VAL C 1 121 ? 38.200 10.923 9.682 1.00 13.91 464 VAL C N 1
ATOM 5694 C CA . VAL C 1 121 ? 39.630 10.968 9.940 1.00 12.84 464 VAL C CA 1
ATOM 5695 C C . VAL C 1 121 ? 40.170 9.565 9.702 1.00 14.23 464 VAL C C 1
ATOM 5696 O O . VAL C 1 121 ? 39.874 8.623 10.448 1.00 12.37 464 VAL C O 1
ATOM 5700 N N . HIS C 1 122 ? 40.949 9.438 8.639 1.00 12.82 465 HIS C N 1
ATOM 5701 C CA . HIS C 1 122 ? 41.526 8.167 8.262 1.00 14.76 465 HIS C CA 1
ATOM 5702 C C . HIS C 1 122 ? 42.907 8.001 8.878 1.00 16.00 465 HIS C C 1
ATOM 5703 O O . HIS C 1 122 ? 43.896 8.545 8.384 1.00 16.89 465 HIS C O 1
ATOM 5710 N N . THR C 1 123 ? 42.957 7.264 9.982 1.00 16.11 466 THR C N 1
ATOM 5711 C CA . THR C 1 123 ? 44.210 6.999 10.674 1.00 15.77 466 THR C CA 1
ATOM 5712 C C . THR C 1 123 ? 44.561 5.579 10.268 1.00 15.87 466 THR C C 1
ATOM 5713 O O . THR C 1 123 ? 43.890 4.618 10.647 1.00 13.78 466 THR C O 1
ATOM 5717 N N . PRO C 1 124 ? 45.625 5.433 9.469 1.00 15.97 467 PRO C N 1
ATOM 5718 C CA . PRO C 1 124 ? 46.081 4.137 8.976 1.00 16.15 467 PRO C CA 1
ATOM 5719 C C . PRO C 1 124 ? 46.608 3.145 10.001 1.00 16.32 467 PRO C C 1
ATOM 5720 O O . PRO C 1 124 ? 47.364 3.491 10.908 1.00 16.12 467 PRO C O 1
ATOM 5724 N N . GLU C 1 125 ? 46.180 1.902 9.837 1.00 18.42 468 GLU C N 1
ATOM 5725 C CA . GLU C 1 125 ? 46.612 0.810 10.695 1.00 20.74 468 GLU C CA 1
ATOM 5726 C C . GLU C 1 125 ? 47.851 0.193 10.052 1.00 20.54 468 GLU C C 1
ATOM 5727 O O . GLU C 1 125 ? 48.762 -0.259 10.740 1.00 21.17 468 GLU C O 1
ATOM 5733 N N . TYR C 1 126 ? 47.878 0.189 8.722 1.00 19.97 469 TYR C N 1
ATOM 5734 C CA . TYR C 1 126 ? 49.006 -0.367 7.987 1.00 20.96 469 TYR C CA 1
ATOM 5735 C C . TYR C 1 126 ? 49.650 0.663 7.074 1.00 21.14 469 TYR C C 1
ATOM 5736 O O . TYR C 1 126 ? 49.030 1.659 6.707 1.00 19.59 469 TYR C O 1
ATOM 5745 N N . ALA C 1 127 ? 50.900 0.413 6.700 1.00 22.04 470 ALA C N 1
ATOM 5746 C CA . ALA C 1 127 ? 51.622 1.339 5.834 1.00 22.37 470 ALA C CA 1
ATOM 5747 C C . ALA C 1 127 ? 50.913 1.556 4.498 1.00 20.47 470 ALA C C 1
ATOM 5748 O O . ALA C 1 127 ? 50.896 2.675 3.975 1.00 22.19 470 ALA C O 1
ATOM 5750 N N . PHE C 1 128 ? 50.324 0.498 3.947 1.00 20.32 471 PHE C N 1
ATOM 5751 C CA . PHE C 1 128 ? 49.636 0.613 2.667 1.00 20.39 471 PHE C CA 1
ATOM 5752 C C . PHE C 1 128 ? 48.405 1.516 2.755 1.00 21.23 471 PHE C C 1
ATOM 5753 O O . PHE C 1 128 ? 47.899 2.005 1.740 1.00 18.71 471 PHE C O 1
ATOM 5761 N N . GLU C 1 129 ? 47.935 1.753 3.976 1.00 20.93 472 GLU C N 1
ATOM 5762 C CA . GLU C 1 129 ? 46.775 2.609 4.175 1.00 19.85 472 GLU C CA 1
ATOM 5763 C C . GLU C 1 129 ? 47.132 4.096 4.163 1.00 20.54 472 GLU C C 1
ATOM 5764 O O . GLU C 1 129 ? 46.253 4.956 4.246 1.00 19.67 472 GLU C O 1
ATOM 5770 N N . LYS C 1 130 ? 48.421 4.399 4.034 1.00 20.46 473 LYS C N 1
ATOM 5771 C CA . LYS C 1 130 ? 48.871 5.788 3.992 1.00 21.24 473 LYS C CA 1
ATOM 5772 C C . LYS C 1 130 ? 48.850 6.339 2.570 1.00 20.26 473 LYS C C 1
ATOM 5773 O O . LYS C 1 130 ? 49.023 7.536 2.360 1.00 19.93 473 LYS C O 1
ATOM 5779 N N . VAL C 1 131 ? 48.637 5.457 1.601 1.00 19.32 474 VAL C N 1
ATOM 5780 C CA . VAL C 1 131 ? 48.597 5.841 0.192 1.00 19.23 474 VAL C CA 1
ATOM 5781 C C . VAL C 1 131 ? 47.253 6.489 -0.148 1.00 17.07 474 VAL C C 1
ATOM 5782 O O . VAL C 1 131 ? 46.218 5.835 -0.095 1.00 16.99 474 VAL C O 1
ATOM 5786 N N . PRO C 1 132 ? 47.259 7.783 -0.520 1.00 19.42 475 PRO C N 1
ATOM 5787 C CA . PRO C 1 132 ? 46.036 8.521 -0.863 1.00 18.87 475 PRO C CA 1
ATOM 5788 C C . PRO C 1 132 ? 45.121 7.799 -1.845 1.00 19.19 475 PRO C C 1
ATOM 5789 O O . PRO C 1 132 ? 43.907 7.731 -1.637 1.00 19.83 475 PRO C O 1
ATOM 5793 N N . GLY C 1 133 ? 45.710 7.264 -2.911 1.00 18.17 476 GLY C N 1
ATOM 5794 C CA . GLY C 1 133 ? 44.937 6.551 -3.914 1.00 16.41 476 GLY C CA 1
ATOM 5795 C C . GLY C 1 133 ? 44.247 5.310 -3.378 1.00 16.10 476 GLY C C 1
ATOM 5796 O O . GLY C 1 133 ? 43.141 4.979 -3.816 1.00 17.05 476 GLY C O 1
ATOM 5797 N N . ASN C 1 134 ? 44.891 4.609 -2.446 1.00 14.91 477 ASN C N 1
ATOM 5798 C CA . ASN C 1 134 ? 44.288 3.410 -1.866 1.00 16.70 477 ASN C CA 1
ATOM 5799 C C . ASN C 1 134 ? 43.100 3.797 -0.992 1.00 15.02 477 ASN C C 1
ATOM 5800 O O . ASN C 1 134 ? 42.065 3.127 -1.003 1.00 16.90 477 ASN C O 1
ATOM 5805 N N . VAL C 1 135 ? 43.255 4.878 -0.237 1.00 16.05 478 VAL C N 1
ATOM 5806 C CA . VAL C 1 135 ? 42.176 5.358 0.629 1.00 16.71 478 VAL C CA 1
ATOM 5807 C C . VAL C 1 135 ? 40.986 5.817 -0.211 1.00 17.48 478 VAL C C 1
ATOM 5808 O O . VAL C 1 135 ? 39.836 5.520 0.112 1.00 18.35 478 VAL C O 1
ATOM 5812 N N . ALA C 1 136 ? 41.271 6.543 -1.290 1.00 17.43 479 ALA C N 1
ATOM 5813 C CA . ALA C 1 136 ? 40.226 7.043 -2.175 1.00 17.23 479 ALA C CA 1
ATOM 5814 C C . ALA C 1 136 ? 39.385 5.911 -2.758 1.00 17.21 479 ALA C C 1
ATOM 5815 O O . ALA C 1 136 ? 38.165 6.027 -2.862 1.00 19.09 479 ALA C O 1
ATOM 5817 N N . LYS C 1 137 ? 40.034 4.819 -3.145 1.00 18.54 480 LYS C N 1
ATOM 5818 C CA . LYS C 1 137 ? 39.314 3.681 -3.703 1.00 19.10 480 LYS C CA 1
ATOM 5819 C C . LYS C 1 137 ? 38.453 3.033 -2.618 1.00 19.17 480 LYS C C 1
ATOM 5820 O O . LYS C 1 137 ? 37.316 2.633 -2.868 1.00 17.06 480 LYS C O 1
ATOM 5826 N N . GLY C 1 138 ? 38.995 2.938 -1.409 1.00 18.24 481 GLY C N 1
ATOM 5827 C CA . GLY C 1 138 ? 38.231 2.363 -0.318 1.00 19.12 481 GLY C CA 1
ATOM 5828 C C . GLY C 1 138 ? 37.021 3.239 -0.034 1.00 19.22 481 GLY C C 1
ATOM 5829 O O . GLY C 1 138 ? 35.911 2.744 0.178 1.00 18.98 481 GLY C O 1
ATOM 5830 N N . ALA C 1 139 ? 37.233 4.551 -0.039 1.00 18.80 482 ALA C N 1
ATOM 5831 C CA . ALA C 1 139 ? 36.147 5.493 0.214 1.00 19.51 482 ALA C CA 1
ATOM 5832 C C . ALA C 1 139 ? 35.058 5.353 -0.849 1.00 20.17 482 ALA C C 1
ATOM 5833 O O . ALA C 1 139 ? 33.868 5.344 -0.537 1.00 18.52 482 ALA C O 1
ATOM 5835 N N . ALA C 1 140 ? 35.471 5.247 -2.109 1.00 20.68 483 ALA C N 1
ATOM 5836 C CA . ALA C 1 140 ? 34.512 5.108 -3.199 1.00 21.17 483 ALA C CA 1
ATOM 5837 C C . ALA C 1 140 ? 33.713 3.816 -3.042 1.00 21.22 483 ALA C C 1
ATOM 5838 O O . ALA C 1 140 ? 32.508 3.790 -3.286 1.00 23.19 483 ALA C O 1
ATOM 5840 N N . ASN C 1 141 ? 34.380 2.744 -2.629 1.00 21.98 484 ASN C N 1
ATOM 5841 C CA . ASN C 1 141 ? 33.690 1.472 -2.445 1.00 23.27 484 ASN C CA 1
ATOM 5842 C C . ASN C 1 141 ? 32.635 1.587 -1.349 1.00 22.97 484 ASN C C 1
ATOM 5843 O O . ASN C 1 141 ? 31.592 0.936 -1.409 1.00 22.12 484 ASN C O 1
ATOM 5848 N N . LEU C 1 142 ? 32.913 2.424 -0.353 1.00 20.35 485 LEU C N 1
ATOM 5849 C CA . LEU C 1 142 ? 32.000 2.617 0.774 1.00 19.49 485 LEU C CA 1
ATOM 5850 C C . LEU C 1 142 ? 30.980 3.735 0.545 1.00 19.27 485 LEU C C 1
ATOM 5851 O O . LEU C 1 142 ? 30.117 3.983 1.388 1.00 19.38 485 LEU C O 1
ATOM 5856 N N . GLY C 1 143 ? 31.077 4.405 -0.598 1.00 17.93 486 GLY C N 1
ATOM 5857 C CA . GLY C 1 143 ? 30.145 5.478 -0.901 1.00 18.30 486 GLY C CA 1
ATOM 5858 C C . GLY C 1 143 ? 30.344 6.732 -0.066 1.00 17.26 486 GLY C C 1
ATOM 5859 O O . GLY C 1 143 ? 29.400 7.484 0.167 1.00 17.08 486 GLY C O 1
ATOM 5860 N N . ILE C 1 144 ? 31.573 6.956 0.388 1.00 15.10 487 ILE C N 1
ATOM 5861 C CA . ILE C 1 144 ? 31.892 8.131 1.193 1.00 15.89 487 ILE C CA 1
ATOM 5862 C C . ILE C 1 144 ? 32.059 9.360 0.302 1.00 17.39 487 ILE C C 1
ATOM 5863 O O . ILE C 1 144 ? 32.870 9.346 -0.618 1.00 19.20 487 ILE C O 1
ATOM 5868 N N . SER C 1 145 ? 31.296 10.416 0.571 1.00 15.90 488 SER C N 1
ATOM 5869 C CA . SER C 1 145 ? 31.407 11.643 -0.215 1.00 16.92 488 SER C CA 1
ATOM 5870 C C . SER C 1 145 ? 31.743 12.821 0.694 1.00 18.37 488 SER C C 1
ATOM 5871 O O . SER C 1 145 ? 31.933 13.945 0.232 1.00 18.75 488 SER C O 1
ATOM 5874 N N . TYR C 1 146 ? 31.818 12.560 1.995 1.00 17.88 489 TYR C N 1
ATOM 5875 C CA . TYR C 1 146 ? 32.137 13.618 2.943 1.00 17.27 489 TYR C CA 1
ATOM 5876 C C . TYR C 1 146 ? 33.646 13.778 3.096 1.00 15.75 489 TYR C C 1
ATOM 5877 O O . TYR C 1 146 ? 34.417 12.890 2.729 1.00 16.26 489 TYR C O 1
ATOM 5886 N N . PRO C 1 147 ? 34.088 14.930 3.620 1.00 15.01 490 PRO C N 1
ATOM 5887 C CA . PRO C 1 147 ? 35.517 15.187 3.808 1.00 14.75 490 PRO C CA 1
ATOM 5888 C C . PRO C 1 147 ? 36.264 14.049 4.500 1.00 15.15 490 PRO C C 1
ATOM 5889 O O . PRO C 1 147 ? 35.757 13.435 5.439 1.00 13.26 490 PRO C O 1
ATOM 5893 N N . ILE C 1 148 ? 37.472 13.777 4.019 1.00 13.85 491 ILE C N 1
ATOM 5894 C CA . ILE C 1 148 ? 38.326 12.743 4.594 1.00 13.65 491 ILE C CA 1
ATOM 5895 C C . ILE C 1 148 ? 39.655 13.399 4.936 1.00 14.89 491 ILE C C 1
ATOM 5896 O O . ILE C 1 148 ? 40.247 14.099 4.104 1.00 14.32 491 ILE C O 1
ATOM 5901 N N . ALA C 1 149 ? 40.110 13.192 6.164 1.00 12.70 492 ALA C N 1
ATOM 5902 C CA . ALA C 1 149 ? 41.373 13.761 6.607 1.00 15.98 492 ALA C CA 1
ATOM 5903 C C . ALA C 1 149 ? 42.367 12.629 6.808 1.00 15.78 492 ALA C C 1
ATOM 5904 O O . ALA C 1 149 ? 42.164 11.763 7.659 1.00 15.96 492 ALA C O 1
ATOM 5906 N N . LEU C 1 150 ? 43.431 12.630 6.005 1.00 15.96 493 LEU C N 1
ATOM 5907 C CA . LEU C 1 150 ? 44.460 11.598 6.090 1.00 16.47 493 LEU C CA 1
ATOM 5908 C C . LEU C 1 150 ? 45.360 11.925 7.280 1.00 17.07 493 LEU C C 1
ATOM 5909 O O . LEU C 1 150 ? 46.131 12.884 7.253 1.00 18.64 493 LEU C O 1
ATOM 5914 N N . ASP C 1 151 ? 45.233 11.115 8.324 1.00 16.68 494 ASP C N 1
ATOM 5915 C CA . ASP C 1 151 ? 45.963 11.282 9.577 1.00 16.78 494 ASP C CA 1
ATOM 5916 C C . ASP C 1 151 ? 47.183 10.360 9.607 1.00 15.83 494 ASP C C 1
ATOM 5917 O O . ASP C 1 151 ? 47.392 9.628 10.572 1.00 14.42 494 ASP C O 1
ATOM 5922 N N . ASN C 1 152 ? 47.998 10.417 8.554 1.00 17.66 495 ASN C N 1
ATOM 5923 C CA . ASN C 1 152 ? 49.168 9.546 8.435 1.00 19.06 495 ASN C CA 1
ATOM 5924 C C . ASN C 1 152 ? 50.187 9.520 9.568 1.00 20.12 495 ASN C C 1
ATOM 5925 O O . ASN C 1 152 ? 50.909 8.533 9.720 1.00 19.72 495 ASN C O 1
ATOM 5930 N N . ASN C 1 153 ? 50.266 10.582 10.360 1.00 19.38 496 ASN C N 1
ATOM 5931 C CA . ASN C 1 153 ? 51.216 10.577 11.464 1.00 20.11 496 ASN C CA 1
ATOM 5932 C C . ASN C 1 153 ? 50.552 10.451 12.832 1.00 20.48 496 ASN C C 1
ATOM 5933 O O . ASN C 1 153 ? 51.175 10.710 13.862 1.00 20.34 496 ASN C O 1
ATOM 5938 N N . TYR C 1 154 ? 49.287 10.041 12.828 1.00 20.07 497 TYR C N 1
ATOM 5939 C CA . TYR C 1 154 ? 48.519 9.835 14.051 1.00 20.37 497 TYR C CA 1
ATOM 5940 C C . TYR C 1 154 ? 48.397 11.079 14.931 1.00 18.82 497 TYR C C 1
ATOM 5941 O O . TYR C 1 154 ? 48.064 10.972 16.114 1.00 18.25 497 TYR C O 1
ATOM 5950 N N . ALA C 1 155 ? 48.644 12.254 14.360 1.00 18.03 498 ALA C N 1
ATOM 5951 C CA . ALA C 1 155 ? 48.581 13.496 15.128 1.00 16.98 498 ALA C CA 1
ATOM 5952 C C . ALA C 1 155 ? 47.181 13.855 15.625 1.00 16.32 498 ALA C C 1
ATOM 5953 O O . ALA C 1 155 ? 47.019 14.369 16.734 1.00 14.39 498 ALA C O 1
ATOM 5955 N N . THR C 1 156 ? 46.167 13.593 14.809 1.00 15.72 499 THR C N 1
ATOM 5956 C CA . THR C 1 156 ? 44.800 13.903 15.213 1.00 14.44 499 THR C CA 1
ATOM 5957 C C . THR C 1 156 ? 44.286 12.817 16.157 1.00 14.36 499 THR C C 1
ATOM 5958 O O . THR C 1 156 ? 43.646 13.103 17.167 1.00 13.99 499 THR C O 1
ATOM 5962 N N . TRP C 1 157 ? 44.584 11.572 15.816 1.00 14.28 500 TRP C N 1
ATOM 5963 C CA . TRP C 1 157 ? 44.217 10.424 16.632 1.00 15.57 500 TRP C CA 1
ATOM 5964 C C . TRP C 1 157 ? 44.751 10.679 18.051 1.00 16.69 500 TRP C C 1
ATOM 5965 O O . TRP C 1 157 ? 44.043 10.501 19.052 1.00 14.13 500 TRP C O 1
ATOM 5976 N N . THR C 1 158 ? 46.000 11.124 18.122 1.00 15.04 501 THR C N 1
ATOM 5977 C CA . THR C 1 158 ? 46.645 11.408 19.398 1.00 17.05 501 THR C CA 1
ATOM 5978 C C . THR C 1 158 ? 46.062 12.612 20.130 1.00 14.65 501 THR C C 1
ATOM 5979 O O . THR C 1 158 ? 45.870 12.570 21.348 1.00 15.58 501 THR C O 1
ATOM 5983 N N . ASN C 1 159 ? 45.783 13.683 19.393 1.00 14.47 502 ASN C N 1
ATOM 5984 C CA . ASN C 1 159 ? 45.214 14.885 19.988 1.00 14.36 502 ASN C CA 1
ATOM 5985 C C . ASN C 1 159 ? 43.813 14.581 20.525 1.00 14.20 502 ASN C C 1
ATOM 5986 O O . ASN C 1 159 ? 43.357 15.199 21.494 1.00 15.47 502 ASN C O 1
ATOM 5991 N N . TYR C 1 160 ? 43.134 13.628 19.893 1.00 13.06 503 TYR C N 1
ATOM 5992 C CA . TYR C 1 160 ? 41.793 13.230 20.318 1.00 1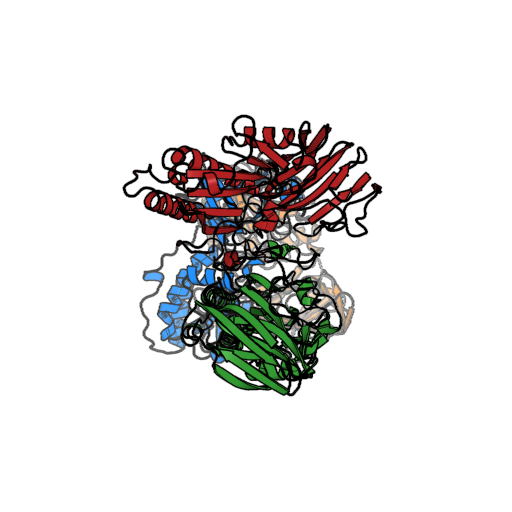2.59 503 TYR C CA 1
ATOM 5993 C C . TYR C 1 160 ? 41.804 12.136 21.373 1.00 12.57 503 TYR C C 1
ATOM 5994 O O . TYR C 1 160 ? 40.750 11.725 21.870 1.00 13.16 503 TYR C O 1
ATOM 6003 N N . ARG C 1 161 ? 43.006 11.680 21.715 1.00 13.25 504 ARG C N 1
ATOM 6004 C CA . ARG C 1 161 ? 43.202 10.631 22.710 1.00 14.37 504 ARG C CA 1
ATOM 6005 C C . ARG C 1 161 ? 42.431 9.362 22.373 1.00 15.03 504 ARG C C 1
ATOM 6006 O O . ARG C 1 161 ? 41.987 8.638 23.268 1.00 14.61 504 ARG C O 1
ATOM 6014 N N . ASN C 1 162 ? 42.284 9.085 21.080 1.00 15.80 505 ASN C N 1
ATOM 6015 C CA . ASN C 1 162 ? 41.561 7.896 20.647 1.00 14.97 505 ASN C CA 1
ATOM 6016 C C . ASN C 1 162 ? 42.381 6.627 20.851 1.00 17.18 505 ASN C C 1
ATOM 6017 O O . ASN C 1 162 ? 43.612 6.669 20.965 1.00 16.81 505 ASN C O 1
ATOM 6022 N N . ARG C 1 163 ? 41.688 5.498 20.906 1.00 15.05 506 ARG C N 1
ATOM 6023 C CA . ARG C 1 163 ? 42.347 4.217 21.095 1.00 18.28 506 ARG C CA 1
ATOM 6024 C C . ARG C 1 163 ? 41.770 3.132 20.186 1.00 17.50 506 ARG C C 1
ATOM 6025 O O . ARG C 1 163 ? 42.354 2.059 20.064 1.00 17.94 506 ARG C O 1
ATOM 6033 N N . TYR C 1 164 ? 40.642 3.405 19.532 1.00 14.98 507 TYR C N 1
ATOM 6034 C CA . TYR C 1 164 ? 40.024 2.379 18.692 1.00 14.70 507 TYR C CA 1
ATOM 6035 C C . TYR C 1 164 ? 39.444 2.778 17.347 1.00 15.04 507 TYR C C 1
ATOM 6036 O O . TYR C 1 164 ? 39.142 3.944 17.090 1.00 14.46 507 TYR C O 1
ATOM 6045 N N . TRP C 1 165 ? 39.265 1.751 16.515 1.00 14.36 508 TRP C N 1
ATOM 6046 C CA . TRP C 1 165 ? 38.631 1.852 15.205 1.00 14.87 508 TRP C CA 1
ATOM 6047 C C . TRP C 1 165 ? 37.412 0.937 15.348 1.00 13.23 508 TRP C C 1
ATOM 6048 O O . TRP C 1 165 ? 37.552 -0.238 15.679 1.00 15.96 508 TRP C O 1
ATOM 6059 N N . PRO C 1 166 ? 36.207 1.463 15.121 1.00 12.98 509 PRO C N 1
ATOM 6060 C CA . PRO C 1 166 ? 35.940 2.855 14.767 1.00 12.46 509 PRO C CA 1
ATOM 6061 C C . PRO C 1 166 ? 35.783 3.659 16.051 1.00 12.82 509 PRO C C 1
ATOM 6062 O O . PRO C 1 166 ? 35.722 3.090 17.137 1.00 13.57 509 PRO C O 1
ATOM 6066 N N . ALA C 1 167 ? 35.729 4.976 15.920 1.00 13.30 510 ALA C N 1
ATOM 6067 C CA . ALA C 1 167 ? 35.534 5.869 17.063 1.00 14.18 510 ALA C CA 1
ATOM 6068 C C . ALA C 1 167 ? 34.876 7.151 16.550 1.00 15.28 510 ALA C C 1
ATOM 6069 O O . ALA C 1 167 ? 35.190 7.618 15.455 1.00 13.14 510 ALA C O 1
ATOM 6071 N N . GLU C 1 168 ? 33.954 7.711 17.328 1.00 14.00 511 GLU C N 1
ATOM 6072 C CA . GLU C 1 168 ? 33.277 8.930 16.908 1.00 14.65 511 GLU C CA 1
ATOM 6073 C C . GLU C 1 168 ? 33.182 9.967 18.016 1.00 12.86 511 GLU C C 1
ATOM 6074 O O . GLU C 1 168 ? 32.970 9.634 19.182 1.00 11.56 511 GLU C O 1
ATOM 6080 N N . TYR C 1 169 ? 33.357 11.225 17.625 1.00 12.30 512 TYR C N 1
ATOM 6081 C CA . TYR C 1 169 ? 33.257 12.353 18.538 1.00 12.83 512 TYR C CA 1
ATOM 6082 C C . TYR C 1 169 ? 32.250 13.297 17.890 1.00 13.87 512 TYR C C 1
ATOM 6083 O O . TYR C 1 169 ? 32.471 13.775 16.776 1.00 14.51 512 TYR C O 1
ATOM 6092 N N . LEU C 1 170 ? 31.145 13.547 18.590 1.00 11.81 513 LEU C N 1
ATOM 6093 C CA . LEU C 1 170 ? 30.078 14.410 18.102 1.00 13.40 513 LEU C CA 1
ATOM 6094 C C . LEU C 1 170 ? 30.196 15.808 18.712 1.00 14.51 513 LEU C C 1
ATOM 6095 O O . LEU C 1 170 ? 30.123 15.974 19.932 1.00 14.56 513 LEU C O 1
ATOM 6100 N N . ILE C 1 171 ? 30.356 16.805 17.843 1.00 12.53 514 ILE C N 1
ATOM 6101 C CA . ILE C 1 171 ? 30.535 18.198 18.238 1.00 12.88 514 ILE C CA 1
ATOM 6102 C C . ILE C 1 171 ? 29.296 19.040 17.924 1.00 13.04 514 ILE C C 1
ATOM 6103 O O . ILE C 1 171 ? 28.751 18.954 16.824 1.00 12.46 514 ILE C O 1
ATOM 6108 N N . ASP C 1 172 ? 28.864 19.862 18.879 1.00 12.23 515 ASP C N 1
ATOM 6109 C CA . ASP C 1 172 ? 27.698 20.705 18.644 1.00 13.15 515 ASP C CA 1
ATOM 6110 C C . ASP C 1 172 ? 28.073 21.986 17.899 1.00 13.12 515 ASP C C 1
ATOM 6111 O O . ASP C 1 172 ? 29.247 22.231 17.612 1.00 13.89 515 ASP C O 1
ATOM 6116 N N . ALA C 1 173 ? 27.062 22.787 17.581 1.00 14.45 516 ALA C N 1
ATOM 6117 C CA . ALA C 1 173 ? 27.224 24.026 16.834 1.00 15.27 516 ALA C CA 1
ATOM 6118 C C . ALA C 1 173 ? 28.122 25.068 17.496 1.00 17.01 516 ALA C C 1
ATOM 6119 O O . ALA C 1 173 ? 28.548 26.024 16.843 1.00 16.17 516 ALA C O 1
ATOM 6121 N N . THR C 1 174 ? 28.408 24.891 18.781 1.00 18.08 517 THR C N 1
ATOM 6122 C CA . THR C 1 174 ? 29.267 25.832 19.491 1.00 18.56 517 THR C CA 1
ATOM 6123 C C . THR C 1 174 ? 30.715 25.345 19.474 1.00 18.14 517 THR C C 1
ATOM 6124 O O . THR C 1 174 ? 31.620 26.053 19.913 1.00 17.13 517 THR C O 1
ATOM 6128 N N . GLY C 1 175 ? 30.926 24.134 18.965 1.00 16.93 518 GLY C N 1
ATOM 6129 C CA . GLY C 1 175 ? 32.269 23.583 18.901 1.00 17.16 518 GLY C CA 1
ATOM 6130 C C . GLY C 1 175 ? 32.604 22.704 20.090 1.00 15.40 518 GLY C C 1
ATOM 6131 O O . GLY C 1 175 ? 33.756 22.315 20.273 1.00 16.31 518 GLY C O 1
ATOM 6132 N N . THR C 1 176 ? 31.594 22.378 20.891 1.00 14.81 519 THR C N 1
ATOM 6133 C CA . THR C 1 176 ? 31.778 21.547 22.079 1.00 14.86 519 THR C CA 1
ATOM 6134 C C . THR C 1 176 ? 31.438 20.070 21.848 1.00 15.19 519 THR C C 1
ATOM 6135 O O . THR C 1 176 ? 30.433 19.751 21.227 1.00 13.50 519 THR C O 1
ATOM 6139 N N . VAL C 1 177 ? 32.289 19.178 22.348 1.00 13.90 520 VAL C N 1
ATOM 6140 C CA . VAL C 1 177 ? 32.073 17.738 22.221 1.00 14.00 520 VAL C CA 1
ATOM 6141 C C . VAL C 1 177 ? 30.957 17.353 23.198 1.00 14.52 520 VAL C C 1
ATOM 6142 O O . VAL C 1 177 ? 31.006 17.721 24.373 1.00 15.05 520 VAL C O 1
ATOM 6146 N N . ARG C 1 178 ? 29.959 16.614 22.713 1.00 13.19 521 ARG C N 1
ATOM 6147 C CA . ARG C 1 178 ? 28.812 16.227 23.547 1.00 14.09 521 ARG C CA 1
ATOM 6148 C C . ARG C 1 178 ? 28.577 14.721 23.604 1.00 14.17 521 ARG C C 1
ATOM 6149 O O . ARG C 1 178 ? 27.733 14.240 24.362 1.00 16.12 521 ARG C O 1
ATOM 6157 N N . HIS C 1 179 ? 29.330 13.975 22.802 1.00 14.83 522 HIS C N 1
ATOM 6158 C CA . HIS C 1 179 ? 29.160 12.536 22.734 1.00 13.30 522 HIS C CA 1
ATOM 6159 C C . HIS C 1 179 ? 30.441 11.942 22.149 1.00 12.91 522 HIS C C 1
ATOM 6160 O O . HIS C 1 179 ? 30.997 12.481 21.191 1.00 11.61 522 HIS C O 1
ATOM 6167 N N . ILE C 1 180 ? 30.919 10.860 22.756 1.00 13.23 523 ILE C N 1
ATOM 6168 C CA . ILE C 1 180 ? 32.115 10.159 22.284 1.00 12.57 523 ILE C CA 1
ATOM 6169 C C . ILE C 1 180 ? 31.782 8.675 22.387 1.00 13.64 523 ILE C C 1
ATOM 6170 O O . ILE C 1 180 ? 31.372 8.193 23.448 1.00 15.34 523 ILE C O 1
ATOM 6175 N N . LYS C 1 181 ? 31.936 7.956 21.280 1.00 12.22 524 LYS C N 1
ATOM 6176 C CA . LYS C 1 181 ? 31.622 6.533 21.255 1.00 12.45 524 LYS C CA 1
ATOM 6177 C C . LYS C 1 181 ? 32.755 5.733 20.639 1.00 12.32 524 LYS C C 1
ATOM 6178 O O . LYS C 1 181 ? 33.107 5.939 19.477 1.00 12.73 524 LYS C O 1
ATOM 6184 N N . PHE C 1 182 ? 33.327 4.828 21.428 1.00 12.09 525 PHE C N 1
ATOM 6185 C CA . PHE C 1 182 ? 34.414 3.981 20.962 1.00 13.75 525 PHE C CA 1
ATOM 6186 C C . PHE C 1 182 ? 33.874 2.624 20.518 1.00 14.43 525 PHE C C 1
ATOM 6187 O O . PHE C 1 182 ? 33.010 2.049 21.185 1.00 16.13 525 PHE C O 1
ATOM 6195 N N . GLY C 1 183 ? 34.377 2.113 19.395 1.00 14.37 526 GLY C N 1
ATOM 6196 C CA . GLY C 1 183 ? 33.932 0.812 18.927 1.00 14.25 526 GLY C CA 1
ATOM 6197 C C . GLY C 1 183 ? 32.699 0.772 18.043 1.00 16.25 526 GLY C C 1
ATOM 6198 O O . GLY C 1 183 ? 31.951 1.745 17.923 1.00 14.88 526 GLY C O 1
ATOM 6199 N N . GLU C 1 184 ? 32.480 -0.391 17.440 1.00 15.93 527 GLU C N 1
ATOM 6200 C CA . GLU C 1 184 ? 31.359 -0.607 16.531 1.00 15.81 527 GLU C CA 1
ATOM 6201 C C . GLU C 1 184 ? 30.034 -0.925 17.218 1.00 15.27 527 GLU C C 1
ATOM 6202 O O . GLU C 1 184 ? 29.982 -1.764 18.113 1.00 13.98 527 GLU C O 1
ATOM 6208 N N . GLY C 1 185 ? 28.965 -0.255 16.781 1.00 16.14 528 GLY C N 1
ATOM 6209 C CA . GLY C 1 185 ? 27.643 -0.508 17.337 1.00 17.08 528 GLY C CA 1
ATOM 6210 C C . GLY C 1 185 ? 26.887 0.687 17.901 1.00 16.35 528 GLY C C 1
ATOM 6211 O O . GLY C 1 185 ? 27.391 1.807 17.911 1.00 14.72 528 GLY C O 1
ATOM 6212 N N . ASP C 1 186 ? 25.664 0.428 18.361 1.00 16.03 529 ASP C N 1
ATOM 6213 C CA . ASP C 1 186 ? 24.794 1.440 18.964 1.00 16.86 529 ASP C CA 1
ATOM 6214 C C . ASP C 1 186 ? 24.568 2.680 18.114 1.00 15.11 529 ASP C C 1
ATOM 6215 O O . ASP C 1 186 ? 24.666 3.811 18.597 1.00 14.02 529 ASP C O 1
ATOM 6220 N N . TYR C 1 187 ? 24.240 2.459 16.850 1.00 14.88 530 TYR C N 1
ATOM 6221 C CA . TYR C 1 187 ? 24.007 3.558 15.926 1.00 15.90 530 TYR C CA 1
ATOM 6222 C C . TYR C 1 187 ? 22.827 4.440 16.319 1.00 15.06 530 TYR C C 1
ATOM 6223 O O . TYR C 1 187 ? 22.911 5.662 16.244 1.00 15.32 530 TYR C O 1
ATOM 6232 N N . ASN C 1 188 ? 21.738 3.822 16.757 1.00 15.04 531 ASN C N 1
ATOM 6233 C CA . ASN C 1 188 ? 20.552 4.589 17.113 1.00 16.55 531 ASN C CA 1
ATOM 6234 C C . ASN C 1 188 ? 20.778 5.579 18.243 1.00 16.46 531 ASN C C 1
ATOM 6235 O O . ASN C 1 188 ? 20.200 6.670 18.247 1.00 15.33 531 ASN C O 1
ATOM 6240 N N . VAL C 1 189 ? 21.620 5.210 19.202 1.00 14.42 532 VAL C N 1
ATOM 6241 C CA . VAL C 1 189 ? 21.917 6.112 20.307 1.00 15.94 532 VAL C CA 1
ATOM 6242 C C . VAL C 1 189 ? 22.584 7.384 19.774 1.00 15.38 532 VAL C C 1
ATOM 6243 O O . VAL C 1 189 ? 22.212 8.500 20.135 1.00 14.89 532 VAL C O 1
ATOM 6247 N N . THR C 1 190 ? 23.571 7.207 18.905 1.00 13.19 533 THR C N 1
ATOM 6248 C CA . THR C 1 190 ? 24.280 8.339 18.327 1.00 11.83 533 THR C CA 1
ATOM 6249 C C . THR C 1 190 ? 23.394 9.165 17.377 1.00 10.80 533 THR C C 1
ATOM 6250 O O . THR C 1 190 ? 23.395 10.391 17.434 1.00 10.77 533 THR C O 1
ATOM 6254 N N . GLU C 1 191 ? 22.628 8.502 16.518 1.00 10.84 534 GLU C N 1
ATOM 6255 C CA . GLU C 1 191 ? 21.789 9.251 15.579 1.00 10.69 534 GLU C CA 1
ATOM 6256 C C . GLU C 1 191 ? 20.789 10.108 16.336 1.00 12.39 534 GLU C C 1
ATOM 6257 O O . GLU C 1 191 ? 20.481 11.227 15.933 1.00 11.84 534 GLU C O 1
ATOM 6263 N N . THR C 1 192 ? 20.276 9.575 17.436 1.00 12.43 535 THR C N 1
ATOM 6264 C CA . THR C 1 192 ? 19.314 10.323 18.236 1.00 14.33 535 THR C CA 1
ATOM 6265 C C . THR C 1 192 ? 19.929 11.631 18.721 1.00 15.15 535 THR C C 1
ATOM 6266 O O . THR C 1 192 ? 19.293 12.688 18.655 1.00 14.31 535 THR C O 1
ATOM 6270 N N . LEU C 1 193 ? 21.173 11.573 19.191 1.00 13.77 536 LEU C N 1
ATOM 6271 C CA . LEU C 1 193 ? 21.829 12.791 19.654 1.00 13.98 536 LEU C CA 1
ATOM 6272 C C . LEU C 1 193 ? 22.166 13.718 18.486 1.00 13.33 536 LEU C C 1
ATOM 6273 O O . LEU C 1 193 ? 22.156 14.936 18.635 1.00 11.15 536 LEU C O 1
ATOM 6278 N N . VAL C 1 194 ? 22.478 13.144 17.327 1.00 13.90 537 VAL C N 1
ATOM 6279 C CA . VAL C 1 194 ? 22.780 13.969 16.160 1.00 13.04 537 VAL C CA 1
ATOM 6280 C C . VAL C 1 194 ? 21.552 14.826 15.828 1.00 13.94 537 VAL C C 1
ATOM 6281 O O . VAL C 1 194 ? 21.665 16.025 15.593 1.00 12.57 537 VAL C O 1
ATOM 6285 N N . ARG C 1 195 ? 20.382 14.195 15.813 1.00 13.93 538 ARG C N 1
ATOM 6286 C CA . ARG C 1 195 ? 19.132 14.888 15.516 1.00 13.66 538 ARG C CA 1
ATOM 6287 C C . ARG C 1 195 ? 18.840 15.960 16.567 1.00 14.43 538 ARG C C 1
ATOM 6288 O O . ARG C 1 195 ? 18.381 17.051 16.237 1.00 12.83 538 ARG C O 1
ATOM 6296 N N . GLN C 1 196 ? 19.112 15.645 17.831 1.00 13.83 539 GLN C N 1
ATOM 6297 C CA . GLN C 1 196 ? 18.894 16.600 18.913 1.00 15.82 539 GLN C CA 1
ATOM 6298 C C . GLN C 1 196 ? 19.774 17.828 18.727 1.00 15.49 539 GLN C C 1
ATOM 6299 O O . GLN C 1 196 ? 19.318 18.956 18.888 1.00 13.78 539 GLN C O 1
ATOM 6305 N N . LEU C 1 197 ? 21.043 17.605 18.387 1.00 13.95 540 LEU C N 1
ATOM 6306 C CA . LEU C 1 197 ? 21.964 18.717 18.200 1.00 12.54 540 LEU C CA 1
ATOM 6307 C C . LEU C 1 197 ? 21.635 19.538 16.951 1.00 13.97 540 LEU C C 1
ATOM 6308 O O . LEU C 1 197 ? 21.884 20.738 16.923 1.00 14.34 540 LEU C O 1
ATOM 6313 N N . LEU C 1 198 ? 21.083 18.898 15.920 1.00 13.77 541 LEU C N 1
ATOM 6314 C CA . LEU C 1 198 ? 20.718 19.635 14.713 1.00 13.10 541 LEU C CA 1
ATOM 6315 C C . LEU C 1 198 ? 19.599 20.602 15.085 1.00 12.84 541 LEU C C 1
ATOM 6316 O O . LEU C 1 198 ? 19.536 21.729 14.594 1.00 14.57 541 LEU C O 1
ATOM 6321 N N . ASN C 1 199 ? 18.718 20.146 15.966 1.00 14.68 542 ASN C N 1
ATOM 6322 C CA . ASN C 1 199 ? 17.609 20.967 16.429 1.00 15.62 542 ASN C CA 1
ATOM 6323 C C . ASN C 1 199 ? 18.128 22.083 17.338 1.00 15.72 542 ASN C C 1
ATOM 6324 O O . ASN C 1 199 ? 17.624 23.207 17.300 1.00 16.50 542 ASN C O 1
ATOM 6329 N N . ASP C 1 200 ? 19.132 21.785 18.159 1.00 14.76 543 ASP C N 1
ATOM 6330 C CA . ASP C 1 200 ? 19.683 22.823 19.033 1.00 16.24 543 ASP C CA 1
ATOM 6331 C C . ASP C 1 200 ? 20.345 23.905 18.195 1.00 15.23 543 ASP C C 1
ATOM 6332 O O . ASP C 1 200 ? 20.302 25.085 18.538 1.00 16.31 543 ASP C O 1
ATOM 6337 N N . ALA C 1 201 ? 20.961 23.499 17.091 1.00 13.95 544 ALA C N 1
ATOM 6338 C CA . ALA C 1 201 ? 21.643 24.449 16.219 1.00 15.19 544 ALA C CA 1
ATOM 6339 C C . ALA C 1 201 ? 20.659 25.267 15.382 1.00 16.55 544 ALA C C 1
ATOM 6340 O O . ALA C 1 201 ? 20.867 26.461 15.139 1.00 18.83 544 ALA C O 1
ATOM 6342 N N . LYS C 1 202 ? 19.590 24.612 14.947 1.00 16.23 545 LYS C N 1
ATOM 6343 C CA . LYS C 1 202 ? 18.569 25.240 14.112 1.00 18.49 545 LYS C CA 1
ATOM 6344 C C . LYS C 1 202 ? 17.194 24.805 14.627 1.00 17.41 545 LYS C C 1
ATOM 6345 O O . LYS C 1 202 ? 16.561 23.908 14.069 1.00 20.23 545 LYS C O 1
ATOM 6351 N N . PRO C 1 203 ? 16.716 25.441 15.707 1.00 17.37 546 PRO C N 1
ATOM 6352 C CA . PRO C 1 203 ? 15.416 25.104 16.296 1.00 16.98 546 PRO C CA 1
ATOM 6353 C C . PRO C 1 203 ? 14.274 25.074 15.282 1.00 16.88 546 PRO C C 1
ATOM 6354 O O . PRO C 1 203 ? 14.101 26.007 14.504 1.00 18.75 546 PRO C O 1
ATOM 6358 N N . GLY C 1 204 ? 13.512 23.986 15.294 1.00 17.36 547 GLY C N 1
ATOM 6359 C CA . GLY C 1 204 ? 12.399 23.842 14.374 1.00 18.52 547 GLY C CA 1
ATOM 6360 C C . GLY C 1 204 ? 12.783 23.186 13.063 1.00 19.16 547 GLY C C 1
ATOM 6361 O O . GLY C 1 204 ? 11.941 22.983 12.189 1.00 17.81 547 GLY C O 1
ATOM 6362 N N . VAL C 1 205 ? 14.056 22.839 12.913 1.00 17.34 548 VAL C N 1
ATOM 6363 C CA . VAL C 1 205 ? 14.501 22.216 11.677 1.00 17.50 548 VAL C CA 1
ATOM 6364 C C . VAL C 1 205 ? 13.688 20.959 11.369 1.00 17.79 548 VAL C C 1
ATOM 6365 O O . VAL C 1 205 ? 13.373 20.174 12.265 1.00 17.56 548 VAL C O 1
ATOM 6369 N N . LYS C 1 206 ? 13.328 20.782 10.103 1.00 17.50 549 LYS C N 1
ATOM 6370 C CA . LYS C 1 206 ? 12.569 19.605 9.695 1.00 18.72 549 LYS C CA 1
ATOM 6371 C C . LYS C 1 206 ? 13.541 18.553 9.184 1.00 18.44 549 LYS C C 1
ATOM 6372 O O . LYS C 1 206 ? 14.361 18.825 8.309 1.00 16.77 549 LYS C O 1
ATOM 6378 N N . LEU C 1 207 ? 13.448 17.351 9.741 1.00 17.87 550 LEU C N 1
ATOM 6379 C CA . LEU C 1 207 ? 14.349 16.266 9.362 1.00 15.30 550 LEU C CA 1
ATOM 6380 C C . LEU C 1 207 ? 13.634 15.040 8.797 1.00 16.84 550 LEU C C 1
ATOM 6381 O O . LEU C 1 207 ? 12.487 14.754 9.143 1.00 16.31 550 LEU C O 1
ATOM 6386 N N . PRO C 1 208 ? 14.312 14.294 7.917 1.00 17.94 551 PRO C N 1
ATOM 6387 C CA . PRO C 1 208 ? 13.693 13.095 7.350 1.00 18.09 551 PRO C CA 1
ATOM 6388 C C . PRO C 1 208 ? 13.667 12.070 8.484 1.00 17.81 551 PRO C C 1
ATOM 6389 O O . PRO C 1 208 ? 14.264 12.307 9.531 1.00 16.27 551 PRO C O 1
ATOM 6393 N N . GLN C 1 209 ? 12.976 10.951 8.302 1.00 17.33 552 GLN C N 1
ATOM 6394 C CA . GLN C 1 209 ? 12.944 9.948 9.363 1.00 18.90 552 GLN C CA 1
ATOM 6395 C C . GLN C 1 209 ? 14.358 9.392 9.541 1.00 19.01 552 GLN C C 1
ATOM 6396 O O . GLN C 1 209 ? 15.185 9.489 8.634 1.00 17.31 552 GLN C O 1
ATOM 6402 N N . PRO C 1 210 ? 14.656 8.825 10.722 1.00 19.21 553 PRO C N 1
ATOM 6403 C CA . PRO C 1 210 ? 15.975 8.254 11.022 1.00 22.01 553 PRO C CA 1
ATOM 6404 C C . PRO C 1 210 ? 16.507 7.340 9.925 1.00 22.45 553 PRO C C 1
ATOM 6405 O O . PRO C 1 210 ? 15.776 6.503 9.386 1.00 23.39 553 PRO C O 1
ATOM 6409 N N . SER C 1 211 ? 17.787 7.505 9.606 1.00 22.87 554 SER C N 1
ATOM 6410 C CA . SER C 1 211 ? 18.440 6.702 8.580 1.00 23.20 554 SER C CA 1
ATOM 6411 C C . SER C 1 211 ? 18.444 5.237 8.996 1.00 24.02 554 SER C C 1
ATOM 6412 O O . SER C 1 211 ? 18.486 4.339 8.155 1.00 23.31 554 SER C O 1
ATOM 6415 N N . SER C 1 212 ? 18.388 4.996 10.300 1.00 23.46 555 SER C N 1
ATOM 6416 C CA . SER C 1 212 ? 18.377 3.632 10.809 1.00 26.86 555 SER C CA 1
ATOM 6417 C C . SER C 1 212 ? 17.161 2.855 10.305 1.00 29.02 555 SER C C 1
ATOM 6418 O O . SER C 1 212 ? 17.148 1.622 10.328 1.00 27.99 555 SER C O 1
ATOM 6421 N N . THR C 1 213 ? 16.143 3.574 9.841 1.00 30.19 556 THR C N 1
ATOM 6422 C CA . THR C 1 213 ? 14.936 2.920 9.344 1.00 31.19 556 THR C CA 1
ATOM 6423 C C . THR C 1 213 ? 15.217 2.156 8.050 1.00 30.81 556 THR C C 1
ATOM 6424 O O . THR C 1 213 ? 14.563 1.156 7.760 1.00 32.77 556 THR C O 1
ATOM 6428 N N . THR C 1 214 ? 16.193 2.623 7.280 1.00 30.51 557 THR C N 1
ATOM 6429 C CA . THR C 1 214 ? 16.548 1.978 6.018 1.00 31.22 557 THR C CA 1
ATOM 6430 C C . THR C 1 214 ? 17.970 1.411 5.989 1.00 31.05 557 THR C C 1
ATOM 6431 O O . THR C 1 214 ? 18.403 0.863 4.973 1.00 31.76 557 THR C O 1
ATOM 6435 N N . THR C 1 215 ? 18.695 1.550 7.093 1.00 28.91 558 THR C N 1
ATOM 6436 C CA . THR C 1 215 ? 20.060 1.042 7.178 1.00 27.59 558 THR C CA 1
ATOM 6437 C C . THR C 1 215 ? 20.095 -0.020 8.269 1.00 26.89 558 THR C C 1
ATOM 6438 O O . THR C 1 215 ? 19.995 0.291 9.454 1.00 27.67 558 THR C O 1
ATOM 6442 N N . PRO C 1 216 ? 20.242 -1.295 7.882 1.00 26.47 559 PRO C N 1
ATOM 6443 C CA . PRO C 1 216 ? 20.277 -2.378 8.864 1.00 25.63 559 PRO C CA 1
ATOM 6444 C C . PRO C 1 216 ? 21.513 -2.393 9.758 1.00 23.77 559 PRO C C 1
ATOM 6445 O O . PRO C 1 216 ? 22.620 -2.064 9.325 1.00 23.99 559 PRO C O 1
ATOM 6449 N N . ASP C 1 217 ? 21.306 -2.766 11.015 1.00 24.69 560 ASP C N 1
ATOM 6450 C CA . ASP C 1 217 ? 22.400 -2.864 11.974 1.00 23.41 560 ASP C CA 1
ATOM 6451 C C . ASP C 1 217 ? 22.956 -4.280 11.868 1.00 22.45 560 ASP C C 1
ATOM 6452 O O . ASP C 1 217 ? 22.346 -5.233 12.357 1.00 23.76 560 ASP C O 1
ATOM 6457 N N . LEU C 1 218 ? 24.110 -4.415 11.225 1.00 20.80 561 LEU C N 1
ATOM 6458 C CA . LEU C 1 218 ? 24.729 -5.722 11.051 1.00 22.37 561 LEU C CA 1
ATOM 6459 C C . LEU C 1 218 ? 25.889 -5.971 12.014 1.00 20.12 561 LEU C C 1
ATOM 6460 O O . LEU C 1 218 ? 26.772 -6.772 11.729 1.00 18.37 561 LEU C O 1
ATOM 6465 N N . THR C 1 219 ? 25.890 -5.285 13.151 1.00 18.66 562 THR C N 1
ATOM 6466 C CA . THR C 1 219 ? 26.960 -5.463 14.131 1.00 16.89 562 THR C CA 1
ATOM 6467 C C . THR C 1 219 ? 26.967 -6.909 14.640 1.00 16.90 562 THR C C 1
ATOM 6468 O O . THR C 1 219 ? 25.943 -7.420 15.087 1.00 16.02 562 THR C O 1
ATOM 6472 N N . PRO C 1 220 ? 28.119 -7.595 14.559 1.00 17.16 563 PRO C N 1
ATOM 6473 C CA . PRO C 1 220 ? 28.206 -8.983 15.031 1.00 19.03 563 PRO C CA 1
ATOM 6474 C C . PRO C 1 220 ? 28.153 -9.066 16.554 1.00 19.33 563 PRO C C 1
ATOM 6475 O O . PRO C 1 220 ? 28.315 -8.055 17.242 1.00 18.61 563 PRO C O 1
ATOM 6479 N N . ARG C 1 221 ? 27.923 -10.268 17.080 1.00 20.34 564 ARG C N 1
ATOM 6480 C CA . ARG C 1 221 ? 27.927 -10.464 18.526 1.00 20.56 564 ARG C CA 1
ATOM 6481 C C . ARG C 1 221 ? 29.381 -10.171 18.917 1.00 20.58 564 ARG C C 1
ATOM 6482 O O . ARG C 1 221 ? 30.305 -10.556 18.195 1.00 21.17 564 ARG C O 1
ATOM 6484 N N . ALA C 1 222 ? 29.583 -9.482 20.035 1.00 18.94 565 ALA C N 1
ATOM 6485 C CA . ALA C 1 222 ? 30.924 -9.106 20.482 1.00 20.71 565 ALA C CA 1
ATOM 6486 C C . ALA C 1 222 ? 31.747 -10.228 21.119 1.00 22.55 565 ALA C C 1
ATOM 6487 O O . ALA C 1 222 ? 32.304 -10.052 22.207 1.00 23.39 565 ALA C O 1
ATOM 6489 N N . ALA C 1 223 ? 31.832 -11.370 20.447 1.00 21.68 566 ALA C N 1
ATOM 6490 C CA . ALA C 1 223 ? 32.602 -12.493 20.974 1.00 20.74 566 ALA C CA 1
ATOM 6491 C C . ALA C 1 223 ? 33.293 -13.235 19.836 1.00 20.09 566 ALA C C 1
ATOM 6492 O O . ALA C 1 223 ? 33.387 -14.462 19.844 1.00 19.63 566 ALA C O 1
ATOM 6494 N N . LEU C 1 224 ? 33.778 -12.478 18.859 1.00 18.84 567 LEU C N 1
ATOM 6495 C CA . LEU C 1 224 ? 34.467 -13.065 17.716 1.00 18.40 567 LEU C CA 1
ATOM 6496 C C . LEU C 1 224 ? 35.947 -13.213 18.041 1.00 17.81 567 LEU C C 1
ATOM 6497 O O . LEU C 1 224 ? 36.452 -12.588 18.975 1.00 17.72 567 LEU C O 1
ATOM 6502 N N . THR C 1 225 ? 36.642 -14.040 17.267 1.00 18.32 568 THR C N 1
ATOM 6503 C CA . THR C 1 225 ? 38.073 -14.217 17.465 1.00 18.46 568 THR C CA 1
ATOM 6504 C C . THR C 1 225 ? 38.680 -12.822 17.391 1.00 18.43 568 THR C C 1
ATOM 6505 O O . THR C 1 225 ? 38.266 -12.009 16.570 1.00 17.48 568 THR C O 1
ATOM 6509 N N . PRO C 1 226 ? 39.649 -12.515 18.267 1.00 20.77 569 PRO C N 1
ATOM 6510 C CA . PRO C 1 226 ? 40.286 -11.195 18.264 1.00 21.10 569 PRO C CA 1
ATOM 6511 C C . PRO C 1 226 ? 41.050 -10.966 16.966 1.00 21.39 569 PRO C C 1
ATOM 6512 O O . PRO C 1 226 ? 41.469 -11.928 16.318 1.00 20.43 569 PRO C O 1
ATOM 6516 N N . GLU C 1 227 ? 41.232 -9.701 16.595 1.00 21.06 570 GLU C N 1
ATOM 6517 C CA . GLU C 1 227 ? 41.965 -9.364 15.379 1.00 21.20 570 GLU C CA 1
ATOM 6518 C C . GLU C 1 227 ? 43.255 -10.176 15.396 1.00 20.01 570 GLU C C 1
ATOM 6519 O O . GLU C 1 227 ? 44.045 -10.079 16.332 1.00 19.47 570 GLU C O 1
ATOM 6525 N N . THR C 1 228 ? 43.448 -10.983 14.356 1.00 19.69 571 THR C N 1
ATOM 6526 C CA . THR C 1 228 ? 44.604 -11.866 14.246 1.00 17.72 571 THR C CA 1
ATOM 6527 C C . THR C 1 228 ? 45.732 -11.238 13.429 1.00 19.61 571 THR C C 1
ATOM 6528 O O . THR C 1 228 ? 45.721 -11.282 12.199 1.00 18.96 571 THR C O 1
ATOM 6532 N N . TYR C 1 229 ? 46.703 -10.661 14.137 1.00 19.21 572 TYR C N 1
ATOM 6533 C CA . TYR C 1 229 ? 47.844 -9.977 13.528 1.00 21.58 572 TYR C CA 1
ATOM 6534 C C . TYR C 1 229 ? 48.953 -10.914 13.084 1.00 20.90 572 TYR C C 1
ATOM 6535 O O . TYR C 1 229 ? 49.248 -11.901 13.754 1.00 20.94 572 TYR C O 1
ATOM 6544 N N . PHE C 1 230 ? 49.584 -10.590 11.962 1.00 21.35 573 PHE C N 1
ATOM 6545 C CA . PHE C 1 230 ? 50.690 -11.400 11.478 1.00 21.97 573 PHE C CA 1
ATOM 6546 C C . PHE C 1 230 ? 52.021 -10.685 11.656 1.00 22.33 573 PHE C C 1
ATOM 6547 O O . PHE C 1 230 ? 53.079 -11.286 11.500 1.00 24.56 573 PHE C O 1
ATOM 6555 N N . GLY C 1 231 ? 51.968 -9.399 11.992 1.00 24.99 574 GLY C N 1
ATOM 6556 C CA . GLY C 1 231 ? 53.192 -8.646 12.207 1.00 26.18 574 GLY C CA 1
ATOM 6557 C C . GLY C 1 231 ? 53.891 -9.152 13.456 1.00 27.79 574 GLY C C 1
ATOM 6558 O O . GLY C 1 231 ? 53.247 -9.360 14.485 1.00 26.16 574 GLY C O 1
ATOM 6559 N N . VAL C 1 232 ? 55.207 -9.341 13.381 1.00 28.45 575 VAL C N 1
ATOM 6560 C CA . VAL C 1 232 ? 55.960 -9.857 14.522 1.00 30.00 575 VAL C CA 1
ATOM 6561 C C . VAL C 1 232 ? 55.760 -9.074 15.814 1.00 30.17 575 VAL C C 1
ATOM 6562 O O . VAL C 1 232 ? 55.710 -9.658 16.891 1.00 31.07 575 VAL C O 1
ATOM 6566 N N . GLY C 1 233 ? 55.630 -7.760 15.711 1.00 31.81 576 GLY C N 1
ATOM 6567 C CA . GLY C 1 233 ? 55.454 -6.961 16.909 1.00 32.58 576 GLY C CA 1
ATOM 6568 C C . GLY C 1 233 ? 54.058 -6.964 17.510 1.00 32.31 576 GLY C C 1
ATOM 6569 O O . GLY C 1 233 ? 53.889 -6.611 18.679 1.00 33.34 576 GLY C O 1
ATOM 6570 N N . LYS C 1 234 ? 53.055 -7.368 16.737 1.00 30.91 577 LYS C N 1
ATOM 6571 C CA . LYS C 1 234 ? 51.685 -7.359 17.238 1.00 29.05 577 LYS C CA 1
ATOM 6572 C C . LYS C 1 234 ? 51.034 -8.728 17.410 1.00 28.03 577 LYS C C 1
ATOM 6573 O O . LYS C 1 234 ? 49.943 -8.825 17.979 1.00 28.46 577 LYS C O 1
ATOM 6575 N N . VAL C 1 235 ? 51.691 -9.781 16.935 1.00 25.11 578 VAL C N 1
ATOM 6576 C CA . VAL C 1 235 ? 51.129 -11.125 17.031 1.00 24.65 578 VAL C CA 1
ATOM 6577 C C . VAL C 1 235 ? 50.775 -11.519 18.465 1.00 24.91 578 VAL C C 1
ATOM 6578 O O . VAL C 1 235 ? 51.602 -11.410 19.371 1.00 25.55 578 VAL C O 1
ATOM 6582 N N . VAL C 1 236 ? 49.535 -11.967 18.663 1.00 24.04 579 VAL C N 1
ATOM 6583 C CA . VAL C 1 236 ? 49.072 -12.379 19.983 1.00 23.62 579 VAL C CA 1
ATOM 6584 C C . VAL C 1 236 ? 48.464 -13.779 20.020 1.00 21.25 579 VAL C C 1
ATOM 6585 O O . VAL C 1 236 ? 48.246 -14.325 21.100 1.00 22.00 579 VAL C O 1
ATOM 6589 N N . ASN C 1 237 ? 48.184 -14.366 18.858 1.00 20.29 580 ASN C N 1
ATOM 6590 C CA . ASN C 1 237 ? 47.602 -15.700 18.835 1.00 18.74 580 ASN C CA 1
ATOM 6591 C C . ASN C 1 237 ? 48.245 -16.686 17.859 1.00 18.91 580 ASN C C 1
ATOM 6592 O O . ASN C 1 237 ? 47.558 -17.464 17.195 1.00 18.94 580 ASN C O 1
ATOM 6597 N N . TYR C 1 238 ? 49.568 -16.645 17.774 1.00 18.53 581 TYR C N 1
ATOM 6598 C CA . TYR C 1 238 ? 50.296 -17.586 16.933 1.00 20.32 581 TYR C CA 1
ATOM 6599 C C . TYR C 1 238 ? 50.387 -18.851 17.793 1.00 21.12 581 TYR C C 1
ATOM 6600 O O . TYR C 1 238 ? 50.985 -18.832 18.873 1.00 20.70 581 TYR C O 1
ATOM 6609 N N . GLY C 1 239 ? 49.787 -19.939 17.321 1.00 19.93 582 GLY C N 1
ATOM 6610 C CA . GLY C 1 239 ? 49.783 -21.175 18.083 1.00 22.91 582 GLY C CA 1
ATOM 6611 C C . GLY C 1 239 ? 50.735 -22.271 17.642 1.00 24.55 582 GLY C C 1
ATOM 6612 O O . GLY C 1 239 ? 50.624 -23.408 18.097 1.00 22.97 582 GLY C O 1
ATOM 6613 N N . GLY C 1 240 ? 51.665 -21.942 16.755 1.00 26.36 583 GLY C N 1
ATOM 6614 C CA . GLY C 1 240 ? 52.617 -22.938 16.307 1.00 28.80 583 GLY C CA 1
ATOM 6615 C C . GLY C 1 240 ? 53.748 -22.999 17.313 1.00 31.03 583 GLY C C 1
ATOM 6616 O O . GLY C 1 240 ? 53.769 -22.241 18.280 1.00 31.16 583 GLY C O 1
ATOM 6617 N N . GLY C 1 241 ? 54.691 -23.905 17.111 1.00 32.90 584 GLY C N 1
ATOM 6618 C CA . GLY C 1 241 ? 55.795 -23.985 18.048 1.00 36.11 584 GLY C CA 1
ATOM 6619 C C . GLY C 1 241 ? 56.884 -23.013 17.642 1.00 36.38 584 GLY C C 1
ATOM 6620 O O . GLY C 1 241 ? 56.685 -22.180 16.757 1.00 38.04 584 GLY C O 1
ATOM 6621 N N . GLY C 1 242 ? 58.039 -23.114 18.288 1.00 37.72 585 GLY C N 1
ATOM 6622 C CA . GLY C 1 242 ? 59.151 -22.245 17.950 1.00 36.74 585 GLY C CA 1
ATOM 6623 C C . GLY C 1 242 ? 58.902 -20.759 18.117 1.00 36.64 585 GLY C C 1
ATOM 6624 O O . GLY C 1 242 ? 57.935 -20.336 18.755 1.00 37.58 585 GLY C O 1
ATOM 6625 N N . ALA C 1 243 ? 59.786 -19.963 17.528 1.00 34.84 586 ALA C N 1
ATOM 6626 C CA . ALA C 1 243 ? 59.694 -18.516 17.618 1.00 34.30 586 ALA C CA 1
ATOM 6627 C C . ALA C 1 243 ? 58.990 -17.891 16.423 1.00 32.80 586 ALA C C 1
ATOM 6628 O O . ALA C 1 243 ? 58.764 -18.536 15.399 1.00 33.14 586 ALA C O 1
ATOM 6630 N N . TYR C 1 244 ? 58.650 -16.619 16.576 1.00 31.98 587 TYR C N 1
ATOM 6631 C CA . TYR C 1 244 ? 57.978 -15.860 15.537 1.00 31.20 587 TYR C CA 1
ATOM 6632 C C . TYR C 1 244 ? 58.764 -14.564 15.430 1.00 32.00 587 TYR C C 1
ATOM 6633 O O . TYR C 1 244 ? 58.349 -13.526 15.949 1.00 33.49 587 TYR C O 1
ATOM 6642 N N . ASP C 1 245 ? 59.918 -14.641 14.768 1.00 33.06 588 ASP C N 1
ATOM 6643 C CA . ASP C 1 245 ? 60.796 -13.485 14.609 1.00 34.30 588 ASP C CA 1
ATOM 6644 C C . ASP C 1 245 ? 60.938 -13.011 13.170 1.00 33.36 588 ASP C C 1
ATOM 6645 O O . ASP C 1 245 ? 60.728 -13.769 12.220 1.00 34.25 588 ASP C O 1
ATOM 6650 N N . GLU C 1 246 ? 61.308 -11.744 13.025 1.00 33.92 589 GLU C N 1
ATOM 6651 C CA . GLU C 1 246 ? 61.511 -11.142 11.720 1.00 34.92 589 GLU C CA 1
ATOM 6652 C C . GLU C 1 246 ? 62.488 -12.005 10.928 1.00 35.00 589 GLU C C 1
ATOM 6653 O O . GLU C 1 246 ? 63.436 -12.557 11.484 1.00 34.80 589 GLU C O 1
ATOM 6659 N N . GLY C 1 247 ? 62.242 -12.140 9.632 1.00 34.91 590 GLY C N 1
ATOM 6660 C CA . GLY C 1 247 ? 63.119 -12.943 8.806 1.00 34.81 590 GLY C CA 1
ATOM 6661 C C . GLY C 1 247 ? 62.386 -14.076 8.123 1.00 35.40 590 GLY C C 1
ATOM 6662 O O . GLY C 1 247 ? 61.192 -14.283 8.345 1.00 34.58 590 GLY C O 1
ATOM 6663 N N . SER C 1 248 ? 63.105 -14.808 7.281 1.00 35.49 591 SER C N 1
ATOM 6664 C CA . SER C 1 248 ? 62.525 -15.925 6.559 1.00 35.06 591 SER C CA 1
ATOM 6665 C C . SER C 1 248 ? 62.886 -17.236 7.241 1.00 34.80 591 SER C C 1
ATOM 6666 O O . SER C 1 248 ? 63.985 -17.388 7.781 1.00 34.90 591 SER C O 1
ATOM 6669 N N . ALA C 1 249 ? 61.952 -18.179 7.223 1.00 32.93 592 ALA C N 1
ATOM 6670 C CA . ALA C 1 249 ? 62.179 -19.478 7.835 1.00 32.36 592 ALA C CA 1
ATOM 6671 C C . ALA C 1 249 ? 61.107 -20.452 7.385 1.00 32.29 592 ALA C C 1
ATOM 6672 O O . ALA C 1 249 ? 60.075 -20.048 6.842 1.00 32.91 592 ALA C O 1
ATOM 6674 N N . VAL C 1 250 ? 61.361 -21.738 7.600 1.00 30.06 593 VAL C N 1
ATOM 6675 C CA . VAL C 1 250 ? 60.415 -22.777 7.235 1.00 30.64 593 VAL C CA 1
ATOM 6676 C C . VAL C 1 250 ? 59.606 -23.130 8.478 1.00 30.17 593 VAL C C 1
ATOM 6677 O O . VAL C 1 250 ? 60.168 -23.333 9.557 1.00 28.53 593 VAL C O 1
ATOM 6681 N N . PHE C 1 251 ? 58.286 -23.196 8.324 1.00 28.80 594 PHE C N 1
ATOM 6682 C CA . PHE C 1 251 ? 57.405 -23.509 9.447 1.00 29.07 594 PHE C CA 1
ATOM 6683 C C . PHE C 1 251 ? 56.628 -24.794 9.230 1.00 29.22 594 PHE C C 1
ATOM 6684 O O . PHE C 1 251 ? 56.601 -25.344 8.128 1.00 28.51 594 PHE C O 1
ATOM 6692 N N . ASP C 1 252 ? 55.979 -25.259 10.293 1.00 29.76 595 ASP C N 1
ATOM 6693 C CA . ASP C 1 252 ? 55.156 -26.453 10.227 1.00 30.70 595 ASP C CA 1
ATOM 6694 C C . ASP C 1 252 ? 54.019 -26.332 11.232 1.00 28.80 595 ASP C C 1
ATOM 6695 O O . ASP C 1 252 ? 54.164 -25.689 12.267 1.00 28.01 595 ASP C O 1
ATOM 6700 N N . TYR C 1 253 ? 52.882 -26.939 10.911 1.00 27.89 596 TYR C N 1
ATOM 6701 C CA . TYR C 1 253 ? 51.721 -26.904 11.792 1.00 26.42 596 TYR C CA 1
ATOM 6702 C C . TYR C 1 253 ? 52.000 -27.735 13.035 1.00 26.40 596 TYR C C 1
ATOM 6703 O O . TYR C 1 253 ? 52.678 -28.759 12.960 1.00 25.41 596 TYR C O 1
ATOM 6712 N N . PRO C 1 254 ? 51.488 -27.301 14.197 1.00 25.23 597 PRO C N 1
ATOM 6713 C CA . PRO C 1 254 ? 51.711 -28.064 15.428 1.00 25.24 597 PRO C CA 1
ATOM 6714 C C . PRO C 1 254 ? 50.763 -29.267 15.452 1.00 25.65 597 PRO C C 1
ATOM 6715 O O . PRO C 1 254 ? 49.797 -29.316 14.687 1.00 25.22 597 PRO C O 1
ATOM 6719 N N . PRO C 1 255 ? 51.032 -30.261 16.316 1.00 24.85 598 PRO C N 1
ATOM 6720 C CA . PRO C 1 255 ? 50.167 -31.444 16.395 1.00 25.74 598 PRO C CA 1
ATOM 6721 C C . PRO C 1 255 ? 48.722 -31.033 16.660 1.00 26.06 598 PRO C C 1
ATOM 6722 O O . PRO C 1 255 ? 47.777 -31.613 16.120 1.00 24.92 598 PRO C O 1
ATOM 6726 N N . SER C 1 256 ? 48.566 -30.024 17.507 1.00 25.70 599 SER C N 1
ATOM 6727 C CA . SER C 1 256 ? 47.249 -29.500 17.833 1.00 27.24 599 SER C CA 1
ATOM 6728 C C . SER C 1 256 ? 47.336 -27.980 17.921 1.00 25.61 599 SER C C 1
ATOM 6729 O O . SER C 1 256 ? 48.270 -27.428 18.503 1.00 27.55 599 SER C O 1
ATOM 6732 N N . LEU C 1 257 ? 46.373 -27.302 17.317 1.00 23.98 600 LEU C N 1
ATOM 6733 C CA . LEU C 1 257 ? 46.348 -25.848 17.344 1.00 21.86 600 LEU C CA 1
ATOM 6734 C C . LEU C 1 257 ? 45.238 -25.420 18.300 1.00 19.66 600 LEU C C 1
ATOM 6735 O O . LEU C 1 257 ? 44.126 -25.944 18.244 1.00 19.52 600 LEU C O 1
ATOM 6740 N N . ALA C 1 258 ? 45.548 -24.484 19.188 1.00 19.69 601 ALA C N 1
ATOM 6741 C CA . ALA C 1 258 ? 44.563 -23.996 20.147 1.00 20.09 601 ALA C CA 1
ATOM 6742 C C . ALA C 1 258 ? 43.473 -23.200 19.439 1.00 20.22 601 ALA C C 1
ATOM 6743 O O . ALA C 1 258 ? 43.646 -22.764 18.302 1.00 18.68 601 ALA C O 1
ATOM 6745 N N . ALA C 1 259 ? 42.341 -23.020 20.112 1.00 19.48 602 ALA C N 1
ATOM 6746 C CA . ALA C 1 259 ? 41.241 -22.258 19.535 1.00 19.44 602 ALA C CA 1
ATOM 6747 C C . ALA C 1 259 ? 41.685 -20.818 19.289 1.00 17.71 602 ALA C C 1
ATOM 6748 O O . ALA C 1 259 ? 42.658 -20.345 19.882 1.00 17.16 602 ALA C O 1
ATOM 6750 N N . ASN C 1 260 ? 40.977 -20.133 18.394 1.00 18.08 603 ASN C N 1
ATOM 6751 C CA . ASN C 1 260 ? 41.256 -18.730 18.098 1.00 17.29 603 ASN C CA 1
ATOM 6752 C C . ASN C 1 260 ? 42.734 -18.414 17.953 1.00 18.00 603 ASN C C 1
ATOM 6753 O O . ASN C 1 260 ? 43.243 -17.441 18.521 1.00 16.20 603 ASN C O 1
ATOM 6758 N N . SER C 1 261 ? 43.416 -19.236 17.166 1.00 17.51 604 SER C N 1
ATOM 6759 C CA . SER C 1 261 ? 44.843 -19.080 16.934 1.00 17.58 604 SER C CA 1
ATOM 6760 C C . SER C 1 261 ? 45.161 -19.551 15.521 1.00 16.35 604 SER C C 1
ATOM 6761 O O . SER C 1 261 ? 44.336 -20.193 14.876 1.00 15.30 604 SER C O 1
ATOM 6764 N N . PHE C 1 262 ? 46.364 -19.236 15.053 1.00 16.82 605 PHE C N 1
ATOM 6765 C CA . PHE C 1 262 ? 46.792 -19.646 13.723 1.00 18.16 605 PHE C CA 1
ATOM 6766 C C . PHE C 1 262 ? 48.170 -20.282 13.787 1.00 18.38 605 PHE C C 1
ATOM 6767 O O . PHE C 1 262 ? 48.920 -20.092 14.748 1.00 18.37 605 PHE C O 1
ATOM 6775 N N . ALA C 1 263 ? 48.491 -21.037 12.747 1.00 18.80 606 ALA C N 1
ATOM 6776 C CA . ALA C 1 263 ? 49.777 -21.701 12.648 1.00 20.57 606 ALA C CA 1
ATOM 6777 C C . ALA C 1 263 ? 50.227 -21.580 11.199 1.00 22.12 606 ALA C C 1
ATOM 6778 O O . ALA C 1 263 ? 49.409 -21.352 10.304 1.00 20.84 606 ALA C O 1
ATOM 6780 N N . LEU C 1 264 ? 51.527 -21.732 10.972 1.00 22.01 607 LEU C N 1
ATOM 6781 C CA . LEU C 1 264 ? 52.080 -21.618 9.635 1.00 22.81 607 LEU C CA 1
ATOM 6782 C C . LEU C 1 264 ? 52.771 -22.891 9.181 1.00 24.49 607 LEU C C 1
ATOM 6783 O O . LEU C 1 264 ? 53.189 -23.716 9.994 1.00 23.82 607 LEU C O 1
ATOM 6788 N N . ARG C 1 265 ? 52.890 -23.026 7.866 1.00 25.30 608 ARG C N 1
ATOM 6789 C CA . ARG C 1 265 ? 53.555 -24.162 7.243 1.00 27.55 608 ARG C CA 1
ATOM 6790 C C . ARG C 1 265 ? 54.260 -23.641 5.997 1.00 28.56 608 ARG C C 1
ATOM 6791 O O . ARG C 1 265 ? 53.749 -22.751 5.311 1.00 27.19 608 ARG C O 1
ATOM 6799 N N . GLY C 1 266 ? 55.433 -24.195 5.706 1.00 29.75 609 GLY C N 1
ATOM 6800 C CA . GLY C 1 266 ? 56.173 -23.760 4.536 1.00 29.67 609 GLY C CA 1
ATOM 6801 C C . GLY C 1 266 ? 57.078 -22.597 4.874 1.00 30.59 609 GLY C C 1
ATOM 6802 O O . GLY C 1 266 ? 57.183 -22.207 6.037 1.00 31.39 609 GLY C O 1
ATOM 6803 N N . ARG C 1 267 ? 57.736 -22.038 3.864 1.00 31.60 610 ARG C N 1
ATOM 6804 C CA . ARG C 1 267 ? 58.634 -20.914 4.089 1.00 31.89 610 ARG C CA 1
ATOM 6805 C C . ARG C 1 267 ? 57.874 -19.595 4.088 1.00 31.22 610 ARG C C 1
ATOM 6806 O O . ARG C 1 267 ? 57.054 -19.334 3.204 1.00 31.37 610 ARG C O 1
ATOM 6814 N N . TRP C 1 268 ? 58.150 -18.772 5.094 1.00 30.83 611 TRP C N 1
ATOM 6815 C CA . TRP C 1 268 ? 57.512 -17.472 5.225 1.00 29.47 611 TRP C CA 1
ATOM 6816 C C . TRP C 1 268 ? 58.546 -16.431 5.608 1.00 30.37 611 TRP C C 1
ATOM 6817 O O . TRP C 1 268 ? 59.524 -16.737 6.288 1.00 32.07 611 TRP C O 1
ATOM 6828 N N . ALA C 1 269 ? 58.322 -15.203 5.157 1.00 30.16 612 ALA C N 1
ATOM 6829 C CA . ALA C 1 269 ? 59.197 -14.088 5.468 1.00 30.74 612 ALA C CA 1
ATOM 6830 C C . ALA C 1 269 ? 58.368 -13.199 6.389 1.00 30.51 612 ALA C C 1
ATOM 6831 O O . ALA C 1 269 ? 57.351 -12.643 5.972 1.00 30.62 612 ALA C O 1
ATOM 6833 N N . LEU C 1 270 ? 58.801 -13.067 7.638 1.00 29.89 613 LEU C N 1
ATOM 6834 C CA . LEU C 1 270 ? 58.063 -12.272 8.610 1.00 30.34 613 LEU C CA 1
ATOM 6835 C C . LEU C 1 270 ? 58.700 -10.929 8.933 1.00 30.71 613 LEU C C 1
ATOM 6836 O O . LEU C 1 270 ? 59.919 -10.808 8.998 1.00 32.06 613 LEU C O 1
ATOM 6841 N N . ASP C 1 271 ? 57.859 -9.921 9.137 1.00 30.47 614 ASP C N 1
ATOM 6842 C CA . ASP C 1 271 ? 58.325 -8.593 9.511 1.00 32.48 614 ASP C CA 1
ATOM 6843 C C . ASP C 1 271 ? 57.254 -7.905 10.347 1.00 31.73 614 ASP C C 1
ATOM 6844 O O . ASP C 1 271 ? 56.271 -8.534 10.739 1.00 31.42 614 ASP C O 1
ATOM 6849 N N . TYR C 1 272 ? 57.439 -6.619 10.618 1.00 32.61 615 TYR C N 1
ATOM 6850 C CA . TYR C 1 272 ? 56.498 -5.880 11.448 1.00 31.67 615 TYR C CA 1
ATOM 6851 C C . TYR C 1 272 ? 55.157 -5.529 10.823 1.00 31.74 615 TYR C C 1
ATOM 6852 O O . TYR C 1 272 ? 54.253 -5.065 11.518 1.00 31.94 615 TYR C O 1
ATOM 6861 N N . GLN C 1 273 ? 55.010 -5.753 9.522 1.00 31.26 616 GLN C N 1
ATOM 6862 C CA . GLN C 1 273 ? 53.739 -5.469 8.866 1.00 31.37 616 GLN C CA 1
ATOM 6863 C C . GLN C 1 273 ? 52.934 -6.758 8.715 1.00 29.11 616 GLN C C 1
ATOM 6864 O O . GLN C 1 273 ? 51.711 -6.750 8.832 1.00 28.61 616 GLN C O 1
ATOM 6870 N N . GLY C 1 274 ? 53.624 -7.866 8.461 1.00 28.10 617 GLY C N 1
ATOM 6871 C CA . GLY C 1 274 ? 52.929 -9.131 8.298 1.00 26.62 617 GLY C CA 1
ATOM 6872 C C . GLY C 1 274 ? 53.794 -10.298 7.858 1.00 26.45 617 GLY C C 1
ATOM 6873 O O . GLY C 1 274 ? 55.009 -10.296 8.050 1.00 26.89 617 GLY C O 1
ATOM 6874 N N . ALA C 1 275 ? 53.157 -11.302 7.265 1.00 25.49 618 ALA C N 1
ATOM 6875 C CA . ALA C 1 275 ? 53.853 -12.499 6.804 1.00 26.55 618 ALA C CA 1
ATOM 6876 C C . ALA C 1 275 ? 53.721 -12.664 5.296 1.00 26.23 618 ALA C C 1
ATOM 6877 O O . ALA C 1 275 ? 52.617 -12.776 4.776 1.00 28.15 618 ALA C O 1
ATOM 6879 N N . THR C 1 276 ? 54.854 -12.694 4.600 1.00 29.20 619 THR C N 1
ATOM 6880 C CA . THR C 1 276 ? 54.850 -12.840 3.150 1.00 28.17 619 THR C CA 1
ATOM 6881 C C . THR C 1 276 ? 55.173 -14.265 2.717 1.00 28.93 619 THR C C 1
ATOM 6882 O O . THR C 1 276 ? 56.189 -14.834 3.122 1.00 29.29 619 THR C O 1
ATOM 6886 N N . SER C 1 277 ? 54.297 -14.839 1.897 1.00 30.29 620 SER C N 1
ATOM 6887 C CA . SER C 1 277 ? 54.485 -16.193 1.394 1.00 30.05 620 SER C CA 1
ATOM 6888 C C . SER C 1 277 ? 55.802 -16.220 0.630 1.00 32.23 620 SER C C 1
ATOM 6889 O O . SER C 1 277 ? 55.992 -15.465 -0.325 1.00 30.38 620 SER C O 1
ATOM 6892 N N . ASP C 1 278 ? 56.704 -17.097 1.057 1.00 33.18 621 ASP C N 1
ATOM 6893 C CA . ASP C 1 278 ? 58.025 -17.198 0.454 1.00 35.77 621 ASP C CA 1
ATOM 6894 C C . ASP C 1 278 ? 58.221 -18.509 -0.307 1.00 36.12 621 ASP C C 1
ATOM 6895 O O . ASP C 1 278 ? 59.319 -19.071 -0.320 1.00 37.26 621 ASP C O 1
ATOM 6900 N N . GLY C 1 279 ? 57.160 -18.993 -0.945 1.00 36.71 622 GLY C N 1
ATOM 6901 C CA . GLY C 1 279 ? 57.260 -20.237 -1.687 1.00 37.26 622 GLY C CA 1
ATOM 6902 C C . GLY C 1 279 ? 55.921 -20.696 -2.227 1.00 37.53 622 GLY C C 1
ATOM 6903 O O . GLY C 1 279 ? 54.935 -19.966 -2.148 1.00 37.96 622 GLY C O 1
ATOM 6904 N N . ASN C 1 280 ? 55.882 -21.906 -2.779 1.00 37.55 623 ASN C N 1
ATOM 6905 C CA . ASN C 1 280 ? 54.645 -22.440 -3.338 1.00 37.63 623 ASN C CA 1
ATOM 6906 C C . ASN C 1 280 ? 54.037 -23.509 -2.432 1.00 37.76 623 ASN C C 1
ATOM 6907 O O . ASN C 1 280 ? 53.107 -24.223 -2.824 1.00 38.56 623 ASN C O 1
ATOM 6909 N N . ASP C 1 281 ? 54.558 -23.608 -1.214 1.00 37.48 624 ASP C N 1
ATOM 6910 C CA . ASP C 1 281 ? 54.067 -24.588 -0.255 1.00 37.47 624 ASP C CA 1
ATOM 6911 C C . ASP C 1 281 ? 53.441 -23.888 0.954 1.00 35.93 624 ASP C C 1
ATOM 6912 O O . ASP C 1 281 ? 52.730 -24.507 1.753 1.00 35.82 624 ASP C O 1
ATOM 6917 N N . ALA C 1 282 ? 53.700 -22.589 1.063 1.00 33.33 625 ALA C N 1
ATOM 6918 C CA . ALA C 1 282 ? 53.211 -21.772 2.170 1.00 29.85 625 ALA C CA 1
ATOM 6919 C C . ALA C 1 282 ? 51.726 -21.944 2.468 1.00 28.78 625 ALA C C 1
ATOM 6920 O O . ALA C 1 282 ? 50.889 -21.893 1.567 1.00 27.25 625 ALA C O 1
ATOM 6922 N N . ALA C 1 283 ? 51.402 -22.141 3.742 1.00 27.12 626 ALA C N 1
ATOM 6923 C CA . ALA C 1 283 ? 50.013 -22.310 4.148 1.00 25.02 626 ALA C CA 1
ATOM 6924 C C . ALA C 1 283 ? 49.775 -21.781 5.558 1.00 23.90 626 ALA C C 1
ATOM 6925 O O . ALA C 1 283 ? 50.689 -21.746 6.382 1.00 22.13 626 ALA C O 1
ATOM 6927 N N . ILE C 1 284 ? 48.537 -21.369 5.820 1.00 23.06 627 ILE C N 1
ATOM 6928 C CA . ILE C 1 284 ? 48.145 -20.853 7.129 1.00 22.15 627 ILE C CA 1
ATOM 6929 C C . ILE C 1 284 ? 46.952 -21.647 7.643 1.00 19.88 627 ILE C C 1
ATOM 6930 O O . ILE C 1 284 ? 45.993 -21.875 6.906 1.00 20.08 627 ILE C O 1
ATOM 6935 N N . LYS C 1 285 ? 47.008 -22.082 8.896 1.00 19.00 628 LYS C N 1
ATOM 6936 C CA . LYS C 1 285 ? 45.874 -22.791 9.471 1.00 19.75 628 LYS C CA 1
ATOM 6937 C C . LYS C 1 285 ? 45.271 -21.859 10.513 1.00 18.05 628 LYS C C 1
ATOM 6938 O O . LYS C 1 285 ? 45.994 -21.256 11.305 1.00 18.80 628 LYS C O 1
ATOM 6944 N N . LEU C 1 286 ? 43.948 -21.743 10.507 1.00 17.48 629 LEU C N 1
ATOM 6945 C CA . LEU C 1 286 ? 43.265 -20.864 11.444 1.00 16.49 629 LEU C CA 1
ATOM 6946 C C . LEU C 1 286 ? 42.080 -21.514 12.129 1.00 16.57 629 LEU C C 1
ATOM 6947 O O . LEU C 1 286 ? 41.199 -22.065 11.467 1.00 18.04 629 LEU C O 1
ATOM 6952 N N . ASN C 1 287 ? 42.068 -21.458 13.456 1.00 17.03 630 ASN C N 1
ATOM 6953 C CA . ASN C 1 287 ? 40.938 -21.958 14.228 1.00 17.15 630 ASN C CA 1
ATOM 6954 C C . ASN C 1 287 ? 40.259 -20.653 14.625 1.00 17.37 630 ASN C C 1
ATOM 6955 O O . ASN C 1 287 ? 40.879 -19.807 15.268 1.00 16.18 630 ASN C O 1
ATOM 6960 N N . TYR C 1 288 ? 39.008 -20.469 14.213 1.00 17.99 631 TYR C N 1
ATOM 6961 C CA . TYR C 1 288 ? 38.311 -19.227 14.518 1.00 19.41 631 TYR C CA 1
ATOM 6962 C C . TYR C 1 288 ? 36.939 -19.434 15.127 1.00 19.12 631 TYR C C 1
ATOM 6963 O O . TYR C 1 288 ? 36.416 -20.549 15.172 1.00 20.63 631 TYR C O 1
ATOM 6972 N N . HIS C 1 289 ? 36.372 -18.336 15.609 1.00 18.33 632 HIS C N 1
ATOM 6973 C CA . HIS C 1 289 ? 35.057 -18.339 16.218 1.00 19.06 632 HIS C CA 1
ATOM 6974 C C . HIS C 1 289 ? 34.375 -17.118 15.623 1.00 17.44 632 HIS C C 1
ATOM 6975 O O . HIS C 1 289 ? 34.564 -16.003 16.102 1.00 18.42 632 HIS C O 1
ATOM 6982 N N . ALA C 1 290 ? 33.610 -17.336 14.558 1.00 16.77 633 ALA C N 1
ATOM 6983 C CA . ALA C 1 290 ? 32.919 -16.250 13.873 1.00 17.58 633 ALA C CA 1
ATOM 6984 C C . ALA C 1 290 ? 31.975 -16.794 12.817 1.00 19.22 633 ALA C C 1
ATOM 6985 O O . ALA C 1 290 ? 31.878 -18.004 12.620 1.00 18.49 633 ALA C O 1
ATOM 6987 N N . LYS C 1 291 ? 31.274 -15.888 12.142 1.00 19.67 634 LYS C N 1
ATOM 6988 C CA . LYS C 1 291 ? 30.365 -16.277 11.074 1.00 21.69 634 LYS C CA 1
ATOM 6989 C C . LYS C 1 291 ? 31.122 -16.052 9.774 1.00 21.27 634 LYS C C 1
ATOM 6990 O O . LYS C 1 291 ? 31.187 -16.930 8.914 1.00 19.78 634 LYS C O 1
ATOM 6996 N N . ASP C 1 292 ? 31.696 -14.859 9.647 1.00 21.42 635 ASP C N 1
ATOM 6997 C CA . ASP C 1 292 ? 32.458 -14.490 8.462 1.00 20.98 635 ASP C CA 1
ATOM 6998 C C . ASP C 1 292 ? 33.930 -14.275 8.795 1.00 20.06 635 ASP C C 1
ATOM 6999 O O . ASP C 1 292 ? 34.278 -13.822 9.887 1.00 21.45 635 ASP C O 1
ATOM 7004 N N . VAL C 1 293 ? 34.795 -14.606 7.845 1.00 18.99 636 VAL C N 1
ATOM 7005 C CA . VAL C 1 293 ? 36.232 -14.441 8.024 1.00 18.40 636 VAL C CA 1
ATOM 7006 C C . VAL C 1 293 ? 36.797 -13.667 6.846 1.00 17.69 636 VAL C C 1
ATOM 7007 O O . VAL C 1 293 ? 36.463 -13.941 5.692 1.00 20.26 636 VAL C O 1
ATOM 7011 N N . TYR C 1 294 ? 37.651 -12.697 7.145 1.00 18.37 637 TYR C N 1
ATOM 7012 C CA . TYR C 1 294 ? 38.266 -11.873 6.118 1.00 18.45 637 TYR C CA 1
ATOM 7013 C C . TYR C 1 294 ? 39.768 -11.892 6.305 1.00 18.75 637 TYR C C 1
ATOM 7014 O O . TYR C 1 294 ? 40.265 -12.019 7.426 1.00 18.09 637 TYR C O 1
ATOM 7023 N N . ILE C 1 295 ? 40.490 -11.753 5.204 1.00 18.66 638 ILE C N 1
ATOM 7024 C CA . ILE C 1 295 ? 41.939 -11.713 5.269 1.00 19.61 638 ILE C CA 1
ATOM 7025 C C . ILE C 1 295 ? 42.409 -10.408 4.639 1.00 18.74 638 ILE C C 1
ATOM 7026 O O . ILE C 1 295 ? 41.965 -10.042 3.553 1.00 21.55 638 ILE C O 1
ATOM 7031 N N . VAL C 1 296 ? 43.265 -9.679 5.345 1.00 19.35 639 VAL C N 1
ATOM 7032 C CA . VAL C 1 296 ? 43.814 -8.440 4.812 1.00 20.34 639 VAL C CA 1
ATOM 7033 C C . VAL C 1 296 ? 45.119 -8.896 4.177 1.00 20.91 639 VAL C C 1
ATOM 7034 O O . VAL C 1 296 ? 46.024 -9.367 4.869 1.00 19.25 639 VAL C O 1
ATOM 7038 N N . VAL C 1 297 ? 45.200 -8.771 2.857 1.00 21.79 640 VAL C N 1
ATOM 7039 C CA . VAL C 1 297 ? 46.374 -9.217 2.116 1.00 22.76 640 VAL C CA 1
ATOM 7040 C C . VAL C 1 297 ? 46.715 -8.261 0.977 1.00 22.97 640 VAL C C 1
ATOM 7041 O O . VAL C 1 297 ? 45.832 -7.627 0.406 1.00 21.29 640 VAL C O 1
ATOM 7045 N N . GLY C 1 298 ? 48.005 -8.164 0.667 1.00 24.56 641 GLY C N 1
ATOM 7046 C CA . GLY C 1 298 ? 48.460 -7.292 -0.401 1.00 25.93 641 GLY C CA 1
ATOM 7047 C C . GLY C 1 298 ? 49.331 -8.035 -1.399 1.00 27.17 641 GLY C C 1
ATOM 7048 O O . GLY C 1 298 ? 49.837 -9.123 -1.107 1.00 26.99 641 GLY C O 1
ATOM 7049 N N . GLY C 1 299 ? 49.511 -7.445 -2.577 1.00 26.59 642 GLY C N 1
ATOM 7050 C CA . GLY C 1 299 ? 50.325 -8.068 -3.608 1.00 26.53 642 GLY C CA 1
ATOM 7051 C C . GLY C 1 299 ? 49.469 -8.631 -4.726 1.00 27.57 642 GLY C C 1
ATOM 7052 O O . GLY C 1 299 ? 48.241 -8.514 -4.697 1.00 28.46 642 GLY C O 1
ATOM 7053 N N . THR C 1 300 ? 50.110 -9.240 -5.719 1.00 26.61 643 THR C N 1
ATOM 7054 C CA . THR C 1 300 ? 49.385 -9.826 -6.839 1.00 27.76 643 THR C CA 1
ATOM 7055 C C . THR C 1 300 ? 49.612 -11.324 -6.844 1.00 28.22 643 THR C C 1
ATOM 7056 O O . THR C 1 300 ? 50.755 -11.790 -6.765 1.00 29.01 643 THR C O 1
ATOM 7060 N N . GLY C 1 301 ? 48.527 -12.083 -6.937 1.00 27.94 644 GLY C N 1
ATOM 7061 C CA . GLY C 1 301 ? 48.667 -13.524 -6.943 1.00 28.91 644 GLY C CA 1
ATOM 7062 C C . GLY C 1 301 ? 47.359 -14.258 -6.779 1.00 27.63 644 GLY C C 1
ATOM 7063 O O . GLY C 1 301 ? 46.307 -13.787 -7.204 1.00 28.68 644 GLY C O 1
ATOM 7064 N N . THR C 1 302 ? 47.427 -15.422 -6.149 1.00 27.68 645 THR C N 1
ATOM 7065 C CA . THR C 1 302 ? 46.250 -16.242 -5.939 1.00 28.07 645 THR C CA 1
ATOM 7066 C C . THR C 1 302 ? 46.184 -16.742 -4.511 1.00 27.99 645 THR C C 1
ATOM 7067 O O . THR C 1 302 ? 47.204 -17.049 -3.895 1.00 27.83 645 THR C O 1
ATOM 7071 N N . LEU C 1 303 ? 44.967 -16.826 -3.995 1.00 28.20 646 LEU C N 1
ATOM 7072 C CA . LEU C 1 303 ? 44.743 -17.292 -2.643 1.00 29.41 646 LEU C CA 1
ATOM 7073 C C . LEU C 1 303 ? 43.891 -18.551 -2.712 1.00 29.23 646 LEU C C 1
ATOM 7074 O O . LEU C 1 303 ? 42.793 -18.538 -3.270 1.00 30.51 646 LEU C O 1
ATOM 7079 N N . THR C 1 304 ? 44.405 -19.648 -2.171 1.00 27.88 647 THR C N 1
ATOM 7080 C CA . THR C 1 304 ? 43.656 -20.895 -2.156 1.00 28.00 647 THR C CA 1
ATOM 7081 C C . THR C 1 304 ? 43.061 -21.063 -0.764 1.00 26.86 647 THR C C 1
ATOM 7082 O O . THR C 1 304 ? 43.791 -21.156 0.224 1.00 27.96 647 THR C O 1
ATOM 7086 N N . VAL C 1 305 ? 41.736 -21.086 -0.690 1.00 26.58 648 VAL C N 1
ATOM 7087 C CA . VAL C 1 305 ? 41.055 -21.243 0.586 1.00 27.20 648 VAL C CA 1
ATOM 7088 C C . VAL C 1 305 ? 40.520 -22.657 0.696 1.00 26.91 648 VAL C C 1
ATOM 7089 O O . VAL C 1 305 ? 39.855 -23.149 -0.214 1.00 27.49 648 VAL C O 1
ATOM 7093 N N . VAL C 1 306 ? 40.817 -23.309 1.815 1.00 28.63 649 VAL C N 1
ATOM 7094 C CA . VAL C 1 306 ? 40.367 -24.673 2.045 1.00 28.83 649 VAL C CA 1
ATOM 7095 C C . VAL C 1 306 ? 39.420 -24.739 3.238 1.00 30.57 649 VAL C C 1
ATOM 7096 O O . VAL C 1 306 ? 39.739 -24.255 4.324 1.00 29.87 649 VAL C O 1
ATOM 7100 N N . ARG C 1 307 ? 38.254 -25.339 3.029 1.00 32.43 650 ARG C N 1
ATOM 7101 C CA . ARG C 1 307 ? 37.258 -25.491 4.087 1.00 35.12 650 ARG C CA 1
ATOM 7102 C C . ARG C 1 307 ? 36.688 -26.896 4.020 1.00 37.38 650 ARG C C 1
ATOM 7103 O O . ARG C 1 307 ? 36.219 -27.333 2.965 1.00 37.90 650 ARG C O 1
ATOM 7111 N N . ASP C 1 308 ? 36.724 -27.601 5.147 1.00 39.71 651 ASP C N 1
ATOM 7112 C CA . ASP C 1 308 ? 36.232 -28.970 5.196 1.00 41.06 651 ASP C CA 1
ATOM 7113 C C . ASP C 1 308 ? 36.868 -29.765 4.060 1.00 40.93 651 ASP C C 1
ATOM 7114 O O . ASP C 1 308 ? 36.201 -30.549 3.380 1.00 41.24 651 ASP C O 1
ATOM 7119 N N . GLY C 1 309 ? 38.164 -29.537 3.857 1.00 39.86 652 GLY C N 1
ATOM 7120 C CA . GLY C 1 309 ? 38.905 -30.234 2.821 1.00 39.13 652 GLY C CA 1
ATOM 7121 C C . GLY C 1 309 ? 38.664 -29.775 1.393 1.00 37.67 652 GLY C C 1
ATOM 7122 O O . GLY C 1 309 ? 39.353 -30.226 0.480 1.00 38.37 652 GLY C O 1
ATOM 7123 N N . LYS C 1 310 ? 37.704 -28.878 1.191 1.00 37.49 653 LYS C N 1
ATOM 7124 C CA . LYS C 1 310 ? 37.378 -28.398 -0.152 1.00 35.48 653 LYS C CA 1
ATOM 7125 C C . LYS C 1 310 ? 38.055 -27.076 -0.498 1.00 34.56 653 LYS C C 1
ATOM 7126 O O . LYS C 1 310 ? 37.765 -26.041 0.106 1.00 33.67 653 LYS C O 1
ATOM 7132 N N . PRO C 1 311 ? 38.963 -27.095 -1.489 1.00 33.34 654 PRO C N 1
ATOM 7133 C CA . PRO C 1 311 ? 39.697 -25.907 -1.930 1.00 32.31 654 PRO C CA 1
ATOM 7134 C C . PRO C 1 311 ? 38.954 -25.019 -2.934 1.00 32.29 654 PRO C C 1
ATOM 7135 O O . PRO C 1 311 ? 38.045 -25.468 -3.634 1.00 32.15 654 PRO C O 1
ATOM 7139 N N . ALA C 1 312 ? 39.358 -23.754 -2.984 1.00 30.96 655 ALA C N 1
ATOM 7140 C CA . ALA C 1 312 ? 38.781 -22.766 -3.892 1.00 30.69 655 ALA C CA 1
ATOM 7141 C C . ALA C 1 312 ? 39.813 -21.659 -4.024 1.00 30.64 655 ALA C C 1
ATOM 7142 O O . ALA C 1 312 ? 40.561 -21.389 -3.083 1.00 30.32 655 ALA C O 1
ATOM 7144 N N . THR C 1 313 ? 39.866 -21.016 -5.186 1.00 31.45 656 THR C N 1
ATOM 7145 C CA . THR C 1 313 ? 40.843 -19.960 -5.402 1.00 31.96 656 THR C CA 1
ATOM 7146 C C . THR C 1 313 ? 40.247 -18.565 -5.491 1.00 31.43 656 THR C C 1
ATOM 7147 O O . THR C 1 313 ? 39.092 -18.386 -5.880 1.00 31.39 656 THR C O 1
ATOM 7151 N N . LEU C 1 314 ? 41.059 -17.579 -5.122 1.00 30.60 657 LEU C N 1
ATOM 7152 C CA . LEU C 1 314 ? 40.659 -16.180 -5.161 1.00 29.45 657 LEU C CA 1
ATOM 7153 C C . LEU C 1 314 ? 41.771 -15.341 -5.763 1.00 28.40 657 LEU C C 1
ATOM 7154 O O . LEU C 1 314 ? 42.904 -15.347 -5.275 1.00 28.46 657 LEU C O 1
ATOM 7159 N N . PRO C 1 315 ? 41.470 -14.615 -6.846 1.00 27.55 658 PRO C N 1
ATOM 7160 C CA . PRO C 1 315 ? 42.501 -13.777 -7.461 1.00 27.84 658 PRO C CA 1
ATOM 7161 C C . PRO C 1 315 ? 42.761 -12.578 -6.552 1.00 27.50 658 PRO C C 1
ATOM 7162 O O . PRO C 1 315 ? 41.823 -12.004 -5.999 1.00 29.62 658 PRO C O 1
ATOM 7166 N N . ILE C 1 316 ? 44.028 -12.214 -6.389 1.00 28.09 659 ILE C N 1
ATOM 7167 C CA . ILE C 1 316 ? 44.397 -11.083 -5.539 1.00 27.77 659 ILE C CA 1
ATOM 7168 C C . ILE C 1 316 ? 45.244 -10.063 -6.291 1.00 28.18 659 ILE C C 1
ATOM 7169 O O . ILE C 1 316 ? 46.315 -10.389 -6.805 1.00 28.62 659 ILE C O 1
ATOM 7174 N N . SER C 1 317 ? 44.770 -8.822 -6.336 1.00 27.56 660 SER C N 1
ATOM 7175 C CA . SER C 1 317 ? 45.501 -7.758 -7.009 1.00 28.23 660 SER C CA 1
ATOM 7176 C C . SER C 1 317 ? 44.952 -6.397 -6.606 1.00 28.02 660 SER C C 1
ATOM 7177 O O . SER C 1 317 ? 43.830 -6.290 -6.107 1.00 27.59 660 SER C O 1
ATOM 7180 N N . GLY C 1 318 ? 45.753 -5.359 -6.820 1.00 27.75 661 GLY C N 1
ATOM 7181 C CA . GLY C 1 318 ? 45.314 -4.015 -6.491 1.00 28.43 661 GLY C CA 1
ATOM 7182 C C . GLY C 1 318 ? 45.686 -3.576 -5.092 1.00 27.45 661 GLY C C 1
ATOM 7183 O O . GLY C 1 318 ? 46.575 -4.160 -4.468 1.00 28.88 661 GLY C O 1
ATOM 7184 N N . PRO C 1 319 ? 45.028 -2.529 -4.571 1.00 27.27 662 PRO C N 1
ATOM 7185 C CA . PRO C 1 319 ? 45.326 -2.043 -3.223 1.00 25.91 662 PRO C CA 1
ATOM 7186 C C . PRO C 1 319 ? 45.111 -3.138 -2.181 1.00 23.73 662 PRO C C 1
ATOM 7187 O O . PRO C 1 319 ? 44.126 -3.874 -2.236 1.00 24.09 662 PRO C O 1
ATOM 7191 N N . PRO C 1 320 ? 46.043 -3.279 -1.232 1.00 22.97 663 PRO C N 1
ATOM 7192 C CA . PRO C 1 320 ? 45.834 -4.320 -0.224 1.00 22.96 663 PRO C CA 1
ATOM 7193 C C . PRO C 1 320 ? 44.526 -4.002 0.502 1.00 24.26 663 PRO C C 1
ATOM 7194 O O . PRO C 1 320 ? 44.215 -2.836 0.746 1.00 25.01 663 PRO C O 1
ATOM 7198 N N . THR C 1 321 ? 43.753 -5.026 0.833 1.00 23.43 664 THR C N 1
ATOM 7199 C CA . THR C 1 321 ? 42.497 -4.797 1.533 1.00 23.85 664 THR C CA 1
ATOM 7200 C C . THR C 1 321 ? 41.910 -6.104 2.028 1.00 23.41 664 THR C C 1
ATOM 7201 O O . THR C 1 321 ? 42.549 -7.152 1.955 1.00 24.59 664 THR C O 1
ATOM 7205 N N . THR C 1 322 ? 40.687 -6.032 2.538 1.00 22.71 665 THR C N 1
ATOM 7206 C CA . THR C 1 322 ? 40.004 -7.208 3.031 1.00 22.12 665 THR C CA 1
ATOM 7207 C C . THR C 1 322 ? 39.436 -8.027 1.881 1.00 22.04 665 THR C C 1
ATOM 7208 O O . THR C 1 322 ? 38.873 -7.489 0.924 1.00 19.23 665 THR C O 1
ATOM 7212 N N . HIS C 1 323 ? 39.605 -9.335 1.990 1.00 21.06 666 HIS C N 1
ATOM 7213 C CA . HIS C 1 323 ? 39.092 -10.282 1.017 1.00 21.45 666 HIS C CA 1
ATOM 7214 C C . HIS C 1 323 ? 38.359 -11.310 1.861 1.00 20.80 666 HIS C C 1
ATOM 7215 O O . HIS C 1 323 ? 38.964 -11.953 2.717 1.00 22.10 666 HIS C O 1
ATOM 7222 N N . GLN C 1 324 ? 37.055 -11.450 1.650 1.00 22.03 667 GLN C N 1
ATOM 7223 C CA . GLN C 1 324 ? 36.289 -12.418 2.423 1.00 22.47 667 GLN C CA 1
ATOM 7224 C C . GLN C 1 324 ? 36.668 -13.841 1.996 1.00 24.66 667 GLN C C 1
ATOM 7225 O O . GLN C 1 324 ? 36.640 -14.169 0.806 1.00 24.01 667 GLN C O 1
ATOM 7231 N N . VAL C 1 325 ? 37.043 -14.677 2.963 1.00 23.75 668 VAL C N 1
ATOM 7232 C CA . VAL C 1 325 ? 37.423 -16.053 2.663 1.00 23.74 668 VAL C CA 1
ATOM 7233 C C . VAL C 1 325 ? 36.378 -17.027 3.182 1.00 24.27 668 VAL C C 1
ATOM 7234 O O . VAL C 1 325 ? 36.342 -18.189 2.776 1.00 26.08 668 VAL C O 1
ATOM 7238 N N . VAL C 1 326 ? 35.525 -16.545 4.079 1.00 23.52 669 VAL C N 1
ATOM 7239 C CA . VAL C 1 326 ? 34.456 -17.361 4.633 1.00 23.24 669 VAL C CA 1
ATOM 7240 C C . VAL C 1 326 ? 33.182 -16.551 4.842 1.00 23.46 669 VAL C C 1
ATOM 7241 O O . VAL C 1 326 ? 33.191 -15.503 5.488 1.00 21.07 669 VAL C O 1
ATOM 7245 N N . ALA C 1 327 ? 32.091 -17.047 4.271 1.00 24.58 670 ALA C N 1
ATOM 7246 C CA . ALA C 1 327 ? 30.782 -16.417 4.404 1.00 25.63 670 ALA C CA 1
ATOM 7247 C C . ALA C 1 327 ? 29.917 -17.486 5.057 1.00 27.05 670 ALA C C 1
ATOM 7248 O O . ALA C 1 327 ? 29.190 -18.212 4.384 1.00 27.19 670 ALA C O 1
ATOM 7250 N N . GLY C 1 328 ? 30.029 -17.584 6.377 1.00 28.39 671 GLY C N 1
ATOM 7251 C CA . GLY C 1 328 ? 29.293 -18.581 7.129 1.00 30.48 671 GLY C CA 1
ATOM 7252 C C . GLY C 1 328 ? 27.804 -18.344 7.269 1.00 31.08 671 GLY C C 1
ATOM 7253 O O . GLY C 1 328 ? 27.277 -17.294 6.908 1.00 31.23 671 GLY C O 1
ATOM 7254 N N . TYR C 1 329 ? 27.126 -19.344 7.809 1.00 31.38 672 TYR C N 1
ATOM 7255 C CA . TYR C 1 329 ? 25.698 -19.274 7.999 1.00 32.52 672 TYR C CA 1
ATOM 7256 C C . TYR C 1 329 ? 25.356 -18.866 9.424 1.00 32.94 672 TYR C C 1
ATOM 7257 O O . TYR C 1 329 ? 24.231 -18.466 9.706 1.00 33.85 672 TYR C O 1
ATOM 7260 N N . ARG C 1 330 ? 26.332 -18.969 10.319 1.00 31.73 673 ARG C N 1
ATOM 7261 C CA . ARG C 1 330 ? 26.129 -18.597 11.714 1.00 30.63 673 ARG C CA 1
ATOM 7262 C C . ARG C 1 330 ? 27.445 -18.540 12.476 1.00 29.73 673 ARG C C 1
ATOM 7263 O O . ARG C 1 330 ? 28.455 -19.050 12.012 1.00 27.65 673 ARG C O 1
ATOM 7267 N N . LEU C 1 331 ? 27.425 -17.902 13.642 1.00 28.82 674 LEU C N 1
ATOM 7268 C CA . LEU C 1 331 ? 28.613 -17.789 14.479 1.00 29.55 674 LEU C CA 1
ATOM 7269 C C . LEU C 1 331 ? 28.973 -19.160 15.037 1.00 29.13 674 LEU C C 1
ATOM 7270 O O . LEU C 1 331 ? 28.161 -19.796 15.708 1.00 29.42 674 LEU C O 1
ATOM 7275 N N . ALA C 1 332 ? 30.191 -19.617 14.770 1.00 27.24 675 ALA C N 1
ATOM 7276 C CA . ALA C 1 332 ? 30.607 -20.923 15.260 1.00 27.60 675 ALA C CA 1
ATOM 7277 C C . ALA C 1 332 ? 32.117 -21.091 15.283 1.00 25.33 675 ALA C C 1
ATOM 7278 O O . ALA C 1 332 ? 32.852 -20.309 14.681 1.00 22.74 675 ALA C O 1
ATOM 7280 N N . SER C 1 333 ? 32.571 -22.121 15.989 1.00 25.72 676 SER C N 1
ATOM 7281 C CA . SER C 1 333 ? 33.992 -22.418 16.073 1.00 23.96 676 SER C CA 1
ATOM 7282 C C . SER C 1 333 ? 34.319 -23.346 14.910 1.00 24.69 676 SER C C 1
ATOM 7283 O O . SER C 1 333 ? 33.746 -24.426 14.790 1.00 25.81 676 SER C O 1
ATOM 7286 N N . GLU C 1 334 ? 35.230 -22.912 14.047 1.00 24.67 677 GLU C N 1
ATOM 7287 C CA . GLU C 1 334 ? 35.615 -23.698 12.883 1.00 25.33 677 GLU C CA 1
ATOM 7288 C C . GLU C 1 334 ? 37.097 -23.562 12.584 1.00 23.07 677 GLU C C 1
ATOM 7289 O O . GLU C 1 334 ? 37.831 -22.900 13.313 1.00 22.42 677 GLU C O 1
ATOM 7295 N N . THR C 1 335 ? 37.525 -24.200 11.500 1.00 23.51 678 THR C N 1
ATOM 7296 C CA . THR C 1 335 ? 38.915 -24.158 11.074 1.00 23.67 678 THR C CA 1
ATOM 7297 C C . THR C 1 335 ? 38.978 -23.969 9.564 1.00 23.79 678 THR C C 1
ATOM 7298 O O . THR C 1 335 ? 38.085 -24.405 8.833 1.00 25.81 678 THR C O 1
ATOM 7302 N N . LEU C 1 336 ? 40.028 -23.307 9.101 1.00 21.21 679 LEU C N 1
ATOM 7303 C CA . LEU C 1 336 ? 40.209 -23.105 7.677 1.00 23.22 679 LEU C CA 1
ATOM 7304 C C . LEU C 1 336 ? 41.686 -23.019 7.378 1.00 23.22 679 LEU C C 1
ATOM 7305 O O . LEU C 1 336 ? 42.506 -22.799 8.275 1.00 21.40 679 LEU C O 1
ATOM 7310 N N . GLU C 1 337 ? 42.026 -23.206 6.111 1.00 22.46 680 GLU C N 1
ATOM 7311 C CA . GLU C 1 337 ? 43.406 -23.096 5.694 1.00 22.72 680 GLU C CA 1
ATOM 7312 C C . GLU C 1 337 ? 43.446 -22.149 4.508 1.00 21.74 680 GLU C C 1
ATOM 7313 O O . GLU C 1 337 ? 42.537 -22.138 3.680 1.00 20.82 680 GLU C O 1
ATOM 7319 N N . VAL C 1 338 ? 44.493 -21.340 4.454 1.00 20.08 681 VAL C N 1
ATOM 7320 C CA . VAL C 1 338 ? 44.686 -20.405 3.362 1.00 23.42 681 VAL C CA 1
ATOM 7321 C C . VAL C 1 338 ? 46.105 -20.598 2.842 1.00 22.67 681 VAL C C 1
ATOM 7322 O O . VAL C 1 338 ? 47.058 -20.644 3.624 1.00 24.21 681 VAL C O 1
ATOM 7326 N N . ARG C 1 339 ? 46.235 -20.722 1.524 1.00 24.07 682 ARG C N 1
ATOM 7327 C CA . ARG C 1 339 ? 47.537 -20.892 0.884 1.00 23.23 682 ARG C CA 1
ATOM 7328 C C . ARG C 1 339 ? 47.736 -19.764 -0.126 1.00 23.52 682 ARG C C 1
ATOM 7329 O O . ARG C 1 339 ? 47.182 -19.805 -1.227 1.00 24.55 682 ARG C O 1
ATOM 7337 N N . PRO C 1 340 ? 48.518 -18.736 0.246 1.00 23.06 683 PRO C N 1
ATOM 7338 C CA . PRO C 1 340 ? 48.814 -17.572 -0.596 1.00 24.83 683 PRO C CA 1
ATOM 7339 C C . PRO C 1 340 ? 50.002 -17.829 -1.520 1.00 25.87 683 PRO C C 1
ATOM 7340 O O . PRO C 1 340 ? 51.065 -18.248 -1.060 1.00 25.75 683 PRO C O 1
ATOM 7344 N N . SER C 1 341 ? 49.823 -17.568 -2.813 1.00 27.43 684 SER C N 1
ATOM 7345 C CA . SER C 1 341 ? 50.898 -17.759 -3.780 1.00 28.10 684 SER C CA 1
ATOM 7346 C C . SER C 1 341 ? 52.092 -16.911 -3.350 1.00 29.57 684 SER C C 1
ATOM 7347 O O . SER C 1 341 ? 51.932 -15.925 -2.629 1.00 28.55 684 SER C O 1
ATOM 7350 N N . LYS C 1 342 ? 53.286 -17.293 -3.794 1.00 28.76 685 LYS C N 1
ATOM 7351 C CA . LYS C 1 342 ? 54.499 -16.578 -3.422 1.00 28.05 685 LYS C CA 1
ATOM 7352 C C . LYS C 1 342 ? 54.434 -15.082 -3.698 1.00 28.18 685 LYS C C 1
ATOM 7353 O O . LYS C 1 342 ? 54.027 -14.651 -4.777 1.00 28.45 685 LYS C O 1
ATOM 7359 N N . GLY C 1 343 ? 54.844 -14.291 -2.714 1.00 26.27 686 GLY C N 1
ATOM 7360 C CA . GLY C 1 343 ? 54.826 -12.853 -2.886 1.00 28.18 686 GLY C CA 1
ATOM 7361 C C . GLY C 1 343 ? 53.684 -12.168 -2.160 1.00 27.81 686 GLY C C 1
ATOM 7362 O O . GLY C 1 343 ? 53.811 -11.002 -1.782 1.00 29.02 686 GLY C O 1
ATOM 7363 N N . LEU C 1 344 ? 52.570 -12.871 -1.967 1.00 26.24 687 LEU C N 1
ATOM 7364 C CA . LEU C 1 344 ? 51.433 -12.276 -1.267 1.00 25.83 687 LEU C CA 1
ATOM 7365 C C . LEU C 1 344 ? 51.786 -12.034 0.193 1.00 25.39 687 LEU C C 1
ATOM 7366 O O . LEU C 1 344 ? 52.342 -12.905 0.861 1.00 25.77 687 LEU C O 1
ATOM 7371 N N . GLN C 1 345 ? 51.459 -10.845 0.686 1.00 26.18 688 GLN C N 1
ATOM 7372 C CA . GLN C 1 345 ? 51.746 -10.491 2.065 1.00 24.84 688 GLN C CA 1
ATOM 7373 C C . GLN C 1 345 ? 50.456 -10.488 2.879 1.00 24.61 688 GLN C C 1
ATOM 7374 O O . GLN C 1 345 ? 49.502 -9.789 2.538 1.00 23.41 688 GLN C O 1
ATOM 7380 N N . VAL C 1 346 ? 50.430 -11.285 3.944 1.00 23.05 689 VAL C N 1
ATOM 7381 C CA . VAL C 1 346 ? 49.256 -11.368 4.806 1.00 21.72 689 VAL C CA 1
ATOM 7382 C C . VAL C 1 346 ? 49.467 -10.493 6.038 1.00 21.31 689 VAL C C 1
ATOM 7383 O O . VAL C 1 346 ? 50.466 -10.625 6.745 1.00 22.02 689 VAL C O 1
ATOM 7387 N N . PHE C 1 347 ? 48.516 -9.596 6.282 1.00 21.02 690 PHE C N 1
ATOM 7388 C CA . PHE C 1 347 ? 48.587 -8.669 7.405 1.00 20.19 690 PHE C CA 1
ATOM 7389 C C . PHE C 1 347 ? 47.771 -9.149 8.599 1.00 19.68 690 PHE C C 1
ATOM 7390 O O . PHE C 1 347 ? 48.178 -8.974 9.748 1.00 21.25 690 PHE C O 1
ATOM 7398 N N . SER C 1 348 ? 46.625 -9.758 8.330 1.00 19.89 691 SER C N 1
ATOM 7399 C CA . SER C 1 348 ? 45.782 -10.240 9.416 1.00 19.50 691 SER C CA 1
ATOM 7400 C C . SER C 1 348 ? 44.529 -10.928 8.929 1.00 18.52 691 SER C C 1
ATOM 7401 O O . SER C 1 348 ? 44.221 -10.935 7.740 1.00 17.85 691 SER C O 1
ATOM 7404 N N . PHE C 1 349 ? 43.815 -11.509 9.886 1.00 18.00 692 PHE C N 1
ATOM 7405 C CA . PHE C 1 349 ? 42.531 -12.139 9.651 1.00 17.77 692 PHE C CA 1
ATOM 7406 C C . PHE C 1 349 ? 41.609 -11.295 10.537 1.00 16.81 692 PHE C C 1
ATOM 7407 O O . PHE C 1 349 ? 41.968 -10.970 11.668 1.00 17.16 692 PHE C O 1
ATOM 7415 N N . THR C 1 350 ? 40.454 -10.902 10.020 1.00 16.35 693 THR C N 1
ATOM 7416 C CA . THR C 1 350 ? 39.510 -10.130 10.819 1.00 16.43 693 THR C CA 1
ATOM 7417 C C . THR C 1 350 ? 38.185 -10.858 10.708 1.00 16.67 693 THR C C 1
ATOM 7418 O O . THR C 1 350 ? 38.054 -11.773 9.891 1.00 15.76 693 THR C O 1
ATOM 7422 N N . TYR C 1 351 ? 37.194 -10.461 11.499 1.00 17.02 694 TYR C N 1
ATOM 7423 C CA . TYR C 1 351 ? 35.956 -11.218 11.508 1.00 17.04 694 TYR C CA 1
ATOM 7424 C C . TYR C 1 351 ? 34.622 -10.476 11.507 1.00 18.05 694 TYR C C 1
ATOM 7425 O O . TYR C 1 351 ? 34.549 -9.263 11.698 1.00 17.90 694 TYR C O 1
ATOM 7434 N N . GLY C 1 352 ? 33.571 -11.261 11.291 1.00 19.54 695 GLY C N 1
ATOM 7435 C CA . GLY C 1 352 ? 32.209 -10.764 11.276 1.00 19.78 695 GLY C CA 1
ATOM 7436 C C . GLY C 1 352 ? 31.317 -11.879 11.793 1.00 21.82 695 GLY C C 1
ATOM 7437 O O . GLY C 1 352 ? 31.846 -12.991 12.040 1.00 19.67 695 GLY C O 1
ATOM 7439 N N . GLY D 1 20 ? 46.562 1.438 18.816 1.00 27.77 -3 GLY D N 1
ATOM 7440 C CA . GLY D 1 20 ? 45.103 1.316 18.532 1.00 25.24 -3 GLY D CA 1
ATOM 7441 C C . GLY D 1 20 ? 44.675 -0.098 18.172 1.00 24.73 -3 GLY D C 1
ATOM 7442 O O . GLY D 1 20 ? 45.510 -0.946 17.842 1.00 24.34 -3 GLY D O 1
ATOM 7443 N N . ALA D 1 21 ? 43.371 -0.355 18.241 1.00 21.78 -2 ALA D N 1
ATOM 7444 C CA . ALA D 1 21 ? 42.830 -1.669 17.912 1.00 21.09 -2 ALA D CA 1
ATOM 7445 C C . ALA D 1 21 ? 41.372 -1.563 17.466 1.00 19.25 -2 ALA D C 1
ATOM 7446 O O . ALA D 1 21 ? 40.690 -0.583 17.773 1.00 14.71 -2 ALA D O 1
ATOM 7448 N N . MET D 1 22 ? 40.903 -2.560 16.722 1.00 18.36 -1 MET D N 1
ATOM 7449 C CA . MET D 1 22 ? 39.514 -2.559 16.286 1.00 20.40 -1 MET D CA 1
ATOM 7450 C C . MET D 1 22 ? 38.719 -3.034 17.480 1.00 19.89 -1 MET D C 1
ATOM 7451 O O . MET D 1 22 ? 39.232 -3.780 18.307 1.00 19.56 -1 MET D O 1
ATOM 7456 N N . GLU D 1 23 ? 37.463 -2.621 17.564 1.00 19.23 366 GLU D N 1
ATOM 7457 C CA . GLU D 1 23 ? 36.627 -3.049 18.668 1.00 19.86 366 GLU D CA 1
ATOM 7458 C C . GLU D 1 23 ? 35.150 -3.027 18.320 1.00 18.73 366 GLU D C 1
ATOM 7459 O O . GLU D 1 23 ? 34.685 -2.154 17.593 1.00 15.79 366 GLU D O 1
ATOM 7465 N N . ILE D 1 24 ? 34.438 -4.023 18.832 1.00 17.34 367 ILE D N 1
ATOM 7466 C CA . ILE D 1 24 ? 33.001 -4.111 18.683 1.00 17.34 367 ILE D CA 1
ATOM 7467 C C . ILE D 1 24 ? 32.590 -3.756 20.105 1.00 15.66 367 ILE D C 1
ATOM 7468 O O . ILE D 1 24 ? 33.175 -4.262 21.065 1.00 16.02 367 ILE D O 1
ATOM 7473 N N . ARG D 1 25 ? 31.628 -2.862 20.262 1.00 14.66 368 ARG D N 1
ATOM 7474 C CA . ARG D 1 25 ? 31.217 -2.500 21.612 1.00 15.67 368 ARG D CA 1
ATOM 7475 C C . ARG D 1 25 ? 30.741 -3.729 22.389 1.00 15.32 368 ARG D C 1
ATOM 7476 O O . ARG D 1 25 ? 30.007 -4.561 21.855 1.00 14.93 368 ARG D O 1
ATOM 7484 N N . GLU D 1 26 ? 31.194 -3.834 23.640 1.00 15.40 369 GLU D N 1
ATOM 7485 C CA . GLU D 1 26 ? 30.866 -4.942 24.553 1.00 18.07 369 GLU D CA 1
ATOM 7486 C C . GLU D 1 26 ? 31.845 -6.112 24.416 1.00 17.49 369 GLU D C 1
ATOM 7487 O O . GLU D 1 26 ? 31.739 -7.130 25.100 1.00 17.08 369 GLU D O 1
ATOM 7493 N N . GLN D 1 27 ? 32.809 -5.949 23.524 1.00 17.87 370 GLN D N 1
ATOM 7494 C CA . GLN D 1 27 ? 33.831 -6.955 23.292 1.00 19.47 370 GLN D CA 1
ATOM 7495 C C . GLN D 1 27 ? 34.831 -6.901 24.454 1.00 18.99 370 GLN D C 1
ATOM 7496 O O . GLN D 1 27 ? 35.119 -5.828 24.980 1.00 18.56 370 GLN D O 1
ATOM 7502 N N . LEU D 1 28 ? 35.344 -8.054 24.873 1.00 17.80 371 LEU D N 1
ATOM 7503 C CA . LEU D 1 28 ? 36.335 -8.073 25.943 1.00 19.05 371 LEU D CA 1
ATOM 7504 C C . LEU D 1 28 ? 37.675 -7.617 25.372 1.00 20.05 371 LEU D C 1
ATOM 7505 O O . LEU D 1 28 ? 38.139 -8.156 24.366 1.00 20.50 371 LEU D O 1
ATOM 7510 N N . ASN D 1 29 ? 38.287 -6.616 25.995 1.00 20.01 372 ASN D N 1
ATOM 7511 C CA . ASN D 1 29 ? 39.586 -6.142 25.535 1.00 21.52 372 ASN D CA 1
ATOM 7512 C C . ASN D 1 29 ? 40.646 -6.873 26.362 1.00 19.35 372 ASN D C 1
ATOM 7513 O O . ASN D 1 29 ? 41.238 -6.320 27.281 1.00 16.62 372 ASN D O 1
ATOM 7518 N N . LEU D 1 30 ? 40.859 -8.138 26.012 1.00 20.06 373 LEU D N 1
ATOM 7519 C CA . LEU D 1 30 ? 41.814 -8.996 26.705 1.00 20.78 373 LEU D CA 1
ATOM 7520 C C . LEU D 1 30 ? 43.259 -8.529 26.557 1.00 21.89 373 LEU D C 1
ATOM 7521 O O . LEU D 1 30 ? 43.633 -7.916 25.554 1.00 24.25 373 LEU D O 1
ATOM 7526 N N . GLY D 1 31 ? 44.062 -8.826 27.570 1.00 21.69 374 GLY D N 1
ATOM 7527 C CA . GLY D 1 31 ? 45.465 -8.458 27.548 1.00 24.60 374 GLY D CA 1
ATOM 7528 C C . GLY D 1 31 ? 46.314 -9.715 27.491 1.00 23.51 374 GLY D C 1
ATOM 7529 O O . GLY D 1 31 ? 45.790 -10.821 27.568 1.00 24.73 374 GLY D O 1
ATOM 7530 N N . GLY D 1 32 ? 47.625 -9.553 27.359 1.00 27.01 375 GLY D N 1
ATOM 7531 C CA . GLY D 1 32 ? 48.498 -10.712 27.294 1.00 25.65 375 GLY D CA 1
ATOM 7532 C C . GLY D 1 32 ? 48.260 -11.474 26.008 1.00 26.01 375 GLY D C 1
ATOM 7533 O O . GLY D 1 32 ? 47.598 -10.970 25.106 1.00 27.62 375 GLY D O 1
ATOM 7534 N N . ILE D 1 33 ? 48.784 -12.690 25.917 1.00 26.35 376 ILE D N 1
ATOM 7535 C CA . ILE D 1 33 ? 48.609 -13.482 24.706 1.00 27.10 376 ILE D CA 1
ATOM 7536 C C . ILE D 1 33 ? 47.812 -14.756 24.927 1.00 25.40 376 ILE D C 1
ATOM 7537 O O . ILE D 1 33 ? 47.522 -15.141 26.056 1.00 26.06 376 ILE D O 1
ATOM 7542 N N . VAL D 1 34 ? 47.464 -15.404 23.824 1.00 25.25 377 VAL D N 1
ATOM 7543 C CA . VAL D 1 34 ? 46.710 -16.641 23.868 1.00 25.58 377 VAL D CA 1
ATOM 7544 C C . VAL D 1 34 ? 47.636 -17.827 24.119 1.00 27.08 377 VAL D C 1
ATOM 7545 O O . VAL D 1 34 ? 48.748 -17.883 23.595 1.00 27.46 377 VAL D O 1
ATOM 7549 N N . ASN D 1 35 ? 47.184 -18.761 24.944 1.00 27.30 378 ASN D N 1
ATOM 7550 C CA . ASN D 1 35 ? 47.938 -19.978 25.196 1.00 27.66 378 ASN D CA 1
ATOM 7551 C C . ASN D 1 35 ? 46.896 -21.085 25.222 1.00 28.64 378 ASN D C 1
ATOM 7552 O O . ASN D 1 35 ? 45.701 -20.804 25.122 1.00 26.88 378 ASN D O 1
ATOM 7557 N N . ALA D 1 36 ? 47.334 -22.333 25.338 1.00 27.90 379 ALA D N 1
ATOM 7558 C CA . ALA D 1 36 ? 46.412 -23.462 25.343 1.00 27.35 379 ALA D CA 1
ATOM 7559 C C . ALA D 1 36 ? 45.337 -23.380 26.419 1.00 26.31 379 ALA D C 1
ATOM 7560 O O . ALA D 1 36 ? 44.228 -23.882 26.232 1.00 27.68 379 ALA D O 1
ATOM 7562 N N . GLN D 1 37 ? 45.657 -22.743 27.538 1.00 23.28 380 GLN D N 1
ATOM 7563 C CA . GLN D 1 37 ? 44.711 -22.642 28.647 1.00 24.86 380 GLN D CA 1
ATOM 7564 C C . GLN D 1 37 ? 43.653 -21.535 28.589 1.00 22.53 380 GLN D C 1
ATOM 7565 O O . GLN D 1 37 ? 42.602 -21.662 29.220 1.00 23.50 380 GLN D O 1
ATOM 7571 N N . ASN D 1 38 ? 43.913 -20.461 27.850 1.00 18.81 381 ASN D N 1
ATOM 7572 C CA . ASN D 1 38 ? 42.969 -19.340 27.813 1.00 19.10 381 ASN D CA 1
ATOM 7573 C C . ASN D 1 38 ? 42.425 -18.962 26.439 1.00 19.65 381 ASN D C 1
ATOM 7574 O O . ASN D 1 38 ? 41.713 -17.964 26.305 1.00 17.75 381 ASN D O 1
ATOM 7579 N N . ALA D 1 39 ? 42.755 -19.765 25.434 1.00 19.80 382 ALA D N 1
ATOM 7580 C CA . ALA D 1 39 ? 42.352 -19.510 24.054 1.00 19.69 382 ALA D CA 1
ATOM 7581 C C . ALA D 1 39 ? 40.877 -19.216 23.807 1.00 19.00 382 ALA D C 1
ATOM 7582 O O . ALA D 1 39 ? 40.545 -18.483 22.878 1.00 19.06 382 ALA D O 1
ATOM 7584 N N . GLN D 1 40 ? 39.989 -19.777 24.620 1.00 18.98 383 GLN D N 1
ATOM 7585 C CA . GLN D 1 40 ? 38.565 -19.547 24.405 1.00 19.56 383 GLN D CA 1
ATOM 7586 C C . GLN D 1 40 ? 37.915 -18.430 25.224 1.00 19.17 383 GLN D C 1
ATOM 7587 O O . GLN D 1 40 ? 36.715 -18.183 25.091 1.00 17.47 383 GLN D O 1
ATOM 7593 N N . LEU D 1 41 ? 38.691 -17.742 26.054 1.00 16.84 384 LEU D N 1
ATOM 7594 C CA . LEU D 1 41 ? 38.119 -16.662 26.852 1.00 16.64 384 LEU D CA 1
ATOM 7595 C C . LEU D 1 41 ? 37.426 -15.610 25.986 1.00 17.25 384 LEU D C 1
ATOM 7596 O O . LEU D 1 41 ? 36.391 -15.053 26.370 1.00 15.04 384 LEU D O 1
ATOM 7601 N N . SER D 1 42 ? 37.999 -15.337 24.817 1.00 16.08 385 SER D N 1
ATOM 7602 C CA . SER D 1 42 ? 37.441 -14.332 23.918 1.00 16.01 385 SER D CA 1
ATOM 7603 C C . SER D 1 42 ? 36.071 -14.713 23.368 1.00 15.79 385 SER D C 1
ATOM 7604 O O . SER D 1 42 ? 35.416 -13.901 22.714 1.00 17.18 385 SER D O 1
ATOM 7607 N N . ASN D 1 43 ? 35.630 -15.941 23.630 1.00 16.92 386 ASN D N 1
ATOM 7608 C CA . ASN D 1 43 ? 34.318 -16.366 23.161 1.00 17.76 386 ASN D CA 1
ATOM 7609 C C . ASN D 1 43 ? 33.231 -15.790 24.066 1.00 18.44 386 ASN D C 1
ATOM 7610 O O . ASN D 1 43 ? 32.042 -15.951 23.806 1.00 18.65 386 ASN D O 1
ATOM 7615 N N . CYS D 1 44 ? 33.648 -15.135 25.144 1.00 18.90 387 CYS D N 1
ATOM 7616 C CA . CYS D 1 44 ? 32.711 -14.487 26.063 1.00 19.71 387 CYS D CA 1
ATOM 7617 C C . CYS D 1 44 ? 32.767 -12.991 25.735 1.00 18.65 387 CYS D C 1
ATOM 7618 O O . CYS D 1 44 ? 33.775 -12.515 25.208 1.00 16.65 387 CYS D O 1
ATOM 7621 N N . SER D 1 45 ? 31.691 -12.257 26.022 1.00 17.21 388 SER D N 1
ATOM 7622 C CA . SER D 1 45 ? 31.682 -10.813 25.796 1.00 16.39 388 SER D CA 1
ATOM 7623 C C . SER D 1 45 ? 31.903 -10.151 27.167 1.00 16.82 388 SER D C 1
ATOM 7624 O O . SER D 1 45 ? 32.036 -10.847 28.173 1.00 16.87 388 SER D O 1
ATOM 7627 N N . ASP D 1 46 ? 31.931 -8.821 27.217 1.00 14.58 389 ASP D N 1
ATOM 7628 C CA . ASP D 1 46 ? 32.197 -8.116 28.474 1.00 14.86 389 ASP D CA 1
ATOM 7629 C C . ASP D 1 46 ? 30.982 -7.878 29.363 1.00 14.38 389 ASP D C 1
ATOM 7630 O O . ASP D 1 46 ? 30.234 -6.920 29.173 1.00 14.57 389 ASP D O 1
ATOM 7635 N N . GLY D 1 47 ? 30.795 -8.761 30.339 1.00 14.22 390 GLY D N 1
ATOM 7636 C CA . GLY D 1 47 ? 29.689 -8.625 31.272 1.00 15.08 390 GLY D CA 1
ATOM 7637 C C . GLY D 1 47 ? 28.316 -8.912 30.688 1.00 15.74 390 GLY D C 1
ATOM 7638 O O . GLY D 1 47 ? 27.350 -8.216 30.998 1.00 15.90 390 GLY D O 1
ATOM 7639 N N . ALA D 1 48 ? 28.219 -9.944 29.856 1.00 14.36 391 ALA D N 1
ATOM 7640 C CA . ALA D 1 48 ? 26.947 -10.296 29.232 1.00 13.74 391 ALA D CA 1
ATOM 7641 C C . ALA D 1 48 ? 25.867 -10.617 30.271 1.00 14.44 391 ALA D C 1
ATOM 7642 O O . ALA D 1 48 ? 26.160 -11.147 31.340 1.00 14.99 391 ALA D O 1
ATOM 7644 N N . ALA D 1 49 ? 24.619 -10.293 29.936 1.00 16.18 392 ALA D N 1
ATOM 7645 C CA . ALA D 1 49 ? 23.482 -10.517 30.828 1.00 18.74 392 ALA D CA 1
ATOM 7646 C C . ALA D 1 49 ? 23.021 -11.967 30.854 1.00 17.30 392 ALA D C 1
ATOM 7647 O O . ALA D 1 49 ? 22.282 -12.370 31.744 1.00 18.62 392 ALA D O 1
ATOM 7649 N N . GLN D 1 50 ? 23.444 -12.745 29.865 1.00 15.99 393 GLN D N 1
ATOM 7650 C CA . GLN D 1 50 ? 23.091 -14.154 29.812 1.00 17.27 393 GLN D CA 1
ATOM 7651 C C . GLN D 1 50 ? 24.358 -14.977 29.871 1.00 15.31 393 GLN D C 1
ATOM 7652 O O . GLN D 1 50 ? 25.437 -14.507 29.509 1.00 15.16 393 GLN D O 1
ATOM 7658 N N . LEU D 1 51 ? 24.222 -16.209 30.336 1.00 14.67 394 LEU D N 1
ATOM 7659 C CA . LEU D 1 51 ? 25.366 -17.098 30.427 1.00 15.59 394 LEU D CA 1
ATOM 7660 C C . LEU D 1 51 ? 25.977 -17.324 29.057 1.00 16.21 394 LEU D C 1
ATOM 7661 O O . LEU D 1 51 ? 25.272 -17.439 28.057 1.00 15.93 394 LEU D O 1
ATOM 7666 N N . GLU D 1 52 ? 27.300 -17.370 29.021 1.00 15.01 395 GLU D N 1
ATOM 7667 C CA . GLU D 1 52 ? 28.016 -17.630 27.786 1.00 17.19 395 GLU D CA 1
ATOM 7668 C C . GLU D 1 52 ? 28.893 -18.835 28.100 1.00 16.74 395 GLU D C 1
ATOM 7669 O O . GLU D 1 52 ? 28.836 -19.369 29.199 1.00 14.66 395 GLU D O 1
ATOM 7675 N N . SER D 1 53 ? 29.695 -19.275 27.146 1.00 19.88 396 SER D N 1
ATOM 7676 C CA . SER D 1 53 ? 30.554 -20.417 27.402 1.00 20.92 396 SER D CA 1
ATOM 7677 C C . SER D 1 53 ? 31.895 -20.147 26.750 1.00 21.37 396 SER D C 1
ATOM 7678 O O . SER D 1 53 ? 31.984 -20.070 25.525 1.00 21.70 396 SER D O 1
ATOM 7681 N N . CYS D 1 54 ? 32.940 -19.976 27.556 1.00 18.89 397 CYS D N 1
ATOM 7682 C CA . CYS D 1 54 ? 34.247 -19.710 26.980 1.00 21.90 397 CYS D CA 1
ATOM 7683 C C . CYS D 1 54 ? 35.415 -20.475 27.578 1.00 21.00 397 CYS D C 1
ATOM 7684 O O . CYS D 1 54 ? 36.370 -19.888 28.089 1.00 19.41 397 CYS D O 1
ATOM 7687 N N . GLY D 1 55 ? 35.311 -21.797 27.507 1.00 21.96 398 GLY D N 1
ATOM 7688 C CA . GLY D 1 55 ? 36.370 -22.678 27.968 1.00 21.85 398 GLY D CA 1
ATOM 7689 C C . GLY D 1 55 ? 36.600 -22.920 29.442 1.00 22.84 398 GLY D C 1
ATOM 7690 O O . GLY D 1 55 ? 36.111 -22.196 30.309 1.00 21.47 398 GLY D O 1
ATOM 7691 N N . THR D 1 56 ? 37.375 -23.967 29.713 1.00 21.00 399 THR D N 1
ATOM 7692 C CA . THR D 1 56 ? 37.725 -24.341 31.069 1.00 20.60 399 THR D CA 1
ATOM 7693 C C . THR D 1 56 ? 38.528 -23.195 31.665 1.00 19.25 399 THR D C 1
ATOM 7694 O O . THR D 1 56 ? 39.328 -22.563 30.976 1.00 18.59 399 THR D O 1
ATOM 7698 N N . ALA D 1 57 ? 38.300 -22.917 32.941 1.00 17.32 400 ALA D N 1
ATOM 7699 C CA . ALA D 1 57 ? 39.007 -21.838 33.613 1.00 17.45 400 ALA D CA 1
ATOM 7700 C C . ALA D 1 57 ? 40.516 -22.084 33.613 1.00 17.31 400 ALA D C 1
ATOM 7701 O O . ALA D 1 57 ? 40.969 -23.196 33.891 1.00 17.63 400 ALA D O 1
ATOM 7703 N N . PRO D 1 58 ? 41.311 -21.054 33.279 1.00 17.50 401 PRO D N 1
ATOM 7704 C CA . PRO D 1 58 ? 42.773 -21.202 33.265 1.00 18.28 401 PRO D CA 1
ATOM 7705 C C . PRO D 1 58 ? 43.294 -21.427 34.693 1.00 19.26 401 PRO D C 1
ATOM 7706 O O . PRO D 1 58 ? 42.679 -20.978 35.659 1.00 19.01 401 PRO D O 1
ATOM 7710 N N . ASP D 1 59 ? 44.422 -22.119 34.825 1.00 20.34 402 ASP D N 1
ATOM 7711 C CA . ASP D 1 59 ? 45.000 -22.385 36.144 1.00 22.24 402 ASP D CA 1
ATOM 7712 C C . ASP D 1 59 ? 45.341 -21.093 36.870 1.00 22.24 402 ASP D C 1
ATOM 7713 O O . ASP D 1 59 ? 45.575 -20.055 36.246 1.00 21.47 402 ASP D O 1
ATOM 7718 N N . LEU D 1 60 ? 45.374 -21.174 38.194 1.00 23.12 403 LEU D N 1
ATOM 7719 C CA . LEU D 1 60 ? 45.783 -20.055 39.025 1.00 25.25 403 LEU D CA 1
ATOM 7720 C C . LEU D 1 60 ? 47.278 -20.334 39.143 1.00 27.54 403 LEU D C 1
ATOM 7721 O O . LEU D 1 60 ? 47.687 -21.190 39.928 1.00 30.18 403 LEU D O 1
ATOM 7726 N N . LYS D 1 61 ? 48.099 -19.646 38.363 1.00 29.10 404 LYS D N 1
ATOM 7727 C CA . LYS D 1 61 ? 49.525 -19.923 38.435 1.00 29.37 404 LYS D CA 1
ATOM 7728 C C . LYS D 1 61 ? 50.423 -18.811 38.947 1.00 28.61 404 LYS D C 1
ATOM 7729 O O . LYS D 1 61 ? 50.026 -17.646 39.031 1.00 26.55 404 LYS D O 1
ATOM 7735 N N . GLY D 1 62 ? 51.639 -19.201 39.317 1.00 28.38 405 GLY D N 1
ATOM 7736 C CA . GLY D 1 62 ? 52.610 -18.256 39.832 1.00 27.17 405 GLY D CA 1
ATOM 7737 C C . GLY D 1 62 ? 52.170 -17.551 41.101 1.00 26.38 405 GLY D C 1
ATOM 7738 O O . GLY D 1 62 ? 52.750 -16.531 41.470 1.00 28.11 405 GLY D O 1
ATOM 7739 N N . ILE D 1 63 ? 51.146 -18.071 41.773 1.00 26.79 406 ILE D N 1
ATOM 7740 C CA . ILE D 1 63 ? 50.679 -17.444 43.005 1.00 25.74 406 ILE D CA 1
ATOM 7741 C C . ILE D 1 63 ? 51.787 -17.545 44.050 1.00 28.61 406 ILE D C 1
ATOM 7742 O O . ILE D 1 63 ? 52.184 -18.641 44.451 1.00 29.10 406 ILE D O 1
ATOM 7747 N N . THR D 1 64 ? 52.277 -16.388 44.485 1.00 28.99 407 THR D N 1
ATOM 7748 C CA . THR D 1 64 ? 53.371 -16.314 45.448 1.00 28.74 407 THR D CA 1
ATOM 7749 C C . THR D 1 64 ? 52.989 -16.544 46.906 1.00 29.00 407 THR D C 1
ATOM 7750 O O . THR D 1 64 ? 53.858 -16.745 47.755 1.00 28.43 407 THR D O 1
ATOM 7754 N N . GLY D 1 65 ? 51.696 -16.508 47.203 1.00 29.08 408 GLY D N 1
ATOM 7755 C CA . GLY D 1 65 ? 51.261 -16.718 48.570 1.00 26.42 408 GLY D CA 1
ATOM 7756 C C . GLY D 1 65 ? 49.751 -16.706 48.688 1.00 27.13 408 GLY D C 1
ATOM 7757 O O . GLY D 1 65 ? 49.063 -16.169 47.824 1.00 27.09 408 GLY D O 1
ATOM 7758 N N . TRP D 1 66 ? 49.232 -17.301 49.754 1.00 26.57 409 TRP D N 1
ATOM 7759 C CA . TRP D 1 66 ? 47.792 -17.352 49.970 1.00 25.88 409 TRP D CA 1
ATOM 7760 C C . TRP D 1 66 ? 47.395 -16.853 51.350 1.00 27.24 409 TRP D C 1
ATOM 7761 O O . TRP D 1 66 ? 48.150 -16.997 52.312 1.00 26.94 409 TRP D O 1
ATOM 7772 N N . LEU D 1 67 ? 46.204 -16.266 51.432 1.00 25.68 410 LEU D N 1
ATOM 7773 C CA . LEU D 1 67 ? 45.652 -15.763 52.687 1.00 26.21 410 LEU D CA 1
ATOM 7774 C C . LEU D 1 67 ? 44.222 -16.283 52.818 1.00 26.46 410 LEU D C 1
ATOM 7775 O O . LEU D 1 67 ? 43.567 -16.568 51.817 1.00 25.58 410 LEU D O 1
ATOM 7780 N N . ASN D 1 68 ? 43.749 -16.410 54.053 1.00 26.67 411 ASN D N 1
ATOM 7781 C CA . ASN D 1 68 ? 42.394 -16.881 54.332 1.00 28.20 411 ASN D CA 1
ATOM 7782 C C . ASN D 1 68 ? 42.092 -18.327 53.934 1.00 28.15 411 ASN D C 1
ATOM 7783 O O . ASN D 1 68 ? 40.960 -18.651 53.568 1.00 27.23 411 ASN D O 1
ATOM 7788 N N . THR D 1 69 ? 43.105 -19.187 53.996 1.00 28.66 412 THR D N 1
ATOM 7789 C CA . THR D 1 69 ? 42.937 -20.609 53.702 1.00 29.04 412 THR D CA 1
ATOM 7790 C C . THR D 1 69 ? 43.610 -21.343 54.857 1.00 30.50 412 THR D C 1
ATOM 7791 O O . THR D 1 69 ? 44.552 -20.820 55.458 1.00 29.89 412 THR D O 1
ATOM 7795 N N . PRO D 1 70 ? 43.136 -22.556 55.192 1.00 31.43 413 PRO D N 1
ATOM 7796 C CA . PRO D 1 70 ? 43.743 -23.311 56.295 1.00 31.39 413 PRO D CA 1
ATOM 7797 C C . PRO D 1 70 ? 45.252 -23.441 56.118 1.00 31.17 413 PRO D C 1
ATOM 7798 O O . PRO D 1 70 ? 45.721 -23.999 55.128 1.00 31.59 413 PRO D O 1
ATOM 7802 N N . GLY D 1 71 ? 46.003 -22.910 57.080 1.00 33.50 414 GLY D N 1
ATOM 7803 C CA . GLY D 1 71 ? 47.454 -22.974 57.010 1.00 32.36 414 GLY D CA 1
ATOM 7804 C C . GLY D 1 71 ? 48.011 -22.233 55.810 1.00 33.19 414 GLY D C 1
ATOM 7805 O O . GLY D 1 71 ? 49.153 -22.452 55.404 1.00 31.94 414 GLY D O 1
ATOM 7806 N N . ASN D 1 72 ? 47.199 -21.344 55.243 1.00 33.98 415 ASN D N 1
ATOM 7807 C CA . ASN D 1 72 ? 47.595 -20.563 54.077 1.00 31.95 415 ASN D CA 1
ATOM 7808 C C . ASN D 1 72 ? 48.057 -21.430 52.915 1.00 31.61 415 ASN D C 1
ATOM 7809 O O . ASN D 1 72 ? 48.905 -21.018 52.126 1.00 32.69 415 ASN D O 1
ATOM 7814 N N . LYS D 1 73 ? 47.502 -22.632 52.813 1.00 29.83 416 LYS D N 1
ATOM 7815 C CA . LYS D 1 73 ? 47.846 -23.535 51.718 1.00 30.97 416 LYS D CA 1
ATOM 7816 C C . LYS D 1 73 ? 47.098 -23.105 50.457 1.00 29.07 416 LYS D C 1
ATOM 7817 O O . LYS D 1 73 ? 46.023 -22.514 50.534 1.00 30.38 416 LYS D O 1
ATOM 7823 N N . PRO D 1 74 ? 47.657 -23.401 49.278 1.00 28.48 417 PRO D N 1
ATOM 7824 C CA . PRO D 1 74 ? 47.023 -23.034 48.008 1.00 27.46 417 PRO D CA 1
ATOM 7825 C C . PRO D 1 74 ? 45.722 -23.782 47.722 1.00 28.23 417 PRO D C 1
ATOM 7826 O O . PRO D 1 74 ? 45.409 -24.799 48.350 1.00 27.06 417 PRO D O 1
ATOM 7830 N N . ILE D 1 75 ? 44.969 -23.257 46.763 1.00 27.80 418 ILE D N 1
ATOM 7831 C CA . ILE D 1 75 ? 43.725 -23.873 46.331 1.00 28.05 418 ILE D CA 1
ATOM 7832 C C . ILE D 1 75 ? 43.845 -24.098 44.836 1.00 27.76 418 ILE D C 1
ATOM 7833 O O . ILE D 1 75 ? 44.180 -23.182 44.085 1.00 27.90 418 ILE D O 1
ATOM 7838 N N . ASP D 1 76 ? 43.603 -25.330 44.411 1.00 28.07 419 ASP D N 1
ATOM 7839 C CA . ASP D 1 76 ? 43.659 -25.674 43.000 1.00 28.18 419 ASP D CA 1
ATOM 7840 C C . ASP D 1 76 ? 42.206 -25.601 42.537 1.00 26.03 419 ASP D C 1
ATOM 7841 O O . ASP D 1 76 ? 41.319 -26.141 43.199 1.00 24.11 419 ASP D O 1
ATOM 7846 N N . LEU D 1 77 ? 41.958 -24.914 41.428 1.00 24.52 420 LEU D N 1
ATOM 7847 C CA . LEU D 1 77 ? 40.594 -24.779 40.921 1.00 24.35 420 LEU D CA 1
ATOM 7848 C C . LEU D 1 77 ? 39.899 -26.114 40.702 1.00 24.75 420 LEU D C 1
ATOM 7849 O O . LEU D 1 77 ? 38.686 -26.226 40.880 1.00 25.03 420 LEU D O 1
ATOM 7854 N N . LYS D 1 78 ? 40.663 -27.130 40.319 1.00 25.72 421 LYS D N 1
ATOM 7855 C CA . LYS D 1 78 ? 40.076 -28.441 40.080 1.00 27.59 421 LYS D CA 1
ATOM 7856 C C . LYS D 1 78 ? 39.419 -29.016 41.326 1.00 27.08 421 LYS D C 1
ATOM 7857 O O . LYS D 1 78 ? 38.469 -29.792 41.228 1.00 27.14 421 LYS D O 1
ATOM 7863 N N . SER D 1 79 ? 39.912 -28.624 42.496 1.00 26.61 422 SER D N 1
ATOM 7864 C CA . SER D 1 79 ? 39.348 -29.106 43.749 1.00 25.63 422 SER D CA 1
ATOM 7865 C C . SER D 1 79 ? 38.004 -28.424 44.016 1.00 25.70 422 SER D C 1
ATOM 7866 O O . SER D 1 79 ? 37.260 -28.831 44.910 1.00 23.84 422 SER D O 1
ATOM 7869 N N . LEU D 1 80 ? 37.692 -27.386 43.240 1.00 24.22 423 LEU D N 1
ATOM 7870 C CA . LEU D 1 80 ? 36.429 -26.674 43.429 1.00 23.45 423 LEU D CA 1
ATOM 7871 C C . LEU D 1 80 ? 35.325 -27.138 42.490 1.00 22.96 423 LEU D C 1
ATOM 7872 O O . LEU D 1 80 ? 34.224 -26.583 42.502 1.00 22.35 423 LEU D O 1
ATOM 7877 N N . ARG D 1 81 ? 35.610 -28.143 41.668 1.00 23.05 424 ARG D N 1
ATOM 7878 C CA . ARG D 1 81 ? 34.583 -28.661 40.770 1.00 24.11 424 ARG D CA 1
ATOM 7879 C C . ARG D 1 81 ? 33.384 -29.045 41.635 1.00 24.32 424 ARG D C 1
ATOM 7880 O O . ARG D 1 81 ? 33.547 -29.583 42.737 1.00 21.34 424 ARG D O 1
ATOM 7888 N N . GLY D 1 82 ? 32.184 -28.758 41.143 1.00 22.63 425 GLY D N 1
ATOM 7889 C CA . GLY D 1 82 ? 30.991 -29.072 41.904 1.00 21.35 425 GLY D CA 1
ATOM 7890 C C . GLY D 1 82 ? 30.437 -27.794 42.494 1.00 20.67 425 GLY D C 1
ATOM 7891 O O . GLY D 1 82 ? 29.259 -27.708 42.832 1.00 21.72 425 GLY D O 1
ATOM 7892 N N . LYS D 1 83 ? 31.302 -26.792 42.619 1.00 19.80 426 LYS D N 1
ATOM 7893 C CA . LYS D 1 83 ? 30.914 -25.496 43.153 1.00 19.55 426 LYS D CA 1
ATOM 7894 C C . LYS D 1 83 ? 31.034 -24.431 42.073 1.00 17.36 426 LYS D C 1
ATOM 7895 O O . LYS D 1 83 ? 31.785 -24.589 41.112 1.00 15.01 426 LYS D O 1
ATOM 7901 N N . VAL D 1 84 ? 30.275 -23.357 42.236 1.00 17.08 427 VAL D N 1
ATOM 7902 C CA . VAL D 1 84 ? 30.336 -22.228 41.321 1.00 16.13 427 VAL D CA 1
ATOM 7903 C C . VAL D 1 84 ? 31.503 -21.427 41.897 1.00 16.42 427 VAL D C 1
ATOM 7904 O O . VAL D 1 84 ? 31.603 -21.278 43.112 1.00 16.94 427 VAL D O 1
ATOM 7908 N N . VAL D 1 85 ? 32.390 -20.934 41.041 1.00 16.66 428 VAL D N 1
ATOM 7909 C CA . VAL D 1 85 ? 33.539 -20.173 41.523 1.00 16.89 428 VAL D CA 1
ATOM 7910 C C . VAL D 1 85 ? 33.643 -18.788 40.901 1.00 17.02 428 VAL D C 1
ATOM 7911 O O . VAL D 1 85 ? 33.586 -18.635 39.683 1.00 17.69 428 VAL D O 1
ATOM 7915 N N . LEU D 1 86 ? 33.790 -17.778 41.751 1.00 16.83 429 LEU D N 1
ATOM 7916 C CA . LEU D 1 86 ? 33.934 -16.408 41.280 1.00 17.21 429 LEU D CA 1
ATOM 7917 C C . LEU D 1 86 ? 35.378 -15.972 41.505 1.00 16.36 429 LEU D C 1
ATOM 7918 O O . LEU D 1 86 ? 35.849 -15.932 42.641 1.00 16.09 429 LEU D O 1
ATOM 7923 N N . ILE D 1 87 ? 36.082 -15.677 40.419 1.00 17.57 430 ILE D N 1
ATOM 7924 C CA . ILE D 1 87 ? 37.461 -15.207 40.512 1.00 17.65 430 ILE D CA 1
ATOM 7925 C C . ILE D 1 87 ? 37.342 -13.689 40.472 1.00 17.82 430 ILE D C 1
ATOM 7926 O O . ILE D 1 87 ? 36.810 -13.128 39.510 1.00 18.05 430 ILE D O 1
ATOM 7931 N N . ASP D 1 88 ? 37.829 -13.028 41.515 1.00 17.25 431 ASP D N 1
ATOM 7932 C CA . ASP D 1 88 ? 37.741 -11.579 41.606 1.00 17.69 431 ASP D CA 1
ATOM 7933 C C . ASP D 1 88 ? 39.126 -10.954 41.686 1.00 17.47 431 ASP D C 1
ATOM 7934 O O . ASP D 1 88 ? 39.832 -11.156 42.668 1.00 16.50 431 ASP D O 1
ATOM 7939 N N . PHE D 1 89 ? 39.515 -10.217 40.645 1.00 16.46 432 PHE D N 1
ATOM 7940 C CA . PHE D 1 89 ? 40.820 -9.554 40.623 1.00 16.70 432 PHE D CA 1
ATOM 7941 C C . PHE D 1 89 ? 40.709 -8.217 41.339 1.00 16.65 432 PHE D C 1
ATOM 7942 O O . PHE D 1 89 ? 39.788 -7.447 41.085 1.00 15.33 432 PHE D O 1
ATOM 7950 N N . TRP D 1 90 ? 41.655 -7.941 42.232 1.00 16.60 433 TRP D N 1
ATOM 7951 C CA . TRP D 1 90 ? 41.638 -6.702 42.992 1.00 16.75 433 TRP D CA 1
ATOM 7952 C C . TRP D 1 90 ? 43.042 -6.300 43.457 1.00 15.98 433 TRP D C 1
ATOM 7953 O O . TRP D 1 90 ? 44.001 -7.047 43.293 1.00 16.23 433 TRP D O 1
ATOM 7964 N N . ALA D 1 91 ? 43.130 -5.099 44.017 1.00 17.29 434 ALA D N 1
ATOM 7965 C CA . ALA D 1 91 ? 44.360 -4.527 44.572 1.00 17.38 434 ALA D CA 1
ATOM 7966 C C . ALA D 1 91 ? 43.796 -3.755 45.761 1.00 18.31 434 ALA D C 1
ATOM 7967 O O . ALA D 1 91 ? 42.835 -3.001 45.602 1.00 16.97 434 ALA D O 1
ATOM 7969 N N . TYR D 1 92 ? 44.373 -3.919 46.949 1.00 18.26 435 TYR D N 1
ATOM 7970 C CA . TYR D 1 92 ? 43.774 -3.262 48.111 1.00 19.07 435 TYR D CA 1
ATOM 7971 C C . TYR D 1 92 ? 43.686 -1.733 48.151 1.00 16.85 435 TYR D C 1
ATOM 7972 O O . TYR D 1 92 ? 42.816 -1.195 48.829 1.00 15.32 435 TYR D O 1
ATOM 7981 N N . SER D 1 93 ? 44.550 -1.027 47.426 1.00 17.91 436 SER D N 1
ATOM 7982 C CA . SER D 1 93 ? 44.501 0.439 47.452 1.00 18.79 436 SER D CA 1
ATOM 7983 C C . SER D 1 93 ? 43.629 0.992 46.332 1.00 19.07 436 SER D C 1
ATOM 7984 O O . SER D 1 93 ? 43.409 2.199 46.242 1.00 19.13 436 SER D O 1
ATOM 7987 N N . CYS D 1 94 ? 43.138 0.095 45.483 1.00 18.47 437 CYS D N 1
ATOM 7988 C CA . CYS D 1 94 ? 42.289 0.461 44.351 1.00 19.10 437 CYS D CA 1
ATOM 7989 C C . CYS D 1 94 ? 40.912 0.901 44.843 1.00 19.26 437 CYS D C 1
ATOM 7990 O O . CYS D 1 94 ? 40.172 0.096 45.406 1.00 17.84 437 CYS D O 1
ATOM 7993 N N . ILE D 1 95 ? 40.567 2.171 44.633 1.00 19.04 438 ILE D N 1
ATOM 7994 C CA . ILE D 1 95 ? 39.278 2.681 45.090 1.00 18.89 438 ILE D CA 1
ATOM 7995 C C . ILE D 1 95 ? 38.109 2.002 44.365 1.00 19.05 438 ILE D C 1
ATOM 7996 O O . ILE D 1 95 ? 37.062 1.760 44.967 1.00 17.05 438 ILE D O 1
ATOM 8001 N N . ASN D 1 96 ? 38.284 1.686 43.082 1.00 18.12 439 ASN D N 1
ATOM 8002 C CA . ASN D 1 96 ? 37.218 1.019 42.326 1.00 17.10 439 ASN D CA 1
ATOM 8003 C C . ASN D 1 96 ? 36.959 -0.336 42.982 1.00 18.05 439 ASN D C 1
ATOM 8004 O O . ASN D 1 96 ? 35.812 -0.747 43.165 1.00 16.08 439 ASN D O 1
ATOM 8009 N N . CYS D 1 97 ? 38.042 -1.024 43.330 1.00 17.90 440 CYS D N 1
ATOM 8010 C CA . CYS D 1 97 ? 37.950 -2.329 43.978 1.00 16.99 440 CYS D CA 1
ATOM 8011 C C . CYS D 1 97 ? 37.333 -2.220 45.359 1.00 17.56 440 CYS D C 1
ATOM 8012 O O . CYS D 1 97 ? 36.538 -3.071 45.761 1.00 16.89 440 CYS D O 1
ATOM 8015 N N . GLN D 1 98 ? 37.715 -1.185 46.104 1.00 16.39 441 GLN D N 1
ATOM 8016 C CA . GLN D 1 98 ? 37.159 -1.000 47.439 1.00 17.69 441 GLN D CA 1
ATOM 8017 C C . GLN D 1 98 ? 35.647 -0.828 47.371 1.00 16.59 441 GLN D C 1
ATOM 8018 O O . GLN D 1 98 ? 34.926 -1.259 48.269 1.00 15.95 441 GLN D O 1
ATOM 8024 N N . ARG D 1 99 ? 35.161 -0.194 46.310 1.00 14.84 442 ARG D N 1
ATOM 8025 C CA . ARG D 1 99 ? 33.721 0.001 46.178 1.00 15.43 442 ARG D CA 1
ATOM 8026 C C . ARG D 1 99 ? 33.009 -1.280 45.753 1.00 15.17 442 ARG D C 1
ATOM 8027 O O . ARG D 1 99 ? 31.878 -1.536 46.171 1.00 16.75 442 ARG D O 1
ATOM 8035 N N . ALA D 1 100 ? 33.670 -2.087 44.930 1.00 14.59 443 ALA D N 1
ATOM 8036 C CA . ALA D 1 100 ? 33.069 -3.328 44.450 1.00 14.94 443 ALA D CA 1
ATOM 8037 C C . ALA D 1 100 ? 33.083 -4.479 45.461 1.00 16.61 443 ALA D C 1
ATOM 8038 O O . ALA D 1 100 ? 32.130 -5.264 45.530 1.00 17.33 443 ALA D O 1
ATOM 8040 N N . ILE D 1 101 ? 34.151 -4.573 46.248 1.00 16.33 444 ILE D N 1
ATOM 8041 C CA . ILE D 1 101 ? 34.295 -5.670 47.204 1.00 17.41 444 ILE D CA 1
ATOM 8042 C C . ILE D 1 101 ? 33.150 -5.904 48.197 1.00 19.21 444 ILE D C 1
ATOM 8043 O O . ILE D 1 101 ? 32.850 -7.049 48.534 1.00 20.83 444 ILE D O 1
ATOM 8048 N N . PRO D 1 102 ? 32.497 -4.837 48.685 1.00 18.83 445 PRO D N 1
ATOM 8049 C CA . PRO D 1 102 ? 31.395 -5.087 49.622 1.00 18.79 445 PRO D CA 1
ATOM 8050 C C . PRO D 1 102 ? 30.324 -5.977 48.958 1.00 18.57 445 PRO D C 1
ATOM 8051 O O . PRO D 1 102 ? 29.646 -6.762 49.625 1.00 16.30 445 PRO D O 1
ATOM 8055 N N . HIS D 1 103 ? 30.182 -5.840 47.643 1.00 17.26 446 HIS D N 1
ATOM 8056 C CA . HIS D 1 103 ? 29.215 -6.632 46.888 1.00 16.59 446 HIS D CA 1
ATOM 8057 C C . HIS D 1 103 ? 29.635 -8.098 46.871 1.00 16.24 446 HIS D C 1
ATOM 8058 O O . HIS D 1 103 ? 28.815 -9.002 47.071 1.00 15.46 446 HIS D O 1
ATOM 8065 N N . VAL D 1 104 ? 30.922 -8.323 46.619 1.00 16.44 447 VAL D N 1
ATOM 8066 C CA . VAL D 1 104 ? 31.486 -9.662 46.575 1.00 17.58 447 VAL D CA 1
ATOM 8067 C C . VAL D 1 104 ? 31.368 -10.295 47.960 1.00 17.06 447 VAL D C 1
ATOM 8068 O O . VAL D 1 104 ? 30.987 -11.459 48.092 1.00 17.28 447 VAL D O 1
ATOM 8072 N N . VAL D 1 105 ? 31.694 -9.517 48.988 1.00 17.78 448 VAL D N 1
ATOM 8073 C CA . VAL D 1 105 ? 31.603 -9.987 50.369 1.00 18.97 448 VAL D CA 1
ATOM 8074 C C . VAL D 1 105 ? 30.156 -10.364 50.659 1.00 17.48 448 VAL D C 1
ATOM 8075 O O . VAL D 1 105 ? 29.884 -11.351 51.337 1.00 18.45 448 VAL D O 1
ATOM 8079 N N . GLY D 1 106 ? 29.230 -9.565 50.138 1.00 17.76 449 GLY D N 1
ATOM 8080 C CA . GLY D 1 106 ? 27.819 -9.838 50.340 1.00 17.81 449 GLY D CA 1
ATOM 8081 C C . GLY D 1 106 ? 27.415 -11.150 49.687 1.00 18.43 449 GLY D C 1
ATOM 8082 O O . GLY D 1 106 ? 26.643 -11.922 50.255 1.00 16.86 449 GLY D O 1
ATOM 8083 N N . TRP D 1 107 ? 27.934 -11.409 48.489 1.00 17.90 450 TRP D N 1
ATOM 8084 C CA . TRP D 1 107 ? 27.616 -12.653 47.785 1.00 16.80 450 TRP D CA 1
ATOM 8085 C C . TRP D 1 107 ? 28.201 -13.863 48.508 1.00 18.65 450 TRP D C 1
ATOM 8086 O O . TRP D 1 107 ? 27.540 -14.893 48.659 1.00 17.42 450 TRP D O 1
ATOM 8097 N N . TYR D 1 108 ? 29.447 -13.738 48.953 1.00 17.94 451 TYR D N 1
ATOM 8098 C CA . TYR D 1 108 ? 30.103 -14.830 49.654 1.00 18.40 451 TYR D CA 1
ATOM 8099 C C . TYR D 1 108 ? 29.299 -15.226 50.892 1.00 18.96 451 TYR D C 1
ATOM 8100 O O . TYR D 1 108 ? 29.085 -16.409 51.151 1.00 18.14 451 TYR D O 1
ATOM 8109 N N . GLN D 1 109 ? 28.841 -14.231 51.643 1.00 19.85 452 GLN D N 1
ATOM 8110 C CA . GLN D 1 109 ? 28.072 -14.485 52.859 1.00 20.54 452 GLN D CA 1
ATOM 8111 C C . GLN D 1 109 ? 26.705 -15.105 52.582 1.00 21.93 452 GLN D C 1
ATOM 8112 O O . GLN D 1 109 ? 26.242 -15.972 53.325 1.00 21.53 452 GLN D O 1
ATOM 8115 N N . ALA D 1 110 ? 26.063 -14.660 51.509 1.00 20.11 453 ALA D N 1
ATOM 8116 C CA . ALA D 1 110 ? 24.747 -15.165 51.150 1.00 21.58 453 ALA D CA 1
ATOM 8117 C C . ALA D 1 110 ? 24.751 -16.538 50.480 1.00 22.02 453 ALA D C 1
ATOM 8118 O O . ALA D 1 110 ? 23.819 -17.320 50.679 1.00 22.03 453 ALA D O 1
ATOM 8120 N N . TYR D 1 111 ? 25.796 -16.836 49.708 1.00 19.46 454 TYR D N 1
ATOM 8121 C CA . TYR D 1 111 ? 25.853 -18.092 48.960 1.00 19.65 454 TYR D CA 1
ATOM 8122 C C . TYR D 1 111 ? 26.942 -19.132 49.271 1.00 19.94 454 TYR D C 1
ATOM 8123 O O . TYR D 1 111 ? 26.954 -20.199 48.658 1.00 17.02 454 TYR D O 1
ATOM 8132 N N . LYS D 1 112 ? 27.857 -18.852 50.195 1.00 20.83 455 LYS D N 1
ATOM 8133 C CA . LYS D 1 112 ? 28.903 -19.834 50.458 1.00 22.55 455 LYS D CA 1
ATOM 8134 C C . LYS D 1 112 ? 28.350 -21.192 50.869 1.00 23.93 455 LYS D C 1
ATOM 8135 O O . LYS D 1 112 ? 28.910 -22.225 50.512 1.00 25.02 455 LYS D O 1
ATOM 8141 N N . ASP D 1 113 ? 27.246 -21.203 51.601 1.00 22.83 456 ASP D N 1
ATOM 8142 C CA . ASP D 1 113 ? 26.676 -22.475 52.020 1.00 26.20 456 ASP D CA 1
ATOM 8143 C C . ASP D 1 113 ? 25.676 -23.028 51.004 1.00 25.73 456 ASP D C 1
ATOM 8144 O O . ASP D 1 113 ? 25.023 -24.043 51.248 1.00 25.83 456 ASP D O 1
ATOM 8149 N N . SER D 1 114 ? 25.572 -22.361 49.857 1.00 23.22 457 SER D N 1
ATOM 8150 C CA . SER D 1 114 ? 24.679 -22.809 48.792 1.00 22.24 457 SER D CA 1
ATOM 8151 C C . SER D 1 114 ? 25.487 -23.278 47.587 1.00 21.31 457 SER D C 1
ATOM 8152 O O . SER D 1 114 ? 24.924 -23.599 46.540 1.00 21.11 457 SER D O 1
ATOM 8155 N N . GLY D 1 115 ? 26.810 -23.299 47.736 1.00 18.47 458 GLY D N 1
ATOM 8156 C CA . GLY D 1 115 ? 27.667 -23.761 46.662 1.00 17.18 458 GLY D CA 1
ATOM 8157 C C . GLY D 1 115 ? 28.600 -22.750 46.012 1.00 17.92 458 GLY D C 1
ATOM 8158 O O . GLY D 1 115 ? 29.268 -23.082 45.033 1.00 17.16 458 GLY D O 1
ATOM 8159 N N . LEU D 1 116 ? 28.667 -21.529 46.535 1.00 17.34 459 LEU D N 1
ATOM 8160 C CA . LEU D 1 116 ? 29.545 -20.520 45.941 1.00 16.16 459 LEU D CA 1
ATOM 8161 C C . LEU D 1 116 ? 30.906 -20.412 46.611 1.00 17.10 459 LEU D C 1
ATOM 8162 O O . LEU D 1 116 ? 30.999 -20.304 47.831 1.00 17.74 459 LEU D O 1
ATOM 8167 N N . ALA D 1 117 ? 31.961 -20.454 45.799 1.00 16.62 460 ALA D N 1
ATOM 8168 C CA . ALA D 1 117 ? 33.328 -20.294 46.286 1.00 14.91 460 ALA D CA 1
ATOM 8169 C C . ALA D 1 117 ? 33.823 -19.004 45.630 1.00 18.10 460 ALA D C 1
ATOM 8170 O O . ALA D 1 117 ? 33.507 -18.736 44.467 1.00 16.72 460 ALA D O 1
ATOM 8172 N N . VAL D 1 118 ? 34.573 -18.202 46.378 1.00 17.27 461 VAL D N 1
ATOM 8173 C CA . VAL D 1 118 ? 35.111 -16.953 45.853 1.00 17.61 461 VAL D CA 1
ATOM 8174 C C . VAL D 1 118 ? 36.607 -16.914 46.127 1.00 19.28 461 VAL D C 1
ATOM 8175 O O . VAL D 1 118 ? 37.057 -17.282 47.210 1.00 17.76 461 VAL D O 1
ATOM 8179 N N . ILE D 1 119 ? 37.378 -16.493 45.133 1.00 18.41 462 ILE D N 1
ATOM 8180 C CA . ILE D 1 119 ? 38.818 -16.381 45.290 1.00 18.37 462 ILE D CA 1
ATOM 8181 C C . ILE D 1 119 ? 39.213 -14.978 44.855 1.00 17.52 462 ILE D C 1
ATOM 8182 O O . ILE D 1 119 ? 38.969 -14.580 43.718 1.00 16.37 462 ILE D O 1
ATOM 8187 N N . GLY D 1 120 ? 39.798 -14.228 45.780 1.00 16.64 463 GLY D N 1
ATOM 8188 C CA . GLY D 1 120 ? 40.220 -12.879 45.471 1.00 16.52 463 GLY D CA 1
ATOM 8189 C C . GLY D 1 120 ? 41.655 -12.874 45.003 1.00 16.66 463 GLY D C 1
ATOM 8190 O O . GLY D 1 120 ? 42.577 -12.978 45.814 1.00 18.21 463 GLY D O 1
ATOM 8191 N N . VAL D 1 121 ? 41.858 -12.770 43.697 1.00 16.38 464 VAL D N 1
ATOM 8192 C CA . VAL D 1 121 ? 43.215 -12.746 43.177 1.00 17.38 464 VAL D CA 1
ATOM 8193 C C . VAL D 1 121 ? 43.725 -11.324 43.316 1.00 19.23 464 VAL D C 1
ATOM 8194 O O . VAL D 1 121 ? 43.283 -10.414 42.614 1.00 17.39 464 VAL D O 1
ATOM 8198 N N . HIS D 1 122 ? 44.647 -11.141 44.252 1.00 17.81 465 HIS D N 1
ATOM 8199 C CA . HIS D 1 122 ? 45.211 -9.833 44.507 1.00 19.17 465 HIS D CA 1
ATOM 8200 C C . HIS D 1 122 ? 46.428 -9.594 43.619 1.00 18.80 465 HIS D C 1
ATOM 8201 O O . HIS D 1 122 ? 47.518 -10.099 43.887 1.00 18.16 465 HIS D O 1
ATOM 8208 N N . THR D 1 123 ? 46.224 -8.842 42.542 1.00 20.20 466 THR D N 1
ATOM 8209 C CA . THR D 1 123 ? 47.309 -8.513 41.620 1.00 19.37 466 THR D CA 1
ATOM 8210 C C . THR D 1 123 ? 47.698 -7.069 41.929 1.00 20.66 466 THR D C 1
ATOM 8211 O O . THR D 1 123 ? 46.935 -6.132 41.679 1.00 18.16 466 THR D O 1
ATOM 8215 N N . PRO D 1 124 ? 48.904 -6.878 42.486 1.00 21.18 467 PRO D N 1
ATOM 8216 C CA . PRO D 1 124 ? 49.437 -5.568 42.866 1.00 21.75 467 PRO D CA 1
ATOM 8217 C C . PRO D 1 124 ? 49.683 -4.565 41.755 1.00 21.04 467 PRO D C 1
ATOM 8218 O O . PRO D 1 124 ? 50.234 -4.892 40.711 1.00 22.39 467 PRO D O 1
ATOM 8222 N N . GLU D 1 125 ? 49.263 -3.333 41.999 1.00 21.31 468 GLU D N 1
ATOM 8223 C CA . GLU D 1 125 ? 49.477 -2.259 41.047 1.00 23.60 468 GLU D CA 1
ATOM 8224 C C . GLU D 1 125 ? 50.776 -1.550 41.444 1.00 23.15 468 GLU D C 1
ATOM 8225 O O . GLU D 1 125 ? 51.495 -1.025 40.590 1.00 24.00 468 GLU D O 1
ATOM 8231 N N . TYR D 1 126 ? 51.067 -1.551 42.744 1.00 22.03 469 TYR D N 1
ATOM 8232 C CA . TYR D 1 126 ? 52.269 -0.911 43.277 1.00 24.35 469 TYR D CA 1
ATOM 8233 C C . TYR D 1 126 ? 53.128 -1.888 44.073 1.00 25.69 469 TYR D C 1
ATOM 8234 O O . TYR D 1 126 ? 52.636 -2.897 44.587 1.00 23.95 469 TYR D O 1
ATOM 8243 N N . ALA D 1 127 ? 54.414 -1.572 44.189 1.00 25.77 470 ALA D N 1
ATOM 8244 C CA . ALA D 1 127 ? 55.337 -2.430 44.918 1.00 25.34 470 ALA D CA 1
ATOM 8245 C C . ALA D 1 127 ? 54.905 -2.685 46.360 1.00 23.63 470 ALA D C 1
ATOM 8246 O O . ALA D 1 127 ? 55.030 -3.809 46.849 1.00 25.32 470 ALA D O 1
ATOM 8248 N N . PHE D 1 128 ? 54.393 -1.663 47.046 1.00 23.19 471 PHE D N 1
ATOM 8249 C CA . PHE D 1 128 ? 53.978 -1.855 48.431 1.00 23.10 471 PHE D CA 1
ATOM 8250 C C . PHE D 1 128 ? 52.808 -2.817 48.562 1.00 24.49 471 PHE D C 1
ATOM 8251 O O . PHE D 1 128 ? 52.550 -3.346 49.644 1.00 23.47 471 PHE D O 1
ATOM 8259 N N . GLU D 1 129 ? 52.106 -3.051 47.458 1.00 24.25 472 GLU D N 1
ATOM 8260 C CA . GLU D 1 129 ? 50.969 -3.962 47.468 1.00 24.30 472 GLU D CA 1
ATOM 8261 C C . GLU D 1 129 ? 51.422 -5.412 47.387 1.00 24.27 472 GLU D C 1
ATOM 8262 O O . GLU D 1 129 ? 50.608 -6.330 47.484 1.00 25.79 472 GLU D O 1
ATOM 8268 N N . LYS D 1 130 ? 52.725 -5.611 47.214 1.00 24.27 473 LYS D N 1
ATOM 8269 C CA . LYS D 1 130 ? 53.293 -6.953 47.142 1.00 25.23 473 LYS D CA 1
ATOM 8270 C C . LYS D 1 130 ? 53.584 -7.504 48.536 1.00 26.54 473 LYS D C 1
ATOM 8271 O O . LYS D 1 130 ? 53.827 -8.699 48.702 1.00 26.93 473 LYS D O 1
ATOM 8277 N N . VAL D 1 131 ? 53.560 -6.626 49.536 1.00 25.96 474 VAL D N 1
ATOM 8278 C CA . VAL D 1 131 ? 53.818 -7.016 50.920 1.00 26.69 474 VAL D CA 1
ATOM 8279 C C . VAL D 1 131 ? 52.611 -7.737 51.525 1.00 26.01 474 VAL D C 1
ATOM 8280 O O . VAL D 1 131 ? 51.576 -7.124 51.781 1.00 26.33 474 VAL D O 1
ATOM 8284 N N . PRO D 1 132 ? 52.739 -9.052 51.777 1.00 26.02 475 PRO D N 1
ATOM 8285 C CA . PRO D 1 132 ? 51.655 -9.856 52.350 1.00 25.54 475 PRO D CA 1
ATOM 8286 C C . PRO D 1 132 ? 50.932 -9.169 53.501 1.00 25.10 475 PRO D C 1
ATOM 8287 O O . PRO D 1 132 ? 49.706 -9.094 53.515 1.00 24.97 475 PRO D O 1
ATOM 8291 N N . GLY D 1 133 ? 51.702 -8.669 54.464 1.00 24.55 476 GLY D N 1
ATOM 8292 C CA . GLY D 1 133 ? 51.118 -7.994 55.609 1.00 23.01 476 GLY D CA 1
ATOM 8293 C C . GLY D 1 133 ? 50.248 -6.802 55.251 1.00 22.82 476 GLY D C 1
ATOM 8294 O O . GLY D 1 133 ? 49.257 -6.530 55.931 1.00 22.73 476 GLY D O 1
ATOM 8295 N N . ASN D 1 134 ? 50.609 -6.077 54.195 1.00 22.38 477 ASN D N 1
ATOM 8296 C CA . ASN D 1 134 ? 49.812 -4.925 53.789 1.00 23.82 477 ASN D CA 1
ATOM 8297 C C . ASN D 1 134 ? 48.477 -5.397 53.207 1.00 22.70 477 ASN D C 1
ATOM 8298 O O . ASN D 1 134 ? 47.427 -4.803 53.462 1.00 24.19 477 ASN D O 1
ATOM 8303 N N . VAL D 1 135 ? 48.526 -6.473 52.433 1.00 22.78 478 VAL D N 1
ATOM 8304 C CA . VAL D 1 135 ? 47.321 -7.023 51.819 1.00 22.10 478 VAL D CA 1
ATOM 8305 C C . VAL D 1 135 ? 46.386 -7.539 52.905 1.00 22.16 478 VAL D C 1
ATOM 8306 O O . VAL D 1 135 ? 45.173 -7.312 52.862 1.00 22.78 478 VAL D O 1
ATOM 8310 N N . ALA D 1 136 ? 46.960 -8.228 53.885 1.00 23.01 479 ALA D N 1
ATOM 8311 C CA . ALA D 1 136 ? 46.187 -8.776 54.990 1.00 23.07 479 ALA D CA 1
ATOM 8312 C C . ALA D 1 136 ? 45.423 -7.672 55.703 1.00 23.50 479 ALA D C 1
ATOM 8313 O O . ALA D 1 136 ? 44.249 -7.831 56.023 1.00 23.92 479 ALA D O 1
ATOM 8315 N N . LYS D 1 137 ? 46.096 -6.556 55.960 1.00 24.05 480 LYS D N 1
ATOM 8316 C CA . LYS D 1 137 ? 45.457 -5.429 56.626 1.00 23.84 480 LYS D CA 1
ATOM 8317 C C . LYS D 1 137 ? 44.382 -4.828 55.723 1.00 23.18 480 LYS D C 1
ATOM 8318 O O . LYS D 1 137 ? 43.324 -4.418 56.193 1.00 22.47 480 LYS D O 1
ATOM 8324 N N . GLY D 1 138 ? 44.659 -4.777 54.425 1.00 24.06 481 GLY D N 1
ATOM 8325 C CA . GLY D 1 138 ? 43.687 -4.232 53.492 1.00 24.61 481 GLY D CA 1
ATOM 8326 C C . GLY D 1 138 ? 42.449 -5.107 53.461 1.00 23.77 481 GLY D C 1
ATOM 8327 O O . GLY D 1 138 ? 41.318 -4.615 53.468 1.00 24.39 481 GLY D O 1
ATOM 8328 N N . ALA D 1 139 ? 42.663 -6.416 53.431 1.00 24.68 482 ALA D N 1
ATOM 8329 C CA . ALA D 1 139 ? 41.559 -7.366 53.413 1.00 24.67 482 ALA D CA 1
ATOM 8330 C C . ALA D 1 139 ? 40.725 -7.242 54.685 1.00 25.67 482 ALA D C 1
ATOM 8331 O O . ALA D 1 139 ? 39.494 -7.260 54.636 1.00 24.35 482 ALA D O 1
ATOM 8333 N N . ALA D 1 140 ? 41.397 -7.116 55.827 1.00 25.84 483 ALA D N 1
ATOM 8334 C CA . ALA D 1 140 ? 40.700 -6.992 57.102 1.00 26.56 483 ALA D CA 1
ATOM 8335 C C . ALA D 1 140 ? 39.793 -5.769 57.102 1.00 26.05 483 ALA D C 1
ATOM 8336 O O . ALA D 1 140 ? 38.664 -5.824 57.587 1.00 28.43 483 ALA D O 1
ATOM 8338 N N . ASN D 1 141 ? 40.281 -4.662 56.556 1.00 28.22 484 ASN D N 1
ATOM 8339 C CA . ASN D 1 141 ? 39.478 -3.446 56.512 1.00 28.95 484 ASN D CA 1
ATOM 8340 C C . ASN D 1 141 ? 38.270 -3.588 55.585 1.00 28.58 484 ASN D C 1
ATOM 8341 O O . ASN D 1 141 ? 37.235 -2.966 55.809 1.00 27.28 484 ASN D O 1
ATOM 8346 N N . LEU D 1 142 ? 38.401 -4.414 54.551 1.00 26.15 485 LEU D N 1
ATOM 8347 C CA . LEU D 1 142 ? 37.309 -4.619 53.604 1.00 24.45 485 LEU D CA 1
ATOM 8348 C C . LEU D 1 142 ? 36.387 -5.778 53.994 1.00 24.80 485 LEU D C 1
ATOM 8349 O O . LEU D 1 142 ? 35.441 -6.098 53.271 1.00 24.94 485 LEU D O 1
ATOM 8354 N N . GLY D 1 143 ? 36.664 -6.402 55.136 1.00 24.21 486 GLY D N 1
ATOM 8355 C CA . GLY D 1 143 ? 35.841 -7.510 55.601 1.00 23.53 486 GLY D CA 1
ATOM 8356 C C . GLY D 1 143 ? 35.923 -8.762 54.742 1.00 22.10 486 GLY D C 1
ATOM 8357 O O . GLY D 1 143 ? 34.980 -9.556 54.694 1.00 23.32 486 GLY D O 1
ATOM 8358 N N . ILE D 1 144 ? 37.050 -8.942 54.062 1.00 20.45 487 ILE D N 1
ATOM 8359 C CA . ILE D 1 144 ? 37.255 -10.102 53.203 1.00 20.17 487 ILE D CA 1
ATOM 8360 C C . ILE D 1 144 ? 37.648 -11.332 54.020 1.00 22.28 487 ILE D C 1
ATOM 8361 O O . ILE D 1 144 ? 38.693 -11.341 54.668 1.00 24.09 487 ILE D O 1
ATOM 8366 N N . SER D 1 145 ? 36.814 -12.366 53.984 1.00 22.99 488 SER D N 1
ATOM 8367 C CA . SER D 1 145 ? 37.099 -13.598 54.715 1.00 24.66 488 SER D CA 1
ATOM 8368 C C . SER D 1 145 ? 37.301 -14.773 53.756 1.00 24.72 488 SER D C 1
ATOM 8369 O O . SER D 1 145 ? 37.641 -15.882 54.176 1.00 22.26 488 SER D O 1
ATOM 8372 N N . TYR D 1 146 ? 37.092 -14.534 52.465 1.00 21.62 489 TYR D N 1
ATOM 8373 C CA . TYR D 1 146 ? 37.278 -15.598 51.488 1.00 21.91 489 TYR D CA 1
ATOM 8374 C C . TYR D 1 146 ? 38.744 -15.700 51.069 1.00 20.05 489 TYR D C 1
ATOM 8375 O O . TYR D 1 146 ? 39.528 -14.775 51.279 1.00 20.77 489 TYR D O 1
ATOM 8384 N N . PRO D 1 147 ? 39.138 -16.844 50.495 1.00 20.88 490 PRO D N 1
ATOM 8385 C CA . PRO D 1 147 ? 40.514 -17.074 50.050 1.00 19.87 490 PRO D CA 1
ATOM 8386 C C . PRO D 1 147 ? 41.095 -15.954 49.191 1.00 19.11 490 PRO D C 1
ATOM 8387 O O . PRO D 1 147 ? 40.425 -15.427 48.301 1.00 18.40 490 PRO D O 1
ATOM 8391 N N . ILE D 1 148 ? 42.347 -15.598 49.467 1.00 17.59 491 ILE D N 1
ATOM 8392 C CA . ILE D 1 148 ? 43.037 -14.560 48.707 1.00 16.79 491 ILE D CA 1
ATOM 8393 C C . ILE D 1 148 ? 44.325 -15.120 48.107 1.00 17.99 491 ILE D C 1
ATOM 8394 O O . ILE D 1 148 ? 45.133 -15.729 48.810 1.00 18.39 491 ILE D O 1
ATOM 8399 N N . ALA D 1 149 ? 44.507 -14.909 46.808 1.00 17.70 492 ALA D N 1
ATOM 8400 C CA . ALA D 1 149 ? 45.688 -15.384 46.105 1.00 19.00 492 ALA D CA 1
ATOM 8401 C C . ALA D 1 149 ? 46.585 -14.213 45.716 1.00 19.46 492 ALA D C 1
ATOM 8402 O O . ALA D 1 149 ? 46.191 -13.358 44.918 1.00 19.07 492 ALA D O 1
ATOM 8404 N N . LEU D 1 150 ? 47.787 -14.171 46.286 1.00 19.73 493 LEU D N 1
ATOM 8405 C CA . LEU D 1 150 ? 48.740 -13.107 45.987 1.00 22.36 493 LEU D CA 1
ATOM 8406 C C . LEU D 1 150 ? 49.419 -13.400 44.648 1.00 22.60 493 LEU D C 1
ATOM 8407 O O . LEU D 1 150 ? 50.219 -14.331 44.520 1.00 24.24 493 LEU D O 1
ATOM 8412 N N . ASP D 1 151 ? 49.076 -12.586 43.654 1.00 21.40 494 ASP D N 1
ATOM 8413 C CA . ASP D 1 151 ? 49.572 -12.711 42.287 1.00 20.84 494 ASP D CA 1
ATOM 8414 C C . ASP D 1 151 ? 50.715 -11.713 42.060 1.00 21.98 494 ASP D C 1
ATOM 8415 O O . ASP D 1 151 ? 50.701 -10.954 41.098 1.00 21.90 494 ASP D O 1
ATOM 8420 N N . ASN D 1 152 ? 51.709 -11.732 42.945 1.00 23.45 495 ASN D N 1
ATOM 8421 C CA . ASN D 1 152 ? 52.833 -10.801 42.865 1.00 25.10 495 ASN D CA 1
ATOM 8422 C C . ASN D 1 152 ? 53.622 -10.750 41.563 1.00 25.06 495 ASN D C 1
ATOM 8423 O O . ASN D 1 152 ? 54.275 -9.745 41.275 1.00 26.85 495 ASN D O 1
ATOM 8428 N N . ASN D 1 153 ? 53.579 -11.818 40.776 1.00 24.20 496 ASN D N 1
ATOM 8429 C CA . ASN D 1 153 ? 54.304 -11.824 39.519 1.00 24.82 496 ASN D CA 1
ATOM 8430 C C . ASN D 1 153 ? 53.378 -11.783 38.316 1.00 23.57 496 ASN D C 1
ATOM 8431 O O . ASN D 1 153 ? 53.776 -12.099 37.196 1.00 22.05 496 ASN D O 1
ATOM 8436 N N . TYR D 1 154 ? 52.136 -11.385 38.567 1.00 23.12 497 TYR D N 1
ATOM 8437 C CA . TYR D 1 154 ? 51.128 -11.250 37.520 1.00 24.08 497 TYR D CA 1
ATOM 8438 C C . TYR D 1 154 ? 50.910 -12.487 36.652 1.00 22.48 497 TYR D C 1
ATOM 8439 O O . TYR D 1 154 ? 50.328 -12.394 35.568 1.00 22.87 497 TYR D O 1
ATOM 8448 N N . ALA D 1 155 ? 51.363 -13.640 37.127 1.00 21.06 498 ALA D N 1
ATOM 8449 C CA . ALA D 1 155 ? 51.213 -14.883 36.377 1.00 20.88 498 ALA D CA 1
ATOM 8450 C C . ALA D 1 155 ? 49.747 -15.301 36.169 1.00 20.32 498 ALA D C 1
ATOM 8451 O O . ALA D 1 155 ? 49.381 -15.790 35.098 1.00 20.33 498 ALA D O 1
ATOM 8453 N N . THR D 1 156 ? 48.912 -15.126 37.187 1.00 19.80 499 THR D N 1
ATOM 8454 C CA . THR D 1 156 ? 47.504 -15.495 37.056 1.00 19.46 499 THR D CA 1
ATOM 8455 C C . THR D 1 156 ? 46.779 -14.433 36.241 1.00 20.31 499 THR D C 1
ATOM 8456 O O . THR D 1 156 ? 45.982 -14.750 35.359 1.00 19.11 499 THR D O 1
ATOM 8460 N N . TRP D 1 157 ? 47.064 -13.172 36.544 1.00 19.76 500 TRP D N 1
ATOM 8461 C CA . TRP D 1 157 ? 46.470 -12.051 35.824 1.00 20.46 500 TRP D CA 1
ATOM 8462 C C . TRP D 1 157 ? 46.719 -12.263 34.331 1.00 21.07 500 TRP D C 1
ATOM 8463 O O . TRP D 1 157 ? 45.814 -12.126 33.507 1.00 18.31 500 TRP D O 1
ATOM 8474 N N . THR D 1 158 ? 47.957 -12.619 33.998 1.00 20.49 501 THR D N 1
ATOM 8475 C CA . THR D 1 158 ? 48.347 -12.850 32.614 1.00 20.59 501 THR D CA 1
ATOM 8476 C C . THR D 1 158 ? 47.703 -14.099 32.009 1.00 17.83 501 THR D C 1
ATOM 8477 O O . THR D 1 158 ? 47.277 -14.084 30.850 1.00 19.88 501 THR D O 1
ATOM 8481 N N . ASN D 1 159 ? 47.627 -15.176 32.785 1.00 17.35 502 ASN D N 1
ATOM 8482 C CA . ASN D 1 159 ? 47.034 -16.410 32.287 1.00 17.22 502 ASN D CA 1
ATOM 8483 C C . ASN D 1 159 ? 45.550 -16.185 32.007 1.00 17.98 502 ASN D C 1
ATOM 8484 O O . ASN D 1 159 ? 44.979 -16.813 31.114 1.00 17.57 502 ASN D O 1
ATOM 8489 N N . TYR D 1 160 ? 44.936 -15.280 32.769 1.00 16.41 503 TYR D N 1
ATOM 8490 C CA . TYR D 1 160 ? 43.522 -14.959 32.589 1.00 16.54 503 TYR D CA 1
ATOM 8491 C C . TYR D 1 160 ? 43.314 -13.845 31.563 1.00 15.84 503 TYR D C 1
ATOM 8492 O O . TYR D 1 160 ? 42.183 -13.447 31.288 1.00 15.89 503 TYR D O 1
ATOM 8501 N N . ARG D 1 161 ? 44.416 -13.355 30.997 1.00 14.38 504 ARG D N 1
ATOM 8502 C CA . ARG D 1 161 ? 44.381 -12.293 29.996 1.00 17.00 504 ARG D CA 1
ATOM 8503 C C . ARG D 1 161 ? 43.603 -11.058 30.458 1.00 16.41 504 ARG D C 1
ATOM 8504 O O . ARG D 1 161 ? 42.990 -10.351 29.650 1.00 15.40 504 ARG D O 1
ATOM 8512 N N . ASN D 1 162 ? 43.646 -10.795 31.759 1.00 16.94 505 ASN D N 1
ATOM 8513 C CA . ASN D 1 162 ? 42.948 -9.652 32.317 1.00 16.77 505 ASN D CA 1
ATOM 8514 C C . ASN D 1 162 ? 43.650 -8.356 31.931 1.00 19.66 505 ASN D C 1
ATOM 8515 O O . ASN D 1 162 ? 44.800 -8.368 31.491 1.00 19.68 505 ASN D O 1
ATOM 8520 N N . ARG D 1 163 ? 42.950 -7.239 32.096 1.00 19.23 506 ARG D N 1
ATOM 8521 C CA . ARG D 1 163 ? 43.498 -5.937 31.756 1.00 19.89 506 ARG D CA 1
ATOM 8522 C C . ARG D 1 163 ? 43.063 -4.858 32.752 1.00 19.63 506 ARG D C 1
ATOM 8523 O O . ARG D 1 163 ? 43.632 -3.768 32.775 1.00 19.96 506 ARG D O 1
ATOM 8531 N N . TYR D 1 164 ? 42.081 -5.167 33.595 1.00 17.95 507 TYR D N 1
ATOM 8532 C CA . TYR D 1 164 ? 41.581 -4.170 34.539 1.00 18.66 507 TYR D CA 1
ATOM 8533 C C . TYR D 1 164 ? 41.301 -4.567 35.986 1.00 17.52 507 TYR D C 1
ATOM 8534 O O . TYR D 1 164 ? 41.095 -5.738 36.316 1.00 16.97 507 TYR D O 1
ATOM 8543 N N . TRP D 1 165 ? 41.275 -3.542 36.835 1.00 17.37 508 TRP D N 1
ATOM 8544 C CA . TRP D 1 165 ? 40.918 -3.671 38.245 1.00 17.04 508 TRP D CA 1
ATOM 8545 C C . TRP D 1 165 ? 39.638 -2.831 38.299 1.00 16.20 508 TRP D C 1
ATOM 8546 O O . TRP D 1 165 ? 39.647 -1.666 37.909 1.00 16.86 508 TRP D O 1
ATOM 8557 N N . PRO D 1 166 ? 38.519 -3.415 38.735 1.00 16.34 509 PRO D N 1
ATOM 8558 C CA . PRO D 1 166 ? 38.386 -4.810 39.145 1.00 16.08 509 PRO D CA 1
ATOM 8559 C C . PRO D 1 166 ? 38.040 -5.618 37.905 1.00 16.28 509 PRO D C 1
ATOM 8560 O O . PRO D 1 166 ? 37.818 -5.053 36.834 1.00 18.31 509 PRO D O 1
ATOM 8564 N N . ALA D 1 167 ? 37.999 -6.934 38.059 1.00 15.10 510 ALA D N 1
ATOM 8565 C CA . ALA D 1 167 ? 37.658 -7.842 36.976 1.00 14.92 510 ALA D CA 1
ATOM 8566 C C . ALA D 1 167 ? 37.142 -9.121 37.615 1.00 17.11 510 ALA D C 1
ATOM 8567 O O . ALA D 1 167 ? 37.626 -9.536 38.668 1.00 15.41 510 ALA D O 1
ATOM 8569 N N . GLU D 1 168 ? 36.151 -9.740 36.982 1.00 16.19 511 GLU D N 1
ATOM 8570 C CA . GLU D 1 168 ? 35.598 -10.973 37.509 1.00 15.13 511 GLU D CA 1
ATOM 8571 C C . GLU D 1 168 ? 35.382 -12.022 36.433 1.00 14.80 511 GLU D C 1
ATOM 8572 O O . GLU D 1 168 ? 35.003 -11.710 35.300 1.00 13.06 511 GLU D O 1
ATOM 8578 N N . TYR D 1 169 ? 35.646 -13.268 36.808 1.00 13.05 512 TYR D N 1
ATOM 8579 C CA . TYR D 1 169 ? 35.457 -14.412 35.925 1.00 13.09 512 TYR D CA 1
ATOM 8580 C C . TYR D 1 169 ? 34.589 -15.381 36.724 1.00 13.86 512 TYR D C 1
ATOM 8581 O O . TYR D 1 169 ? 34.950 -15.764 37.834 1.00 13.62 512 TYR D O 1
ATOM 8590 N N . LEU D 1 170 ? 33.438 -15.753 36.167 1.00 14.07 513 LEU D N 1
ATOM 8591 C CA . LEU D 1 170 ? 32.503 -16.655 36.842 1.00 14.72 513 LEU D CA 1
ATOM 8592 C C . LEU D 1 170 ? 32.577 -18.054 36.238 1.00 14.13 513 LEU D C 1
ATOM 8593 O O . LEU D 1 170 ? 32.317 -18.241 35.052 1.00 15.96 513 LEU D O 1
ATOM 8598 N N . ILE D 1 171 ? 32.915 -19.029 37.077 1.00 13.99 514 ILE D N 1
ATOM 8599 C CA . ILE D 1 171 ? 33.092 -20.420 36.661 1.00 14.43 514 ILE D CA 1
ATOM 8600 C C . ILE D 1 171 ? 31.986 -21.332 37.188 1.00 13.25 514 ILE D C 1
ATOM 8601 O O . ILE D 1 171 ? 31.667 -21.289 38.369 1.00 13.76 514 ILE D O 1
ATOM 8606 N N . ASP D 1 172 ? 31.404 -22.152 36.315 1.00 15.00 515 ASP D N 1
ATOM 8607 C CA . ASP D 1 172 ? 30.340 -23.046 36.754 1.00 15.50 515 ASP D CA 1
ATOM 8608 C C . ASP D 1 172 ? 30.880 -24.299 37.435 1.00 15.79 515 ASP D C 1
ATOM 8609 O O . ASP D 1 172 ? 32.101 -24.501 37.532 1.00 14.74 515 ASP D O 1
ATOM 8614 N N . ALA D 1 173 ? 29.964 -25.129 37.923 1.00 15.98 516 ALA D N 1
ATOM 8615 C CA . ALA D 1 173 ? 30.333 -26.343 38.637 1.00 15.86 516 ALA D CA 1
ATOM 8616 C C . ALA D 1 173 ? 31.196 -27.309 37.833 1.00 17.07 516 ALA D C 1
ATOM 8617 O O . ALA D 1 173 ? 31.876 -28.156 38.411 1.00 17.14 516 ALA D O 1
ATOM 8619 N N . THR D 1 174 ? 31.182 -27.185 36.510 1.00 17.79 517 THR D N 1
ATOM 8620 C CA . THR D 1 174 ? 31.988 -28.074 35.677 1.00 20.40 517 THR D CA 1
ATOM 8621 C C . THR D 1 174 ? 33.381 -27.496 35.425 1.00 20.66 517 THR D C 1
ATOM 8622 O O . THR D 1 174 ? 34.232 -28.156 34.822 1.00 19.96 517 THR D O 1
ATOM 8626 N N . GLY D 1 175 ? 33.604 -26.266 35.884 1.00 18.14 518 GLY D N 1
ATOM 8627 C CA . GLY D 1 175 ? 34.897 -25.626 35.698 1.00 18.34 518 GLY D CA 1
ATOM 8628 C C . GLY D 1 175 ? 34.992 -24.779 34.438 1.00 17.14 518 GLY D C 1
ATOM 8629 O O . GLY D 1 175 ? 36.086 -24.389 34.024 1.00 20.40 518 GLY D O 1
ATOM 8630 N N . THR D 1 176 ? 33.849 -24.488 33.825 1.00 16.99 519 THR D N 1
ATOM 8631 C CA . THR D 1 176 ? 33.810 -23.691 32.599 1.00 16.85 519 THR D CA 1
ATOM 8632 C C . THR D 1 176 ? 33.466 -22.231 32.885 1.00 16.15 519 THR D C 1
ATOM 8633 O O . THR D 1 176 ? 32.536 -21.953 33.643 1.00 16.10 519 THR D O 1
ATOM 8637 N N . VAL D 1 177 ? 34.207 -21.304 32.278 1.00 15.84 520 VAL D N 1
ATOM 8638 C CA . VAL D 1 177 ? 33.940 -19.874 32.469 1.00 15.70 520 VAL D CA 1
ATOM 8639 C C . VAL D 1 177 ? 32.659 -19.553 31.703 1.00 15.78 520 VAL D C 1
ATOM 8640 O O . VAL D 1 177 ? 32.522 -19.922 30.539 1.00 17.07 520 VAL D O 1
ATOM 8644 N N . ARG D 1 178 ? 31.728 -18.860 32.350 1.00 16.94 521 ARG D N 1
ATOM 8645 C CA . ARG D 1 178 ? 30.448 -18.538 31.720 1.00 16.82 521 ARG D CA 1
ATOM 8646 C C . ARG D 1 178 ? 30.133 -17.043 31.700 1.00 15.10 521 ARG D C 1
ATOM 8647 O O . ARG D 1 178 ? 29.136 -16.629 31.115 1.00 16.65 521 ARG D O 1
ATOM 8655 N N . HIS D 1 179 ? 30.988 -16.239 32.326 1.00 14.59 522 HIS D N 1
ATOM 8656 C CA . HIS D 1 179 ? 30.764 -14.802 32.421 1.00 12.30 522 HIS D CA 1
ATOM 8657 C C . HIS D 1 179 ? 32.085 -14.145 32.802 1.00 13.84 522 HIS D C 1
ATOM 8658 O O . HIS D 1 179 ? 32.816 -14.637 33.671 1.00 10.84 522 HIS D O 1
ATOM 8665 N N . ILE D 1 180 ? 32.402 -13.057 32.115 1.00 12.61 523 ILE D N 1
ATOM 8666 C CA . ILE D 1 180 ? 33.621 -12.299 32.379 1.00 12.74 523 ILE D CA 1
ATOM 8667 C C . ILE D 1 180 ? 33.223 -10.831 32.365 1.00 14.77 523 ILE D C 1
ATOM 8668 O O . ILE D 1 180 ? 32.602 -10.361 31.415 1.00 15.00 523 ILE D O 1
ATOM 8673 N N . LYS D 1 181 ? 33.570 -10.109 33.423 1.00 15.48 524 LYS D N 1
ATOM 8674 C CA . LYS D 1 181 ? 33.207 -8.703 33.517 1.00 14.27 524 LYS D CA 1
ATOM 8675 C C . LYS D 1 181 ? 34.382 -7.842 33.927 1.00 15.10 524 LYS D C 1
ATOM 8676 O O . LYS D 1 181 ? 34.937 -8.009 35.014 1.00 12.75 524 LYS D O 1
ATOM 8682 N N . PHE D 1 182 ? 34.762 -6.929 33.039 1.00 14.62 525 PHE D N 1
ATOM 8683 C CA . PHE D 1 182 ? 35.865 -6.014 33.307 1.00 14.24 525 PHE D CA 1
ATOM 8684 C C . PHE D 1 182 ? 35.313 -4.695 33.825 1.00 14.01 525 PHE D C 1
ATOM 8685 O O . PHE D 1 182 ? 34.339 -4.168 33.295 1.00 15.63 525 PHE D O 1
ATOM 8693 N N . GLY D 1 183 ? 35.936 -4.167 34.868 1.00 14.49 526 GLY D N 1
ATOM 8694 C CA . GLY D 1 183 ? 35.501 -2.892 35.399 1.00 15.14 526 GLY D CA 1
ATOM 8695 C C . GLY D 1 183 ? 34.449 -2.923 36.485 1.00 13.18 526 GLY D C 1
ATOM 8696 O O . GLY D 1 183 ? 33.767 -3.921 36.702 1.00 15.39 526 GLY D O 1
ATOM 8697 N N . GLU D 1 184 ? 34.313 -1.780 37.143 1.00 14.85 527 GLU D N 1
ATOM 8698 C CA . GLU D 1 184 ? 33.385 -1.602 38.239 1.00 13.73 527 GLU D CA 1
ATOM 8699 C C . GLU D 1 184 ? 31.954 -1.349 37.790 1.00 14.56 527 GLU D C 1
ATOM 8700 O O . GLU D 1 184 ? 31.706 -0.517 36.919 1.00 14.81 527 GLU D O 1
ATOM 8706 N N . GLY D 1 185 ? 31.012 -2.070 38.394 1.00 14.10 528 GLY D N 1
ATOM 8707 C CA . GLY D 1 185 ? 29.614 -1.868 38.062 1.00 14.70 528 GLY D CA 1
ATOM 8708 C C . GLY D 1 185 ? 28.833 -3.102 37.645 1.00 13.86 528 GLY D C 1
ATOM 8709 O O . GLY D 1 185 ? 29.373 -4.206 37.577 1.00 13.07 528 GLY D O 1
ATOM 8710 N N . ASP D 1 186 ? 27.545 -2.895 37.384 1.00 13.38 529 ASP D N 1
ATOM 8711 C CA . ASP D 1 186 ? 26.641 -3.951 36.943 1.00 14.82 529 ASP D CA 1
ATOM 8712 C C . ASP D 1 186 ? 26.609 -5.192 37.828 1.00 14.94 529 ASP D C 1
ATOM 8713 O O . ASP D 1 186 ? 26.686 -6.321 37.337 1.00 13.70 529 ASP D O 1
ATOM 8718 N N . TYR D 1 187 ? 26.464 -4.974 39.130 1.00 13.94 530 TYR D N 1
ATOM 8719 C CA . TYR D 1 187 ? 26.426 -6.066 40.100 1.00 15.84 530 TYR D CA 1
ATOM 8720 C C . TYR D 1 187 ? 25.243 -7.011 39.932 1.00 15.68 530 TYR D C 1
ATOM 8721 O O . TYR D 1 187 ? 25.389 -8.217 40.084 1.00 15.58 530 TYR D O 1
ATOM 8730 N N . ASN D 1 188 ? 24.072 -6.464 39.622 1.00 16.67 531 ASN D N 1
ATOM 8731 C CA . ASN D 1 188 ? 22.880 -7.293 39.459 1.00 18.93 531 ASN D CA 1
ATOM 8732 C C . ASN D 1 188 ? 22.991 -8.271 38.294 1.00 17.40 531 ASN D C 1
ATOM 8733 O O . ASN D 1 188 ? 22.501 -9.401 38.369 1.00 15.86 531 ASN D O 1
ATOM 8738 N N . VAL D 1 189 ? 23.632 -7.839 37.214 1.00 16.29 532 VAL D N 1
ATOM 8739 C CA . VAL D 1 189 ? 23.802 -8.710 36.059 1.00 16.17 532 VAL D CA 1
ATOM 8740 C C . VAL D 1 189 ? 24.589 -9.953 36.471 1.00 14.57 532 VAL D C 1
ATOM 8741 O O . VAL D 1 189 ? 24.230 -11.082 36.140 1.00 12.75 532 VAL D O 1
ATOM 8745 N N . THR D 1 190 ? 25.671 -9.728 37.206 1.00 13.34 533 THR D N 1
ATOM 8746 C CA . THR D 1 190 ? 26.521 -10.820 37.655 1.00 12.02 533 THR D CA 1
ATOM 8747 C C . THR D 1 190 ? 25.842 -11.701 38.708 1.00 12.13 533 THR D C 1
ATOM 8748 O O . THR D 1 190 ? 25.879 -12.926 38.609 1.00 13.61 533 THR D O 1
ATOM 8752 N N . GLU D 1 191 ? 25.205 -11.088 39.703 1.00 11.41 534 GLU D N 1
ATOM 8753 C CA . GLU D 1 191 ? 24.554 -11.880 40.746 1.00 11.90 534 GLU D CA 1
ATOM 8754 C C . GLU D 1 191 ? 23.447 -12.750 40.165 1.00 11.24 534 GLU D C 1
ATOM 8755 O O . GLU D 1 191 ? 23.202 -13.860 40.634 1.00 11.41 534 GLU D O 1
ATOM 8761 N N . THR D 1 192 ? 22.769 -12.236 39.145 1.00 11.78 535 THR D N 1
ATOM 8762 C CA . THR D 1 192 ? 21.710 -12.999 38.504 1.00 12.47 535 THR D CA 1
ATOM 8763 C C . THR D 1 192 ? 22.283 -14.283 37.898 1.00 13.19 535 THR D C 1
ATOM 8764 O O . THR D 1 192 ? 21.672 -15.349 37.978 1.00 12.86 535 THR D O 1
ATOM 8768 N N . LEU D 1 193 ? 23.473 -14.191 37.312 1.00 12.65 536 LEU D N 1
ATOM 8769 C CA . LEU D 1 193 ? 24.094 -15.376 36.720 1.00 12.47 536 LEU D CA 1
ATOM 8770 C C . LEU D 1 193 ? 24.666 -16.291 37.801 1.00 12.58 536 LEU D C 1
ATOM 8771 O O . LEU D 1 193 ? 24.674 -17.509 37.652 1.00 13.07 536 LEU D O 1
ATOM 8776 N N . VAL D 1 194 ? 25.164 -15.705 38.884 1.00 13.09 537 VAL D N 1
ATOM 8777 C CA . VAL D 1 194 ? 25.695 -16.511 39.975 1.00 12.16 537 VAL D CA 1
ATOM 8778 C C . VAL D 1 194 ? 24.562 -17.393 40.502 1.00 13.25 537 VAL D C 1
ATOM 8779 O O . VAL D 1 194 ? 24.744 -18.590 40.746 1.00 12.34 537 VAL D O 1
ATOM 8783 N N . ARG D 1 195 ? 23.387 -16.791 40.662 1.00 12.71 538 ARG D N 1
ATOM 8784 C CA . ARG D 1 195 ? 22.225 -17.521 41.162 1.00 12.90 538 ARG D CA 1
ATOM 8785 C C . ARG D 1 195 ? 21.812 -18.622 40.182 1.00 12.66 538 ARG D C 1
ATOM 8786 O O . ARG D 1 195 ? 21.454 -19.731 40.591 1.00 11.83 538 ARG D O 1
ATOM 8794 N N . GLN D 1 196 ? 21.869 -18.325 38.888 1.00 13.94 539 GLN D N 1
ATOM 8795 C CA . GLN D 1 196 ? 21.516 -19.327 37.888 1.00 15.37 539 GLN D CA 1
ATOM 8796 C C . GLN D 1 196 ? 22.465 -20.516 37.967 1.00 14.36 539 GLN D C 1
ATOM 8797 O O . GLN D 1 196 ? 22.036 -21.666 37.917 1.00 13.73 539 GLN D O 1
ATOM 8803 N N . LEU D 1 197 ? 23.759 -20.235 38.083 1.00 12.97 540 LEU D N 1
ATOM 8804 C CA . LEU D 1 197 ? 24.745 -21.309 38.141 1.00 13.42 540 LEU D CA 1
ATOM 8805 C C . LEU D 1 197 ? 24.667 -22.118 39.434 1.00 13.63 540 LEU D C 1
ATOM 8806 O O . LEU D 1 197 ? 24.998 -23.305 39.447 1.00 15.33 540 LEU D O 1
ATOM 8811 N N . LEU D 1 198 ? 24.230 -21.485 40.519 1.00 14.62 541 LEU D N 1
ATOM 8812 C CA . LEU D 1 198 ? 24.090 -22.203 41.781 1.00 13.90 541 LEU D CA 1
ATOM 8813 C C . LEU D 1 198 ? 22.956 -23.213 41.616 1.00 14.98 541 LEU D C 1
ATOM 8814 O O . LEU D 1 198 ? 23.018 -24.326 42.148 1.00 16.44 541 LEU D O 1
ATOM 8819 N N . ASN D 1 199 ? 21.923 -22.827 40.870 1.00 16.30 542 ASN D N 1
ATOM 8820 C CA . ASN D 1 199 ? 20.797 -23.726 40.627 1.00 17.80 542 ASN D CA 1
ATOM 8821 C C . ASN D 1 199 ? 21.242 -24.846 39.682 1.00 18.77 542 ASN D C 1
ATOM 8822 O O . ASN D 1 199 ? 20.835 -25.999 39.835 1.00 18.27 542 ASN D O 1
ATOM 8827 N N . ASP D 1 200 ? 22.081 -24.510 38.705 1.00 17.29 543 ASP D N 1
ATOM 8828 C CA . ASP D 1 200 ? 22.571 -25.522 37.774 1.00 18.49 543 ASP D CA 1
ATOM 8829 C C . ASP D 1 200 ? 23.417 -26.554 38.515 1.00 17.99 543 ASP D C 1
ATOM 8830 O O . ASP D 1 200 ? 23.352 -27.751 38.226 1.00 17.83 543 ASP D O 1
ATOM 8835 N N . ALA D 1 201 ? 24.198 -26.084 39.481 1.00 16.32 544 ALA D N 1
ATOM 8836 C CA . ALA D 1 201 ? 25.063 -26.964 40.258 1.00 17.30 544 ALA D CA 1
ATOM 8837 C C . ALA D 1 201 ? 24.263 -27.795 41.260 1.00 19.04 544 ALA D C 1
ATOM 8838 O O . ALA D 1 201 ? 24.618 -28.937 41.551 1.00 20.43 544 ALA D O 1
ATOM 8840 N N . LYS D 1 202 ? 23.188 -27.218 41.783 1.00 18.46 545 LYS D N 1
ATOM 8841 C CA . LYS D 1 202 ? 22.341 -27.912 42.750 1.00 20.94 545 LYS D CA 1
ATOM 8842 C C . LYS D 1 202 ? 20.873 -27.635 42.437 1.00 18.90 545 LYS D C 1
ATOM 8843 O O . LYS D 1 202 ? 20.242 -26.778 43.049 1.00 19.01 545 LYS D O 1
ATOM 8849 N N . PRO D 1 203 ? 20.312 -28.363 41.464 1.00 19.43 546 PRO D N 1
ATOM 8850 C CA . PRO D 1 203 ? 18.911 -28.177 41.078 1.00 20.10 546 PRO D CA 1
ATOM 8851 C C . PRO D 1 203 ? 17.979 -28.164 42.281 1.00 20.75 546 PRO D C 1
ATOM 8852 O O . PRO D 1 203 ? 18.066 -29.034 43.146 1.00 22.72 546 PRO D O 1
ATOM 8856 N N . GLY D 1 204 ? 17.105 -27.165 42.338 1.00 20.41 547 GLY D N 1
ATOM 8857 C CA . GLY D 1 204 ? 16.166 -27.060 43.441 1.00 20.85 547 GLY D CA 1
ATOM 8858 C C . GLY D 1 204 ? 16.670 -26.239 44.621 1.00 21.81 547 GLY D C 1
ATOM 8859 O O . GLY D 1 204 ? 15.917 -25.987 45.565 1.00 22.55 547 GLY D O 1
ATOM 8860 N N . VAL D 1 205 ? 17.931 -25.814 44.571 1.00 19.06 548 VAL D N 1
ATOM 8861 C CA . VAL D 1 205 ? 18.512 -25.026 45.657 1.00 17.71 548 VAL D CA 1
ATOM 8862 C C . VAL D 1 205 ? 17.641 -23.812 45.987 1.00 17.11 548 VAL D C 1
ATOM 8863 O O . VAL D 1 205 ? 17.116 -23.151 45.090 1.00 18.26 548 VAL D O 1
ATOM 8867 N N . LYS D 1 206 ? 17.471 -23.536 47.278 1.00 16.34 549 LYS D N 1
ATOM 8868 C CA . LYS D 1 206 ? 16.684 -22.394 47.730 1.00 15.94 549 LYS D CA 1
ATOM 8869 C C . LYS D 1 206 ? 17.656 -21.296 48.138 1.00 17.05 549 LYS D C 1
ATOM 8870 O O . LYS D 1 206 ? 18.589 -21.530 48.909 1.00 15.99 549 LYS D O 1
ATOM 8876 N N . LEU D 1 207 ? 17.438 -20.099 47.610 1.00 16.09 550 LEU D N 1
ATOM 8877 C CA . LEU D 1 207 ? 18.320 -18.980 47.894 1.00 15.51 550 LEU D CA 1
ATOM 8878 C C . LEU D 1 207 ? 17.592 -17.783 48.494 1.00 16.68 550 LEU D C 1
ATOM 8879 O O . LEU D 1 207 ? 16.395 -17.592 48.280 1.00 16.92 550 LEU D O 1
ATOM 8884 N N . PRO D 1 208 ? 18.318 -16.958 49.260 1.00 16.80 551 PRO D N 1
ATOM 8885 C CA . PRO D 1 208 ? 17.728 -15.767 49.874 1.00 18.13 551 PRO D CA 1
ATOM 8886 C C . PRO D 1 208 ? 17.549 -14.752 48.738 1.00 18.96 551 PRO D C 1
ATOM 8887 O O . PRO D 1 208 ? 18.145 -14.917 47.674 1.00 19.13 551 PRO D O 1
ATOM 8891 N N . GLN D 1 209 ? 16.730 -13.725 48.937 1.00 19.00 552 GLN D N 1
ATOM 8892 C CA . GLN D 1 209 ? 16.551 -12.721 47.887 1.00 20.26 552 GLN D CA 1
ATOM 8893 C C . GLN D 1 209 ? 17.923 -12.109 47.577 1.00 23.05 552 GLN D C 1
ATOM 8894 O O . GLN D 1 209 ? 18.822 -12.126 48.424 1.00 21.78 552 GLN D O 1
ATOM 8900 N N . PRO D 1 210 ? 18.104 -11.566 46.360 1.00 22.53 553 PRO D N 1
ATOM 8901 C CA . PRO D 1 210 ? 19.370 -10.956 45.929 1.00 24.78 553 PRO D CA 1
ATOM 8902 C C . PRO D 1 210 ? 20.042 -10.024 46.935 1.00 26.68 553 PRO D C 1
ATOM 8903 O O . PRO D 1 210 ? 19.394 -9.149 47.513 1.00 25.91 553 PRO D O 1
ATOM 8907 N N . SER D 1 211 ? 21.346 -10.216 47.132 1.00 27.08 554 SER D N 1
ATOM 8908 C CA . SER D 1 211 ? 22.124 -9.388 48.053 1.00 30.19 554 SER D CA 1
ATOM 8909 C C . SER D 1 211 ? 22.079 -7.913 47.640 1.00 32.13 554 SER D C 1
ATOM 8910 O O . SER D 1 211 ? 22.381 -7.018 48.437 1.00 32.32 554 SER D O 1
ATOM 8913 N N . SER D 1 212 ? 21.694 -7.662 46.394 1.00 33.78 555 SER D N 1
ATOM 8914 C CA . SER D 1 212 ? 21.604 -6.298 45.883 1.00 37.26 555 SER D CA 1
ATOM 8915 C C . SER D 1 212 ? 20.510 -5.509 46.603 1.00 38.87 555 SER D C 1
ATOM 8916 O O . SER D 1 212 ? 20.519 -4.279 46.601 1.00 39.15 555 SER D O 1
ATOM 8919 N N . THR D 1 213 ? 19.574 -6.221 47.223 1.00 39.33 556 THR D N 1
ATOM 8920 C CA . THR D 1 213 ? 18.478 -5.584 47.941 1.00 39.30 556 THR D CA 1
ATOM 8921 C C . THR D 1 213 ? 18.972 -4.989 49.251 1.00 40.35 556 THR D C 1
ATOM 8922 O O . THR D 1 213 ? 18.339 -4.111 49.827 1.00 40.70 556 THR D O 1
ATOM 8926 N N . THR D 1 214 ? 20.105 -5.488 49.727 1.00 39.07 557 THR D N 1
ATOM 8927 C CA . THR D 1 214 ? 20.683 -5.008 50.973 1.00 39.44 557 THR D CA 1
ATOM 8928 C C . THR D 1 214 ? 21.945 -4.164 50.779 1.00 38.57 557 THR D C 1
ATOM 8929 O O . THR D 1 214 ? 22.317 -3.385 51.652 1.00 38.60 557 THR D O 1
ATOM 8931 N N . THR D 1 215 ? 22.594 -4.320 49.627 1.00 37.10 558 THR D N 1
ATOM 8932 C CA . THR D 1 215 ? 23.847 -3.618 49.332 1.00 35.30 558 THR D CA 1
ATOM 8933 C C . THR D 1 215 ? 23.667 -2.577 48.231 1.00 34.37 558 THR D C 1
ATOM 8934 O O . THR D 1 215 ? 23.351 -2.907 47.098 1.00 34.51 558 THR D O 1
ATOM 8938 N N . PRO D 1 216 ? 23.880 -1.296 48.551 1.00 31.33 559 PRO D N 1
ATOM 8939 C CA . PRO D 1 216 ? 23.721 -0.229 47.562 1.00 29.79 559 PRO D CA 1
ATOM 8940 C C . PRO D 1 216 ? 24.792 -0.166 46.484 1.00 25.80 559 PRO D C 1
ATOM 8941 O O . PRO D 1 216 ? 25.968 -0.439 46.734 1.00 25.92 559 PRO D O 1
ATOM 8945 N N . ASP D 1 217 ? 24.362 0.201 45.284 1.00 24.53 560 ASP D N 1
ATOM 8946 C CA . ASP D 1 217 ? 25.260 0.352 44.142 1.00 23.82 560 ASP D CA 1
ATOM 8947 C C . ASP D 1 217 ? 25.759 1.792 44.165 1.00 22.62 560 ASP D C 1
ATOM 8948 O O . ASP D 1 217 ? 25.031 2.717 43.790 1.00 23.14 560 ASP D O 1
ATOM 8953 N N . LEU D 1 218 ? 26.996 1.981 44.606 1.00 20.17 561 LEU D N 1
ATOM 8954 C CA . LEU D 1 218 ? 27.573 3.313 44.693 1.00 20.17 561 LEU D CA 1
ATOM 8955 C C . LEU D 1 218 ? 28.539 3.606 43.553 1.00 18.55 561 LEU D C 1
ATOM 8956 O O . LEU D 1 218 ? 29.426 4.445 43.688 1.00 18.73 561 LEU D O 1
ATOM 8961 N N . THR D 1 219 ? 28.373 2.911 42.433 1.00 18.53 562 THR D N 1
ATOM 8962 C CA . THR D 1 219 ? 29.255 3.120 41.289 1.00 17.02 562 THR D CA 1
ATOM 8963 C C . THR D 1 219 ? 29.091 4.549 40.770 1.00 17.61 562 THR D C 1
ATOM 8964 O O . THR D 1 219 ? 27.975 4.999 40.514 1.00 16.15 562 THR D O 1
ATOM 8968 N N . PRO D 1 220 ? 30.201 5.291 40.626 1.00 16.66 563 PRO D N 1
ATOM 8969 C CA . PRO D 1 220 ? 30.118 6.671 40.131 1.00 17.50 563 PRO D CA 1
ATOM 8970 C C . PRO D 1 220 ? 29.804 6.731 38.640 1.00 17.15 563 PRO D C 1
ATOM 8971 O O . PRO D 1 220 ? 29.981 5.747 37.921 1.00 15.40 563 PRO D O 1
ATOM 8975 N N . ARG D 1 221 ? 29.337 7.887 38.179 1.00 19.04 564 ARG D N 1
ATOM 8976 C CA . ARG D 1 221 ? 29.087 8.075 36.756 1.00 19.50 564 ARG D CA 1
ATOM 8977 C C . ARG D 1 221 ? 30.477 7.854 36.141 1.00 17.95 564 ARG D C 1
ATOM 8978 O O . ARG D 1 221 ? 31.472 8.323 36.690 1.00 16.62 564 ARG D O 1
ATOM 8986 N N . ALA D 1 222 ? 30.549 7.138 35.022 1.00 17.67 565 ALA D N 1
ATOM 8987 C CA . ALA D 1 222 ? 31.832 6.833 34.385 1.00 17.61 565 ALA D CA 1
ATOM 8988 C C . ALA D 1 222 ? 32.440 7.998 33.601 1.00 19.01 565 ALA D C 1
ATOM 8989 O O . ALA D 1 222 ? 32.714 7.879 32.403 1.00 20.51 565 ALA D O 1
ATOM 8991 N N . ALA D 1 223 ? 32.672 9.111 34.288 1.00 17.46 566 ALA D N 1
ATOM 8992 C CA . ALA D 1 223 ? 33.227 10.301 33.657 1.00 18.04 566 ALA D CA 1
ATOM 8993 C C . ALA D 1 223 ? 34.125 11.062 34.623 1.00 17.28 566 ALA D C 1
ATOM 8994 O O . ALA D 1 223 ? 34.207 12.285 34.577 1.00 17.86 566 ALA D O 1
ATOM 8996 N N . LEU D 1 224 ? 34.799 10.329 35.495 1.00 17.37 567 LEU D N 1
ATOM 8997 C CA . LEU D 1 224 ? 35.674 10.952 36.472 1.00 17.03 567 LEU D CA 1
ATOM 8998 C C . LEU D 1 224 ? 37.036 11.202 35.859 1.00 17.40 567 LEU D C 1
ATOM 8999 O O . LEU D 1 224 ? 37.360 10.673 34.788 1.00 15.84 567 LEU D O 1
ATOM 9004 N N . THR D 1 225 ? 37.835 12.011 36.547 1.00 16.89 568 THR D N 1
ATOM 9005 C CA . THR D 1 225 ? 39.187 12.292 36.100 1.00 17.29 568 THR D CA 1
ATOM 9006 C C . THR D 1 225 ? 39.883 10.938 36.021 1.00 17.57 568 THR D C 1
ATOM 9007 O O . THR D 1 225 ? 39.681 10.087 36.882 1.00 18.66 568 THR D O 1
ATOM 9011 N N . PRO D 1 226 ? 40.698 10.712 34.981 1.00 19.82 569 PRO D N 1
ATOM 9012 C CA . PRO D 1 226 ? 41.390 9.423 34.872 1.00 20.45 569 PRO D CA 1
ATOM 9013 C C . PRO D 1 226 ? 42.358 9.234 36.043 1.00 20.43 569 PRO D C 1
ATOM 9014 O O . PRO D 1 226 ? 42.809 10.213 36.641 1.00 17.97 569 PRO D O 1
ATOM 9018 N N . GLU D 1 227 ? 42.662 7.982 36.374 1.00 20.17 570 GLU D N 1
ATOM 9019 C CA . GLU D 1 227 ? 43.591 7.684 37.461 1.00 21.25 570 GLU D CA 1
ATOM 9020 C C . GLU D 1 227 ? 44.823 8.552 37.239 1.00 20.15 570 GLU D C 1
ATOM 9021 O O . GLU D 1 227 ? 45.458 8.487 36.189 1.00 20.78 570 GLU D O 1
ATOM 9027 N N . THR D 1 228 ? 45.148 9.366 38.234 1.00 20.78 571 THR D N 1
ATOM 9028 C CA . THR D 1 228 ? 46.269 10.289 38.137 1.00 19.25 571 THR D CA 1
ATOM 9029 C C . THR D 1 228 ? 47.556 9.742 38.745 1.00 20.24 571 THR D C 1
ATOM 9030 O O . THR D 1 228 ? 47.765 9.831 39.949 1.00 18.07 571 THR D O 1
ATOM 9034 N N . TYR D 1 229 ? 48.416 9.188 37.891 1.00 18.04 572 TYR D N 1
ATOM 9035 C CA . TYR D 1 229 ? 49.686 8.606 38.319 1.00 19.63 572 TYR D CA 1
ATOM 9036 C C . TYR D 1 229 ? 50.802 9.632 38.484 1.00 19.49 572 TYR D C 1
ATOM 9037 O O . TYR D 1 229 ? 50.915 10.570 37.691 1.00 19.06 572 TYR D O 1
ATOM 9046 N N . PHE D 1 230 ? 51.643 9.428 39.496 1.00 20.86 573 PHE D N 1
ATOM 9047 C CA . PHE D 1 230 ? 52.780 10.312 39.728 1.00 21.06 573 PHE D CA 1
ATOM 9048 C C . PHE D 1 230 ? 54.085 9.653 39.291 1.00 21.55 573 PHE D C 1
ATOM 9049 O O . PHE D 1 230 ? 55.121 10.308 39.228 1.00 24.05 573 PHE D O 1
ATOM 9057 N N . GLY D 1 231 ? 54.029 8.358 38.987 1.00 22.71 574 GLY D N 1
ATOM 9058 C CA . GLY D 1 231 ? 55.216 7.647 38.539 1.00 22.40 574 GLY D CA 1
ATOM 9059 C C . GLY D 1 231 ? 55.705 8.172 37.201 1.00 22.88 574 GLY D C 1
ATOM 9060 O O . GLY D 1 231 ? 54.913 8.377 36.281 1.00 23.58 574 GLY D O 1
ATOM 9061 N N . VAL D 1 232 ? 57.015 8.375 37.090 1.00 24.46 575 VAL D N 1
ATOM 9062 C CA . VAL D 1 232 ? 57.636 8.909 35.879 1.00 27.18 575 VAL D CA 1
ATOM 9063 C C . VAL D 1 232 ? 57.305 8.156 34.595 1.00 28.34 575 VAL D C 1
ATOM 9064 O O . VAL D 1 232 ? 57.265 8.745 33.514 1.00 29.09 575 VAL D O 1
ATOM 9068 N N . GLY D 1 233 ? 57.059 6.859 34.709 1.00 29.69 576 GLY D N 1
ATOM 9069 C CA . GLY D 1 233 ? 56.746 6.083 33.522 1.00 29.83 576 GLY D CA 1
ATOM 9070 C C . GLY D 1 233 ? 55.272 5.963 33.175 1.00 30.66 576 GLY D C 1
ATOM 9071 O O . GLY D 1 233 ? 54.938 5.583 32.054 1.00 32.49 576 GLY D O 1
ATOM 9072 N N . LYS D 1 234 ? 54.392 6.301 34.116 1.00 29.56 577 LYS D N 1
ATOM 9073 C CA . LYS D 1 234 ? 52.948 6.193 33.897 1.00 29.06 577 LYS D CA 1
ATOM 9074 C C . LYS D 1 234 ? 52.178 7.511 33.844 1.00 26.41 577 LYS D C 1
ATOM 9075 O O . LYS D 1 234 ? 51.001 7.527 33.488 1.00 26.32 577 LYS D O 1
ATOM 9081 N N . VAL D 1 235 ? 52.830 8.611 34.198 1.00 24.87 578 VAL D N 1
ATOM 9082 C CA . VAL D 1 235 ? 52.160 9.907 34.210 1.00 22.86 578 VAL D CA 1
ATOM 9083 C C . VAL D 1 235 ? 51.578 10.288 32.851 1.00 22.64 578 VAL D C 1
ATOM 9084 O O . VAL D 1 235 ? 52.248 10.193 31.822 1.00 22.33 578 VAL D O 1
ATOM 9088 N N . VAL D 1 236 ? 50.317 10.709 32.853 1.00 21.02 579 VAL D N 1
ATOM 9089 C CA . VAL D 1 236 ? 49.645 11.111 31.627 1.00 22.27 579 VAL D CA 1
ATOM 9090 C C . VAL D 1 236 ? 48.975 12.471 31.749 1.00 21.02 579 VAL D C 1
ATOM 9091 O O . VAL D 1 236 ? 48.533 13.031 30.741 1.00 21.65 579 VAL D O 1
ATOM 9095 N N . ASN D 1 237 ? 48.890 13.007 32.966 1.00 18.48 580 ASN D N 1
ATOM 9096 C CA . ASN D 1 237 ? 48.245 14.306 33.131 1.00 17.69 580 ASN D CA 1
ATOM 9097 C C . ASN D 1 237 ? 48.990 15.344 33.969 1.00 17.25 580 ASN D C 1
ATOM 9098 O O . ASN D 1 237 ? 48.373 16.131 34.686 1.00 14.72 580 ASN D O 1
ATOM 9103 N N . TYR D 1 238 ? 50.318 15.345 33.865 1.00 16.68 581 TYR D N 1
ATOM 9104 C CA . TYR D 1 238 ? 51.123 16.349 34.553 1.00 18.52 581 TYR D CA 1
ATOM 9105 C C . TYR D 1 238 ? 50.986 17.583 33.653 1.00 17.87 581 TYR D C 1
ATOM 9106 O O . TYR D 1 238 ? 51.405 17.554 32.494 1.00 18.13 581 TYR D O 1
ATOM 9115 N N . GLY D 1 239 ? 50.382 18.649 34.172 1.00 17.38 582 GLY D N 1
ATOM 9116 C CA . GLY D 1 239 ? 50.196 19.849 33.374 1.00 19.13 582 GLY D CA 1
ATOM 9117 C C . GLY D 1 239 ? 51.101 21.013 33.742 1.00 20.05 582 GLY D C 1
ATOM 9118 O O . GLY D 1 239 ? 50.869 22.143 33.317 1.00 20.60 582 GLY D O 1
ATOM 9119 N N . GLY D 1 240 ? 52.140 20.742 34.522 1.00 22.31 583 GLY D N 1
ATOM 9120 C CA . GLY D 1 240 ? 53.042 21.803 34.929 1.00 25.25 583 GLY D CA 1
ATOM 9121 C C . GLY D 1 240 ? 53.962 22.256 33.816 1.00 29.10 583 GLY D C 1
ATOM 9122 O O . GLY D 1 240 ? 54.619 23.295 33.923 1.00 30.23 583 GLY D O 1
ATOM 9123 N N . GLY D 1 241 ? 54.011 21.484 32.737 1.00 30.16 584 GLY D N 1
ATOM 9124 C CA . GLY D 1 241 ? 54.878 21.843 31.633 1.00 34.42 584 GLY D CA 1
ATOM 9125 C C . GLY D 1 241 ? 56.311 21.634 32.072 1.00 36.04 584 GLY D C 1
ATOM 9126 O O . GLY D 1 241 ? 56.607 21.641 33.269 1.00 36.19 584 GLY D O 1
ATOM 9127 N N . GLY D 1 242 ? 57.207 21.448 31.115 1.00 35.98 585 GLY D N 1
ATOM 9128 C CA . GLY D 1 242 ? 58.594 21.234 31.471 1.00 36.70 585 GLY D CA 1
ATOM 9129 C C . GLY D 1 242 ? 58.844 19.750 31.587 1.00 36.36 585 GLY D C 1
ATOM 9130 O O . GLY D 1 242 ? 58.026 18.949 31.143 1.00 37.03 585 GLY D O 1
ATOM 9131 N N . ALA D 1 243 ? 59.964 19.377 32.191 1.00 36.03 586 ALA D N 1
ATOM 9132 C CA . ALA D 1 243 ? 60.302 17.970 32.331 1.00 33.89 586 ALA D CA 1
ATOM 9133 C C . ALA D 1 243 ? 59.709 17.316 33.575 1.00 33.43 586 ALA D C 1
ATOM 9134 O O . ALA D 1 243 ? 59.413 17.979 34.573 1.00 33.51 586 ALA D O 1
ATOM 9136 N N . TYR D 1 244 ? 59.532 16.002 33.486 1.00 31.67 587 TYR D N 1
ATOM 9137 C CA . TYR D 1 244 ? 59.014 15.193 34.582 1.00 30.92 587 TYR D CA 1
ATOM 9138 C C . TYR D 1 244 ? 59.818 13.905 34.495 1.00 30.03 587 TYR D C 1
ATOM 9139 O O . TYR D 1 244 ? 59.340 12.876 34.010 1.00 29.40 587 TYR D O 1
ATOM 9148 N N . ASP D 1 245 ? 61.060 13.978 34.958 1.00 32.16 588 ASP D N 1
ATOM 9149 C CA . ASP D 1 245 ? 61.957 12.835 34.910 1.00 32.39 588 ASP D CA 1
ATOM 9150 C C . ASP D 1 245 ? 62.379 12.388 36.296 1.00 31.99 588 ASP D C 1
ATOM 9151 O O . ASP D 1 245 ? 62.217 13.114 37.281 1.00 32.21 588 ASP D O 1
ATOM 9156 N N . GLU D 1 246 ? 62.933 11.185 36.360 1.00 30.85 589 GLU D N 1
ATOM 9157 C CA . GLU D 1 246 ? 63.399 10.630 37.616 1.00 32.51 589 GLU D CA 1
ATOM 9158 C C . GLU D 1 246 ? 64.494 11.529 38.172 1.00 33.55 589 GLU D C 1
ATOM 9159 O O . GLU D 1 246 ? 65.331 12.038 37.424 1.00 34.10 589 GLU D O 1
ATOM 9165 N N . GLY D 1 247 ? 64.480 11.726 39.485 1.00 32.79 590 GLY D N 1
ATOM 9166 C CA . GLY D 1 247 ? 65.472 12.571 40.119 1.00 33.60 590 GLY D CA 1
ATOM 9167 C C . GLY D 1 247 ? 64.807 13.639 40.960 1.00 33.47 590 GLY D C 1
ATOM 9168 O O . GLY D 1 247 ? 63.584 13.769 40.951 1.00 33.60 590 GLY D O 1
ATOM 9169 N N . SER D 1 248 ? 65.604 14.404 41.697 1.00 33.16 591 SER D N 1
ATOM 9170 C CA . SER D 1 248 ? 65.062 15.461 42.535 1.00 32.05 591 SER D CA 1
ATOM 9171 C C . SER D 1 248 ? 65.181 16.804 41.821 1.00 31.86 591 SER D C 1
ATOM 9172 O O . SER D 1 248 ? 66.157 17.049 41.106 1.00 34.10 591 SER D O 1
ATOM 9175 N N . ALA D 1 249 ? 64.183 17.663 42.002 1.00 28.36 592 ALA D N 1
ATOM 9176 C CA . ALA D 1 249 ? 64.185 18.982 41.375 1.00 28.22 592 ALA D CA 1
ATOM 9177 C C . ALA D 1 249 ? 63.183 19.915 42.045 1.00 27.39 592 ALA D C 1
ATOM 9178 O O . ALA D 1 249 ? 62.365 19.483 42.859 1.00 27.24 592 ALA D O 1
ATOM 9180 N N . VAL D 1 250 ? 63.262 21.200 41.717 1.00 26.23 593 VAL D N 1
ATOM 9181 C CA . VAL D 1 250 ? 62.339 22.186 42.271 1.00 25.91 593 VAL D CA 1
ATOM 9182 C C . VAL D 1 250 ? 61.310 22.529 41.203 1.00 25.36 593 VAL D C 1
ATOM 9183 O O . VAL D 1 250 ? 61.665 22.880 40.079 1.00 24.95 593 VAL D O 1
ATOM 9187 N N . PHE D 1 251 ? 60.036 22.428 41.562 1.00 24.94 594 PHE D N 1
ATOM 9188 C CA . PHE D 1 251 ? 58.952 22.713 40.631 1.00 24.76 594 PHE D CA 1
ATOM 9189 C C . PHE D 1 251 ? 58.113 23.898 41.088 1.00 24.23 594 PHE D C 1
ATOM 9190 O O . PHE D 1 251 ? 58.220 24.351 42.224 1.00 25.14 594 PHE D O 1
ATOM 9198 N N . ASP D 1 252 ? 57.278 24.397 40.183 1.00 25.17 595 ASP D N 1
ATOM 9199 C CA . ASP D 1 252 ? 56.361 25.480 40.499 1.00 25.63 595 ASP D CA 1
ATOM 9200 C C . ASP D 1 252 ? 55.134 25.299 39.613 1.00 24.49 595 ASP D C 1
ATOM 9201 O O . ASP D 1 252 ? 55.207 24.650 38.566 1.00 22.69 595 ASP D O 1
ATOM 9206 N N . TYR D 1 253 ? 54.006 25.852 40.047 1.00 22.92 596 TYR D N 1
ATOM 9207 C CA . TYR D 1 253 ? 52.763 25.750 39.290 1.00 24.14 596 TYR D CA 1
ATOM 9208 C C . TYR D 1 253 ? 52.867 26.578 38.018 1.00 24.73 596 TYR D C 1
ATOM 9209 O O . TYR D 1 253 ? 53.561 27.592 37.984 1.00 25.75 596 TYR D O 1
ATOM 9218 N N . PRO D 1 254 ? 52.174 26.156 36.950 1.00 24.76 597 PRO D N 1
ATOM 9219 C CA . PRO D 1 254 ? 52.221 26.904 35.690 1.00 24.72 597 PRO D CA 1
ATO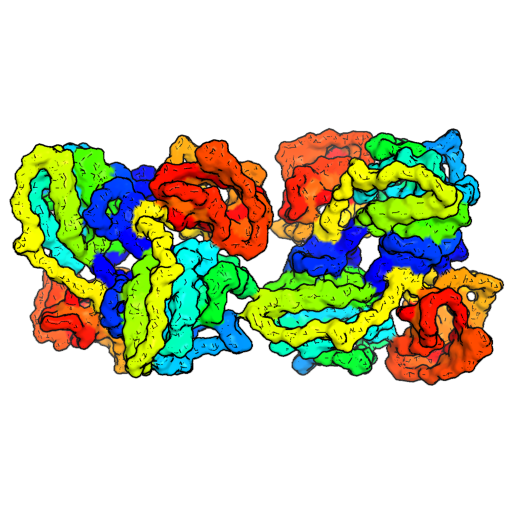M 9220 C C . PRO D 1 254 ? 51.252 28.081 35.734 1.00 25.95 597 PRO D C 1
ATOM 9221 O O . PRO D 1 254 ? 50.372 28.142 36.596 1.00 25.47 597 PRO D O 1
ATOM 9225 N N . PRO D 1 255 ? 51.401 29.033 34.802 1.00 26.82 598 PRO D N 1
ATOM 9226 C CA . PRO D 1 255 ? 50.510 30.194 34.770 1.00 27.80 598 PRO D CA 1
ATOM 9227 C C . PRO D 1 255 ? 49.069 29.699 34.746 1.00 27.48 598 PRO D C 1
ATOM 9228 O O . PRO D 1 255 ? 48.203 30.217 35.447 1.00 27.83 598 PRO D O 1
ATOM 9232 N N . SER D 1 256 ? 48.827 28.675 33.936 1.00 28.00 599 SER D N 1
ATOM 9233 C CA . SER D 1 256 ? 47.496 28.095 33.831 1.00 27.21 599 SER D CA 1
ATOM 9234 C C . SER D 1 256 ? 47.587 26.570 33.820 1.00 25.61 599 SER D C 1
ATOM 9235 O O . SER D 1 256 ? 48.372 25.990 33.069 1.00 25.82 599 SER D O 1
ATOM 9238 N N . LEU D 1 257 ? 46.799 25.923 34.675 1.00 22.98 600 LEU D N 1
ATOM 9239 C CA . LEU D 1 257 ? 46.792 24.467 34.751 1.00 21.47 600 LEU D CA 1
ATOM 9240 C C . LEU D 1 257 ? 45.551 23.945 34.036 1.00 19.84 600 LEU D C 1
ATOM 9241 O O . LEU D 1 257 ? 44.437 24.385 34.317 1.00 18.85 600 LEU D O 1
ATOM 9246 N N . ALA D 1 258 ? 45.748 23.018 33.106 1.00 19.47 601 ALA D N 1
ATOM 9247 C CA . ALA D 1 258 ? 44.632 22.446 32.359 1.00 19.77 601 ALA D CA 1
ATOM 9248 C C . ALA D 1 258 ? 43.713 21.626 33.255 1.00 19.86 601 ALA D C 1
ATOM 9249 O O . ALA D 1 258 ? 44.086 21.241 34.366 1.00 18.44 601 ALA D O 1
ATOM 9251 N N . ALA D 1 259 ? 42.509 21.357 32.761 1.00 18.99 602 ALA D N 1
ATOM 9252 C CA . ALA D 1 259 ? 41.544 20.568 33.510 1.00 17.36 602 ALA D CA 1
ATOM 9253 C C . ALA D 1 259 ? 42.097 19.168 33.699 1.00 17.15 602 ALA D C 1
ATOM 9254 O O . ALA D 1 259 ? 43.008 18.750 32.987 1.00 16.56 602 ALA D O 1
ATOM 9256 N N . ASN D 1 260 ? 41.543 18.455 34.671 1.00 17.26 603 ASN D N 1
ATOM 9257 C CA . ASN D 1 260 ? 41.933 17.078 34.933 1.00 16.54 603 ASN D CA 1
ATOM 9258 C C . ASN D 1 260 ? 43.432 16.843 34.853 1.00 17.17 603 ASN D C 1
ATOM 9259 O O . ASN D 1 260 ? 43.892 15.866 34.257 1.00 15.66 603 ASN D O 1
ATOM 9264 N N . SER D 1 261 ? 44.192 17.733 35.484 1.00 15.97 604 SER D N 1
ATOM 9265 C CA . SER D 1 261 ? 45.645 17.634 35.471 1.00 16.45 604 SER D CA 1
ATOM 9266 C C . SER D 1 261 ? 46.202 18.114 36.802 1.00 15.97 604 SER D C 1
ATOM 9267 O O . SER D 1 261 ? 45.493 18.759 37.577 1.00 14.84 604 SER D O 1
ATOM 9270 N N . PHE D 1 262 ? 47.464 17.793 37.071 1.00 16.10 605 PHE D N 1
ATOM 9271 C CA . PHE D 1 262 ? 48.085 18.239 38.312 1.00 18.12 605 PHE D CA 1
ATOM 9272 C C . PHE D 1 262 ? 49.383 18.978 38.027 1.00 17.06 605 PHE D C 1
ATOM 9273 O O . PHE D 1 262 ? 49.938 18.886 36.937 1.00 18.34 605 PHE D O 1
ATOM 9281 N N . ALA D 1 263 ? 49.847 19.729 39.016 1.00 18.17 606 ALA D N 1
ATOM 9282 C CA . ALA D 1 263 ? 51.092 20.472 38.902 1.00 17.57 606 ALA D CA 1
ATOM 9283 C C . ALA D 1 263 ? 51.777 20.359 40.253 1.00 18.38 606 ALA D C 1
ATOM 9284 O O . ALA D 1 263 ? 51.130 20.054 41.258 1.00 15.21 606 ALA D O 1
ATOM 9286 N N . LEU D 1 264 ? 53.086 20.591 40.268 1.00 19.25 607 LEU D N 1
ATOM 9287 C CA . LEU D 1 264 ? 53.869 20.508 41.496 1.00 19.99 607 LEU D CA 1
ATOM 9288 C C . LEU D 1 264 ? 54.567 21.827 41.791 1.00 20.99 607 LEU D C 1
ATOM 9289 O O . LEU D 1 264 ? 54.843 22.620 40.882 1.00 19.81 607 LEU D O 1
ATOM 9294 N N . ARG D 1 265 ? 54.849 22.056 43.069 1.00 21.46 608 ARG D N 1
ATOM 9295 C CA . ARG D 1 265 ? 55.562 23.253 43.492 1.00 22.05 608 ARG D CA 1
ATOM 9296 C C . ARG D 1 265 ? 56.463 22.840 44.653 1.00 23.16 608 ARG D C 1
ATOM 9297 O O . ARG D 1 265 ? 56.077 22.015 45.490 1.00 22.62 608 ARG D O 1
ATOM 9305 N N . GLY D 1 266 ? 57.669 23.395 44.696 1.00 22.61 609 GLY D N 1
ATOM 9306 C CA . GLY D 1 266 ? 58.587 23.038 45.760 1.00 22.43 609 GLY D CA 1
ATOM 9307 C C . GLY D 1 266 ? 59.517 21.922 45.333 1.00 22.93 609 GLY D C 1
ATOM 9308 O O . GLY D 1 266 ? 59.587 21.583 44.151 1.00 22.76 609 GLY D O 1
ATOM 9309 N N . ARG D 1 267 ? 60.220 21.341 46.302 1.00 24.30 610 ARG D N 1
ATOM 9310 C CA . ARG D 1 267 ? 61.173 20.267 46.052 1.00 27.20 610 ARG D CA 1
ATOM 9311 C C . ARG D 1 267 ? 60.548 18.874 46.025 1.00 26.58 610 ARG D C 1
ATOM 9312 O O . ARG D 1 267 ? 59.912 18.456 46.988 1.00 27.40 610 ARG D O 1
ATOM 9320 N N . TRP D 1 268 ? 60.758 18.156 44.927 1.00 26.72 611 TRP D N 1
ATOM 9321 C CA . TRP D 1 268 ? 60.231 16.805 44.771 1.00 25.78 611 TRP D CA 1
ATOM 9322 C C . TRP D 1 268 ? 61.248 15.825 44.198 1.00 26.88 611 TRP D C 1
ATOM 9323 O O . TRP D 1 268 ? 62.099 16.191 43.383 1.00 28.89 611 TRP D O 1
ATOM 9334 N N . ALA D 1 269 ? 61.144 14.571 44.628 1.00 26.20 612 ALA D N 1
ATOM 9335 C CA . ALA D 1 269 ? 62.010 13.504 44.144 1.00 27.27 612 ALA D CA 1
ATOM 9336 C C . ALA D 1 269 ? 61.095 12.547 43.388 1.00 27.29 612 ALA D C 1
ATOM 9337 O O . ALA D 1 269 ? 60.225 11.913 43.985 1.00 27.68 612 ALA D O 1
ATOM 9339 N N . LEU D 1 270 ? 61.286 12.446 42.077 1.00 27.39 613 LEU D N 1
ATOM 9340 C CA . LEU D 1 270 ? 60.443 11.579 41.259 1.00 28.31 613 LEU D CA 1
ATOM 9341 C C . LEU D 1 270 ? 61.129 10.293 40.816 1.00 29.25 613 LEU D C 1
ATOM 9342 O O . LEU D 1 270 ? 62.328 10.280 40.530 1.00 29.91 613 LEU D O 1
ATOM 9347 N N . ASP D 1 271 ? 60.355 9.212 40.770 1.00 30.83 614 ASP D N 1
ATOM 9348 C CA . ASP D 1 271 ? 60.842 7.915 40.312 1.00 31.77 614 ASP D CA 1
ATOM 9349 C C . ASP D 1 271 ? 59.674 7.177 39.663 1.00 32.23 614 ASP D C 1
ATOM 9350 O O . ASP D 1 271 ? 58.587 7.738 39.525 1.00 29.86 614 ASP D O 1
ATOM 9355 N N . TYR D 1 272 ? 59.885 5.926 39.269 1.00 32.41 615 TYR D N 1
ATOM 9356 C CA . TYR D 1 272 ? 58.831 5.172 38.607 1.00 31.95 615 TYR D CA 1
ATOM 9357 C C . TYR D 1 272 ? 57.634 4.743 39.449 1.00 31.14 615 TYR D C 1
ATOM 9358 O O . TYR D 1 272 ? 56.632 4.284 38.906 1.00 32.75 615 TYR D O 1
ATOM 9367 N N . GLN D 1 273 ? 57.718 4.892 40.766 1.00 29.95 616 GLN D N 1
ATOM 9368 C CA . GLN D 1 273 ? 56.590 4.527 41.616 1.00 29.31 616 GLN D CA 1
ATOM 9369 C C . GLN D 1 273 ? 55.746 5.765 41.908 1.00 27.59 616 GLN D C 1
ATOM 9370 O O . GLN D 1 273 ? 54.518 5.688 41.987 1.00 26.61 616 GLN D O 1
ATOM 9376 N N . GLY D 1 274 ? 56.404 6.909 42.064 1.00 25.90 617 GLY D N 1
ATOM 9377 C CA . GLY D 1 274 ? 55.673 8.129 42.351 1.00 24.36 617 GLY D CA 1
ATOM 9378 C C . GLY D 1 274 ? 56.544 9.330 42.674 1.00 24.59 617 GLY D C 1
ATOM 9379 O O . GLY D 1 274 ? 57.720 9.371 42.316 1.00 23.99 617 GLY D O 1
ATOM 9380 N N . ALA D 1 275 ? 55.958 10.306 43.362 1.00 23.14 618 ALA D N 1
ATOM 9381 C CA . ALA D 1 275 ? 56.657 11.536 43.724 1.00 23.61 618 ALA D CA 1
ATOM 9382 C C . ALA D 1 275 ? 56.768 11.692 45.232 1.00 22.35 618 ALA D C 1
ATOM 9383 O O . ALA D 1 275 ? 55.766 11.723 45.943 1.00 23.22 618 ALA D O 1
ATOM 9385 N N . THR D 1 276 ? 57.999 11.804 45.715 1.00 23.96 619 THR D N 1
ATOM 9386 C CA . THR D 1 276 ? 58.245 11.943 47.144 1.00 24.36 619 THR D CA 1
ATOM 9387 C C . THR D 1 276 ? 58.526 13.391 47.516 1.00 25.27 619 THR D C 1
ATOM 9388 O O . THR D 1 276 ? 59.356 14.047 46.891 1.00 24.30 619 THR D O 1
ATOM 9392 N N . SER D 1 277 ? 57.817 13.884 48.528 1.00 25.45 620 SER D N 1
ATOM 9393 C CA . SER D 1 277 ? 57.994 15.250 49.001 1.00 28.00 620 SER D CA 1
ATOM 9394 C C . SER D 1 277 ? 59.449 15.343 49.452 1.00 29.22 620 SER D C 1
ATOM 9395 O O . SER D 1 277 ? 59.864 14.634 50.366 1.00 28.50 620 SER D O 1
ATOM 9398 N N . ASP D 1 278 ? 60.226 16.205 48.806 1.00 30.79 621 ASP D N 1
ATOM 9399 C CA . ASP D 1 278 ? 61.641 16.319 49.140 1.00 32.44 621 ASP D CA 1
ATOM 9400 C C . ASP D 1 278 ? 61.994 17.626 49.838 1.00 33.06 621 ASP D C 1
ATOM 9401 O O . ASP D 1 278 ? 63.123 18.108 49.742 1.00 34.48 621 ASP D O 1
ATOM 9406 N N . GLY D 1 279 ? 61.024 18.181 50.557 1.00 33.11 622 GLY D N 1
ATOM 9407 C CA . GLY D 1 279 ? 61.237 19.425 51.271 1.00 33.92 622 GLY D CA 1
ATOM 9408 C C . GLY D 1 279 ? 60.014 19.777 52.095 1.00 34.10 622 GLY D C 1
ATOM 9409 O O . GLY D 1 279 ? 59.048 19.013 52.140 1.00 34.40 622 GLY D O 1
ATOM 9410 N N . ASN D 1 280 ? 60.047 20.939 52.737 1.00 34.42 623 ASN D N 1
ATOM 9411 C CA . ASN D 1 280 ? 58.935 21.385 53.574 1.00 33.87 623 ASN D CA 1
ATOM 9412 C C . ASN D 1 280 ? 58.052 22.382 52.831 1.00 33.27 623 ASN D C 1
ATOM 9413 O O . ASN D 1 280 ? 57.079 22.900 53.380 1.00 33.84 623 ASN D O 1
ATOM 9418 N N . ASP D 1 281 ? 58.390 22.640 51.574 1.00 32.68 624 ASP D N 1
ATOM 9419 C CA . ASP D 1 281 ? 57.640 23.591 50.765 1.00 34.14 624 ASP D CA 1
ATOM 9420 C C . ASP D 1 281 ? 56.854 22.899 49.654 1.00 31.74 624 ASP D C 1
ATOM 9421 O O . ASP D 1 281 ? 56.251 23.559 48.808 1.00 34.44 624 ASP D O 1
ATOM 9426 N N . ALA D 1 282 ? 56.853 21.572 49.668 1.00 29.20 625 ALA D N 1
ATOM 9427 C CA . ALA D 1 282 ? 56.171 20.798 48.633 1.00 26.76 625 ALA D CA 1
ATOM 9428 C C . ALA D 1 282 ? 54.645 20.816 48.678 1.00 24.33 625 ALA D C 1
ATOM 9429 O O . ALA D 1 282 ? 54.029 20.688 49.734 1.00 23.96 625 ALA D O 1
ATOM 9431 N N . ALA D 1 283 ? 54.042 20.971 47.505 1.00 22.84 626 ALA D N 1
ATOM 9432 C CA . ALA D 1 283 ? 52.593 20.978 47.379 1.00 20.78 626 ALA D CA 1
ATOM 9433 C C . ALA D 1 283 ? 52.207 20.488 45.989 1.00 19.24 626 ALA D C 1
ATOM 9434 O O . ALA D 1 283 ? 53.012 20.531 45.056 1.00 17.91 626 ALA D O 1
ATOM 9436 N N . ILE D 1 284 ? 50.973 20.013 45.871 1.00 18.13 627 ILE D N 1
ATOM 9437 C CA . ILE D 1 284 ? 50.445 19.524 44.607 1.00 16.65 627 ILE D CA 1
ATOM 9438 C C . ILE D 1 284 ? 49.138 20.258 44.352 1.00 17.31 627 ILE D C 1
ATOM 9439 O O . ILE D 1 284 ? 48.324 20.411 45.266 1.00 17.60 627 ILE D O 1
ATOM 9444 N N . LYS D 1 285 ? 48.950 20.730 43.124 1.00 16.05 628 LYS D N 1
ATOM 9445 C CA . LYS D 1 285 ? 47.706 21.388 42.758 1.00 16.85 628 LYS D CA 1
ATOM 9446 C C . LYS D 1 285 ? 47.041 20.434 41.775 1.00 16.38 628 LYS D C 1
ATOM 9447 O O . LYS D 1 285 ? 47.689 19.934 40.858 1.00 17.21 628 LYS D O 1
ATOM 9453 N N . LEU D 1 286 ? 45.757 20.181 41.978 1.00 15.74 629 LEU D N 1
ATOM 9454 C CA . LEU D 1 286 ? 45.012 19.267 41.125 1.00 15.82 629 LEU D CA 1
ATOM 9455 C C . LEU D 1 286 ? 43.680 19.838 40.669 1.00 16.30 629 LEU D C 1
ATOM 9456 O O . LEU D 1 286 ? 42.896 20.326 41.482 1.00 18.15 629 LEU D O 1
ATOM 9461 N N . ASN D 1 287 ? 43.441 19.794 39.361 1.00 16.39 630 ASN D N 1
ATOM 9462 C CA . ASN D 1 287 ? 42.166 20.226 38.804 1.00 15.39 630 ASN D CA 1
ATOM 9463 C C . ASN D 1 287 ? 41.504 18.894 38.476 1.00 16.45 630 ASN D C 1
ATOM 9464 O O . ASN D 1 287 ? 42.054 18.097 37.720 1.00 15.13 630 ASN D O 1
ATOM 9469 N N . TYR D 1 288 ? 40.342 18.632 39.062 1.00 16.27 631 TYR D N 1
ATOM 9470 C CA . TYR D 1 288 ? 39.683 17.358 38.820 1.00 16.85 631 TYR D CA 1
ATOM 9471 C C . TYR D 1 288 ? 38.218 17.500 38.466 1.00 16.30 631 TYR D C 1
ATOM 9472 O O . TYR D 1 288 ? 37.660 18.598 38.480 1.00 18.62 631 TYR D O 1
ATOM 9481 N N . HIS D 1 289 ? 37.610 16.367 38.138 1.00 16.54 632 HIS D N 1
ATOM 9482 C CA . HIS D 1 289 ? 36.200 16.302 37.785 1.00 17.41 632 HIS D CA 1
ATOM 9483 C C . HIS D 1 289 ? 35.677 15.053 38.475 1.00 17.30 632 HIS D C 1
ATOM 9484 O O . HIS D 1 289 ? 35.799 13.942 37.950 1.00 16.99 632 HIS D O 1
ATOM 9491 N N . ALA D 1 290 ? 35.122 15.244 39.666 1.00 15.83 633 ALA D N 1
ATOM 9492 C CA . ALA D 1 290 ? 34.600 14.137 40.460 1.00 16.96 633 ALA D CA 1
ATOM 9493 C C . ALA D 1 290 ? 33.864 14.651 41.685 1.00 15.85 633 ALA D C 1
ATOM 9494 O O . ALA D 1 290 ? 33.764 15.853 41.895 1.00 17.40 633 ALA D O 1
ATOM 9496 N N . LYS D 1 291 ? 33.341 13.730 42.489 1.00 18.45 634 LYS D N 1
ATOM 9497 C CA . LYS D 1 291 ? 32.642 14.109 43.713 1.00 18.81 634 LYS D CA 1
ATOM 9498 C C . LYS D 1 291 ? 33.597 13.919 44.880 1.00 19.64 634 LYS D C 1
ATOM 9499 O O . LYS D 1 291 ? 33.730 14.789 45.744 1.00 19.62 634 LYS D O 1
ATOM 9505 N N . ASP D 1 292 ? 34.269 12.772 44.891 1.00 20.85 635 ASP D N 1
ATOM 9506 C CA . ASP D 1 292 ? 35.221 12.446 45.942 1.00 18.54 635 ASP D CA 1
ATOM 9507 C C . ASP D 1 292 ? 36.611 12.286 45.350 1.00 18.81 635 ASP D C 1
ATOM 9508 O O . ASP D 1 292 ? 36.758 11.895 44.194 1.00 17.21 635 ASP D O 1
ATOM 9513 N N . VAL D 1 293 ? 37.628 12.601 46.143 1.00 17.83 636 VAL D N 1
ATOM 9514 C CA . VAL D 1 293 ? 39.009 12.479 45.697 1.00 16.78 636 VAL D CA 1
ATOM 9515 C C . VAL D 1 293 ? 39.814 11.741 46.766 1.00 16.57 636 VAL D C 1
ATOM 9516 O O . VAL D 1 293 ? 39.661 11.999 47.967 1.00 17.95 636 VAL D O 1
ATOM 9520 N N . TYR D 1 294 ? 40.671 10.829 46.320 1.00 17.21 637 TYR D N 1
ATOM 9521 C CA . TYR D 1 294 ? 41.498 10.039 47.225 1.00 19.08 637 TYR D CA 1
ATOM 9522 C C . TYR D 1 294 ? 42.947 10.117 46.785 1.00 19.70 637 TYR D C 1
ATOM 9523 O O . TYR D 1 294 ? 43.238 10.208 45.592 1.00 18.95 637 TYR D O 1
ATOM 9532 N N . ILE D 1 295 ? 43.861 10.073 47.747 1.00 20.04 638 ILE D N 1
ATOM 9533 C CA . ILE D 1 295 ? 45.270 10.110 47.415 1.00 19.09 638 ILE D CA 1
ATOM 9534 C C . ILE D 1 295 ? 45.895 8.807 47.905 1.00 18.81 638 ILE D C 1
ATOM 9535 O O . ILE D 1 295 ? 45.628 8.365 49.021 1.00 21.91 638 ILE D O 1
ATOM 9540 N N . VAL D 1 296 ? 46.672 8.157 47.048 1.00 17.81 639 VAL D N 1
ATOM 9541 C CA . VAL D 1 296 ? 47.347 6.929 47.444 1.00 17.51 639 VAL D CA 1
ATOM 9542 C C . VAL D 1 296 ? 48.720 7.426 47.865 1.00 18.78 639 VAL D C 1
ATOM 9543 O O . VAL D 1 296 ? 49.483 7.934 47.047 1.00 17.87 639 VAL D O 1
ATOM 9547 N N . VAL D 1 297 ? 49.021 7.301 49.152 1.00 21.04 640 VAL D N 1
ATOM 9548 C CA . VAL D 1 297 ? 50.286 7.799 49.677 1.00 22.91 640 VAL D CA 1
ATOM 9549 C C . VAL D 1 297 ? 50.873 6.860 50.724 1.00 24.28 640 VAL D C 1
ATOM 9550 O O . VAL D 1 297 ? 50.144 6.116 51.385 1.00 25.39 640 VAL D O 1
ATOM 9554 N N . GLY D 1 298 ? 52.195 6.908 50.865 1.00 24.97 641 GLY D N 1
ATOM 9555 C CA . GLY D 1 298 ? 52.878 6.073 51.831 1.00 25.45 641 GLY D CA 1
ATOM 9556 C C . GLY D 1 298 ? 53.874 6.881 52.643 1.00 27.08 641 GLY D C 1
ATOM 9557 O O . GLY D 1 298 ? 54.161 8.036 52.322 1.00 25.84 641 GLY D O 1
ATOM 9558 N N . GLY D 1 299 ? 54.403 6.270 53.699 1.00 28.11 642 GLY D N 1
ATOM 9559 C CA . GLY D 1 299 ? 55.365 6.951 54.544 1.00 28.52 642 GLY D CA 1
ATOM 9560 C C . GLY D 1 299 ? 54.713 7.425 55.823 1.00 29.04 642 GLY D C 1
ATOM 9561 O O . GLY D 1 299 ? 53.549 7.127 56.079 1.00 29.69 642 GLY D O 1
ATOM 9562 N N . THR D 1 300 ? 55.463 8.159 56.636 1.00 29.76 643 THR D N 1
ATOM 9563 C CA . THR D 1 300 ? 54.934 8.676 57.891 1.00 29.69 643 THR D CA 1
ATOM 9564 C C . THR D 1 300 ? 55.049 10.193 57.888 1.00 29.23 643 THR D C 1
ATOM 9565 O O . THR D 1 300 ? 56.091 10.747 57.532 1.00 30.02 643 THR D O 1
ATOM 9569 N N . GLY D 1 301 ? 53.969 10.860 58.274 1.00 28.52 644 GLY D N 1
ATOM 9570 C CA . GLY D 1 301 ? 53.973 12.307 58.304 1.00 29.00 644 GLY D CA 1
ATOM 9571 C C . GLY D 1 301 ? 52.566 12.859 58.331 1.00 28.37 644 GLY D C 1
ATOM 9572 O O . GLY D 1 301 ? 51.647 12.221 58.847 1.00 29.71 644 GLY D O 1
ATOM 9573 N N . THR D 1 302 ? 52.391 14.048 57.770 1.00 28.37 645 THR D N 1
ATOM 9574 C CA . THR D 1 302 ? 51.082 14.682 57.745 1.00 28.07 645 THR D CA 1
ATOM 9575 C C . THR D 1 302 ? 50.775 15.264 56.376 1.00 27.37 645 THR D C 1
ATOM 9576 O O . THR D 1 302 ? 51.661 15.739 55.666 1.00 25.56 645 THR D O 1
ATOM 9580 N N . LEU D 1 303 ? 49.499 15.226 56.022 1.00 27.64 646 LEU D N 1
ATOM 9581 C CA . LEU D 1 303 ? 49.033 15.745 54.749 1.00 28.13 646 LEU D CA 1
ATOM 9582 C C . LEU D 1 303 ? 48.081 16.896 55.052 1.00 27.22 646 LEU D C 1
ATOM 9583 O O . LEU D 1 303 ? 47.126 16.732 55.811 1.00 28.25 646 LEU D O 1
ATOM 9588 N N . THR D 1 304 ? 48.360 18.068 54.489 1.00 27.03 647 THR D N 1
ATOM 9589 C CA . THR D 1 304 ? 47.509 19.234 54.693 1.00 27.47 647 THR D CA 1
ATOM 9590 C C . THR D 1 304 ? 46.703 19.467 53.422 1.00 27.82 647 THR D C 1
ATOM 9591 O O . THR D 1 304 ? 47.267 19.655 52.341 1.00 28.00 647 THR D O 1
ATOM 9595 N N . VAL D 1 305 ? 45.384 19.441 53.555 1.00 27.72 648 VAL D N 1
ATOM 9596 C CA . VAL D 1 305 ? 44.499 19.641 52.419 1.00 28.70 648 VAL D CA 1
ATOM 9597 C C . VAL D 1 305 ? 43.981 21.069 52.416 1.00 30.30 648 VAL D C 1
ATOM 9598 O O . VAL D 1 305 ? 43.401 21.524 53.399 1.00 30.59 648 VAL D O 1
ATOM 9602 N N . VAL D 1 306 ? 44.202 21.773 51.310 1.00 31.37 649 VAL D N 1
ATOM 9603 C CA . VAL D 1 306 ? 43.750 23.150 51.171 1.00 33.19 649 VAL D CA 1
ATOM 9604 C C . VAL D 1 306 ? 42.534 23.186 50.248 1.00 35.10 649 VAL D C 1
ATOM 9605 O O . VAL D 1 306 ? 42.733 23.088 49.017 1.00 34.78 649 VAL D O 1
ATOM 9609 N N . PRO D 1 311 ? 41.980 24.617 54.767 1.00 40.87 654 PRO D N 1
ATOM 9610 C CA . PRO D 1 311 ? 43.096 24.011 55.531 1.00 39.85 654 PRO D CA 1
ATOM 9611 C C . PRO D 1 311 ? 42.627 22.938 56.509 1.00 39.79 654 PRO D C 1
ATOM 9612 O O . PRO D 1 311 ? 41.846 23.217 57.420 1.00 40.71 654 PRO D O 1
ATOM 9616 N N . ALA D 1 312 ? 43.109 21.714 56.304 1.00 38.36 655 ALA D N 1
ATOM 9617 C CA . ALA D 1 312 ? 42.779 20.574 57.156 1.00 36.06 655 ALA D CA 1
ATOM 9618 C C . ALA D 1 312 ? 43.986 19.640 57.153 1.00 35.98 655 ALA D C 1
ATOM 9619 O O . ALA D 1 312 ? 44.650 19.485 56.128 1.00 35.18 655 ALA D O 1
ATOM 9621 N N . THR D 1 313 ? 44.275 19.016 58.292 1.00 35.73 656 THR D N 1
ATOM 9622 C CA . THR D 1 313 ? 45.428 18.129 58.380 1.00 34.57 656 THR D CA 1
ATOM 9623 C C . THR D 1 313 ? 45.075 16.661 58.591 1.00 33.71 656 THR D C 1
ATOM 9624 O O . THR D 1 313 ? 44.160 16.323 59.346 1.00 34.11 656 THR D O 1
ATOM 9628 N N . LEU D 1 314 ? 45.815 15.793 57.913 1.00 32.26 657 LEU D N 1
ATOM 9629 C CA . LEU D 1 314 ? 45.596 14.359 58.004 1.00 31.80 657 LEU D CA 1
ATOM 9630 C C . LEU D 1 314 ? 46.869 13.596 58.346 1.00 31.73 657 LEU D C 1
ATOM 9631 O O . LEU D 1 314 ? 47.863 13.671 57.623 1.00 30.75 657 LEU D O 1
ATOM 9636 N N . PRO D 1 315 ? 46.859 12.854 59.466 1.00 31.43 658 PRO D N 1
ATOM 9637 C CA . PRO D 1 315 ? 48.042 12.083 59.856 1.00 30.71 658 PRO D CA 1
ATOM 9638 C C . PRO D 1 315 ? 48.185 10.876 58.924 1.00 29.32 658 PRO D C 1
ATOM 9639 O O . PRO D 1 315 ? 47.204 10.200 58.615 1.00 30.42 658 PRO D O 1
ATOM 9643 N N . ILE D 1 316 ? 49.403 10.627 58.462 1.00 29.21 659 ILE D N 1
ATOM 9644 C CA . ILE D 1 316 ? 49.670 9.510 57.562 1.00 28.99 659 ILE D CA 1
ATOM 9645 C C . ILE D 1 316 ? 50.703 8.577 58.191 1.00 29.77 659 ILE D C 1
ATOM 9646 O O . ILE D 1 316 ? 51.754 9.027 58.651 1.00 30.59 659 ILE D O 1
ATOM 9651 N N . SER D 1 317 ? 50.393 7.284 58.219 1.00 30.05 660 SER D N 1
ATOM 9652 C CA . SER D 1 317 ? 51.300 6.274 58.765 1.00 30.62 660 SER D CA 1
ATOM 9653 C C . SER D 1 317 ? 50.764 4.884 58.443 1.00 30.49 660 SER D C 1
ATOM 9654 O O . SER D 1 317 ? 49.602 4.731 58.069 1.00 30.14 660 SER D O 1
ATOM 9657 N N . GLY D 1 318 ? 51.617 3.874 58.586 1.00 30.96 661 GLY D N 1
ATOM 9658 C CA . GLY D 1 318 ? 51.195 2.515 58.309 1.00 31.01 661 GLY D CA 1
ATOM 9659 C C . GLY D 1 318 ? 51.358 2.135 56.848 1.00 30.07 661 GLY D C 1
ATOM 9660 O O . GLY D 1 318 ? 52.108 2.780 56.115 1.00 30.81 661 GLY D O 1
ATOM 9661 N N . PRO D 1 319 ? 50.662 1.083 56.393 1.00 29.10 662 PRO D N 1
ATOM 9662 C CA . PRO D 1 319 ? 50.750 0.633 55.002 1.00 27.69 662 PRO D CA 1
ATOM 9663 C C . PRO D 1 319 ? 50.255 1.701 54.034 1.00 26.02 662 PRO D C 1
ATOM 9664 O O . PRO D 1 319 ? 49.244 2.351 54.287 1.00 26.13 662 PRO D O 1
ATOM 9668 N N . PRO D 1 320 ? 50.971 1.910 52.919 1.00 25.88 663 PRO D N 1
ATOM 9669 C CA . PRO D 1 320 ? 50.502 2.928 51.976 1.00 25.41 663 PRO D CA 1
ATOM 9670 C C . PRO D 1 320 ? 49.109 2.537 51.486 1.00 25.55 663 PRO D C 1
ATOM 9671 O O . PRO D 1 320 ? 48.846 1.360 51.228 1.00 27.16 663 PRO D O 1
ATOM 9675 N N . THR D 1 321 ? 48.214 3.510 51.372 1.00 25.39 664 THR D N 1
ATOM 9676 C CA . THR D 1 321 ? 46.860 3.219 50.918 1.00 25.46 664 THR D CA 1
ATOM 9677 C C . THR D 1 321 ? 46.111 4.494 50.558 1.00 24.68 664 THR D C 1
ATOM 9678 O O . THR D 1 321 ? 46.691 5.583 50.542 1.00 23.64 664 THR D O 1
ATOM 9682 N N . THR D 1 322 ? 44.823 4.350 50.258 1.00 23.88 665 THR D N 1
ATOM 9683 C CA . THR D 1 322 ? 43.987 5.486 49.914 1.00 21.37 665 THR D CA 1
ATOM 9684 C C . THR D 1 322 ? 43.595 6.279 51.151 1.00 21.47 665 THR D C 1
ATOM 9685 O O . THR D 1 322 ? 43.257 5.718 52.193 1.00 21.61 665 THR D O 1
ATOM 9689 N N . HIS D 1 323 ? 43.645 7.595 51.017 1.00 19.94 666 HIS D N 1
ATOM 9690 C CA . HIS D 1 323 ? 43.266 8.516 52.078 1.00 20.54 666 HIS D CA 1
ATOM 9691 C C . HIS D 1 323 ? 42.356 9.518 51.390 1.00 19.62 666 HIS D C 1
ATOM 9692 O O . HIS D 1 323 ? 42.780 10.190 50.453 1.00 18.96 666 HIS D O 1
ATOM 9699 N N . GLN D 1 324 ? 41.106 9.607 51.825 1.00 21.09 667 GLN D N 1
ATOM 9700 C CA . GLN D 1 324 ? 40.177 10.547 51.201 1.00 21.73 667 GLN D CA 1
ATOM 9701 C C . GLN D 1 324 ? 40.560 11.988 51.542 1.00 22.61 667 GLN D C 1
ATOM 9702 O O . GLN D 1 324 ? 40.771 12.319 52.705 1.00 23.10 667 GLN D O 1
ATOM 9708 N N . VAL D 1 325 ? 40.673 12.840 50.524 1.00 22.34 668 VAL D N 1
ATOM 9709 C CA . VAL D 1 325 ? 41.029 14.235 50.749 1.00 22.82 668 VAL D CA 1
ATOM 9710 C C . VAL D 1 325 ? 39.855 15.159 50.448 1.00 22.77 668 VAL D C 1
ATOM 9711 O O . VAL D 1 325 ? 39.831 16.305 50.889 1.00 22.50 668 VAL D O 1
ATOM 9715 N N . VAL D 1 326 ? 38.883 14.647 49.699 1.00 21.59 669 VAL D N 1
ATOM 9716 C CA . VAL D 1 326 ? 37.687 15.401 49.350 1.00 22.08 669 VAL D CA 1
ATOM 9717 C C . VAL D 1 326 ? 36.438 14.520 49.387 1.00 22.47 669 VAL D C 1
ATOM 9718 O O . VAL D 1 326 ? 36.409 13.444 48.794 1.00 22.40 669 VAL D O 1
ATOM 9722 N N . ALA D 1 327 ? 35.412 14.988 50.089 1.00 23.73 670 ALA D N 1
ATOM 9723 C CA . ALA D 1 327 ? 34.137 14.288 50.183 1.00 24.46 670 ALA D CA 1
ATOM 9724 C C . ALA D 1 327 ? 33.085 15.293 49.711 1.00 27.14 670 ALA D C 1
ATOM 9725 O O . ALA D 1 327 ? 32.479 16.003 50.516 1.00 26.93 670 ALA D O 1
ATOM 9727 N N . GLY D 1 328 ? 32.881 15.348 48.399 1.00 25.54 671 GLY D N 1
ATOM 9728 C CA . GLY D 1 328 ? 31.939 16.289 47.824 1.00 28.29 671 GLY D CA 1
ATOM 9729 C C . GLY D 1 328 ? 30.465 15.961 47.912 1.00 29.53 671 GLY D C 1
ATOM 9730 O O . GLY D 1 328 ? 30.065 14.900 48.395 1.00 29.22 671 GLY D O 1
ATOM 9731 N N . TYR D 1 329 ? 29.656 16.895 47.418 1.00 32.08 672 TYR D N 1
ATOM 9732 C CA . TYR D 1 329 ? 28.208 16.761 47.420 1.00 31.50 672 TYR D CA 1
ATOM 9733 C C . TYR D 1 329 ? 27.715 16.330 46.048 1.00 31.24 672 TYR D C 1
ATOM 9734 O O . TYR D 1 329 ? 26.690 15.671 45.921 1.00 31.41 672 TYR D O 1
ATOM 9737 N N . ARG D 1 330 ? 28.447 16.715 45.014 1.00 29.61 673 ARG D N 1
ATOM 9738 C CA . ARG D 1 330 ? 28.076 16.353 43.657 1.00 28.34 673 ARG D CA 1
ATOM 9739 C C . ARG D 1 330 ? 29.304 16.252 42.751 1.00 27.44 673 ARG D C 1
ATOM 9740 O O . ARG D 1 330 ? 30.388 16.727 43.096 1.00 25.25 673 ARG D O 1
ATOM 9748 N N . LEU D 1 331 ? 29.134 15.609 41.602 1.00 26.10 674 LEU D N 1
ATOM 9749 C CA . LEU D 1 331 ? 30.229 15.457 40.654 1.00 25.82 674 LEU D CA 1
ATOM 9750 C C . LEU D 1 331 ? 30.410 16.766 39.901 1.00 26.01 674 LEU D C 1
ATOM 9751 O O . LEU D 1 331 ? 29.514 17.193 39.169 1.00 27.46 674 LEU D O 1
ATOM 9756 N N . ALA D 1 332 ? 31.564 17.400 40.066 1.00 24.25 675 ALA D N 1
ATOM 9757 C CA . ALA D 1 332 ? 31.816 18.662 39.386 1.00 23.83 675 ALA D CA 1
ATOM 9758 C C . ALA D 1 332 ? 33.300 18.928 39.208 1.00 22.45 675 ALA D C 1
ATOM 9759 O O . ALA D 1 332 ? 34.139 18.254 39.801 1.00 22.04 675 ALA D O 1
ATOM 9761 N N . SER D 1 333 ? 33.614 19.914 38.379 1.00 22.53 676 SER D N 1
ATOM 9762 C CA . SER D 1 333 ? 34.995 20.294 38.143 1.00 21.95 676 SER D CA 1
ATOM 9763 C C . SER D 1 333 ? 35.419 21.181 39.305 1.00 22.43 676 SER D C 1
ATOM 9764 O O . SER D 1 333 ? 34.752 22.165 39.616 1.00 21.93 676 SER D O 1
ATOM 9767 N N . GLU D 1 334 ? 36.528 20.827 39.944 1.00 22.46 677 GLU D N 1
ATOM 9768 C CA . GLU D 1 334 ? 37.035 21.583 41.083 1.00 25.15 677 GLU D CA 1
ATOM 9769 C C . GLU D 1 334 ? 38.557 21.582 41.145 1.00 24.08 677 GLU D C 1
ATOM 9770 O O . GLU D 1 334 ? 39.228 20.941 40.340 1.00 21.72 677 GLU D O 1
ATOM 9776 N N . THR D 1 335 ? 39.097 22.319 42.108 1.00 22.96 678 THR D N 1
ATOM 9777 C CA . THR D 1 335 ? 40.535 22.377 42.290 1.00 22.80 678 THR D CA 1
ATOM 9778 C C . THR D 1 335 ? 40.837 22.031 43.740 1.00 23.49 678 THR D C 1
ATOM 9779 O O . THR D 1 335 ? 40.025 22.274 44.635 1.00 23.68 678 THR D O 1
ATOM 9783 N N . LEU D 1 336 ? 42.009 21.454 43.954 1.00 22.48 679 LEU D N 1
ATOM 9784 C CA . LEU D 1 336 ? 42.447 21.036 45.272 1.00 23.71 679 LEU D CA 1
ATOM 9785 C C . LEU D 1 336 ? 43.954 21.185 45.375 1.00 22.82 679 LEU D C 1
ATOM 9786 O O . LEU D 1 336 ? 44.660 21.092 44.373 1.00 20.38 679 LEU D O 1
ATOM 9791 N N . GLU D 1 337 ? 44.443 21.426 46.586 1.00 22.33 680 GLU D N 1
ATOM 9792 C CA . GLU D 1 337 ? 45.875 21.520 46.811 1.00 23.53 680 GLU D CA 1
ATOM 9793 C C . GLU D 1 337 ? 46.179 20.710 48.059 1.00 22.02 680 GLU D C 1
ATOM 9794 O O . GLU D 1 337 ? 45.447 20.783 49.046 1.00 21.92 680 GLU D O 1
ATOM 9800 N N . VAL D 1 338 ? 47.234 19.912 48.000 1.00 22.18 681 VAL D N 1
ATOM 9801 C CA . VAL D 1 338 ? 47.640 19.120 49.148 1.00 23.21 681 VAL D CA 1
ATOM 9802 C C . VAL D 1 338 ? 49.118 19.394 49.404 1.00 23.68 681 VAL D C 1
ATOM 9803 O O . VAL D 1 338 ? 49.904 19.556 48.461 1.00 21.80 681 VAL D O 1
ATOM 9807 N N . ARG D 1 339 ? 49.478 19.464 50.682 1.00 23.51 682 ARG D N 1
ATOM 9808 C CA . ARG D 1 339 ? 50.857 19.703 51.098 1.00 26.41 682 ARG D CA 1
ATOM 9809 C C . ARG D 1 339 ? 51.329 18.514 51.924 1.00 25.04 682 ARG D C 1
ATOM 9810 O O . ARG D 1 339 ? 50.978 18.384 53.097 1.00 24.06 682 ARG D O 1
ATOM 9818 N N . PRO D 1 340 ? 52.118 17.621 51.309 1.00 25.18 683 PRO D N 1
ATOM 9819 C CA . PRO D 1 340 ? 52.648 16.430 51.974 1.00 25.23 683 PRO D CA 1
ATOM 9820 C C . PRO D 1 340 ? 53.939 16.767 52.706 1.00 25.66 683 PRO D C 1
ATOM 9821 O O . PRO D 1 340 ? 54.829 17.398 52.137 1.00 26.42 683 PRO D O 1
ATOM 9825 N N . SER D 1 341 ? 54.039 16.352 53.962 1.00 27.66 684 SER D N 1
ATOM 9826 C CA . SER D 1 341 ? 55.242 16.615 54.744 1.00 27.95 684 SER D CA 1
ATOM 9827 C C . SER D 1 341 ? 56.407 15.888 54.090 1.00 27.85 684 SER D C 1
ATOM 9828 O O . SER D 1 341 ? 56.217 14.873 53.420 1.00 26.93 684 SER D O 1
ATOM 9831 N N . LYS D 1 342 ? 57.611 16.420 54.278 1.00 28.13 685 LYS D N 1
ATOM 9832 C CA . LYS D 1 342 ? 58.821 15.838 53.706 1.00 27.68 685 LYS D CA 1
ATOM 9833 C C . LYS D 1 342 ? 58.879 14.336 53.959 1.00 27.52 685 LYS D C 1
ATOM 9834 O O . LYS D 1 342 ? 58.647 13.881 55.079 1.00 26.32 685 LYS D O 1
ATOM 9840 N N . GLY D 1 343 ? 59.179 13.569 52.915 1.00 26.79 686 GLY D N 1
ATOM 9841 C CA . GLY D 1 343 ? 59.274 12.130 53.077 1.00 26.32 686 GLY D CA 1
ATOM 9842 C C . GLY D 1 343 ? 58.074 11.320 52.613 1.00 25.87 686 GLY D C 1
ATOM 9843 O O . GLY D 1 343 ? 58.209 10.127 52.340 1.00 25.66 686 GLY D O 1
ATOM 9844 N N . LEU D 1 344 ? 56.902 11.942 52.528 1.00 25.04 687 LEU D N 1
ATOM 9845 C CA . LEU D 1 344 ? 55.723 11.209 52.077 1.00 25.00 687 LEU D CA 1
ATOM 9846 C C . LEU D 1 344 ? 55.809 10.950 50.579 1.00 25.34 687 LEU D C 1
ATOM 9847 O O . LEU D 1 344 ? 56.198 11.826 49.800 1.00 26.14 687 LEU D O 1
ATOM 9852 N N . GLN D 1 345 ? 55.454 9.735 50.177 1.00 24.25 688 GLN D N 1
ATOM 9853 C CA . GLN D 1 345 ? 55.498 9.366 48.774 1.00 21.92 688 GLN D CA 1
ATOM 9854 C C . GLN D 1 345 ? 54.077 9.284 48.218 1.00 22.49 688 GLN D C 1
ATOM 9855 O O . GLN D 1 345 ? 53.249 8.512 48.711 1.00 23.11 688 GLN D O 1
ATOM 9861 N N . VAL D 1 346 ? 53.804 10.103 47.206 1.00 20.84 689 VAL D N 1
ATOM 9862 C CA . VAL D 1 346 ? 52.492 10.150 46.570 1.00 20.10 689 VAL D CA 1
ATOM 9863 C C . VAL D 1 346 ? 52.525 9.265 45.328 1.00 20.11 689 VAL D C 1
ATOM 9864 O O . VAL D 1 346 ? 53.375 9.435 44.451 1.00 20.60 689 VAL D O 1
ATOM 9868 N N . PHE D 1 347 ? 51.590 8.324 45.260 1.00 19.31 690 PHE D N 1
ATOM 9869 C CA . PHE D 1 347 ? 51.521 7.383 44.154 1.00 16.36 690 PHE D CA 1
ATOM 9870 C C . PHE D 1 347 ? 50.491 7.799 43.114 1.00 18.22 690 PHE D C 1
ATOM 9871 O O . PHE D 1 347 ? 50.716 7.641 41.917 1.00 17.77 690 PHE D O 1
ATOM 9879 N N . SER D 1 348 ? 49.366 8.338 43.575 1.00 18.47 691 SER D N 1
ATOM 9880 C CA . SER D 1 348 ? 48.322 8.757 42.654 1.00 18.05 691 SER D CA 1
ATOM 9881 C C . SER D 1 348 ? 47.148 9.419 43.349 1.00 17.36 691 SER D C 1
ATOM 9882 O O . SER D 1 348 ? 47.067 9.473 44.574 1.00 17.96 691 SER D O 1
ATOM 9885 N N . PHE D 1 349 ? 46.250 9.947 42.526 1.00 17.19 692 PHE D N 1
ATOM 9886 C CA . PHE D 1 349 ? 45.005 10.532 42.982 1.00 17.43 692 PHE D CA 1
ATOM 9887 C C . PHE D 1 349 ? 44.004 9.637 42.252 1.00 17.66 692 PHE D C 1
ATOM 9888 O O . PHE D 1 349 ? 44.205 9.320 41.076 1.00 16.48 692 PHE D O 1
ATOM 9896 N N . THR D 1 350 ? 42.961 9.201 42.949 1.00 18.27 693 THR D N 1
ATOM 9897 C CA . THR D 1 350 ? 41.922 8.382 42.334 1.00 16.67 693 THR D CA 1
ATOM 9898 C C . THR D 1 350 ? 40.610 9.048 42.727 1.00 16.59 693 THR D C 1
ATOM 9899 O O . THR D 1 350 ? 40.595 9.886 43.625 1.00 14.26 693 THR D O 1
ATOM 9903 N N . TYR D 1 351 ? 39.505 8.673 42.089 1.00 15.75 694 TYR D N 1
ATOM 9904 C CA . TYR D 1 351 ? 38.261 9.385 42.337 1.00 15.33 694 TYR D CA 1
ATOM 9905 C C . TYR D 1 351 ? 36.978 8.598 42.609 1.00 15.79 694 TYR D C 1
ATOM 9906 O O . TYR D 1 351 ? 36.923 7.376 42.453 1.00 17.42 694 TYR D O 1
ATOM 9915 N N . GLY D 1 352 ? 35.950 9.335 43.020 1.00 16.68 695 GLY D N 1
ATOM 9916 C CA . GLY D 1 352 ? 34.655 8.745 43.298 1.00 17.86 695 GLY D CA 1
ATOM 9917 C C . GLY D 1 352 ? 33.564 9.731 42.915 1.00 19.91 695 GLY D C 1
ATOM 9918 O O . GLY D 1 352 ? 33.905 10.872 42.535 1.00 19.75 695 GLY D O 1
#

Radius of gyration: 41.14 Å; Cα contacts (8 Å, |Δi|>4): 3452; chains: 4; bounding box: 81×122×68 Å

InterPro domains:
  IPR000866 Alkyl hydroperoxide reductase subunit C/ Thiol specific antioxidant [PF00578] (413-523)
  IPR003834 Cytochrome C biogenesis protein, transmembrane domain [PF02683] (116-334)
  IPR013766 Thioredoxin domain [PS51352] (394-542)
  IPR036249 Thioredoxin-like superfamily [SSF52833] (410-544)
  IPR041017 DipZ, thioredoxin-like C-terminal domain [PF17991] (568-695)
  IPR050553 Thioredoxin family ResA/DsbE subfamily [PTHR42852] (271-543)

Nearest PDB structures (foldseek):
  2hyx-assembly2_C  TM=1.002E+00  e=9.777E-74  Mycobacterium tuberculosis H37Rv
  2hyx-assembly1_B  TM=1.002E+00  e=1.937E-71  Mycobacterium tuberculosis H37Rv
  2hyx-assembly2_D  TM=1.002E+00  e=4.677E-71  Mycobacterium tuberculosis H37Rv
  5cyy-assembly2_D  TM=1.001E+00  e=1.065E-70  Mycobacterium tuberculosis H37Rv
  5cyy-assembly2_C  TM=1.001E+00  e=2.892E-70  Mycobacterium tuberculosis H37Rv